Protein AF-A0AAF5DFJ2-F1 (afdb_monomer_lite)

Sequence (1324 aa):
SPSIKEVSFDNDFDKSTQNVSLAANLLINEMCTSEFCKPDLDLTDHINKLFPTEQSLSQLDNIIFSVGKEIDDIDNELAELVESHGQIELDGNDALVQIQSAMIELEKKIRSIRSKTQNSELSVHEMTRDIKQLDVAKRNLTSSITTLHHLQILLSGVNSLSLWIPDKKYSDIVSQLPAVLNVLELFNDYQDIEQIKILSNKVVQIKNDISEQLNNDLKTVFQKGILNQTTADMCRIAAVLNNHVEENFWKWFIDLQLSEYSVLYAESESIAWLDKINERFIWFVRKLTDFEKLIQMKIFPSQWEMGRRLTKEFCDRTRNSLCRLMQRRRMEIDWKLLMHSINHTKSFESLLCKRFPAKDNYNFDKIIWKVFDDFIDIYVAAQNKKLVEFLDECSGKIRNGSERPIRQTSTTAHSLSSSADVFLLLKKIITDSTKLCADPNALLWKLVDIFKNCLQKYANDCIVAFLPKDNSWNGLSATASLFPHFVRDDTSQRLNDDQQFFICCLLATADWCAETTLQLQDKLKQRIESIDFTNEVELFYGISNKALLVLVTDIELFCESIFHEMIKKDWSKVKSVGDESSFILTLKNYLTEKIPILRDYFTDLRKYFAHFCLKLVTQMVNKYLGVIFRCKPISITGAEQLLLNTHSLKTFLLSMPSVGSIVQAKPPTMYTTTVTKTLTKAEMVLKVVIQPLKNNEDFVDDYIKMLPESEYTELQKILDMRSMKRSEQAPIISLYRSKMELITATESFTNESPTTTNLSETIGQVVGITTESLSNSTTMTGVENQMQLIFDETGQPFILMREQEKQKRLRGIEALKSHILAARAVAGIVKSSLGPRGFDKMLVSPDGDVTITNDGATIMDKMDVEHHIAKLLVELSKAQDAEIGDGTTGVVVMAGAMLQQAEQLLDKGIHPLKIADGYDLACKKALETLDKIAEDFNVLDREALVKSAMTSLGSKIVNKSHRQFAEMSVDAVLTVADMASRDVNFDLIKIQGKVGGKLEDSTLVKGIVLEKGMAHPQMPKEIKDVKIAILTCPFEPPKPKIKHKLDIGSTEDFKKLRQYEIDVFLNMIKDVKNSGATLAICQWGFDDEATHLLYANDLPAVRWVGGPEIELIAIATKGRIVPRFSELSPEKLGFAGTVKEVTYGTMKESMLFIEGCPDTRACTILLRGANTIMIEEAKRALNDSMCVVRNLIKDNRIVYGGGAAELACAIAVSEEADKISGLEQYAYRAFAEALESIPMTLAANSGLSPIDTVTQLRAQQITEKNPRLGVDALYNGTNDMKSLNVIETLLSKKEQISLAAQVVRMILKIDDVRIPDEEQNMGY

Radius of gyration: 48.68 Å; chains: 1; bounding box: 147×91×134 Å

Structure (mmCIF, N/CA/C/O backbone):
data_AF-A0AAF5DFJ2-F1
#
_entry.id   AF-A0AAF5DFJ2-F1
#
loop_
_atom_site.group_PDB
_atom_site.id
_atom_site.type_symbol
_atom_site.label_atom_id
_atom_site.label_alt_id
_atom_site.label_comp_id
_atom_site.label_asym_id
_atom_site.label_entity_id
_atom_site.label_seq_id
_atom_site.pdbx_PDB_ins_code
_atom_site.Cartn_x
_atom_site.Cartn_y
_atom_site.Cartn_z
_atom_site.occupancy
_atom_site.B_iso_or_equiv
_atom_site.auth_seq_id
_atom_site.auth_comp_id
_atom_site.auth_asym_id
_atom_site.auth_atom_id
_atom_site.pdbx_PDB_model_num
ATOM 1 N N . SER A 1 1 ? 66.624 8.177 20.259 1.00 29.98 1 SER A N 1
ATOM 2 C CA . SER A 1 1 ? 66.208 9.595 20.199 1.00 29.98 1 SER A CA 1
ATOM 3 C C . SER A 1 1 ? 66.132 10.001 18.736 1.00 29.98 1 SER A C 1
ATOM 5 O O . SER A 1 1 ? 67.077 9.659 18.034 1.00 29.98 1 SER A O 1
ATOM 7 N N . PRO A 1 2 ? 65.073 10.684 18.255 1.00 40.81 2 PRO A N 1
ATOM 8 C CA . PRO A 1 2 ? 63.766 11.001 18.872 1.00 40.81 2 PRO A CA 1
ATOM 9 C C . PRO A 1 2 ? 62.778 9.817 18.693 1.00 40.81 2 PRO A C 1
ATOM 11 O O . PRO A 1 2 ? 62.857 9.113 17.699 1.00 40.81 2 PRO A O 1
ATOM 14 N N . SER A 1 3 ? 62.034 9.342 19.698 1.00 30.28 3 SER A N 1
ATOM 15 C CA . SER A 1 3 ? 60.844 9.907 20.376 1.00 30.28 3 SER A CA 1
ATOM 16 C C . SER A 1 3 ? 59.491 9.545 19.720 1.00 30.28 3 SER A C 1
ATOM 18 O O . SER A 1 3 ? 58.928 10.324 18.960 1.00 30.28 3 SER A O 1
ATOM 20 N N . ILE A 1 4 ? 58.988 8.363 20.095 1.00 34.94 4 ILE A N 1
ATOM 21 C CA . ILE A 1 4 ? 57.670 8.144 20.730 1.00 34.94 4 ILE A CA 1
ATOM 22 C C . ILE A 1 4 ? 56.438 8.767 20.045 1.00 34.94 4 ILE A C 1
ATOM 24 O O . ILE A 1 4 ? 56.183 9.963 20.167 1.00 34.94 4 ILE A O 1
ATOM 28 N N . LYS A 1 5 ? 55.562 7.889 19.541 1.00 31.70 5 LYS A N 1
ATOM 29 C CA . LYS A 1 5 ? 54.159 7.831 19.984 1.00 31.70 5 LYS A CA 1
ATOM 30 C C . LYS A 1 5 ? 53.697 6.377 19.988 1.00 31.70 5 LYS A C 1
ATOM 32 O O . LYS A 1 5 ? 53.670 5.731 18.947 1.00 31.70 5 LYS A O 1
ATOM 37 N N . GLU A 1 6 ? 53.380 5.880 21.175 1.00 27.12 6 GLU A N 1
ATOM 38 C CA . GLU A 1 6 ? 52.710 4.597 21.360 1.00 27.12 6 GLU A CA 1
ATOM 39 C C . GLU A 1 6 ? 51.292 4.702 20.787 1.00 27.12 6 GLU A C 1
ATOM 41 O O . GLU A 1 6 ? 50.584 5.678 21.042 1.00 27.12 6 GLU A O 1
ATOM 46 N N . VAL A 1 7 ? 50.881 3.698 20.017 1.00 31.06 7 VAL A N 1
ATOM 47 C CA . VAL A 1 7 ? 49.470 3.424 19.743 1.00 31.06 7 VAL A CA 1
ATOM 48 C C . VAL A 1 7 ? 49.238 2.003 20.225 1.00 31.06 7 VAL A C 1
ATOM 50 O O . VAL A 1 7 ? 49.870 1.065 19.740 1.00 31.06 7 VAL A O 1
ATOM 53 N N . SER A 1 8 ? 48.399 1.882 21.247 1.00 27.19 8 SER A N 1
ATOM 54 C CA . SER A 1 8 ? 48.040 0.630 21.901 1.00 27.19 8 SER A CA 1
ATOM 55 C C . SER A 1 8 ? 47.425 -0.350 20.904 1.00 27.19 8 SER A C 1
ATOM 57 O O . SER A 1 8 ? 46.395 -0.060 20.295 1.00 27.19 8 SER A O 1
ATOM 59 N N . PHE A 1 9 ? 48.042 -1.523 20.777 1.00 27.88 9 PHE A N 1
ATOM 60 C CA . PHE A 1 9 ? 47.382 -2.704 20.235 1.00 27.88 9 PHE A CA 1
ATOM 61 C C . PHE A 1 9 ? 46.462 -3.267 21.317 1.00 27.88 9 PHE A C 1
ATOM 63 O O . PHE A 1 9 ? 46.951 -3.931 22.223 1.00 27.88 9 PHE A O 1
ATOM 70 N N . ASP A 1 10 ? 45.156 -3.032 21.205 1.00 28.27 10 ASP A N 1
ATOM 71 C CA . ASP A 1 10 ? 44.152 -3.760 21.982 1.00 28.27 10 ASP A CA 1
ATOM 72 C C . ASP A 1 10 ? 42.918 -4.068 21.117 1.00 28.27 10 ASP A C 1
ATOM 74 O O . ASP A 1 10 ? 42.140 -3.188 20.762 1.00 28.27 10 ASP A O 1
ATOM 78 N N . ASN A 1 11 ? 42.770 -5.359 20.811 1.00 28.14 11 ASN A N 1
ATOM 79 C CA . ASN A 1 11 ? 41.508 -6.108 20.756 1.00 28.14 11 ASN A CA 1
ATOM 80 C C . ASN A 1 11 ? 40.382 -5.604 19.828 1.00 28.14 11 ASN A C 1
ATOM 82 O O . ASN A 1 11 ? 39.334 -5.164 20.290 1.00 28.14 11 ASN A O 1
ATOM 86 N N . ASP A 1 12 ? 40.538 -5.842 18.520 1.00 29.03 12 ASP A N 1
ATOM 87 C CA . ASP A 1 12 ? 39.422 -5.842 17.550 1.00 29.03 12 ASP A CA 1
ATOM 88 C C . ASP A 1 12 ? 39.439 -7.099 16.637 1.00 29.03 12 ASP A C 1
ATOM 90 O O . ASP A 1 12 ? 39.021 -7.078 15.480 1.00 29.03 12 ASP A O 1
ATOM 94 N N . PHE A 1 13 ? 39.946 -8.229 17.158 1.00 29.72 13 PHE A N 1
ATOM 95 C CA . PHE A 1 13 ? 40.086 -9.500 16.420 1.00 29.72 13 PHE A CA 1
ATOM 96 C C . PHE A 1 13 ? 38.937 -10.515 16.627 1.00 29.72 13 PHE A C 1
ATOM 98 O O . PHE A 1 13 ? 38.927 -11.548 15.962 1.00 29.72 13 PHE A O 1
ATOM 105 N N . ASP A 1 14 ? 37.943 -10.213 17.473 1.00 31.45 14 ASP A N 1
ATOM 106 C CA . ASP A 1 14 ? 36.901 -11.168 17.913 1.00 31.45 14 ASP A CA 1
ATOM 107 C C . ASP A 1 14 ? 35.550 -11.088 17.166 1.00 31.45 14 ASP A C 1
ATOM 109 O O . ASP A 1 14 ? 34.602 -11.791 17.509 1.00 31.45 14 ASP A O 1
ATOM 113 N N . LYS A 1 15 ? 35.413 -10.250 16.126 1.00 29.89 15 LYS A N 1
ATOM 114 C CA . LYS A 1 15 ? 34.127 -10.056 15.406 1.00 29.89 15 LYS A CA 1
ATOM 115 C C . LYS A 1 15 ? 34.007 -10.773 14.056 1.00 29.89 15 LYS A C 1
ATOM 117 O O . LYS A 1 15 ? 33.008 -10.608 13.359 1.00 29.89 15 LYS A O 1
ATOM 122 N N . SER A 1 16 ? 34.991 -11.585 13.675 1.00 30.64 16 SER A N 1
ATOM 123 C CA . SER A 1 16 ? 35.002 -12.330 12.404 1.00 30.64 16 SER A CA 1
ATOM 124 C C . SER A 1 16 ? 34.453 -13.763 12.503 1.00 30.64 16 SER A C 1
ATOM 126 O O . SER A 1 16 ? 34.180 -14.377 11.474 1.00 30.64 16 SER A O 1
ATOM 128 N N . THR A 1 17 ? 34.240 -14.294 13.711 1.00 33.12 17 THR A N 1
ATOM 129 C CA . THR A 1 17 ? 33.939 -15.718 13.965 1.00 33.12 17 THR A CA 1
ATOM 130 C C . THR A 1 17 ? 32.450 -16.084 14.028 1.00 33.12 17 THR A C 1
ATOM 132 O O . THR A 1 17 ? 32.111 -17.247 13.826 1.00 33.12 17 THR A O 1
ATOM 135 N N . GLN A 1 18 ? 31.529 -15.136 14.240 1.00 36.88 18 GLN A N 1
ATOM 136 C CA . GLN A 1 18 ? 30.096 -15.454 14.417 1.00 36.88 18 GLN A CA 1
ATOM 137 C C . GLN A 1 18 ? 29.300 -15.670 13.113 1.00 36.88 18 GLN A C 1
ATOM 139 O O . GLN A 1 18 ? 28.239 -16.288 13.143 1.00 36.88 18 GLN A O 1
ATOM 144 N N . ASN A 1 19 ? 29.805 -15.232 11.953 1.00 37.22 19 ASN A N 1
ATOM 145 C CA . ASN A 1 19 ? 29.090 -15.357 10.668 1.00 37.22 19 ASN A CA 1
ATOM 146 C C . ASN A 1 19 ? 29.174 -16.756 10.020 1.00 37.22 19 ASN A C 1
ATOM 148 O O . ASN A 1 19 ? 28.589 -16.976 8.960 1.00 37.22 19 ASN A O 1
ATOM 152 N N . VAL A 1 20 ? 29.882 -17.707 10.638 1.00 37.56 20 VAL A N 1
ATOM 153 C CA . VAL A 1 20 ? 30.041 -19.079 10.121 1.00 37.56 20 VAL A CA 1
ATOM 154 C C . VAL A 1 20 ? 28.774 -19.924 10.337 1.00 37.56 20 VAL A C 1
ATOM 156 O O . VAL A 1 20 ? 28.484 -20.815 9.539 1.00 37.56 20 VAL A O 1
ATOM 159 N N . SER A 1 21 ? 27.970 -19.619 11.363 1.00 53.50 21 SER A N 1
ATOM 160 C CA . SER A 1 21 ? 26.843 -20.467 11.783 1.00 53.50 21 SER A CA 1
ATOM 161 C C . SER A 1 21 ? 25.711 -20.567 10.759 1.00 53.50 21 SER A C 1
ATOM 163 O O . SER A 1 21 ? 25.114 -21.628 10.637 1.00 53.50 21 SER A O 1
ATOM 165 N N . LEU A 1 22 ? 25.411 -19.518 9.984 1.00 47.25 22 LEU A N 1
ATOM 166 C CA . LEU A 1 22 ? 24.286 -19.563 9.038 1.00 47.25 22 LEU A CA 1
ATOM 167 C C . LEU A 1 22 ? 24.598 -20.415 7.796 1.00 47.25 22 LEU A C 1
ATOM 169 O O . LEU A 1 22 ? 23.730 -21.135 7.312 1.00 47.25 22 LEU A O 1
ATOM 173 N N . ALA A 1 23 ? 25.837 -20.353 7.300 1.00 46.91 23 ALA A N 1
ATOM 174 C CA . ALA A 1 23 ? 26.297 -21.197 6.198 1.00 46.91 23 ALA A CA 1
ATOM 175 C C . ALA A 1 23 ? 26.469 -22.656 6.649 1.00 46.91 23 ALA A C 1
ATOM 177 O O . ALA A 1 23 ? 26.076 -23.564 5.922 1.00 46.91 23 ALA A O 1
ATOM 178 N N . ALA A 1 24 ? 26.969 -22.874 7.872 1.00 49.94 24 ALA A N 1
ATOM 179 C CA . ALA A 1 24 ? 27.005 -24.195 8.492 1.00 49.94 24 ALA A CA 1
ATOM 180 C C . ALA A 1 24 ? 25.590 -24.771 8.680 1.00 49.94 24 ALA A C 1
ATOM 182 O O . ALA A 1 24 ? 25.341 -25.890 8.261 1.00 49.94 24 ALA A O 1
ATOM 183 N N . ASN A 1 25 ? 24.634 -23.999 9.207 1.00 54.78 25 ASN A N 1
ATOM 184 C CA . ASN A 1 25 ? 23.249 -24.447 9.394 1.00 54.78 25 ASN A CA 1
ATOM 185 C C . ASN A 1 25 ? 22.516 -24.708 8.067 1.00 54.78 25 ASN A C 1
ATOM 187 O O . ASN A 1 25 ? 21.624 -25.549 8.024 1.00 54.78 25 ASN A O 1
ATOM 191 N N . LEU A 1 26 ? 22.869 -24.012 6.980 1.00 54.38 26 LEU A N 1
ATOM 192 C CA . LEU A 1 26 ? 22.359 -24.328 5.641 1.00 54.38 26 LEU A CA 1
ATOM 193 C C . LEU A 1 26 ? 22.944 -25.643 5.110 1.00 54.38 26 LEU A C 1
ATOM 195 O O . LEU A 1 26 ? 22.175 -26.476 4.647 1.00 54.38 26 LEU A O 1
ATOM 199 N N . LEU A 1 27 ? 24.253 -25.869 5.259 1.00 53.19 27 LEU A N 1
ATOM 200 C CA . LEU A 1 27 ? 24.891 -27.147 4.914 1.00 53.19 27 LEU A CA 1
ATOM 201 C C . LEU A 1 27 ? 24.352 -28.316 5.751 1.00 53.19 27 LEU A C 1
ATOM 203 O O . LEU A 1 27 ? 24.057 -29.366 5.198 1.00 53.19 27 LEU A O 1
ATOM 207 N N . ILE A 1 28 ? 24.150 -28.123 7.058 1.00 54.09 28 ILE A N 1
ATOM 208 C CA . ILE A 1 28 ? 23.536 -29.118 7.950 1.00 54.09 28 ILE A CA 1
ATOM 209 C C . ILE A 1 28 ? 22.123 -29.465 7.454 1.00 54.09 28 ILE A C 1
ATOM 211 O O . ILE A 1 28 ? 21.816 -30.637 7.270 1.00 54.09 28 ILE A O 1
ATOM 215 N N . ASN A 1 29 ? 21.293 -28.464 7.135 1.00 54.97 29 ASN A N 1
ATOM 216 C CA . ASN A 1 29 ? 19.949 -28.696 6.592 1.00 54.97 29 ASN A CA 1
ATOM 217 C C . ASN A 1 29 ? 19.940 -29.330 5.184 1.00 54.97 29 ASN A C 1
ATOM 219 O O . ASN A 1 29 ? 18.968 -29.998 4.843 1.00 54.97 29 ASN A O 1
ATOM 223 N N . GLU A 1 30 ? 20.982 -29.139 4.366 1.00 58.12 30 GLU A N 1
ATOM 224 C CA . GLU A 1 30 ? 21.143 -29.829 3.073 1.00 58.12 30 GLU A CA 1
ATOM 225 C C . GLU A 1 30 ? 21.691 -31.264 3.219 1.00 58.12 30 GLU A C 1
ATOM 227 O O . GLU A 1 30 ? 21.503 -32.075 2.314 1.00 58.12 30 GLU A O 1
ATOM 232 N N . MET A 1 31 ? 22.328 -31.598 4.349 1.00 53.88 31 MET A N 1
ATOM 233 C CA . MET A 1 31 ? 22.873 -32.933 4.644 1.00 53.88 31 MET A CA 1
ATOM 234 C C . MET A 1 31 ? 21.905 -33.855 5.408 1.00 53.88 31 MET A C 1
ATOM 236 O O . MET A 1 31 ? 22.111 -35.065 5.423 1.00 53.88 31 MET A O 1
ATOM 240 N N . CYS A 1 32 ? 20.836 -33.332 6.016 1.00 50.44 32 CYS A N 1
ATOM 241 C CA . CYS A 1 32 ? 19.846 -34.138 6.740 1.00 50.44 32 CYS A CA 1
ATOM 242 C C . CYS A 1 32 ? 18.889 -34.894 5.795 1.00 50.44 32 CYS A C 1
ATOM 244 O O . CYS A 1 32 ? 17.838 -34.380 5.407 1.00 50.44 32 CYS A O 1
ATOM 246 N N . THR A 1 33 ? 19.231 -36.138 5.455 1.00 55.00 33 THR A N 1
ATOM 247 C CA . THR A 1 33 ? 18.453 -37.019 4.560 1.00 55.00 33 THR A CA 1
ATOM 248 C C . THR A 1 33 ? 17.387 -37.875 5.261 1.00 55.00 33 THR A C 1
ATOM 250 O O . THR A 1 33 ? 16.469 -38.343 4.586 1.00 55.00 33 THR A O 1
ATOM 253 N N . SER A 1 34 ? 17.460 -38.067 6.586 1.00 59.12 34 SER A N 1
ATOM 254 C CA . SER A 1 34 ? 16.509 -38.879 7.369 1.00 59.12 34 SER A CA 1
ATOM 255 C C . SER A 1 34 ? 15.491 -38.032 8.151 1.00 59.12 34 SER A C 1
ATOM 257 O O . SER A 1 34 ? 15.734 -36.873 8.500 1.00 59.12 34 SER A O 1
ATOM 259 N N . GLU A 1 35 ? 14.320 -38.604 8.461 1.00 58.34 35 GLU A N 1
ATOM 260 C CA . GLU A 1 35 ? 13.274 -37.890 9.216 1.00 58.34 35 GLU A CA 1
ATOM 261 C C . GLU A 1 35 ? 13.660 -37.609 10.679 1.00 58.34 35 GLU A C 1
ATOM 263 O O . GLU A 1 35 ? 13.117 -36.679 11.282 1.00 58.34 35 GLU A O 1
ATOM 268 N N . PHE A 1 36 ? 14.619 -38.366 11.223 1.00 57.50 36 PHE A N 1
ATOM 269 C CA . PHE A 1 36 ? 15.107 -38.262 12.600 1.00 57.50 36 PHE A CA 1
ATOM 270 C C . PHE A 1 36 ? 15.998 -37.037 12.856 1.00 57.50 36 PHE A C 1
ATOM 272 O O . PHE A 1 36 ? 16.123 -36.607 13.999 1.00 57.50 36 PHE A O 1
ATOM 279 N N . CYS A 1 37 ? 16.579 -36.427 11.817 1.00 55.53 37 CYS A N 1
ATOM 280 C CA . CYS A 1 37 ? 17.486 -35.282 11.962 1.00 55.53 37 CYS A CA 1
ATOM 281 C C . CYS A 1 37 ? 16.785 -33.908 12.050 1.00 55.53 37 CYS A C 1
ATOM 283 O O . CYS A 1 37 ? 17.448 -32.873 12.004 1.00 55.53 37 CYS A O 1
ATOM 285 N N . LYS A 1 38 ? 15.450 -33.859 12.167 1.00 59.34 38 LYS A N 1
ATOM 286 C CA . LYS A 1 38 ? 14.697 -32.598 12.283 1.00 59.34 38 LYS A CA 1
ATOM 287 C C . LYS A 1 38 ? 14.752 -32.071 13.731 1.00 59.34 38 LYS A C 1
ATOM 289 O O . LYS A 1 38 ? 14.328 -32.792 14.632 1.00 59.34 38 LYS A O 1
ATOM 294 N N . PRO A 1 39 ? 15.182 -30.816 13.982 1.00 58.53 39 PRO A N 1
ATOM 295 C CA . PRO A 1 39 ? 15.316 -30.277 15.343 1.00 58.53 39 PRO A CA 1
ATOM 296 C C . PRO A 1 39 ? 13.982 -30.090 16.091 1.00 58.53 39 PRO A C 1
ATOM 298 O O . PRO A 1 39 ? 13.991 -29.960 17.311 1.00 58.53 39 PRO A O 1
ATOM 301 N N . ASP A 1 40 ? 12.850 -30.118 15.378 1.00 61.69 40 ASP A N 1
ATOM 302 C CA . ASP A 1 40 ? 11.493 -29.928 15.914 1.00 61.69 40 ASP A CA 1
ATOM 303 C C . ASP A 1 40 ? 10.687 -31.253 16.008 1.00 61.69 40 ASP A C 1
ATOM 305 O O . ASP A 1 40 ? 9.459 -31.252 15.887 1.00 61.69 40 ASP A O 1
ATOM 309 N N . LEU A 1 41 ? 11.347 -32.413 16.148 1.00 60.44 41 LEU A N 1
ATOM 310 C CA . LEU A 1 41 ? 10.672 -33.722 16.165 1.00 60.44 41 LEU A CA 1
ATOM 311 C C . LEU A 1 41 ? 9.997 -34.030 17.519 1.00 60.44 41 LEU A C 1
ATOM 313 O O . LEU A 1 41 ? 10.657 -34.388 18.495 1.00 60.44 41 LEU A O 1
ATOM 317 N N . ASP A 1 42 ? 8.663 -33.994 17.556 1.00 67.06 42 ASP A N 1
ATOM 318 C CA . ASP A 1 42 ? 7.882 -34.503 18.691 1.00 67.06 42 ASP A CA 1
ATOM 319 C C . ASP A 1 42 ? 7.845 -36.047 18.682 1.00 67.06 42 ASP A C 1
ATOM 321 O O . ASP A 1 42 ? 7.099 -36.686 17.929 1.00 67.06 42 ASP A O 1
ATOM 325 N N . LEU A 1 43 ? 8.675 -36.651 19.539 1.00 63.56 43 LEU A N 1
ATOM 326 C CA . LEU A 1 43 ? 8.785 -38.103 19.725 1.00 63.56 43 LEU A CA 1
ATOM 327 C C . LEU A 1 43 ? 7.441 -38.763 20.060 1.00 63.56 43 LEU A C 1
ATOM 329 O O . LEU A 1 43 ? 7.168 -39.875 19.604 1.00 63.56 43 LEU A O 1
ATOM 333 N N . THR A 1 44 ? 6.593 -38.093 20.841 1.00 70.75 44 THR A N 1
ATOM 334 C CA . THR A 1 44 ? 5.285 -38.622 21.244 1.00 70.75 44 THR A CA 1
ATOM 335 C C . THR A 1 44 ? 4.345 -38.739 20.048 1.00 70.75 44 THR A C 1
ATOM 337 O O . THR A 1 44 ? 3.653 -39.746 19.896 1.00 70.75 44 THR A O 1
ATOM 340 N N . ASP A 1 45 ? 4.371 -37.756 19.152 1.00 70.25 45 ASP A N 1
ATOM 341 C CA . ASP A 1 45 ? 3.544 -37.733 17.947 1.00 70.25 45 ASP A CA 1
ATOM 342 C C . ASP A 1 45 ? 4.003 -38.774 16.905 1.00 70.25 45 ASP A C 1
ATOM 344 O O . ASP A 1 45 ? 3.184 -39.391 16.219 1.00 70.25 45 ASP A O 1
ATOM 348 N N . HIS A 1 46 ? 5.312 -39.041 16.822 1.00 65.69 46 HIS A N 1
ATOM 349 C CA . HIS A 1 46 ? 5.863 -40.104 15.974 1.00 65.69 46 HIS A CA 1
ATOM 350 C C . HIS A 1 46 ? 5.525 -41.510 16.510 1.00 65.69 46 HIS A C 1
ATOM 352 O O . HIS A 1 46 ? 5.078 -42.367 15.749 1.00 65.69 46 HIS A O 1
ATOM 358 N N . ILE A 1 47 ? 5.625 -41.737 17.827 1.00 71.56 47 ILE A N 1
ATOM 359 C CA . ILE A 1 47 ? 5.199 -42.996 18.468 1.00 71.56 47 ILE A CA 1
ATOM 360 C C . ILE A 1 47 ? 3.697 -43.245 18.246 1.00 71.56 47 ILE A C 1
ATOM 362 O O . ILE A 1 47 ? 3.305 -44.356 17.887 1.00 71.56 47 ILE A O 1
ATOM 366 N N . ASN A 1 48 ? 2.856 -42.213 18.371 1.00 72.69 48 ASN A N 1
ATOM 367 C CA . ASN A 1 48 ? 1.416 -42.319 18.114 1.00 72.69 48 ASN A CA 1
ATOM 368 C C . ASN A 1 48 ? 1.085 -42.632 16.638 1.00 72.69 48 ASN A C 1
ATOM 370 O O . ASN A 1 48 ? 0.090 -43.303 16.365 1.00 72.69 48 ASN A O 1
ATOM 374 N N . LYS A 1 49 ? 1.922 -42.197 15.682 1.00 72.44 49 LYS A N 1
ATOM 375 C CA . LYS A 1 49 ? 1.808 -42.564 14.254 1.00 72.44 49 LYS A CA 1
ATOM 376 C C . LYS A 1 49 ? 2.246 -44.002 13.969 1.00 72.44 49 LYS A C 1
ATOM 378 O O . LYS A 1 49 ? 1.647 -44.643 13.108 1.00 72.44 49 LYS A O 1
ATOM 383 N N . LEU A 1 50 ? 3.256 -44.508 14.679 1.00 67.75 50 LEU A N 1
ATOM 384 C CA . LEU A 1 50 ? 3.738 -45.890 14.555 1.00 67.75 50 LEU A CA 1
ATOM 385 C C . LEU A 1 50 ? 2.787 -46.911 15.205 1.00 67.75 50 LEU A C 1
ATOM 387 O O . LEU A 1 50 ? 2.638 -48.021 14.695 1.00 67.75 50 LEU A O 1
ATOM 391 N N . PHE A 1 51 ? 2.104 -46.537 16.293 1.00 76.50 51 PHE A N 1
ATOM 392 C CA . PHE A 1 51 ? 1.201 -47.418 17.045 1.00 76.50 51 PHE A CA 1
ATOM 393 C C . PHE A 1 51 ? -0.225 -46.841 17.195 1.00 76.50 51 PHE A C 1
ATOM 395 O O . PHE A 1 51 ? -0.690 -46.629 18.315 1.00 76.50 51 PHE A O 1
ATOM 402 N N . PRO A 1 52 ? -0.974 -46.627 16.093 1.00 72.12 52 PRO A N 1
ATOM 403 C CA . PRO A 1 52 ? -2.296 -45.989 16.129 1.00 72.12 52 PRO A CA 1
ATOM 404 C C . PRO A 1 52 ? -3.405 -46.845 16.775 1.00 72.12 52 PRO A C 1
ATOM 406 O O . PRO A 1 52 ? -4.507 -46.355 17.010 1.00 72.12 52 PRO A O 1
ATOM 409 N N . THR A 1 53 ? -3.155 -48.133 17.040 1.00 75.00 53 THR A N 1
ATOM 410 C CA . THR A 1 53 ? -4.092 -49.056 17.707 1.00 75.00 53 THR A CA 1
ATOM 411 C C . THR A 1 53 ? -3.371 -50.050 18.625 1.00 75.00 53 THR A C 1
ATOM 413 O O . THR A 1 53 ? -2.200 -50.373 18.419 1.00 75.00 53 THR A O 1
ATOM 416 N N . GLU A 1 54 ? -4.086 -50.637 19.586 1.00 73.19 54 GLU A N 1
ATOM 417 C CA . GLU A 1 54 ? -3.549 -51.707 20.448 1.00 73.19 54 GLU A CA 1
ATOM 418 C C . GLU A 1 54 ? -3.137 -52.961 19.643 1.00 73.19 54 GLU A C 1
ATOM 420 O O . GLU A 1 54 ? -2.210 -53.674 20.015 1.00 73.19 54 GLU A O 1
ATOM 425 N N . GLN A 1 55 ? -3.750 -53.194 18.474 1.00 69.12 55 GLN A N 1
ATOM 426 C CA . GLN A 1 55 ? -3.384 -54.294 17.571 1.00 69.12 55 GLN A CA 1
ATOM 427 C C . GLN A 1 55 ? -2.053 -54.054 16.834 1.00 69.12 55 GLN A C 1
ATOM 429 O O . GLN A 1 55 ? -1.345 -55.020 16.540 1.00 69.12 55 GLN A O 1
ATOM 434 N N . SER A 1 56 ? -1.659 -52.798 16.580 1.00 64.56 56 SER A N 1
ATOM 435 C CA . SER A 1 56 ? -0.353 -52.467 15.971 1.00 64.56 56 SER A CA 1
ATOM 436 C C . SER A 1 56 ? 0.849 -52.817 16.862 1.00 64.56 56 SER A C 1
ATOM 438 O O . SER A 1 56 ? 1.949 -52.972 16.343 1.00 64.56 56 SER A O 1
ATOM 440 N N . LEU A 1 57 ? 0.655 -53.066 18.166 1.00 68.12 57 LEU A N 1
ATOM 441 C CA . LEU A 1 57 ? 1.704 -53.625 19.036 1.00 68.12 57 LEU A CA 1
ATOM 442 C C . LEU A 1 57 ? 2.169 -55.026 18.593 1.00 68.12 57 LEU A C 1
ATOM 444 O O . LEU A 1 57 ? 3.272 -55.435 18.937 1.00 68.12 57 LEU A O 1
ATOM 448 N N . SER A 1 58 ? 1.396 -55.743 17.768 1.00 73.06 58 SER A N 1
ATOM 449 C CA . SER A 1 58 ? 1.857 -56.988 17.125 1.00 73.06 58 SER A CA 1
ATOM 450 C C . SER A 1 58 ? 3.007 -56.785 16.126 1.00 73.06 58 SER A C 1
ATOM 452 O O . SER A 1 58 ? 3.670 -57.751 15.757 1.00 73.06 58 SER A O 1
ATOM 454 N N . GLN A 1 59 ? 3.259 -55.545 15.695 1.00 68.75 59 GLN A N 1
ATOM 455 C CA . GLN A 1 59 ? 4.359 -55.172 14.802 1.00 68.75 59 GLN A CA 1
ATOM 456 C C . GLN A 1 59 ? 5.537 -54.529 15.551 1.00 68.75 59 GLN A C 1
ATOM 458 O O . GLN A 1 59 ? 6.488 -54.096 14.903 1.00 68.75 59 GLN A O 1
ATOM 463 N N . LEU A 1 60 ? 5.504 -54.497 16.893 1.00 75.69 60 LEU A N 1
ATOM 464 C CA . LEU A 1 60 ? 6.557 -53.919 17.734 1.00 75.69 60 LEU A CA 1
ATOM 465 C C . LEU A 1 60 ? 7.944 -54.462 17.360 1.00 75.69 60 LEU A C 1
ATOM 467 O O . LEU A 1 60 ? 8.842 -53.668 17.111 1.00 75.69 60 LEU A O 1
ATOM 471 N N . ASP A 1 61 ? 8.098 -55.782 17.225 1.00 78.94 61 ASP A N 1
ATOM 472 C CA . ASP A 1 61 ? 9.382 -56.406 16.870 1.00 78.94 61 ASP A CA 1
ATOM 473 C C . ASP A 1 61 ? 9.875 -55.996 15.470 1.00 78.94 61 ASP A C 1
ATOM 475 O O . ASP A 1 61 ? 11.069 -55.783 15.274 1.00 78.94 61 ASP A O 1
ATOM 479 N N . ASN A 1 62 ? 8.968 -55.813 14.501 1.00 77.75 62 ASN A N 1
ATOM 480 C CA . ASN A 1 62 ? 9.323 -55.361 13.150 1.00 77.75 62 ASN A CA 1
ATOM 481 C C . ASN A 1 62 ? 9.722 -53.878 13.127 1.00 77.75 62 ASN A C 1
ATOM 483 O O . ASN A 1 62 ? 10.616 -53.498 12.375 1.00 77.75 62 ASN A O 1
ATOM 487 N N . ILE A 1 63 ? 9.073 -53.042 13.942 1.00 75.50 63 ILE A N 1
ATOM 488 C CA . ILE A 1 63 ? 9.395 -51.614 14.063 1.00 75.50 63 ILE A CA 1
ATOM 489 C C . ILE A 1 63 ? 10.701 -51.437 14.845 1.00 75.50 63 ILE A C 1
ATOM 491 O O . ILE A 1 63 ? 11.552 -50.673 14.408 1.00 75.50 63 ILE A O 1
ATOM 495 N N . ILE A 1 64 ? 10.921 -52.198 15.923 1.00 80.12 64 ILE A N 1
ATOM 496 C CA . ILE A 1 64 ? 12.211 -52.258 16.631 1.00 80.12 64 ILE A CA 1
ATOM 497 C C . ILE A 1 64 ? 13.317 -52.737 15.686 1.00 80.12 64 ILE A C 1
ATOM 499 O O . ILE A 1 64 ? 14.399 -52.164 15.697 1.00 80.12 64 ILE A O 1
ATOM 503 N N . PHE A 1 65 ? 13.058 -53.731 14.831 1.00 80.56 65 PHE A N 1
ATOM 504 C CA . PHE A 1 65 ? 14.025 -54.169 13.823 1.00 80.56 65 PHE A CA 1
ATOM 505 C C . PHE A 1 65 ? 14.288 -53.094 12.756 1.00 80.56 65 PHE A C 1
ATOM 507 O O . PHE A 1 65 ? 15.433 -52.904 12.362 1.00 80.56 65 PHE A O 1
ATOM 514 N N . SER A 1 66 ? 13.262 -52.359 12.312 1.00 78.31 66 SER A N 1
ATOM 515 C CA . SER A 1 66 ? 13.423 -51.266 11.343 1.00 78.31 66 SER A CA 1
ATOM 516 C C . SER A 1 66 ? 14.206 -50.089 11.925 1.00 78.31 66 SER A C 1
ATOM 518 O O . SER A 1 66 ? 15.142 -49.625 11.290 1.00 78.31 66 SER A O 1
ATOM 520 N N . VAL A 1 67 ? 13.861 -49.641 13.136 1.00 77.00 67 VAL A N 1
ATOM 521 C CA . VAL A 1 67 ? 14.556 -48.551 13.841 1.00 77.00 67 VAL A CA 1
ATOM 522 C C . VAL A 1 67 ? 15.961 -48.984 14.253 1.00 77.00 67 VAL A C 1
ATOM 524 O O . VAL A 1 67 ? 16.893 -48.206 14.120 1.00 77.00 67 VAL A O 1
ATOM 527 N N . GLY A 1 68 ? 16.145 -50.233 14.688 1.00 82.44 68 GLY A N 1
ATOM 528 C CA . GLY A 1 68 ? 17.465 -50.805 14.956 1.00 82.44 68 GLY A CA 1
ATOM 529 C C . GLY A 1 68 ? 18.339 -50.834 13.705 1.00 82.44 68 GLY A C 1
ATOM 530 O O . GLY A 1 68 ? 19.486 -50.418 13.767 1.00 82.44 68 GLY A O 1
ATOM 531 N N . LYS A 1 69 ? 17.778 -51.216 12.550 1.00 80.88 69 LYS A N 1
ATOM 532 C CA . LYS A 1 69 ? 18.489 -51.154 11.269 1.00 80.88 69 LYS A CA 1
ATOM 533 C C . LYS A 1 69 ? 18.794 -49.715 10.839 1.00 80.88 69 LYS A C 1
ATOM 535 O O . LYS A 1 69 ? 19.852 -49.471 10.284 1.00 80.88 69 LYS A O 1
ATOM 540 N N . GLU A 1 70 ? 17.888 -48.770 11.071 1.00 77.69 70 GLU A N 1
ATOM 541 C CA . GLU A 1 70 ? 18.107 -47.358 10.732 1.00 77.69 70 GLU A CA 1
ATOM 542 C C . GLU A 1 70 ? 19.162 -46.712 11.649 1.00 77.69 70 GLU A C 1
ATOM 544 O O . GLU A 1 70 ? 19.959 -45.906 11.182 1.00 77.69 70 GLU A O 1
ATOM 549 N N . ILE A 1 71 ? 19.241 -47.140 12.916 1.00 78.31 71 ILE A N 1
ATOM 550 C CA . ILE A 1 71 ? 20.354 -46.829 13.824 1.00 78.31 71 ILE A CA 1
ATOM 551 C C . ILE A 1 71 ? 21.650 -47.473 13.321 1.00 78.31 71 ILE A C 1
ATOM 553 O O . ILE A 1 71 ? 22.633 -46.759 13.203 1.00 78.31 71 ILE A O 1
ATOM 557 N N . ASP A 1 72 ? 21.661 -48.762 12.959 1.00 81.62 72 ASP A N 1
ATOM 558 C CA . ASP A 1 72 ? 22.850 -49.426 12.400 1.00 81.62 72 ASP A CA 1
ATOM 559 C C . ASP A 1 72 ? 23.323 -48.738 11.101 1.00 81.62 72 ASP A C 1
ATOM 561 O O . ASP A 1 72 ? 24.518 -48.538 10.904 1.00 81.62 72 ASP A O 1
ATOM 565 N N . ASP A 1 73 ? 22.411 -48.361 10.199 1.00 80.00 73 ASP A N 1
ATOM 566 C CA . ASP A 1 73 ? 22.730 -47.666 8.946 1.00 80.00 73 ASP A CA 1
ATOM 567 C C . ASP A 1 73 ? 23.316 -46.258 9.231 1.00 80.00 73 ASP A C 1
ATOM 569 O O . ASP A 1 73 ? 24.320 -45.885 8.622 1.00 80.00 73 ASP A O 1
ATOM 573 N N . ILE A 1 74 ? 22.762 -45.509 10.199 1.00 77.06 74 ILE A N 1
ATOM 574 C CA . ILE A 1 74 ? 23.285 -44.197 10.635 1.00 77.06 74 ILE A CA 1
ATOM 575 C C . ILE A 1 74 ? 24.622 -44.332 11.380 1.00 77.06 74 ILE A C 1
ATOM 577 O O . ILE A 1 74 ? 25.522 -43.530 11.148 1.00 77.06 74 ILE A O 1
ATOM 581 N N . ASP A 1 75 ? 24.789 -45.332 12.246 1.00 78.94 75 ASP A N 1
ATOM 582 C CA . ASP A 1 75 ? 26.043 -45.590 12.963 1.00 78.94 75 ASP A CA 1
ATOM 583 C C . ASP A 1 75 ? 27.151 -46.023 11.991 1.00 78.94 75 ASP A C 1
ATOM 585 O O . ASP A 1 75 ? 28.306 -45.650 12.187 1.00 78.94 75 ASP A O 1
ATOM 589 N N . ASN A 1 76 ? 26.821 -46.736 10.905 1.00 79.88 76 ASN A N 1
ATOM 590 C CA . ASN A 1 76 ? 27.759 -47.022 9.815 1.00 79.88 76 ASN A CA 1
ATOM 591 C C . ASN A 1 76 ? 28.130 -45.754 9.023 1.00 79.88 76 ASN A C 1
ATOM 593 O O . ASN A 1 76 ? 29.306 -45.550 8.734 1.00 79.88 76 ASN A O 1
ATOM 597 N N . GLU A 1 77 ? 27.169 -44.882 8.697 1.00 77.25 77 GLU A N 1
ATOM 598 C CA . GLU A 1 77 ? 27.437 -43.623 7.979 1.00 77.25 77 GLU A CA 1
ATOM 599 C C . GLU A 1 77 ? 28.238 -42.632 8.851 1.00 77.25 77 GLU A C 1
ATOM 601 O O . GLU A 1 77 ? 29.175 -41.984 8.379 1.00 77.25 77 GLU A O 1
ATOM 606 N N . LEU A 1 78 ? 27.956 -42.583 10.159 1.00 73.75 78 LEU A N 1
ATOM 607 C CA . LEU A 1 78 ? 28.764 -41.878 11.156 1.00 73.75 78 LEU A CA 1
ATOM 608 C C . LEU A 1 78 ? 30.145 -42.514 11.328 1.00 73.75 78 LEU A C 1
ATOM 610 O O . LEU A 1 78 ? 31.114 -41.774 11.474 1.00 73.75 78 LEU A O 1
ATOM 614 N N . ALA A 1 79 ? 30.272 -43.842 11.288 1.00 77.50 79 ALA A N 1
ATOM 615 C CA . ALA A 1 79 ? 31.566 -44.516 11.337 1.00 77.50 79 ALA A CA 1
ATOM 616 C C . ALA A 1 79 ? 32.409 -44.205 10.093 1.00 77.50 79 ALA A C 1
ATOM 618 O O . ALA A 1 79 ? 33.562 -43.822 10.255 1.00 77.50 79 ALA A O 1
ATOM 619 N N . GLU A 1 80 ? 31.851 -44.255 8.877 1.00 77.31 80 GLU A N 1
ATOM 620 C CA . GLU A 1 80 ? 32.559 -43.826 7.659 1.00 77.31 80 GLU A CA 1
ATOM 621 C C . GLU A 1 80 ? 32.929 -42.333 7.713 1.00 77.31 80 GLU A C 1
ATOM 623 O O . GLU A 1 80 ? 34.043 -41.953 7.343 1.00 77.31 80 GLU A O 1
ATOM 628 N N . LEU A 1 81 ? 32.049 -41.465 8.227 1.00 73.88 81 LEU A N 1
ATOM 629 C CA . LEU A 1 81 ? 32.346 -40.039 8.390 1.00 73.88 81 LEU A CA 1
ATOM 630 C C . LEU A 1 81 ? 33.429 -39.775 9.444 1.00 73.88 81 LEU A C 1
ATOM 632 O O . LEU A 1 81 ? 34.297 -38.932 9.206 1.00 73.88 81 LEU A O 1
ATOM 636 N N . VAL A 1 82 ? 33.421 -40.490 10.571 1.00 75.56 82 VAL A N 1
ATOM 637 C CA . VAL A 1 82 ? 34.427 -40.374 11.640 1.00 75.56 82 VAL A CA 1
ATOM 638 C C . VAL A 1 82 ? 35.753 -41.011 11.229 1.00 75.56 82 VAL A C 1
ATOM 640 O O . VAL A 1 82 ? 36.794 -40.420 11.502 1.00 75.56 82 VAL A O 1
ATOM 643 N N . GLU A 1 83 ? 35.751 -42.140 10.516 1.00 75.06 83 GLU A N 1
ATOM 644 C CA . GLU A 1 83 ? 36.960 -42.688 9.894 1.00 75.06 83 GLU A CA 1
ATOM 645 C C . GLU A 1 83 ? 37.501 -41.718 8.844 1.00 75.06 83 GLU A C 1
ATOM 647 O O . GLU A 1 83 ? 38.689 -41.423 8.874 1.00 75.06 83 GLU A O 1
ATOM 652 N N . SER A 1 84 ? 36.662 -41.122 7.987 1.00 72.94 84 SER A N 1
ATOM 653 C CA . SER A 1 84 ? 37.129 -40.133 7.005 1.00 72.94 84 SER A CA 1
ATOM 654 C C . SER A 1 84 ? 37.701 -38.869 7.662 1.00 72.94 84 SER A C 1
ATOM 656 O O . SER A 1 84 ? 38.747 -38.388 7.230 1.00 72.94 84 SER A O 1
ATOM 658 N N . HIS A 1 85 ? 37.092 -38.363 8.742 1.00 70.25 85 HIS A N 1
ATOM 659 C CA . HIS A 1 85 ? 37.639 -37.245 9.516 1.00 70.25 85 HIS A CA 1
ATOM 660 C C . HIS A 1 85 ? 38.923 -37.628 10.255 1.00 70.25 85 HIS A C 1
ATOM 662 O O . HIS A 1 85 ? 39.868 -36.845 10.252 1.00 70.25 85 HIS A O 1
ATOM 668 N N . GLY A 1 86 ? 38.997 -38.832 10.824 1.00 73.88 86 GLY A N 1
ATOM 669 C CA . GLY A 1 86 ? 40.208 -39.369 11.442 1.00 73.88 86 GLY A CA 1
ATOM 670 C C . GLY A 1 86 ? 41.339 -39.547 10.427 1.00 73.88 86 GLY A C 1
ATOM 671 O O . GLY A 1 86 ? 42.480 -39.198 10.716 1.00 73.88 86 GLY A O 1
ATOM 672 N N . GLN A 1 87 ? 41.027 -39.993 9.208 1.00 73.38 87 GLN A N 1
ATOM 673 C CA . GLN A 1 87 ? 41.972 -40.073 8.097 1.00 73.38 87 GLN A CA 1
ATOM 674 C C . GLN A 1 87 ? 42.437 -38.677 7.665 1.00 73.38 87 GLN A C 1
ATOM 676 O O . GLN A 1 87 ? 43.624 -38.486 7.440 1.00 73.38 87 GLN A O 1
ATOM 681 N N . ILE A 1 88 ? 41.542 -37.683 7.609 1.00 72.12 88 ILE A N 1
ATOM 682 C CA . ILE A 1 88 ? 41.879 -36.286 7.282 1.00 72.12 88 ILE A CA 1
ATOM 683 C C . ILE A 1 88 ? 42.716 -35.628 8.394 1.00 72.12 88 ILE A C 1
ATOM 685 O O . ILE A 1 88 ? 43.642 -34.877 8.088 1.00 72.12 88 ILE A O 1
ATOM 689 N N . GLU A 1 89 ? 42.454 -35.917 9.672 1.00 70.12 89 GLU A N 1
ATOM 690 C CA . GLU A 1 89 ? 43.310 -35.477 10.781 1.00 70.12 89 GLU A CA 1
ATOM 691 C C . GLU A 1 89 ? 44.672 -36.184 10.771 1.00 70.12 89 GLU A C 1
ATOM 693 O O . GLU A 1 89 ? 45.685 -35.543 11.055 1.00 70.12 89 GLU A O 1
ATOM 698 N N . LEU A 1 90 ? 44.732 -37.473 10.427 1.00 76.38 90 LEU A N 1
ATOM 699 C CA . LEU A 1 90 ? 45.985 -38.221 10.299 1.00 76.38 90 LEU A CA 1
ATOM 700 C C . LEU A 1 90 ? 46.806 -37.736 9.101 1.00 76.38 90 LEU A C 1
ATOM 702 O O . LEU A 1 90 ? 47.955 -37.359 9.298 1.00 76.38 90 LEU A O 1
ATOM 706 N N . ASP A 1 91 ? 46.224 -37.645 7.905 1.00 75.12 91 ASP A N 1
ATOM 707 C CA . ASP A 1 91 ? 46.873 -37.106 6.702 1.00 75.12 91 ASP A CA 1
ATOM 708 C C . ASP A 1 91 ? 47.266 -35.633 6.895 1.00 75.12 91 ASP A C 1
ATOM 710 O O . ASP A 1 91 ? 48.331 -35.205 6.449 1.00 75.12 91 ASP A O 1
ATOM 714 N N . GLY A 1 92 ? 46.447 -34.847 7.603 1.00 75.44 92 GLY A N 1
ATOM 715 C CA . GLY A 1 92 ? 46.751 -33.467 7.976 1.00 75.44 92 GLY A CA 1
ATOM 716 C C . GLY A 1 92 ? 47.937 -33.364 8.939 1.00 75.44 92 GLY A C 1
ATOM 717 O O . GLY A 1 92 ? 48.827 -32.534 8.736 1.00 75.44 92 GLY A O 1
ATOM 718 N N . ASN A 1 93 ? 48.000 -34.231 9.953 1.00 76.75 93 ASN A N 1
ATOM 719 C CA . ASN A 1 93 ? 49.128 -34.304 10.881 1.00 76.75 93 ASN A CA 1
ATOM 720 C C . ASN A 1 93 ? 50.393 -34.859 10.215 1.00 76.75 93 ASN A C 1
ATOM 722 O O . ASN A 1 93 ? 51.463 -34.289 10.413 1.00 76.75 93 ASN A O 1
ATOM 726 N N . ASP A 1 94 ? 50.300 -35.892 9.378 1.00 78.56 94 ASP A N 1
ATOM 727 C CA . ASP A 1 94 ? 51.433 -36.426 8.619 1.00 78.56 94 ASP A CA 1
ATOM 728 C C . ASP A 1 94 ? 51.939 -35.407 7.593 1.00 78.56 94 ASP A C 1
ATOM 730 O O . ASP A 1 94 ? 53.150 -35.229 7.461 1.00 78.56 94 ASP A O 1
ATOM 734 N N . ALA A 1 95 ? 51.057 -34.652 6.932 1.00 77.62 95 ALA A N 1
ATOM 735 C CA . ALA A 1 95 ? 51.448 -33.522 6.093 1.00 77.62 95 ALA A CA 1
ATOM 736 C C . ALA A 1 95 ? 52.146 -32.425 6.915 1.00 77.62 95 ALA A C 1
ATOM 738 O O . ALA A 1 95 ? 53.174 -31.903 6.482 1.00 77.62 95 ALA A O 1
ATOM 739 N N . LEU A 1 96 ? 51.663 -32.103 8.121 1.00 77.31 96 LEU A N 1
ATOM 740 C CA . LEU A 1 96 ? 52.320 -31.149 9.023 1.00 77.31 96 LEU A CA 1
ATOM 741 C C . LEU A 1 96 ? 53.685 -31.652 9.515 1.00 77.31 96 LEU A C 1
ATOM 743 O O . LEU A 1 96 ? 54.640 -30.876 9.528 1.00 77.31 96 LEU A O 1
ATOM 747 N N . VAL A 1 97 ? 53.824 -32.934 9.856 1.00 81.12 97 VAL A N 1
ATOM 748 C CA . VAL A 1 97 ? 55.097 -33.563 10.249 1.00 81.12 97 VAL A CA 1
ATOM 749 C C . VAL A 1 97 ? 56.063 -33.625 9.063 1.00 81.12 97 VAL A C 1
ATOM 751 O O . VAL A 1 97 ? 57.248 -33.317 9.216 1.00 81.12 97 VAL A O 1
ATOM 754 N N . GLN A 1 98 ? 55.581 -33.925 7.855 1.00 78.81 98 GLN A N 1
ATOM 755 C CA . GLN A 1 98 ? 56.376 -33.859 6.630 1.00 78.81 98 GLN A CA 1
ATOM 756 C C . GLN A 1 98 ? 56.829 -32.423 6.342 1.00 78.81 98 GLN A C 1
ATOM 758 O O . GLN A 1 98 ? 58.019 -32.214 6.107 1.00 78.81 98 GLN A O 1
ATOM 763 N N . ILE A 1 99 ? 55.950 -31.422 6.463 1.00 77.44 99 ILE A N 1
ATOM 764 C CA . ILE A 1 99 ? 56.289 -29.998 6.303 1.00 77.44 99 ILE A CA 1
ATOM 765 C C . ILE A 1 99 ? 57.296 -29.552 7.368 1.00 77.44 99 ILE A C 1
ATOM 767 O O . ILE A 1 99 ? 58.269 -28.884 7.028 1.00 77.44 99 ILE A O 1
ATOM 771 N N . GLN A 1 100 ? 57.136 -29.952 8.633 1.00 80.50 100 GLN A N 1
ATOM 772 C CA . GLN A 1 100 ? 58.103 -29.654 9.694 1.00 80.50 100 GLN A CA 1
ATOM 773 C C . GLN A 1 100 ? 59.456 -30.333 9.448 1.00 80.50 100 GLN A C 1
ATOM 775 O O . GLN A 1 100 ? 60.495 -29.686 9.581 1.00 80.50 100 GLN A O 1
ATOM 780 N N . SER A 1 101 ? 59.480 -31.605 9.042 1.00 81.50 101 SER A N 1
ATOM 781 C CA . SER A 1 101 ? 60.734 -32.308 8.750 1.00 81.50 101 SER A CA 1
ATOM 782 C C . SER A 1 101 ? 61.443 -31.709 7.528 1.00 81.50 101 SER A C 1
ATOM 784 O O . SER A 1 101 ? 62.656 -31.493 7.569 1.00 81.50 101 SER A O 1
ATOM 786 N N . ALA A 1 102 ? 60.684 -31.333 6.491 1.00 80.94 102 ALA A N 1
ATOM 787 C CA . ALA A 1 102 ? 61.172 -30.611 5.324 1.00 80.94 102 ALA A CA 1
ATOM 788 C C . ALA A 1 102 ? 61.662 -29.205 5.694 1.00 80.94 102 ALA A C 1
ATOM 790 O O . ALA A 1 102 ? 62.708 -28.791 5.203 1.00 80.94 102 ALA A O 1
ATOM 791 N N . MET A 1 103 ? 60.985 -28.488 6.600 1.00 77.19 103 MET A N 1
ATOM 792 C CA . MET A 1 103 ? 61.449 -27.196 7.118 1.00 77.19 103 MET A CA 1
ATOM 793 C C . MET A 1 103 ? 62.752 -27.335 7.908 1.00 77.19 103 MET A C 1
ATOM 795 O O . MET A 1 103 ? 63.653 -26.529 7.704 1.00 77.19 103 MET A O 1
ATOM 799 N N . ILE A 1 104 ? 62.908 -28.361 8.749 1.00 83.25 104 ILE A N 1
ATOM 800 C CA . ILE A 1 104 ? 64.152 -28.620 9.496 1.00 83.25 104 ILE A CA 1
ATOM 801 C C . ILE A 1 104 ? 65.287 -29.037 8.547 1.00 83.25 104 ILE A C 1
ATOM 803 O O . ILE A 1 104 ? 66.437 -28.627 8.732 1.00 83.25 104 ILE A O 1
ATOM 807 N N . GLU A 1 105 ? 65.003 -29.832 7.512 1.00 83.44 105 GLU A N 1
ATOM 808 C CA . GLU A 1 105 ? 66.007 -30.194 6.508 1.00 83.44 105 GLU A CA 1
ATOM 809 C C . GLU A 1 105 ? 66.388 -28.994 5.628 1.00 83.44 105 GLU A C 1
ATOM 811 O O . GLU A 1 105 ? 67.573 -28.777 5.362 1.00 83.44 105 GLU A O 1
ATOM 816 N N . LEU A 1 106 ? 65.412 -28.170 5.237 1.00 80.19 106 LEU A N 1
ATOM 817 C CA . LEU A 1 106 ? 65.619 -26.902 4.545 1.00 80.19 106 LEU A CA 1
ATOM 818 C C . LEU A 1 106 ? 66.426 -25.942 5.422 1.00 80.19 106 LEU A C 1
ATOM 820 O O . LEU A 1 106 ? 67.355 -25.322 4.921 1.00 80.19 106 LEU A O 1
ATOM 824 N N . GLU A 1 107 ? 66.163 -25.866 6.727 1.00 83.69 107 GLU A N 1
ATOM 825 C CA . GLU A 1 107 ? 66.933 -25.034 7.648 1.00 83.69 107 GLU A CA 1
ATOM 826 C C . GLU A 1 107 ? 68.378 -25.539 7.778 1.00 83.69 107 GLU A C 1
ATOM 828 O O . GLU A 1 107 ? 69.317 -24.748 7.692 1.00 83.69 107 GLU A O 1
ATOM 833 N N . LYS A 1 108 ? 68.600 -26.858 7.888 1.00 83.19 108 LYS A N 1
ATOM 834 C CA . LYS A 1 108 ? 69.950 -27.454 7.847 1.00 83.19 108 LYS A CA 1
ATOM 835 C C . LYS A 1 108 ? 70.657 -27.182 6.518 1.00 83.19 108 LYS A C 1
ATOM 837 O O . LYS A 1 108 ? 71.837 -26.826 6.530 1.00 83.19 108 LYS A O 1
ATOM 842 N N . LYS A 1 109 ? 69.959 -27.299 5.383 1.00 80.25 109 LYS A N 1
ATOM 843 C CA . LYS A 1 109 ? 70.480 -26.957 4.048 1.00 80.25 109 LYS A CA 1
ATOM 844 C C . LYS A 1 109 ? 70.808 -25.467 3.961 1.00 80.25 109 LYS A C 1
ATOM 846 O O . LYS A 1 109 ? 71.914 -25.143 3.550 1.00 80.25 109 LYS A O 1
ATOM 851 N N . ILE A 1 110 ? 69.944 -24.571 4.437 1.00 77.81 110 ILE A N 1
ATOM 852 C CA . ILE A 1 110 ? 70.179 -23.121 4.497 1.00 77.81 110 ILE A CA 1
ATOM 853 C C . ILE A 1 110 ? 71.369 -22.801 5.406 1.00 77.81 110 ILE A C 1
ATOM 855 O O . ILE A 1 110 ? 72.240 -22.051 4.985 1.00 77.81 110 ILE A O 1
ATOM 859 N N . ARG A 1 111 ? 71.490 -23.390 6.605 1.00 81.38 111 ARG A N 1
ATOM 860 C CA . ARG A 1 111 ? 72.659 -23.197 7.486 1.00 81.38 111 ARG A CA 1
ATOM 861 C C . ARG A 1 111 ? 73.950 -23.734 6.850 1.00 81.38 111 ARG A C 1
ATOM 863 O O . ARG A 1 111 ? 74.979 -23.068 6.927 1.00 81.38 111 ARG A O 1
ATOM 870 N N . SER A 1 112 ? 73.909 -24.892 6.183 1.00 83.56 112 SER A N 1
ATOM 871 C CA . SER A 1 112 ? 75.067 -25.474 5.483 1.00 83.56 112 SER A CA 1
ATOM 872 C C . SER A 1 112 ? 75.485 -24.643 4.266 1.00 83.56 112 SER A C 1
ATOM 874 O O . SER A 1 112 ? 76.668 -24.345 4.101 1.00 83.56 112 SER A O 1
ATOM 876 N N . ILE A 1 113 ? 74.518 -24.198 3.456 1.00 79.50 113 ILE A N 1
ATOM 877 C CA . ILE A 1 113 ? 74.726 -23.265 2.346 1.00 79.50 113 ILE A CA 1
ATOM 878 C C . ILE A 1 113 ? 75.273 -21.949 2.886 1.00 79.50 113 ILE A C 1
ATOM 880 O O . ILE A 1 113 ? 76.260 -21.470 2.348 1.00 79.50 113 ILE A O 1
ATOM 884 N N . ARG A 1 114 ? 74.723 -21.391 3.969 1.00 80.44 114 ARG A N 1
ATOM 885 C CA . ARG A 1 114 ? 75.193 -20.140 4.581 1.00 80.44 114 ARG A CA 1
ATOM 886 C C . ARG A 1 114 ? 76.622 -20.269 5.104 1.00 80.44 114 ARG A C 1
ATOM 888 O O . ARG A 1 114 ? 77.423 -19.397 4.816 1.00 80.44 114 ARG A O 1
ATOM 895 N N . SER A 1 115 ? 76.984 -21.376 5.756 1.00 78.50 115 SER A N 1
ATOM 896 C CA . SER A 1 115 ? 78.367 -21.642 6.188 1.00 78.50 115 SER A CA 1
ATOM 897 C C . SER A 1 115 ? 79.334 -21.819 5.007 1.00 78.50 115 SER A C 1
ATOM 899 O O . SER A 1 115 ? 80.403 -21.207 4.992 1.00 78.50 115 SER A O 1
ATOM 901 N N . LYS A 1 116 ? 78.953 -22.575 3.966 1.00 79.56 116 LYS A N 1
ATOM 902 C CA . LYS A 1 116 ? 79.747 -22.685 2.727 1.00 79.56 116 LYS A CA 1
ATOM 903 C C . LYS A 1 116 ? 79.867 -21.344 2.008 1.00 79.56 116 LYS A C 1
ATOM 905 O O . LYS A 1 116 ? 80.952 -21.013 1.545 1.00 79.56 116 LYS A O 1
ATOM 910 N N . THR A 1 117 ? 78.789 -20.569 1.946 1.00 71.81 117 THR A N 1
ATOM 911 C CA . THR A 1 117 ? 78.748 -19.227 1.352 1.00 71.81 117 THR A CA 1
ATOM 912 C C . THR A 1 117 ? 79.601 -18.264 2.157 1.00 71.81 117 THR A C 1
ATOM 914 O O . THR A 1 117 ? 80.300 -17.486 1.545 1.00 71.81 117 THR A O 1
ATOM 917 N N . GLN A 1 118 ? 79.651 -18.366 3.486 1.00 74.62 118 GLN A N 1
ATOM 918 C CA . GLN A 1 118 ? 80.475 -17.503 4.335 1.00 74.62 118 GLN A CA 1
ATOM 919 C C . GLN A 1 118 ? 81.975 -17.834 4.219 1.00 74.62 118 GLN A C 1
ATOM 921 O O . GLN A 1 118 ? 82.801 -16.929 4.156 1.00 74.62 118 GLN A O 1
ATOM 926 N N . ASN A 1 119 ? 82.342 -19.116 4.089 1.00 74.88 119 ASN A N 1
ATOM 927 C CA . ASN A 1 119 ? 83.722 -19.509 3.764 1.00 74.88 119 ASN A CA 1
ATOM 928 C C . ASN A 1 119 ? 84.104 -19.114 2.328 1.00 74.88 119 ASN A C 1
ATOM 930 O O . ASN A 1 119 ? 85.211 -18.634 2.094 1.00 74.88 119 ASN A O 1
ATOM 934 N N . SER A 1 120 ? 83.174 -19.265 1.378 1.00 73.00 120 SER A N 1
ATOM 935 C CA . SER A 1 120 ? 83.345 -18.802 -0.003 1.00 73.00 120 SER A CA 1
ATOM 936 C C . SER A 1 120 ? 83.468 -17.282 -0.055 1.00 73.00 120 SER A C 1
ATOM 938 O O . SER A 1 120 ? 84.339 -16.783 -0.748 1.00 73.00 120 SER A O 1
ATOM 940 N N . GLU A 1 121 ? 82.658 -16.545 0.707 1.00 66.94 121 GLU A N 1
ATOM 941 C CA . GLU A 1 121 ? 82.737 -15.095 0.855 1.00 66.94 121 GLU A CA 1
ATOM 942 C C . GLU A 1 121 ? 84.083 -14.700 1.431 1.00 66.94 121 GLU A C 1
ATOM 944 O O . GLU A 1 121 ? 84.679 -13.796 0.880 1.00 66.94 121 GLU A O 1
ATOM 949 N N . LEU A 1 122 ? 84.609 -15.359 2.466 1.00 72.62 122 LEU A N 1
ATOM 950 C CA . LEU A 1 122 ? 85.929 -15.023 3.007 1.00 72.62 122 LEU A CA 1
ATOM 951 C C . LEU A 1 122 ? 87.043 -15.231 1.966 1.00 72.62 122 LEU A C 1
ATOM 953 O O . LEU A 1 122 ? 87.803 -14.298 1.706 1.00 72.62 122 LEU A O 1
ATOM 957 N N . SER A 1 123 ? 87.094 -16.388 1.295 1.00 69.88 123 SER A N 1
ATOM 958 C CA . SER A 1 123 ? 88.087 -16.642 0.237 1.00 69.88 123 SER A CA 1
ATOM 959 C C . SER A 1 123 ? 87.920 -15.716 -0.974 1.00 69.88 123 SER A C 1
ATOM 961 O O . SER A 1 123 ? 88.906 -15.205 -1.504 1.00 69.88 123 SER A O 1
ATOM 963 N N . VAL A 1 124 ? 86.682 -15.440 -1.395 1.00 64.75 124 VAL A N 1
ATOM 964 C CA . VAL A 1 124 ? 86.382 -14.468 -2.454 1.00 64.75 124 VAL A CA 1
ATOM 965 C C . VAL A 1 124 ? 86.748 -13.061 -1.995 1.00 64.75 124 VAL A C 1
ATOM 967 O O . VAL A 1 124 ? 87.313 -12.317 -2.777 1.00 64.75 124 VAL A O 1
ATOM 970 N N . HIS A 1 125 ? 86.509 -12.681 -0.743 1.00 67.06 125 HIS A N 1
ATOM 971 C CA . HIS A 1 125 ? 86.751 -11.330 -0.239 1.00 67.06 125 HIS A CA 1
ATOM 972 C C . HIS A 1 125 ? 88.248 -11.038 -0.051 1.00 67.06 125 HIS A C 1
ATOM 974 O O . HIS A 1 125 ? 88.643 -9.881 -0.222 1.00 67.06 125 HIS A O 1
ATOM 980 N N . GLU A 1 126 ? 89.078 -12.053 0.215 1.00 68.62 126 GLU A N 1
ATOM 981 C CA . GLU A 1 126 ? 90.537 -11.959 0.078 1.00 68.62 126 GLU A CA 1
ATOM 982 C C . GLU A 1 126 ? 90.950 -11.811 -1.395 1.00 68.62 126 GLU A C 1
ATOM 984 O O . GLU A 1 126 ? 91.625 -10.839 -1.734 1.00 68.62 126 GLU A O 1
ATOM 989 N N . MET A 1 127 ? 90.473 -12.686 -2.294 1.00 66.19 127 MET A N 1
ATOM 990 C CA . MET A 1 127 ? 90.767 -12.596 -3.738 1.00 66.19 127 MET A CA 1
ATOM 991 C C . MET A 1 127 ? 90.283 -11.284 -4.381 1.00 66.19 127 MET A C 1
ATOM 993 O O . MET A 1 127 ? 90.904 -10.779 -5.314 1.00 66.19 127 MET A O 1
ATOM 997 N N . THR A 1 128 ? 89.187 -10.705 -3.887 1.00 68.19 128 THR A N 1
ATOM 998 C CA . THR A 1 128 ? 88.583 -9.471 -4.402 1.00 68.19 128 THR A CA 1
ATOM 999 C C . THR A 1 128 ? 88.918 -8.242 -3.563 1.00 68.19 128 THR A C 1
ATOM 1001 O O . THR A 1 128 ? 88.271 -7.217 -3.750 1.00 68.19 128 THR A O 1
ATOM 1004 N N . ARG A 1 129 ? 89.868 -8.282 -2.617 1.00 69.62 129 ARG A N 1
ATOM 1005 C CA . ARG A 1 129 ? 90.154 -7.107 -1.768 1.00 69.62 129 ARG A CA 1
ATOM 1006 C C . ARG A 1 129 ? 90.588 -5.900 -2.602 1.00 69.62 129 ARG A C 1
ATOM 1008 O O . ARG A 1 129 ? 90.046 -4.806 -2.447 1.00 69.62 129 ARG A O 1
ATOM 1015 N N . ASP A 1 130 ? 91.511 -6.129 -3.525 1.00 69.75 130 ASP A N 1
ATOM 1016 C CA . ASP A 1 130 ? 92.064 -5.083 -4.383 1.00 69.75 130 ASP A CA 1
ATOM 1017 C C . ASP A 1 130 ? 91.072 -4.728 -5.518 1.00 69.75 130 ASP A C 1
ATOM 1019 O O . ASP A 1 130 ? 90.937 -3.562 -5.895 1.00 69.75 130 ASP A O 1
ATOM 1023 N N . ILE A 1 131 ? 90.255 -5.700 -5.957 1.00 69.06 131 ILE A N 1
ATOM 1024 C CA . ILE A 1 131 ? 89.101 -5.477 -6.849 1.00 69.06 131 ILE A CA 1
ATOM 1025 C C . ILE A 1 131 ? 88.061 -4.565 -6.177 1.00 69.06 131 ILE A C 1
ATOM 1027 O O . ILE A 1 131 ? 87.595 -3.626 -6.808 1.00 69.06 131 ILE A O 1
ATOM 1031 N N . LYS A 1 132 ? 87.752 -4.751 -4.885 1.00 66.06 132 LYS A N 1
ATOM 1032 C CA . LYS A 1 132 ? 86.825 -3.891 -4.128 1.00 66.06 132 LYS A CA 1
ATOM 1033 C C . LYS A 1 132 ? 87.340 -2.462 -3.969 1.00 66.06 132 LYS A C 1
ATOM 1035 O O . LYS A 1 132 ? 86.526 -1.546 -3.978 1.00 66.06 132 LYS A O 1
ATOM 1040 N N . GLN A 1 133 ? 88.650 -2.233 -3.850 1.00 72.06 133 GLN A N 1
ATOM 1041 C CA . GLN A 1 133 ? 89.186 -0.864 -3.842 1.00 72.06 133 GLN A CA 1
ATOM 1042 C C . GLN A 1 133 ? 89.003 -0.182 -5.205 1.00 72.06 133 GLN A C 1
ATOM 1044 O O . GLN A 1 133 ? 88.545 0.962 -5.262 1.00 72.06 133 GLN A O 1
ATOM 1049 N N . LEU A 1 134 ? 89.270 -0.903 -6.299 1.00 75.12 134 LEU A N 1
ATOM 1050 C CA . LEU A 1 134 ? 89.002 -0.427 -7.658 1.00 75.12 134 LEU A CA 1
ATOM 1051 C C . LEU A 1 134 ? 87.501 -0.222 -7.917 1.00 75.12 134 LEU A C 1
ATOM 1053 O O . LEU A 1 134 ? 87.131 0.795 -8.496 1.00 75.12 134 LEU A O 1
ATOM 1057 N N . ASP A 1 135 ? 86.630 -1.111 -7.438 1.00 75.06 135 ASP A N 1
ATOM 1058 C CA . ASP A 1 135 ? 85.176 -0.974 -7.561 1.00 75.06 135 ASP A CA 1
ATOM 1059 C C . ASP A 1 135 ? 84.609 0.146 -6.679 1.00 75.06 135 ASP A C 1
ATOM 1061 O O . ASP A 1 135 ? 83.656 0.795 -7.094 1.00 75.06 135 ASP A O 1
ATOM 1065 N N . VAL A 1 136 ? 85.189 0.459 -5.513 1.00 75.50 136 VAL A N 1
ATOM 1066 C CA . VAL A 1 136 ? 84.806 1.648 -4.725 1.00 75.50 136 VAL A CA 1
ATOM 1067 C C . VAL A 1 136 ? 85.241 2.931 -5.435 1.00 75.50 136 VAL A C 1
ATOM 1069 O O . VAL A 1 136 ? 84.439 3.857 -5.547 1.00 75.50 136 VAL A O 1
ATOM 1072 N N . ALA A 1 137 ? 86.460 2.984 -5.982 1.00 77.19 137 ALA A N 1
ATOM 1073 C CA . ALA A 1 137 ? 86.912 4.121 -6.786 1.00 77.19 137 ALA A CA 1
ATOM 1074 C C . ALA A 1 137 ? 86.037 4.305 -8.040 1.00 77.19 137 ALA A C 1
ATOM 1076 O O . ALA A 1 137 ? 85.566 5.409 -8.315 1.00 77.19 137 ALA A O 1
ATOM 1077 N N . LYS A 1 138 ? 85.731 3.210 -8.744 1.00 77.88 138 LYS A N 1
ATOM 1078 C CA . LYS A 1 138 ? 84.805 3.161 -9.880 1.00 77.88 138 LYS A CA 1
ATOM 1079 C C . LYS A 1 138 ? 83.383 3.537 -9.476 1.00 77.88 138 LYS A C 1
ATOM 1081 O O . LYS A 1 138 ? 82.750 4.267 -10.225 1.00 77.88 138 LYS A O 1
ATOM 1086 N N . ARG A 1 139 ? 82.870 3.103 -8.318 1.00 77.00 139 ARG A N 1
ATOM 1087 C CA . ARG A 1 139 ? 81.532 3.471 -7.820 1.00 77.00 139 ARG A CA 1
ATOM 1088 C C . ARG A 1 139 ? 81.465 4.949 -7.474 1.00 77.00 139 ARG A C 1
ATOM 1090 O O . ARG A 1 139 ? 80.472 5.578 -7.803 1.00 77.00 139 ARG A O 1
ATOM 1097 N N . ASN A 1 140 ? 82.508 5.514 -6.873 1.00 78.81 140 ASN A N 1
ATOM 1098 C CA . ASN A 1 140 ? 82.568 6.941 -6.569 1.00 78.81 140 ASN A CA 1
ATOM 1099 C C . ASN A 1 140 ? 82.680 7.775 -7.856 1.00 78.81 140 ASN A C 1
ATOM 1101 O O . ASN A 1 140 ? 81.920 8.723 -8.013 1.00 78.81 140 ASN A O 1
ATOM 1105 N N . LEU A 1 141 ? 83.521 7.372 -8.818 1.00 79.88 141 LEU A N 1
ATOM 1106 C CA . LEU A 1 141 ? 83.568 7.979 -10.156 1.00 79.88 141 LEU A CA 1
ATOM 1107 C C . LEU A 1 141 ? 82.230 7.862 -10.889 1.00 79.88 141 LEU A C 1
ATOM 1109 O O . LEU A 1 141 ? 81.745 8.853 -11.417 1.00 79.88 141 LEU A O 1
ATOM 1113 N N . THR A 1 142 ? 81.611 6.679 -10.890 1.00 79.38 142 THR A N 1
ATOM 1114 C CA . THR A 1 142 ? 80.295 6.449 -11.508 1.00 79.38 142 THR A CA 1
ATOM 1115 C C . THR A 1 142 ? 79.241 7.305 -10.825 1.00 79.38 142 THR A C 1
ATOM 1117 O O . THR A 1 142 ? 78.477 7.950 -11.523 1.00 79.38 142 THR A O 1
ATOM 1120 N N . SER A 1 143 ? 79.248 7.386 -9.490 1.00 76.44 143 SER A N 1
ATOM 1121 C CA . SER A 1 143 ? 78.359 8.250 -8.714 1.00 76.44 143 SER A CA 1
ATOM 1122 C C . SER A 1 143 ? 78.529 9.705 -9.144 1.00 76.44 143 SER A C 1
ATOM 1124 O O . SER A 1 143 ? 77.581 10.279 -9.661 1.00 76.44 143 SER A O 1
ATOM 1126 N N . SER A 1 144 ? 79.743 10.267 -9.090 1.00 81.06 144 SER A N 1
ATOM 1127 C CA . SER A 1 144 ? 80.010 11.645 -9.528 1.00 81.06 144 SER A CA 1
ATOM 1128 C C . SER A 1 144 ? 79.658 11.896 -10.999 1.00 81.06 144 SER A C 1
ATOM 1130 O O . SER A 1 144 ? 79.110 12.949 -11.313 1.00 81.06 144 SER A O 1
ATOM 1132 N N . ILE A 1 145 ? 79.912 10.939 -11.898 1.00 82.06 145 ILE A N 1
ATOM 1133 C CA . ILE A 1 145 ? 79.496 11.010 -13.307 1.00 82.06 145 ILE A CA 1
ATOM 1134 C C . ILE A 1 145 ? 77.968 10.999 -13.411 1.00 82.06 145 ILE A C 1
ATOM 1136 O O . ILE A 1 145 ? 77.424 11.811 -14.150 1.00 82.06 145 ILE A O 1
ATOM 1140 N N . THR A 1 146 ? 77.258 10.155 -12.655 1.00 82.25 146 THR A N 1
ATOM 1141 C CA . THR A 1 146 ? 75.789 10.159 -12.624 1.00 82.25 146 THR A CA 1
ATOM 1142 C C . THR A 1 146 ? 75.234 11.430 -11.996 1.00 82.25 146 THR A C 1
ATOM 1144 O O . THR A 1 146 ? 74.295 11.974 -12.549 1.00 82.25 146 THR A O 1
ATOM 1147 N N . THR A 1 147 ? 75.829 11.992 -10.939 1.00 79.38 147 THR A N 1
ATOM 1148 C CA . THR A 1 147 ? 75.393 13.275 -10.363 1.00 79.38 147 THR A CA 1
ATOM 1149 C C . THR A 1 147 ? 75.622 14.427 -11.343 1.00 79.38 147 THR A C 1
ATOM 1151 O O . THR A 1 147 ? 74.743 15.265 -11.507 1.00 79.38 147 THR A O 1
ATOM 1154 N N . LEU A 1 148 ? 76.752 14.452 -12.060 1.00 81.62 148 LEU A N 1
ATOM 1155 C CA . LEU A 1 148 ? 77.010 15.429 -13.127 1.00 81.62 148 LEU A CA 1
ATOM 1156 C C . LEU A 1 148 ? 76.076 15.234 -14.330 1.00 81.62 148 LEU A C 1
ATOM 1158 O O . LEU A 1 148 ? 75.604 16.212 -14.901 1.00 81.62 148 LEU A O 1
ATOM 1162 N N . HIS A 1 149 ? 75.764 13.990 -14.693 1.00 81.56 149 HIS A N 1
ATOM 1163 C CA . HIS A 1 149 ? 74.818 13.673 -15.759 1.00 81.56 149 HIS A CA 1
ATOM 1164 C C . HIS A 1 149 ? 73.380 14.033 -15.360 1.00 81.56 149 HIS A C 1
ATOM 1166 O O . HIS A 1 149 ? 72.656 14.618 -16.155 1.00 81.56 149 HIS A O 1
ATOM 1172 N N . HIS A 1 150 ? 72.982 13.788 -14.112 1.00 82.62 150 HIS A N 1
ATOM 1173 C CA . HIS A 1 150 ? 71.713 14.232 -13.540 1.00 82.62 150 HIS A CA 1
ATOM 1174 C C . HIS A 1 150 ? 71.644 15.763 -13.489 1.00 82.62 150 HIS A C 1
ATOM 1176 O O . HIS A 1 150 ? 70.628 16.330 -13.872 1.00 82.62 150 HIS A O 1
ATOM 1182 N N . LEU A 1 151 ? 72.728 16.456 -13.123 1.00 82.56 151 LEU A N 1
ATOM 1183 C CA . LEU A 1 151 ? 72.807 17.919 -13.195 1.00 82.56 151 LEU A CA 1
ATOM 1184 C C . LEU A 1 151 ? 72.661 18.414 -14.646 1.00 82.56 151 LEU A C 1
ATOM 1186 O O . LEU A 1 151 ? 71.949 19.383 -14.898 1.00 82.56 151 LEU A O 1
ATOM 1190 N N . GLN A 1 152 ? 73.283 17.729 -15.610 1.00 82.69 152 GLN A N 1
ATOM 1191 C CA . GLN A 1 152 ? 73.142 18.018 -17.039 1.00 82.69 152 GLN A CA 1
ATOM 1192 C C . GLN A 1 152 ? 71.705 17.778 -17.532 1.00 82.69 152 GLN A C 1
ATOM 1194 O O . GLN A 1 152 ? 71.187 18.607 -18.276 1.00 82.69 152 GLN A O 1
ATOM 1199 N N . ILE A 1 153 ? 71.046 16.695 -17.103 1.00 82.12 153 ILE A N 1
ATOM 1200 C CA . ILE A 1 153 ? 69.634 16.399 -17.398 1.00 82.12 153 ILE A CA 1
ATOM 1201 C C . ILE A 1 153 ? 68.726 17.463 -16.777 1.00 82.12 153 ILE A C 1
ATOM 1203 O O . ILE A 1 153 ? 67.842 17.964 -17.463 1.00 82.12 153 ILE A O 1
ATOM 1207 N N . LEU A 1 154 ? 68.964 17.864 -15.524 1.00 82.69 154 LEU A N 1
ATOM 1208 C CA . LEU A 1 154 ? 68.214 18.928 -14.854 1.00 82.69 154 LEU A CA 1
ATOM 1209 C C . LEU A 1 154 ? 68.355 20.249 -15.624 1.00 82.69 154 LEU A C 1
ATOM 1211 O O . LEU A 1 154 ? 67.361 20.893 -15.935 1.00 82.69 154 LEU A O 1
ATOM 1215 N N . LEU A 1 155 ? 69.579 20.638 -15.983 1.00 83.06 155 LEU A N 1
ATOM 1216 C CA . LEU A 1 155 ? 69.861 21.912 -16.649 1.00 83.06 155 LEU A CA 1
ATOM 1217 C C . LEU A 1 155 ? 69.367 21.923 -18.109 1.00 83.06 155 LEU A C 1
ATOM 1219 O O . LEU A 1 155 ? 68.803 22.916 -18.565 1.00 83.06 155 LEU A O 1
ATOM 1223 N N . SER A 1 156 ? 69.500 20.803 -18.825 1.00 84.69 156 SER A N 1
ATOM 1224 C CA . SER A 1 156 ? 68.925 20.597 -20.161 1.00 84.69 156 SER A CA 1
ATOM 1225 C C . SER A 1 156 ? 67.395 20.583 -20.129 1.00 84.69 156 SER A C 1
ATOM 1227 O O . SER A 1 156 ? 66.769 21.235 -20.966 1.00 84.69 156 SER A O 1
ATOM 1229 N N . GLY A 1 157 ? 66.799 19.884 -19.164 1.00 83.88 157 GLY A N 1
ATOM 1230 C CA . GLY A 1 157 ? 65.355 19.752 -19.004 1.00 83.88 157 GLY A CA 1
ATOM 1231 C C . GLY A 1 157 ? 64.692 21.057 -18.581 1.00 83.88 157 GLY A C 1
ATOM 1232 O O . GLY A 1 157 ? 63.711 21.458 -19.189 1.00 83.88 157 GLY A O 1
ATOM 1233 N N . VAL A 1 158 ? 65.268 21.793 -17.625 1.00 82.50 158 VAL A N 1
ATOM 1234 C CA . VAL A 1 158 ? 64.785 23.126 -17.219 1.00 82.50 158 VAL A CA 1
ATOM 1235 C C . VAL A 1 158 ? 64.805 24.111 -18.389 1.00 82.50 158 VAL A C 1
ATOM 1237 O O . VAL A 1 158 ? 63.815 24.806 -18.609 1.00 82.50 158 VAL A O 1
ATOM 1240 N N . ASN A 1 159 ? 65.884 24.136 -19.180 1.00 84.00 159 ASN A N 1
ATOM 1241 C CA . ASN A 1 159 ? 65.968 24.994 -20.366 1.00 84.00 159 ASN A CA 1
ATOM 1242 C C . ASN A 1 159 ? 64.971 24.574 -21.466 1.00 84.00 159 ASN A C 1
ATOM 1244 O O . ASN A 1 159 ? 64.381 25.429 -22.127 1.00 84.00 159 ASN A O 1
ATOM 1248 N N . SER A 1 160 ? 64.762 23.267 -21.661 1.00 84.56 160 SER A N 1
ATOM 1249 C CA . SER A 1 160 ? 63.804 22.741 -22.648 1.00 84.56 160 SER A CA 1
ATOM 1250 C C . SER A 1 160 ? 62.360 23.043 -22.239 1.00 84.56 160 SER A C 1
ATOM 1252 O O . SER A 1 160 ? 61.592 23.580 -23.034 1.00 84.56 160 SER A O 1
ATOM 1254 N N . LEU A 1 161 ? 62.011 22.812 -20.969 1.00 82.69 161 LEU A N 1
ATOM 1255 C CA . LEU A 1 161 ? 60.713 23.171 -20.397 1.00 82.69 161 LEU A CA 1
ATOM 1256 C C . LEU A 1 161 ? 60.446 24.676 -20.533 1.00 82.69 161 LEU A C 1
ATOM 1258 O O . LEU A 1 161 ? 59.380 25.048 -21.017 1.00 82.69 161 LEU A O 1
ATOM 1262 N N . SER A 1 162 ? 61.416 25.545 -20.217 1.00 81.38 162 SER A N 1
ATOM 1263 C CA . SER A 1 162 ? 61.239 27.000 -20.361 1.00 81.38 162 SER A CA 1
ATOM 1264 C C . SER A 1 162 ? 60.991 27.458 -21.806 1.00 81.38 162 SER A C 1
ATOM 1266 O O . SER A 1 162 ? 60.377 28.499 -22.018 1.00 81.38 162 SER A O 1
ATOM 1268 N N . LEU A 1 163 ? 61.440 26.680 -22.799 1.00 83.75 163 LEU A N 1
ATOM 1269 C CA . LEU A 1 163 ? 61.160 26.909 -24.222 1.00 83.75 163 LEU A CA 1
ATOM 1270 C C . LEU A 1 163 ? 59.775 26.386 -24.645 1.00 83.75 163 LEU A C 1
ATOM 1272 O O . LEU A 1 163 ? 59.124 26.996 -25.487 1.00 83.75 163 LEU A O 1
ATOM 1276 N N . TRP A 1 164 ? 59.310 25.268 -24.082 1.00 83.06 164 TRP A N 1
ATOM 1277 C CA . TRP A 1 164 ? 58.075 24.596 -24.516 1.00 83.06 164 TRP A CA 1
ATOM 1278 C C . TRP A 1 164 ? 56.786 25.126 -23.881 1.00 83.06 164 TRP A C 1
ATOM 1280 O O . TRP A 1 164 ? 55.715 24.974 -24.474 1.00 83.06 164 TRP A O 1
ATOM 1290 N N . ILE A 1 165 ? 56.879 25.752 -22.704 1.00 78.12 165 ILE A N 1
ATOM 1291 C CA . ILE A 1 165 ? 55.756 26.384 -21.989 1.00 78.12 165 ILE A CA 1
ATOM 1292 C C . ILE A 1 165 ? 55.018 27.427 -22.859 1.00 78.12 165 ILE A C 1
ATOM 1294 O O . ILE A 1 165 ? 53.815 27.241 -23.085 1.00 78.12 165 ILE A O 1
ATOM 1298 N N . PRO A 1 166 ? 55.684 28.465 -23.420 1.00 80.06 166 PRO A N 1
ATOM 1299 C CA . PRO A 1 166 ? 55.011 29.449 -24.276 1.00 80.06 166 PRO A CA 1
ATOM 1300 C C . PRO A 1 166 ? 54.492 28.847 -25.595 1.00 80.06 166 PRO A C 1
ATOM 1302 O O . PRO A 1 166 ? 53.432 29.246 -26.073 1.00 80.06 166 PRO A O 1
ATOM 1305 N N . ASP A 1 167 ? 55.184 27.843 -26.142 1.00 78.88 167 ASP A N 1
ATOM 1306 C CA . ASP A 1 167 ? 54.817 27.138 -27.381 1.00 78.88 167 ASP A CA 1
ATOM 1307 C C . ASP A 1 167 ? 53.622 26.166 -27.225 1.00 78.88 167 ASP A C 1
ATOM 1309 O O . ASP A 1 167 ? 53.164 25.589 -28.213 1.00 78.88 167 ASP A O 1
ATOM 1313 N N . LYS A 1 168 ? 53.123 25.944 -25.998 1.00 80.06 168 LYS A N 1
ATOM 1314 C CA . LYS A 1 168 ? 52.041 24.991 -25.664 1.00 80.06 168 LYS A CA 1
ATOM 1315 C C . LYS A 1 168 ? 52.296 23.540 -26.123 1.00 80.06 168 LYS A C 1
ATOM 1317 O O . LYS A 1 168 ? 51.365 22.801 -26.455 1.00 80.06 168 LYS A O 1
ATOM 1322 N N . LYS A 1 169 ? 53.556 23.089 -26.115 1.00 81.69 169 LYS A N 1
ATOM 1323 C CA . LYS A 1 169 ? 53.964 21.736 -26.553 1.00 81.69 169 LYS A CA 1
ATOM 1324 C C . LYS A 1 169 ? 53.794 20.677 -25.454 1.00 81.69 169 LYS A C 1
ATOM 1326 O O . LYS A 1 169 ? 54.764 20.124 -24.943 1.00 81.69 169 LYS A O 1
ATOM 1331 N N . TYR A 1 170 ? 52.547 20.365 -25.091 1.00 81.56 170 TYR A N 1
ATOM 1332 C CA . TYR A 1 170 ? 52.248 19.429 -23.990 1.00 81.56 170 TYR A CA 1
ATOM 1333 C C . TYR A 1 170 ? 52.841 18.019 -24.176 1.00 81.56 170 TYR A C 1
ATOM 1335 O O . TYR A 1 170 ? 53.288 17.434 -23.196 1.00 81.56 170 TYR A O 1
ATOM 1343 N N . SER A 1 171 ? 52.912 17.498 -25.407 1.00 81.00 171 SER A N 1
ATOM 1344 C CA . SER A 1 171 ? 53.549 16.199 -25.710 1.00 81.00 171 SER A CA 1
ATOM 1345 C C . SER A 1 171 ? 55.016 16.158 -25.259 1.00 81.00 171 SER A C 1
ATOM 1347 O O . SER A 1 171 ? 55.451 15.214 -24.599 1.00 81.00 171 SER A O 1
ATOM 1349 N N . ASP A 1 172 ? 55.774 17.213 -25.565 1.00 82.25 172 ASP A N 1
ATOM 1350 C CA . ASP A 1 172 ? 57.196 17.296 -25.223 1.00 82.25 172 ASP A CA 1
ATOM 1351 C C . ASP A 1 172 ? 57.374 17.486 -23.706 1.00 82.25 172 ASP A C 1
ATOM 1353 O O . ASP A 1 172 ? 58.200 16.814 -23.082 1.00 82.25 172 ASP A O 1
ATOM 1357 N N . ILE A 1 173 ? 56.515 18.306 -23.083 1.00 82.75 173 ILE A N 1
ATOM 1358 C CA . ILE A 1 173 ? 56.474 18.515 -21.626 1.00 82.75 173 ILE A CA 1
ATOM 1359 C C . ILE A 1 173 ? 56.179 17.204 -20.870 1.00 82.75 173 ILE A C 1
ATOM 1361 O O . ILE A 1 173 ? 56.886 16.913 -19.906 1.00 82.75 173 ILE A O 1
ATOM 1365 N N . VAL A 1 174 ? 55.217 16.373 -21.311 1.00 79.94 174 VAL A N 1
ATOM 1366 C CA . VAL A 1 174 ? 54.944 15.039 -20.718 1.00 79.94 174 VAL A CA 1
ATOM 1367 C C . VAL A 1 174 ? 56.203 14.172 -20.688 1.00 79.94 174 VAL A C 1
ATOM 1369 O O . VAL A 1 174 ? 56.430 13.457 -19.714 1.00 79.94 174 VAL A O 1
ATOM 1372 N N . SER A 1 175 ? 57.014 14.221 -21.748 1.00 82.94 175 SER A N 1
ATOM 1373 C CA . SER A 1 175 ? 58.188 13.354 -21.897 1.00 82.94 175 SER A CA 1
ATOM 1374 C C . SER A 1 175 ? 59.330 13.691 -20.926 1.00 82.94 175 SER A C 1
ATOM 1376 O O . SER A 1 175 ? 60.019 12.782 -20.465 1.00 82.94 175 SER A O 1
ATOM 1378 N N . GLN A 1 176 ? 59.520 14.972 -20.581 1.00 81.31 176 GLN A N 1
ATOM 1379 C CA . GLN A 1 176 ? 60.639 15.419 -19.740 1.00 81.31 176 GLN A CA 1
ATOM 1380 C C . GLN A 1 176 ? 60.250 15.804 -18.312 1.00 81.31 176 GLN A C 1
ATOM 1382 O O . GLN A 1 176 ? 61.072 15.629 -17.415 1.00 81.31 176 GLN A O 1
ATOM 1387 N N . LEU A 1 177 ? 59.037 16.305 -18.059 1.00 82.12 177 LEU A N 1
ATOM 1388 C CA . LEU A 1 177 ? 58.648 16.780 -16.725 1.00 82.12 177 LEU A CA 1
ATOM 1389 C C . LEU A 1 177 ? 58.803 15.708 -15.620 1.00 82.12 177 LEU A C 1
ATOM 1391 O O . LEU A 1 177 ? 59.382 16.042 -14.584 1.00 82.12 177 LEU A O 1
ATOM 1395 N N . PRO A 1 178 ? 58.402 14.429 -15.812 1.00 80.81 178 PRO A N 1
ATOM 1396 C CA . PRO A 1 178 ? 58.631 13.384 -14.811 1.00 80.81 178 PRO A CA 1
ATOM 1397 C C . PRO A 1 178 ? 60.122 13.114 -14.577 1.00 80.81 178 PRO A C 1
ATOM 1399 O O . PRO A 1 178 ? 60.542 12.899 -13.445 1.00 80.81 178 PRO A O 1
ATOM 1402 N N . ALA A 1 179 ? 60.942 13.169 -15.632 1.00 79.75 179 ALA A N 1
ATOM 1403 C CA . ALA A 1 179 ? 62.386 12.984 -15.516 1.00 79.75 179 ALA A CA 1
ATOM 1404 C C . ALA A 1 179 ? 63.043 14.142 -14.746 1.00 79.75 179 ALA A C 1
ATOM 1406 O O . ALA A 1 179 ? 63.882 13.899 -13.885 1.00 79.75 179 ALA A O 1
ATOM 1407 N N . VAL A 1 180 ? 62.628 15.389 -14.999 1.00 81.12 180 VAL A N 1
ATOM 1408 C CA . VAL A 1 180 ? 63.126 16.575 -14.283 1.00 81.12 180 VAL A CA 1
ATOM 1409 C C . VAL A 1 180 ? 62.723 16.549 -12.807 1.00 81.12 180 VAL A C 1
ATOM 1411 O O . VAL A 1 180 ? 63.548 16.887 -11.964 1.00 81.12 180 VAL A O 1
ATOM 1414 N N . LEU A 1 181 ? 61.504 16.113 -12.472 1.00 80.94 181 LEU A N 1
ATOM 1415 C CA . LEU A 1 181 ? 61.049 16.003 -11.080 1.00 80.94 181 LEU A CA 1
ATOM 1416 C C . LEU A 1 181 ? 61.748 14.864 -10.324 1.00 80.94 181 LEU A C 1
ATOM 1418 O O . LEU A 1 181 ? 62.274 15.107 -9.242 1.00 80.94 181 LEU A O 1
ATOM 1422 N N . ASN A 1 182 ? 61.864 13.671 -10.918 1.00 81.75 182 ASN A N 1
ATOM 1423 C CA . ASN A 1 182 ? 62.624 12.564 -10.323 1.00 81.75 182 ASN A CA 1
ATOM 1424 C C . ASN A 1 182 ? 64.102 12.937 -10.108 1.00 81.75 182 ASN A C 1
ATOM 1426 O O . ASN A 1 182 ? 64.710 12.551 -9.115 1.00 81.75 182 ASN A O 1
ATOM 1430 N N . VAL A 1 183 ? 64.695 13.708 -11.027 1.00 81.06 183 VAL A N 1
ATOM 1431 C CA . VAL A 1 183 ? 66.065 14.215 -10.875 1.00 81.06 183 VAL A CA 1
ATOM 1432 C C . VAL A 1 183 ? 66.151 15.317 -9.812 1.00 81.06 183 VAL A C 1
ATOM 1434 O O . VAL A 1 183 ? 67.141 15.361 -9.089 1.00 81.06 183 VAL A O 1
ATOM 1437 N N . LEU A 1 184 ? 65.132 16.173 -9.663 1.00 80.06 184 LEU A N 1
ATOM 1438 C CA . LEU A 1 184 ? 65.074 17.181 -8.597 1.00 80.06 184 LEU A CA 1
ATOM 1439 C C . LEU A 1 184 ? 65.081 16.532 -7.203 1.00 80.06 184 LEU A C 1
ATOM 1441 O O . LEU A 1 184 ? 65.785 17.018 -6.321 1.00 80.06 184 LEU A O 1
ATOM 1445 N N . GLU A 1 185 ? 64.355 15.426 -7.009 1.00 80.25 185 GLU A N 1
ATOM 1446 C CA . GLU A 1 185 ? 64.331 14.703 -5.728 1.00 80.25 185 GLU A CA 1
ATOM 1447 C C . GLU A 1 185 ? 65.724 14.217 -5.303 1.00 80.25 185 GLU A C 1
ATOM 1449 O O . GLU A 1 185 ? 66.084 14.335 -4.131 1.00 80.25 185 GLU A O 1
ATOM 1454 N N . LEU A 1 186 ? 66.552 13.779 -6.260 1.00 78.38 186 LEU A N 1
ATOM 1455 C CA . LEU A 1 186 ? 67.952 13.388 -6.031 1.00 78.38 186 LEU A CA 1
ATOM 1456 C C . LEU A 1 186 ? 68.865 14.565 -5.631 1.00 78.38 186 LEU A C 1
ATOM 1458 O O . LEU A 1 186 ? 69.990 14.337 -5.188 1.00 78.38 186 LEU A O 1
ATOM 1462 N N . PHE A 1 187 ? 68.405 15.811 -5.785 1.00 80.94 187 PHE A N 1
ATOM 1463 C CA . PHE A 1 187 ? 69.125 17.025 -5.392 1.00 80.94 187 PHE A CA 1
ATOM 1464 C C . PHE A 1 187 ? 68.590 17.690 -4.111 1.00 80.94 187 PHE A C 1
ATOM 1466 O O . PHE A 1 187 ? 69.127 18.723 -3.707 1.00 80.94 187 PHE A O 1
ATOM 1473 N N . ASN A 1 188 ? 67.597 17.103 -3.429 1.00 78.62 188 ASN A N 1
ATOM 1474 C CA . ASN A 1 188 ? 67.077 17.639 -2.162 1.00 78.62 188 ASN A CA 1
ATOM 1475 C C . ASN A 1 188 ? 68.164 17.766 -1.077 1.00 78.62 188 ASN A C 1
ATOM 1477 O O . ASN A 1 188 ? 68.198 18.773 -0.372 1.00 78.62 188 ASN A O 1
ATOM 1481 N N . ASP A 1 189 ? 69.105 16.823 -1.011 1.00 76.94 189 ASP A N 1
ATOM 1482 C CA . ASP A 1 189 ? 70.228 16.849 -0.057 1.00 76.94 189 ASP A CA 1
ATOM 1483 C C . ASP A 1 189 ? 71.311 17.898 -0.405 1.00 76.94 189 ASP A C 1
ATOM 1485 O O . ASP A 1 189 ? 72.243 18.114 0.366 1.00 76.94 189 ASP A O 1
ATOM 1489 N N . TYR A 1 190 ? 71.203 18.569 -1.560 1.00 77.44 190 TYR A N 1
ATOM 1490 C CA . TYR A 1 190 ? 72.177 19.545 -2.071 1.00 77.44 190 TYR A CA 1
ATOM 1491 C C . TYR A 1 190 ? 71.628 20.989 -2.121 1.00 77.44 190 TYR A C 1
ATOM 1493 O O . TYR A 1 190 ? 72.195 21.852 -2.797 1.00 77.44 190 TYR A O 1
ATOM 1501 N N . GLN A 1 191 ? 70.538 21.270 -1.392 1.00 73.81 191 GLN A N 1
ATOM 1502 C CA . GLN A 1 191 ? 69.882 22.590 -1.296 1.00 73.81 191 GLN A CA 1
ATOM 1503 C C . GLN A 1 191 ? 70.813 23.734 -0.838 1.00 73.81 191 GLN A C 1
ATOM 1505 O O . GLN A 1 191 ? 70.548 24.899 -1.148 1.00 73.81 191 GLN A O 1
ATOM 1510 N N . ASP A 1 192 ? 71.909 23.417 -0.143 1.00 76.00 192 ASP A N 1
ATOM 1511 C CA . ASP A 1 192 ? 72.901 24.388 0.339 1.00 76.00 192 ASP A CA 1
ATOM 1512 C C . ASP A 1 192 ? 73.720 25.044 -0.791 1.00 76.00 192 ASP A C 1
ATOM 1514 O O . ASP A 1 192 ? 74.296 26.118 -0.606 1.00 76.00 192 ASP A O 1
ATOM 1518 N N . ILE A 1 193 ? 73.773 24.431 -1.980 1.00 80.62 193 ILE A N 1
ATOM 1519 C CA . ILE A 1 193 ? 74.525 24.959 -3.124 1.00 80.62 193 ILE A CA 1
ATOM 1520 C C . ILE A 1 193 ? 73.679 26.013 -3.848 1.00 80.62 193 ILE A C 1
ATOM 1522 O O . ILE A 1 193 ? 72.671 25.698 -4.479 1.00 80.62 193 ILE A O 1
ATOM 1526 N N . GLU A 1 194 ? 74.129 27.271 -3.836 1.00 78.06 194 GLU A N 1
ATOM 1527 C CA . GLU A 1 194 ? 73.396 28.426 -4.386 1.00 78.06 194 GLU A CA 1
ATOM 1528 C C . GLU A 1 194 ? 72.923 28.229 -5.841 1.00 78.06 194 GLU A C 1
ATOM 1530 O O . GLU A 1 194 ? 71.788 28.560 -6.183 1.00 78.06 194 GLU A O 1
ATOM 1535 N N . GLN A 1 195 ? 73.743 27.607 -6.693 1.00 76.38 195 GLN A N 1
ATOM 1536 C CA . GLN A 1 195 ? 73.379 27.299 -8.083 1.00 76.38 195 GLN A CA 1
ATOM 1537 C C . GLN A 1 195 ? 72.229 26.279 -8.184 1.00 76.38 195 GLN A C 1
ATOM 1539 O O . GLN A 1 195 ? 71.329 26.446 -9.010 1.00 76.38 195 GLN A O 1
ATOM 1544 N N . ILE A 1 196 ? 72.225 25.254 -7.324 1.00 78.69 196 ILE A N 1
ATOM 1545 C CA . ILE A 1 196 ? 71.155 24.246 -7.247 1.00 78.69 196 ILE A CA 1
ATOM 1546 C C . ILE A 1 196 ? 69.890 24.880 -6.666 1.00 78.69 196 ILE A C 1
ATOM 1548 O O . ILE A 1 196 ? 68.800 24.639 -7.176 1.00 78.69 196 ILE A O 1
ATOM 1552 N N . LYS A 1 197 ? 70.021 25.780 -5.687 1.00 78.25 197 LYS A N 1
ATOM 1553 C CA . LYS A 1 197 ? 68.911 26.570 -5.141 1.00 78.25 197 LYS A CA 1
ATOM 1554 C C . LYS A 1 197 ? 68.258 27.477 -6.193 1.00 78.25 197 LYS A C 1
ATOM 1556 O O . LYS A 1 197 ? 67.034 27.543 -6.264 1.00 78.25 197 LYS A O 1
ATOM 1561 N N . ILE A 1 198 ? 69.043 28.121 -7.064 1.00 83.06 198 ILE A N 1
ATOM 1562 C CA . ILE A 1 198 ? 68.526 28.901 -8.204 1.00 83.06 198 ILE A CA 1
ATOM 1563 C C . ILE A 1 198 ? 67.796 27.996 -9.210 1.00 83.06 198 ILE A C 1
ATOM 1565 O O . ILE A 1 198 ? 66.714 28.354 -9.675 1.00 83.06 198 ILE A O 1
ATOM 1569 N N . LEU A 1 199 ? 68.349 26.822 -9.535 1.00 80.69 199 LEU A N 1
ATOM 1570 C CA . LEU A 1 199 ? 67.698 25.831 -10.404 1.00 80.69 199 LEU A CA 1
ATOM 1571 C C . LEU A 1 199 ? 66.389 25.303 -9.798 1.00 80.69 199 LEU A C 1
ATOM 1573 O O . LEU A 1 199 ? 65.377 25.270 -10.490 1.00 80.69 199 LEU A O 1
ATOM 1577 N N . SER A 1 200 ? 66.383 24.975 -8.506 1.00 81.25 200 SER A N 1
ATOM 1578 C CA . SER A 1 200 ? 65.200 24.548 -7.753 1.00 81.25 200 SER A CA 1
ATOM 1579 C C . SER A 1 200 ? 64.112 25.627 -7.759 1.00 81.25 200 SER A C 1
ATOM 1581 O O . SER A 1 200 ? 62.973 25.356 -8.137 1.00 81.25 200 SER A O 1
ATOM 1583 N N . ASN A 1 201 ? 64.471 26.888 -7.491 1.00 83.81 201 ASN A N 1
ATOM 1584 C CA . ASN A 1 201 ? 63.539 28.015 -7.577 1.00 83.81 201 ASN A CA 1
ATOM 1585 C C . ASN A 1 201 ? 62.976 28.208 -8.997 1.00 83.81 201 ASN A C 1
ATOM 1587 O O . ASN A 1 201 ? 61.780 28.453 -9.143 1.00 83.81 201 ASN A O 1
ATOM 1591 N N . LYS A 1 202 ? 63.793 28.040 -10.049 1.00 81.94 202 LYS A N 1
ATOM 1592 C CA . LYS A 1 202 ? 63.314 28.054 -11.444 1.00 81.94 202 LYS A CA 1
ATOM 1593 C C . LYS A 1 202 ? 62.358 26.899 -11.744 1.00 81.94 202 LYS A C 1
ATOM 1595 O O . LYS A 1 202 ? 61.358 27.121 -12.417 1.00 81.94 202 LYS A O 1
ATOM 1600 N N . VAL A 1 203 ? 62.623 25.693 -11.237 1.00 80.81 203 VAL A N 1
ATOM 1601 C CA . VAL A 1 203 ? 61.706 24.544 -11.361 1.00 80.81 203 VAL A CA 1
ATOM 1602 C C . VAL A 1 203 ? 60.386 24.821 -10.637 1.00 80.81 203 VAL A C 1
ATOM 1604 O O . VAL A 1 203 ? 59.330 24.505 -11.175 1.00 80.81 203 VAL A O 1
ATOM 1607 N N . VAL A 1 204 ? 60.414 25.464 -9.466 1.00 81.12 204 VAL A N 1
ATOM 1608 C CA . VAL A 1 204 ? 59.203 25.877 -8.733 1.00 81.12 204 VAL A CA 1
ATOM 1609 C C . VAL A 1 204 ? 58.424 26.971 -9.477 1.00 81.12 204 VAL A C 1
ATOM 1611 O O . VAL A 1 204 ? 57.199 26.894 -9.530 1.00 81.12 204 VAL A O 1
ATOM 1614 N N . GLN A 1 205 ? 59.093 27.945 -10.106 1.00 82.75 205 GLN A N 1
ATOM 1615 C CA . GLN A 1 205 ? 58.426 28.917 -10.986 1.00 82.75 205 GLN A CA 1
ATOM 1616 C C . GLN A 1 205 ? 57.776 28.223 -12.189 1.00 82.75 205 GLN A C 1
ATOM 1618 O O . GLN A 1 205 ? 56.565 28.314 -12.346 1.00 82.75 205 GLN A O 1
ATOM 1623 N N . ILE A 1 206 ? 58.535 27.413 -12.936 1.00 80.31 206 ILE A N 1
ATOM 1624 C CA . ILE A 1 206 ? 58.034 26.596 -14.056 1.00 80.31 206 ILE A CA 1
ATOM 1625 C C .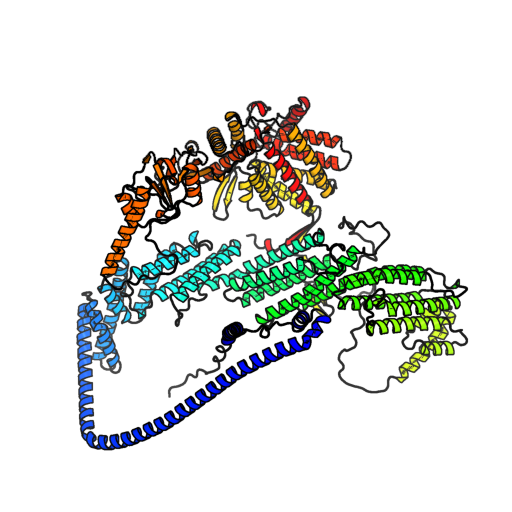 ILE A 1 206 ? 56.823 25.745 -13.639 1.00 80.31 206 ILE A C 1
ATOM 1627 O O . ILE A 1 206 ? 55.846 25.643 -14.376 1.00 80.31 206 ILE A O 1
ATOM 1631 N N . LYS A 1 207 ? 56.860 25.150 -12.443 1.00 80.31 207 LYS A N 1
ATOM 1632 C CA . LYS A 1 207 ? 55.757 24.364 -11.880 1.00 80.31 207 LYS A CA 1
ATOM 1633 C C . LYS A 1 207 ? 54.498 25.206 -11.679 1.00 80.31 207 LYS A C 1
ATOM 1635 O O . LYS A 1 207 ? 53.411 24.730 -12.004 1.00 80.31 207 LYS A O 1
ATOM 1640 N N . ASN A 1 208 ? 54.630 26.426 -11.164 1.00 82.06 208 ASN A N 1
ATOM 1641 C CA . ASN A 1 208 ? 53.510 27.346 -10.963 1.00 82.06 208 ASN A CA 1
ATOM 1642 C C . ASN A 1 208 ? 52.965 27.860 -12.305 1.00 82.06 208 ASN A C 1
ATOM 1644 O O . ASN A 1 208 ? 51.759 27.773 -12.527 1.00 82.06 208 ASN A O 1
ATOM 1648 N N . ASP A 1 209 ? 53.845 28.278 -13.219 1.00 81.81 209 ASP A N 1
ATOM 1649 C CA . ASP A 1 209 ? 53.490 28.769 -14.556 1.00 81.81 209 ASP A CA 1
ATOM 1650 C C . ASP A 1 209 ? 52.715 27.699 -15.347 1.00 81.81 209 ASP A C 1
ATOM 1652 O O . ASP A 1 209 ? 51.623 27.955 -15.860 1.00 81.81 209 ASP A O 1
ATOM 1656 N N . ILE A 1 210 ? 53.224 26.456 -15.367 1.00 81.12 210 ILE A N 1
ATOM 1657 C CA . ILE A 1 210 ? 52.517 25.311 -15.958 1.00 81.12 210 ILE A CA 1
ATOM 1658 C C . ILE A 1 210 ? 51.192 25.071 -15.228 1.00 81.12 210 ILE A C 1
ATOM 1660 O O . ILE A 1 210 ? 50.191 24.825 -15.888 1.00 81.12 210 ILE A O 1
ATOM 1664 N N . SER A 1 211 ? 51.141 25.144 -13.895 1.00 79.69 211 SER A N 1
ATOM 1665 C CA . SER A 1 211 ? 49.909 24.886 -13.131 1.00 79.69 211 SER A CA 1
ATOM 1666 C C . SER A 1 211 ? 48.794 25.894 -13.434 1.00 79.69 211 SER A C 1
ATOM 1668 O O . SER A 1 211 ? 47.628 25.504 -13.521 1.00 79.69 211 SER A O 1
ATOM 1670 N N . GLU A 1 212 ? 49.122 27.174 -13.611 1.00 80.75 212 GLU A N 1
ATOM 1671 C CA . GLU A 1 212 ? 48.155 28.219 -13.963 1.00 80.75 212 GLU A CA 1
ATOM 1672 C C . GLU A 1 212 ? 47.724 28.111 -15.433 1.00 80.75 212 GLU A C 1
ATOM 1674 O O . GLU A 1 212 ? 46.525 28.070 -15.735 1.00 80.75 212 GLU A O 1
ATOM 1679 N N . GLN A 1 213 ? 48.685 27.958 -16.350 1.00 82.00 213 GLN A N 1
ATOM 1680 C CA . GLN A 1 213 ? 48.420 27.771 -17.777 1.00 82.00 213 GLN A CA 1
ATOM 1681 C C . GLN A 1 213 ? 47.574 26.515 -18.039 1.00 82.00 213 GLN A C 1
ATOM 1683 O O . GLN A 1 213 ? 46.577 26.576 -18.756 1.00 82.00 213 GLN A O 1
ATOM 1688 N N . LEU A 1 214 ? 47.923 25.385 -17.419 1.00 81.81 214 LEU A N 1
ATOM 1689 C CA . LEU A 1 214 ? 47.242 24.104 -17.597 1.00 81.81 214 LEU A CA 1
ATOM 1690 C C . LEU A 1 214 ? 45.832 24.112 -16.993 1.00 81.81 214 LEU A C 1
ATOM 1692 O O . LEU A 1 214 ? 44.930 23.547 -17.603 1.00 81.81 214 LEU A O 1
ATOM 1696 N N . ASN A 1 215 ? 45.601 24.793 -15.863 1.00 79.75 215 ASN A N 1
ATOM 1697 C CA . ASN A 1 215 ? 44.247 24.992 -15.330 1.00 79.75 215 ASN A CA 1
ATOM 1698 C C . ASN A 1 215 ? 43.353 25.765 -16.313 1.00 79.75 215 ASN A C 1
ATOM 1700 O O . ASN A 1 215 ? 42.206 25.379 -16.536 1.00 79.75 215 ASN A O 1
ATOM 1704 N N . ASN A 1 216 ? 43.867 26.841 -16.912 1.00 81.44 216 ASN A N 1
ATOM 1705 C CA . ASN A 1 216 ? 43.109 27.655 -17.861 1.00 81.44 216 ASN A CA 1
ATOM 1706 C C . ASN A 1 216 ? 42.885 26.926 -19.198 1.00 81.44 216 ASN A C 1
ATOM 1708 O O . ASN A 1 216 ? 41.767 26.915 -19.723 1.00 81.44 216 ASN A O 1
ATOM 1712 N N . ASP A 1 217 ? 43.914 26.265 -19.731 1.00 82.81 217 ASP A N 1
ATOM 1713 C CA . ASP A 1 217 ? 43.828 25.536 -20.997 1.00 82.81 217 ASP A CA 1
ATOM 1714 C C . ASP A 1 217 ? 42.974 24.261 -20.880 1.00 82.81 217 ASP A C 1
ATOM 1716 O O . ASP A 1 217 ? 42.123 24.043 -21.743 1.00 82.81 217 ASP A O 1
ATOM 1720 N N . LEU A 1 218 ? 43.084 23.470 -19.800 1.00 78.19 218 LEU A N 1
ATOM 1721 C CA . LEU A 1 218 ? 42.196 22.318 -19.566 1.00 78.19 218 LEU A CA 1
ATOM 1722 C C . LEU A 1 218 ? 40.727 22.748 -19.501 1.00 78.19 218 LEU A C 1
ATOM 1724 O O . LEU A 1 218 ? 39.889 22.151 -20.179 1.00 78.19 218 LEU A O 1
ATOM 1728 N N . LYS A 1 219 ? 40.408 23.804 -18.738 1.00 81.81 219 LYS A N 1
ATOM 1729 C CA . LYS A 1 219 ? 39.039 24.340 -18.659 1.00 81.81 219 LYS A CA 1
ATOM 1730 C C . LYS A 1 219 ? 38.522 24.749 -20.037 1.00 81.81 219 LYS A C 1
ATOM 1732 O O . LYS A 1 219 ? 37.428 24.346 -20.427 1.00 81.81 219 LYS A O 1
ATOM 1737 N N . THR A 1 220 ? 39.343 25.467 -20.801 1.00 81.31 220 THR A N 1
ATOM 1738 C CA . THR A 1 220 ? 39.006 25.934 -22.153 1.00 81.31 220 THR A CA 1
ATOM 1739 C C . THR A 1 220 ? 38.808 24.779 -23.144 1.00 81.31 220 THR A C 1
ATOM 1741 O O . THR A 1 220 ? 37.915 24.839 -23.987 1.00 81.31 220 THR A O 1
ATOM 1744 N N . VAL A 1 221 ? 39.620 23.719 -23.065 1.00 79.00 221 VAL A N 1
ATOM 1745 C CA . VAL A 1 221 ? 39.525 22.543 -23.949 1.00 79.00 221 VAL A CA 1
ATOM 1746 C C . VAL A 1 221 ? 38.288 21.706 -23.624 1.00 79.00 221 VAL A C 1
ATOM 1748 O O . VAL A 1 221 ? 37.522 21.391 -24.533 1.00 79.00 221 VAL A O 1
ATOM 1751 N N . PHE A 1 222 ? 38.033 21.412 -22.345 1.00 77.06 222 PHE A N 1
ATOM 1752 C CA . PHE A 1 222 ? 36.844 20.656 -21.938 1.00 77.06 222 PHE A CA 1
ATOM 1753 C C . PHE A 1 222 ? 35.536 21.426 -22.195 1.00 77.06 222 PHE A C 1
ATOM 1755 O O . PHE A 1 222 ? 34.553 20.807 -22.592 1.00 77.06 222 PHE A O 1
ATOM 1762 N N . GLN A 1 223 ? 35.523 22.760 -22.080 1.00 77.75 223 GLN A N 1
ATOM 1763 C CA . GLN A 1 223 ? 34.374 23.587 -22.488 1.00 77.75 223 GLN A CA 1
ATOM 1764 C C . GLN A 1 223 ? 34.127 23.588 -24.005 1.00 77.75 223 GLN A C 1
ATOM 1766 O O . GLN A 1 223 ? 32.983 23.704 -24.436 1.00 77.75 223 GLN A O 1
ATOM 1771 N N . LYS A 1 224 ? 35.176 23.454 -24.828 1.00 73.44 224 LYS A N 1
ATOM 1772 C CA . LYS A 1 224 ? 35.057 23.388 -26.297 1.00 73.44 224 LYS A CA 1
ATOM 1773 C C . LYS A 1 224 ? 34.652 22.006 -26.822 1.00 73.44 224 LYS A C 1
ATOM 1775 O O . LYS A 1 224 ? 34.338 21.893 -28.002 1.00 73.44 224 LYS A O 1
ATOM 1780 N N . GLY A 1 225 ? 34.681 20.963 -25.989 1.00 68.62 225 GLY A N 1
ATOM 1781 C CA . GLY A 1 225 ? 34.210 19.611 -26.324 1.00 68.62 225 GLY A CA 1
ATOM 1782 C C . GLY A 1 225 ? 35.079 18.807 -27.305 1.00 68.62 225 GLY A C 1
ATOM 1783 O O . GLY A 1 225 ? 34.760 17.655 -27.587 1.00 68.62 225 GLY A O 1
ATOM 1784 N N . ILE A 1 226 ? 36.181 19.368 -27.816 1.00 67.50 226 ILE A N 1
ATOM 1785 C CA . ILE A 1 226 ? 37.082 18.693 -28.764 1.00 67.50 226 ILE A CA 1
ATOM 1786 C C . ILE A 1 226 ? 38.214 18.019 -27.979 1.00 67.50 226 ILE A C 1
ATOM 1788 O O . ILE A 1 226 ? 39.204 18.655 -27.614 1.00 67.50 226 ILE A O 1
ATOM 1792 N N . LEU A 1 227 ? 38.042 16.726 -27.695 1.00 66.81 227 LEU A N 1
ATOM 1793 C CA . LEU A 1 227 ? 38.987 15.912 -26.928 1.00 66.81 227 LEU A CA 1
ATOM 1794 C C . LEU A 1 227 ? 40.012 15.244 -27.853 1.00 66.81 227 LEU A C 1
ATOM 1796 O O . LEU A 1 227 ? 39.682 14.333 -28.609 1.00 66.81 227 LEU A O 1
ATOM 1800 N N . ASN A 1 228 ? 41.266 15.685 -27.754 1.00 74.25 228 ASN A N 1
ATOM 1801 C CA . ASN A 1 228 ? 42.369 15.237 -28.601 1.00 74.25 228 ASN A CA 1
ATOM 1802 C C . ASN A 1 228 ? 43.457 14.533 -27.775 1.00 74.25 228 ASN A C 1
ATOM 1804 O O . ASN A 1 228 ? 43.462 14.554 -26.544 1.00 74.25 228 ASN A O 1
ATOM 1808 N N . GLN A 1 229 ? 44.443 13.951 -28.458 1.00 74.62 229 GLN A N 1
ATOM 1809 C CA . GLN A 1 229 ? 45.597 13.311 -27.816 1.00 74.62 229 GLN A CA 1
ATOM 1810 C C . GLN A 1 229 ? 46.406 14.301 -26.949 1.00 74.62 229 GLN A C 1
ATOM 1812 O O . GLN A 1 229 ? 46.839 13.950 -25.855 1.00 74.62 229 GLN A O 1
ATOM 1817 N N . THR A 1 230 ? 46.459 15.575 -27.355 1.00 76.50 230 THR A N 1
ATOM 1818 C CA . THR A 1 230 ? 47.002 16.686 -26.554 1.00 76.50 230 THR A CA 1
ATOM 1819 C C . THR A 1 230 ? 46.266 16.900 -25.226 1.00 76.50 230 THR A C 1
ATOM 1821 O O . THR A 1 230 ? 46.887 17.314 -24.252 1.00 76.50 230 THR A O 1
ATOM 1824 N N . THR A 1 231 ? 44.967 16.592 -25.142 1.00 77.31 231 THR A N 1
ATOM 1825 C CA . THR A 1 231 ? 44.191 16.659 -23.892 1.00 77.31 231 THR A CA 1
ATOM 1826 C C . THR A 1 231 ? 44.606 15.549 -22.922 1.00 77.31 231 THR A C 1
ATOM 1828 O O . THR A 1 231 ? 44.746 15.798 -21.727 1.00 77.31 231 THR A O 1
ATOM 1831 N N . ALA A 1 232 ? 44.876 14.340 -23.426 1.00 77.00 232 ALA A N 1
ATOM 1832 C CA . ALA A 1 232 ? 45.419 13.248 -22.614 1.00 77.00 232 ALA A CA 1
ATOM 1833 C C . ALA A 1 232 ? 46.846 13.557 -22.118 1.00 77.00 232 ALA A C 1
ATOM 1835 O O . ALA A 1 232 ? 47.227 13.158 -21.018 1.00 77.00 232 ALA A O 1
ATOM 1836 N N . ASP A 1 233 ? 47.628 14.313 -22.891 1.00 78.50 233 ASP A N 1
ATOM 1837 C CA . ASP A 1 233 ? 48.943 14.806 -22.468 1.00 78.50 233 ASP A CA 1
ATOM 1838 C C . ASP A 1 233 ? 48.827 15.869 -21.364 1.00 78.50 233 ASP A C 1
ATOM 1840 O O . ASP A 1 233 ? 49.517 15.773 -20.349 1.00 78.50 233 ASP A O 1
ATOM 1844 N N . MET A 1 234 ? 47.880 16.811 -21.476 1.00 80.00 234 MET A N 1
ATOM 1845 C CA . MET A 1 234 ? 47.566 17.757 -20.393 1.00 80.00 234 MET A CA 1
ATOM 1846 C C . MET A 1 234 ? 47.164 17.037 -19.093 1.00 80.00 234 MET A C 1
ATOM 1848 O O . MET A 1 234 ? 47.667 17.376 -18.023 1.00 80.00 234 MET A O 1
ATOM 1852 N N . CYS A 1 235 ? 46.299 16.018 -19.162 1.00 77.81 235 CYS A N 1
ATOM 1853 C CA . CYS A 1 235 ? 45.894 15.245 -17.981 1.00 77.81 235 CYS A CA 1
ATOM 1854 C C . CYS A 1 235 ? 47.044 14.409 -17.387 1.00 77.81 235 CYS A C 1
ATOM 1856 O O . CYS A 1 235 ? 47.097 14.222 -16.172 1.00 77.81 235 CYS A O 1
ATOM 1858 N N . ARG A 1 236 ? 48.002 13.950 -18.205 1.00 77.31 236 ARG A N 1
ATOM 1859 C CA . ARG A 1 236 ? 49.225 13.289 -17.715 1.00 77.31 236 ARG A CA 1
ATOM 1860 C C . ARG A 1 236 ? 50.190 14.260 -17.031 1.00 77.31 236 ARG A C 1
ATOM 1862 O O . ARG A 1 236 ? 50.766 13.890 -16.016 1.00 77.31 236 ARG A O 1
ATOM 1869 N N . ILE A 1 237 ? 50.308 15.501 -17.511 1.00 78.19 237 ILE A N 1
ATOM 1870 C CA . ILE A 1 237 ? 51.043 16.568 -16.803 1.00 78.19 237 ILE A CA 1
ATOM 1871 C C . ILE A 1 237 ? 50.371 16.879 -15.459 1.00 78.19 237 ILE A C 1
ATOM 1873 O O . ILE A 1 237 ? 51.055 16.958 -14.442 1.00 78.19 237 ILE A O 1
ATOM 1877 N N . ALA A 1 238 ? 49.038 16.996 -15.430 1.00 78.19 238 ALA A N 1
ATOM 1878 C CA . ALA A 1 238 ? 48.283 17.277 -14.207 1.00 78.19 238 ALA A CA 1
ATOM 1879 C C . ALA A 1 238 ? 48.524 16.243 -13.092 1.00 78.19 238 ALA A C 1
ATOM 1881 O O . ALA A 1 238 ? 48.635 16.633 -11.939 1.00 78.19 238 ALA A O 1
ATOM 1882 N N . ALA A 1 239 ? 48.635 14.953 -13.429 1.00 76.06 239 ALA A N 1
ATOM 1883 C CA . ALA A 1 239 ? 48.888 13.878 -12.459 1.00 76.06 239 ALA A CA 1
ATOM 1884 C C . ALA A 1 239 ? 50.343 13.777 -11.968 1.00 76.06 239 ALA A C 1
ATOM 1886 O O . ALA A 1 239 ? 50.626 13.036 -11.033 1.00 76.06 239 ALA A O 1
ATOM 1887 N N . VAL A 1 240 ? 51.270 14.486 -12.614 1.00 76.56 240 VAL A N 1
ATOM 1888 C CA . VAL A 1 240 ? 52.690 14.568 -12.227 1.00 76.56 240 VAL A CA 1
ATOM 1889 C C . VAL A 1 240 ? 52.965 15.840 -11.406 1.00 76.56 240 VAL A C 1
ATOM 1891 O O . VAL A 1 240 ? 53.962 15.934 -10.692 1.00 76.56 240 VAL A O 1
ATOM 1894 N N . LEU A 1 241 ? 52.063 16.823 -11.469 1.00 71.69 241 LEU A N 1
ATOM 1895 C CA . LEU A 1 241 ? 52.061 18.016 -10.625 1.00 71.69 241 LEU A CA 1
ATOM 1896 C C . LEU A 1 241 ? 51.290 17.746 -9.319 1.00 71.69 241 LEU A C 1
ATOM 1898 O O . LEU A 1 241 ? 50.332 16.984 -9.299 1.00 71.69 241 LEU A O 1
ATOM 1902 N N . ASN A 1 242 ? 51.701 18.387 -8.217 1.00 67.06 242 ASN A N 1
ATOM 1903 C CA . ASN A 1 242 ? 51.131 18.161 -6.877 1.00 67.06 242 ASN A CA 1
ATOM 1904 C C . ASN A 1 242 ? 49.589 18.243 -6.831 1.00 67.06 242 ASN A C 1
ATOM 1906 O O . ASN A 1 242 ? 48.993 19.094 -7.497 1.00 67.06 242 ASN A O 1
ATOM 1910 N N . ASN A 1 243 ? 48.990 17.470 -5.908 1.00 63.56 243 ASN A N 1
ATOM 1911 C CA . ASN A 1 243 ? 47.544 17.307 -5.666 1.00 63.56 243 ASN A CA 1
ATOM 1912 C C . ASN A 1 243 ? 46.652 18.543 -5.855 1.00 63.56 243 ASN A C 1
ATOM 1914 O O . ASN A 1 243 ? 45.512 18.378 -6.262 1.00 63.56 243 ASN A O 1
ATOM 1918 N N . HIS A 1 244 ? 47.106 19.770 -5.577 1.00 70.88 244 HIS A N 1
ATOM 1919 C CA . HIS A 1 244 ? 46.275 20.966 -5.753 1.00 70.88 244 HIS A CA 1
ATOM 1920 C C . HIS A 1 244 ? 45.782 21.184 -7.192 1.00 70.88 244 HIS A C 1
ATOM 1922 O O . HIS A 1 244 ? 44.660 21.654 -7.367 1.00 70.88 244 HIS A O 1
ATOM 1928 N N . VAL A 1 245 ? 46.573 20.851 -8.221 1.00 69.31 245 VAL A N 1
ATOM 1929 C CA . VAL A 1 245 ? 46.121 20.994 -9.621 1.00 69.31 245 VAL A CA 1
ATOM 1930 C C . VAL A 1 245 ? 45.104 19.909 -9.962 1.00 69.31 245 VAL A C 1
ATOM 1932 O O . VAL A 1 245 ? 44.053 20.223 -10.516 1.00 69.31 245 VAL A O 1
ATOM 1935 N N . GLU A 1 246 ? 45.377 18.661 -9.564 1.00 73.56 246 GLU A N 1
ATOM 1936 C CA . GLU A 1 246 ? 44.428 17.549 -9.669 1.00 73.56 246 GLU A CA 1
ATOM 1937 C C . GLU A 1 246 ? 43.102 17.891 -8.966 1.00 73.56 246 GLU A C 1
ATOM 1939 O O . GLU A 1 246 ? 42.056 17.884 -9.611 1.00 73.56 246 GLU A O 1
ATOM 1944 N N . GLU A 1 247 ? 43.134 18.236 -7.676 1.00 75.38 247 GLU A N 1
ATOM 1945 C CA . GLU A 1 247 ? 41.948 18.534 -6.866 1.00 75.38 247 GLU A CA 1
ATOM 1946 C C . GLU A 1 247 ? 41.126 19.694 -7.412 1.00 75.38 247 GLU A C 1
ATOM 1948 O O . GLU A 1 247 ? 39.906 19.576 -7.511 1.00 75.38 247 GLU A O 1
ATOM 1953 N N . ASN A 1 248 ? 41.765 20.803 -7.785 1.00 80.38 248 ASN A N 1
ATOM 1954 C CA . ASN A 1 248 ? 41.047 21.945 -8.343 1.00 80.38 248 ASN A CA 1
ATOM 1955 C C . ASN A 1 248 ? 40.425 21.605 -9.704 1.00 80.38 248 ASN A C 1
ATOM 1957 O O . ASN A 1 248 ? 39.316 22.058 -9.994 1.00 80.38 248 ASN A O 1
ATOM 1961 N N . PHE A 1 249 ? 41.103 20.792 -10.522 1.00 81.94 249 PHE A N 1
ATOM 1962 C CA . PHE A 1 249 ? 40.579 20.368 -11.814 1.00 81.94 249 PHE A CA 1
ATOM 1963 C C . PHE A 1 249 ? 39.417 19.377 -11.675 1.00 81.94 249 PHE A C 1
ATOM 1965 O O . PHE A 1 249 ? 38.371 19.613 -12.279 1.00 81.94 249 PHE A O 1
ATOM 1972 N N . TRP A 1 250 ? 39.541 18.300 -10.886 1.00 81.94 250 TRP A N 1
ATOM 1973 C CA . TRP A 1 250 ? 38.449 17.325 -10.780 1.00 81.94 250 TRP A CA 1
ATOM 1974 C C . TRP A 1 250 ? 37.255 17.846 -9.984 1.00 81.94 250 TRP A C 1
ATOM 1976 O O . TRP A 1 250 ? 36.136 17.499 -10.352 1.00 81.94 250 TRP A O 1
ATOM 1986 N N . LYS A 1 251 ? 37.439 18.722 -8.981 1.00 84.44 251 LYS A N 1
ATOM 1987 C CA . LYS A 1 251 ? 36.312 19.418 -8.329 1.00 84.44 251 LYS A CA 1
ATOM 1988 C C . LYS A 1 251 ? 35.549 20.258 -9.351 1.00 84.44 251 LYS A C 1
ATOM 1990 O O . LYS A 1 251 ? 34.373 19.999 -9.577 1.00 84.44 251 LYS A O 1
ATOM 1995 N N . TRP A 1 252 ? 36.242 21.144 -10.077 1.00 87.12 252 TRP A N 1
ATOM 1996 C CA . TRP A 1 252 ? 35.637 21.945 -11.152 1.00 87.12 252 TRP A CA 1
ATOM 1997 C C . TRP A 1 252 ? 34.964 21.085 -12.234 1.00 87.12 252 TRP A C 1
ATOM 1999 O O . TRP A 1 252 ? 33.888 21.428 -12.721 1.00 87.12 252 TRP A O 1
ATOM 2009 N N . PHE A 1 253 ? 35.579 19.966 -12.619 1.00 84.19 253 PHE A N 1
ATOM 2010 C CA . PHE A 1 253 ? 35.029 19.076 -13.635 1.00 84.19 253 PHE A CA 1
ATOM 2011 C C . PHE A 1 253 ? 33.770 18.348 -13.139 1.00 84.19 253 PHE A C 1
ATOM 2013 O O . PHE A 1 253 ? 32.784 18.286 -13.870 1.00 84.19 253 PHE A O 1
ATOM 2020 N N . ILE A 1 254 ? 33.762 17.830 -11.905 1.00 86.06 254 ILE A N 1
ATOM 2021 C CA . ILE A 1 254 ? 32.570 17.211 -11.307 1.00 86.06 254 ILE A CA 1
ATOM 2022 C C . ILE A 1 254 ? 31.466 18.258 -11.110 1.00 86.06 254 ILE A C 1
ATOM 2024 O O . ILE A 1 254 ? 30.319 17.983 -11.455 1.00 86.06 254 ILE A O 1
ATOM 2028 N N . ASP A 1 255 ? 31.802 19.468 -10.653 1.00 86.81 255 ASP A N 1
ATOM 2029 C CA . ASP A 1 255 ? 30.871 20.599 -10.564 1.00 86.81 255 ASP A CA 1
ATOM 2030 C C . ASP A 1 255 ? 30.239 20.921 -11.919 1.00 86.81 255 ASP A C 1
ATOM 2032 O O . ASP A 1 255 ? 29.027 21.102 -12.003 1.00 86.81 255 ASP A O 1
ATOM 2036 N N . LEU A 1 256 ? 31.034 20.936 -12.993 1.00 85.69 256 LEU A N 1
ATOM 2037 C CA . LEU A 1 256 ? 30.539 21.154 -14.349 1.00 85.69 256 LEU A CA 1
ATOM 2038 C C . LEU A 1 256 ? 29.587 20.028 -14.786 1.00 85.69 256 LEU A C 1
ATOM 2040 O O . LEU A 1 256 ? 28.507 20.319 -15.297 1.00 85.69 256 LEU A O 1
ATOM 2044 N N . GLN A 1 257 ? 29.933 18.758 -14.545 1.00 83.81 257 GLN A N 1
ATOM 2045 C CA . GLN A 1 257 ? 29.082 17.614 -14.913 1.00 83.81 257 GLN A CA 1
ATOM 2046 C C . GLN A 1 257 ? 27.790 17.519 -14.084 1.00 83.81 257 GLN A C 1
ATOM 2048 O O . GLN A 1 257 ? 26.766 17.077 -14.606 1.00 83.81 257 GLN A O 1
ATOM 2053 N N . LEU A 1 258 ? 27.822 17.936 -12.814 1.00 88.69 258 LEU A N 1
ATOM 2054 C CA . LEU A 1 258 ? 26.677 17.946 -11.896 1.00 88.69 258 LEU A CA 1
ATOM 2055 C C . LEU A 1 258 ? 25.962 19.310 -11.825 1.00 88.69 258 LEU A C 1
ATOM 2057 O O . LEU A 1 258 ? 25.012 19.455 -11.058 1.00 88.69 258 LEU A O 1
ATOM 2061 N N . SER A 1 259 ? 26.364 20.303 -12.623 1.00 87.88 259 SER A N 1
ATOM 2062 C CA . SER A 1 259 ? 25.688 21.610 -12.685 1.00 87.88 259 SER A CA 1
ATOM 2063 C C . SER A 1 259 ? 24.244 21.471 -13.180 1.00 87.88 259 SER A C 1
ATOM 2065 O O . SER A 1 259 ? 23.316 21.968 -12.547 1.00 87.88 259 SER A O 1
ATOM 2067 N N . GLU A 1 260 ? 24.053 20.692 -14.247 1.00 86.88 260 GLU A N 1
ATOM 2068 C CA . GLU A 1 260 ? 22.756 20.289 -14.799 1.00 86.88 260 GLU A CA 1
ATOM 2069 C C . GLU A 1 260 ? 21.872 19.614 -13.733 1.00 86.88 260 GLU A C 1
ATOM 2071 O O . GLU A 1 260 ? 20.704 19.962 -13.581 1.00 86.88 260 GLU A O 1
ATOM 2076 N N . TYR A 1 261 ? 22.451 18.715 -12.930 1.00 89.00 261 TYR A N 1
ATOM 2077 C CA . TYR A 1 261 ? 21.754 18.029 -11.838 1.00 89.00 261 TYR A CA 1
ATOM 2078 C C . TYR A 1 261 ? 21.231 18.996 -10.771 1.00 89.00 261 TYR A C 1
ATOM 2080 O O . TYR A 1 261 ? 20.088 18.883 -10.330 1.00 89.00 261 TYR A O 1
ATOM 2088 N N . SER A 1 262 ? 22.062 19.962 -10.371 1.00 86.12 262 SER A N 1
ATOM 2089 C CA . SER A 1 262 ? 21.708 20.968 -9.367 1.00 86.12 262 SER A CA 1
ATOM 2090 C C . SER A 1 262 ? 20.622 21.945 -9.831 1.00 86.12 262 SER A C 1
ATOM 2092 O O . SER A 1 262 ? 19.965 22.530 -8.974 1.00 86.12 262 SER A O 1
ATOM 2094 N N . VAL A 1 263 ? 20.414 22.105 -11.143 1.00 87.31 263 VAL A N 1
ATOM 2095 C CA . VAL A 1 263 ? 19.301 22.890 -11.706 1.00 87.31 263 VAL A CA 1
ATOM 2096 C C . VAL A 1 263 ? 18.040 22.032 -11.844 1.00 87.31 263 VAL A C 1
ATOM 2098 O O . VAL A 1 263 ? 16.998 22.413 -11.326 1.00 87.31 263 VAL A O 1
ATOM 2101 N N . LEU A 1 264 ? 18.132 20.858 -12.482 1.00 86.50 264 LEU A N 1
ATOM 2102 C CA . LEU A 1 264 ? 16.975 19.990 -12.759 1.00 86.50 264 LEU A CA 1
ATOM 2103 C C . LEU A 1 264 ? 16.286 19.446 -11.499 1.00 86.50 264 LEU A C 1
ATOM 2105 O O . LEU A 1 264 ? 15.085 19.198 -11.515 1.00 86.50 264 LEU A O 1
ATOM 2109 N N . TYR A 1 265 ? 17.046 19.236 -10.422 1.00 87.00 265 TYR A N 1
ATOM 2110 C CA . TYR A 1 265 ? 16.537 18.717 -9.151 1.00 87.00 265 TYR A CA 1
ATOM 2111 C C . TYR A 1 265 ? 16.720 19.727 -8.008 1.00 87.00 265 TYR A C 1
ATOM 2113 O O . TYR A 1 265 ? 17.052 19.340 -6.880 1.00 87.00 265 TYR A O 1
ATOM 2121 N N . ALA A 1 266 ? 16.547 21.018 -8.311 1.00 83.19 266 ALA A N 1
ATOM 2122 C CA . ALA A 1 266 ? 16.479 22.082 -7.316 1.00 83.19 266 ALA A CA 1
ATOM 2123 C C . ALA A 1 266 ? 15.243 21.923 -6.406 1.00 83.19 266 ALA A C 1
ATOM 2125 O O . ALA A 1 266 ? 14.245 21.322 -6.791 1.00 83.19 266 ALA A O 1
ATOM 2126 N N . GLU A 1 267 ? 15.294 22.490 -5.196 1.00 79.06 267 GLU A N 1
ATOM 2127 C CA . GLU A 1 267 ? 14.238 22.348 -4.171 1.00 79.06 267 GLU A CA 1
ATOM 2128 C C . GLU A 1 267 ? 12.859 22.898 -4.603 1.00 79.06 267 GLU A C 1
ATOM 2130 O O . GLU A 1 267 ? 11.859 22.574 -3.969 1.00 79.06 267 GLU A O 1
ATOM 2135 N N . SER A 1 268 ? 12.810 23.724 -5.653 1.00 80.12 268 SER A N 1
ATOM 2136 C CA . SER A 1 268 ? 11.595 24.303 -6.244 1.00 80.12 268 SER A CA 1
ATOM 2137 C C . SER A 1 268 ? 10.964 23.463 -7.359 1.00 80.12 268 SER A C 1
ATOM 2139 O O . SER A 1 268 ? 9.831 23.734 -7.743 1.00 80.12 268 SER A O 1
ATOM 2141 N N . GLU A 1 269 ? 11.686 22.488 -7.917 1.00 84.62 269 GLU A N 1
ATOM 2142 C CA . GLU A 1 269 ? 11.234 21.720 -9.081 1.00 84.62 269 GLU A CA 1
ATOM 2143 C C . GLU A 1 269 ? 10.406 20.503 -8.656 1.00 84.62 269 GLU A C 1
ATOM 2145 O O . GLU A 1 269 ? 10.829 19.705 -7.818 1.00 84.62 269 GLU A O 1
ATOM 2150 N N . SER A 1 270 ? 9.254 20.284 -9.296 1.00 79.69 270 SER A N 1
ATOM 2151 C CA . SER A 1 270 ? 8.363 19.150 -8.983 1.00 79.69 270 SER A CA 1
ATOM 2152 C C . SER A 1 270 ? 8.976 17.774 -9.288 1.00 79.69 270 SER A C 1
ATOM 2154 O O . SER A 1 270 ? 8.483 16.753 -8.815 1.00 79.69 270 SER A O 1
ATOM 2156 N N . ILE A 1 271 ? 10.067 17.729 -10.058 1.00 84.44 271 ILE A N 1
ATOM 2157 C CA . ILE A 1 271 ? 10.841 16.515 -10.368 1.00 84.44 271 ILE A CA 1
ATOM 2158 C C . ILE A 1 271 ? 11.777 16.133 -9.198 1.00 84.44 271 ILE A C 1
ATOM 2160 O O . ILE A 1 271 ? 12.233 14.995 -9.110 1.00 84.44 271 ILE A O 1
ATOM 2164 N N . ALA A 1 272 ? 12.051 17.053 -8.264 1.00 80.44 272 ALA A N 1
ATOM 2165 C CA . ALA A 1 272 ? 12.910 16.806 -7.104 1.00 80.44 272 ALA A CA 1
ATOM 2166 C C . ALA A 1 272 ? 12.218 16.057 -5.948 1.00 80.44 272 ALA A C 1
ATOM 2168 O O . ALA A 1 272 ? 12.894 15.693 -4.980 1.00 80.44 272 ALA A O 1
ATOM 2169 N N . TRP A 1 273 ? 10.900 15.842 -6.026 1.00 87.75 273 TRP A N 1
ATOM 2170 C CA . TRP A 1 273 ? 10.119 15.180 -4.982 1.00 87.75 273 TRP A CA 1
ATOM 2171 C C . TRP A 1 273 ? 10.305 13.648 -4.961 1.00 87.75 273 TRP A C 1
ATOM 2173 O O . TRP A 1 273 ? 10.888 13.038 -5.862 1.00 87.75 273 TRP A O 1
ATOM 2183 N N . LEU A 1 274 ? 9.878 13.023 -3.859 1.00 86.75 274 LEU A N 1
ATOM 2184 C CA . LEU A 1 274 ? 10.131 11.612 -3.546 1.00 86.75 274 LEU A CA 1
ATOM 2185 C C . LEU A 1 274 ? 9.445 10.621 -4.500 1.00 86.75 274 LEU A C 1
ATOM 2187 O O . LEU A 1 274 ? 9.939 9.501 -4.655 1.00 86.75 274 LEU A O 1
ATOM 2191 N N . ASP A 1 275 ? 8.353 11.029 -5.151 1.00 84.75 275 ASP A N 1
ATOM 2192 C CA . ASP A 1 275 ? 7.610 10.252 -6.154 1.00 84.75 275 ASP A CA 1
ATOM 2193 C C . ASP A 1 275 ? 8.462 9.954 -7.401 1.00 84.75 275 ASP A C 1
ATOM 2195 O O . ASP A 1 275 ? 8.356 8.885 -7.999 1.00 84.75 275 ASP A O 1
ATOM 2199 N N . LYS A 1 276 ? 9.358 10.880 -7.763 1.00 86.00 276 LYS A N 1
ATOM 2200 C CA . LYS A 1 276 ? 10.227 10.810 -8.951 1.00 86.00 276 LYS A CA 1
ATOM 2201 C C . LYS A 1 276 ? 11.687 10.512 -8.620 1.00 86.00 276 LYS A C 1
ATOM 2203 O O . LYS A 1 276 ? 12.560 10.650 -9.478 1.00 86.00 276 LYS A O 1
ATOM 2208 N N . ILE A 1 277 ? 11.977 10.003 -7.420 1.00 90.06 277 ILE A N 1
ATOM 2209 C CA . ILE A 1 277 ? 13.344 9.633 -7.008 1.00 90.06 277 ILE A CA 1
ATOM 2210 C C . ILE A 1 277 ? 14.025 8.652 -7.987 1.00 90.06 277 ILE A C 1
ATOM 2212 O O . ILE A 1 277 ? 15.241 8.689 -8.163 1.00 90.06 277 ILE A O 1
ATOM 2216 N N . ASN A 1 278 ? 13.248 7.821 -8.690 1.00 89.88 278 ASN A N 1
ATOM 2217 C CA . ASN A 1 278 ? 13.754 6.917 -9.722 1.00 89.88 278 ASN A CA 1
ATOM 2218 C C . ASN A 1 278 ? 14.330 7.654 -10.951 1.00 89.88 278 ASN A C 1
ATOM 2220 O O . ASN A 1 278 ? 15.368 7.241 -11.468 1.00 89.88 278 ASN A O 1
ATOM 2224 N N . GLU A 1 279 ? 13.730 8.771 -11.383 1.00 89.44 279 GLU A N 1
ATOM 2225 C CA . GLU A 1 279 ? 14.257 9.599 -12.485 1.00 89.44 279 GLU A CA 1
ATOM 2226 C C . GLU A 1 279 ? 15.636 10.169 -12.136 1.00 89.44 279 GLU A C 1
ATOM 2228 O O . GLU A 1 279 ? 16.545 10.180 -12.967 1.00 89.44 279 GLU A O 1
ATOM 2233 N N . ARG A 1 280 ? 15.831 10.527 -10.861 1.00 90.81 280 ARG A N 1
ATOM 2234 C CA . ARG A 1 280 ? 17.105 10.992 -10.299 1.00 90.81 280 ARG A CA 1
ATOM 2235 C C . ARG A 1 280 ? 18.225 9.968 -10.481 1.00 90.81 280 ARG A C 1
ATOM 2237 O O . ARG A 1 280 ? 19.332 10.310 -10.903 1.00 90.81 280 ARG A O 1
ATOM 2244 N N . PHE A 1 281 ? 17.922 8.700 -10.207 1.00 92.81 281 PHE A N 1
ATOM 2245 C CA . PHE A 1 281 ? 18.851 7.586 -10.391 1.00 92.81 281 PHE A CA 1
ATOM 2246 C C . PHE A 1 281 ? 19.061 7.248 -11.874 1.00 92.81 281 PHE A C 1
ATOM 2248 O O . PHE A 1 281 ? 20.200 7.037 -12.291 1.00 92.81 281 PHE A O 1
ATOM 2255 N N . ILE A 1 282 ? 18.005 7.260 -12.695 1.00 90.50 282 ILE A N 1
ATOM 2256 C CA . ILE A 1 282 ? 18.094 7.039 -14.149 1.00 90.50 282 ILE A CA 1
ATOM 2257 C C . ILE A 1 282 ? 18.959 8.115 -14.819 1.00 90.50 282 ILE A C 1
ATOM 2259 O O . ILE A 1 282 ? 19.816 7.779 -15.640 1.00 90.50 282 ILE A O 1
ATOM 2263 N N . TRP A 1 283 ? 18.787 9.390 -14.453 1.00 92.69 283 TRP A N 1
ATOM 2264 C CA . TRP A 1 283 ? 19.608 10.501 -14.941 1.00 92.69 283 TRP A CA 1
ATOM 2265 C C . TRP A 1 283 ? 21.088 10.260 -14.630 1.00 92.69 283 TRP A C 1
ATOM 2267 O O . TRP A 1 283 ? 21.921 10.347 -15.531 1.00 92.69 283 TRP A O 1
ATOM 2277 N N . PHE A 1 284 ? 21.422 9.859 -13.397 1.00 92.75 284 PHE A N 1
ATOM 2278 C CA . PHE A 1 284 ? 22.811 9.576 -13.032 1.00 92.75 284 PHE A CA 1
ATOM 2279 C C . PHE A 1 284 ? 23.386 8.351 -13.755 1.00 92.75 284 PHE A C 1
ATOM 2281 O O . PHE A 1 284 ? 24.512 8.408 -14.243 1.00 92.75 284 PHE A O 1
ATOM 2288 N N . VAL A 1 285 ? 22.623 7.260 -13.890 1.00 90.56 285 VAL A N 1
ATOM 2289 C CA . VAL A 1 285 ? 23.060 6.066 -14.640 1.00 90.56 285 VAL A CA 1
ATOM 2290 C C . VAL A 1 285 ? 23.331 6.408 -16.109 1.00 90.56 285 VAL A C 1
ATOM 2292 O O . VAL A 1 285 ? 24.338 5.954 -16.660 1.00 90.56 285 VAL A O 1
ATOM 2295 N N . ARG A 1 286 ? 22.492 7.246 -16.737 1.00 89.56 286 ARG A N 1
ATOM 2296 C CA . ARG A 1 286 ? 22.742 7.782 -18.087 1.00 89.56 286 ARG A CA 1
ATOM 2297 C C . ARG A 1 286 ? 24.016 8.627 -18.109 1.00 89.56 286 ARG A C 1
ATOM 2299 O O . ARG A 1 286 ? 24.935 8.281 -18.841 1.00 89.56 286 ARG A O 1
ATOM 2306 N N . LYS A 1 287 ? 24.137 9.630 -17.231 1.00 86.12 287 LYS A N 1
ATOM 2307 C CA . LYS A 1 287 ? 25.306 10.526 -17.151 1.00 86.12 287 LYS A CA 1
ATOM 2308 C C . LYS A 1 287 ? 26.623 9.768 -16.931 1.00 86.12 287 LYS A C 1
ATOM 2310 O O . LYS A 1 287 ? 27.624 10.099 -17.560 1.00 86.12 287 LYS A O 1
ATOM 2315 N N . LEU A 1 288 ? 26.624 8.729 -16.092 1.00 87.56 288 LEU A N 1
ATOM 2316 C CA . LEU A 1 288 ? 27.779 7.855 -15.859 1.00 87.56 288 LEU A CA 1
ATOM 2317 C C . LEU A 1 288 ? 28.110 7.003 -17.096 1.00 87.56 288 LEU A C 1
ATOM 2319 O O . LEU A 1 288 ? 29.277 6.872 -17.456 1.00 87.56 288 LEU A O 1
ATOM 2323 N N . THR A 1 289 ? 27.095 6.467 -17.779 1.00 85.25 289 THR A N 1
ATOM 2324 C CA . THR A 1 289 ? 27.274 5.710 -19.031 1.00 85.25 289 THR A CA 1
ATOM 2325 C C . THR A 1 289 ? 27.809 6.601 -20.156 1.00 85.25 289 THR A C 1
ATOM 2327 O O . THR A 1 289 ? 28.680 6.185 -20.918 1.00 85.25 289 THR A O 1
ATOM 2330 N N . ASP A 1 290 ? 27.322 7.836 -20.255 1.00 82.25 290 ASP A N 1
ATOM 2331 C CA . ASP A 1 290 ? 27.758 8.812 -21.253 1.00 82.25 290 ASP A CA 1
ATOM 2332 C C . ASP A 1 290 ? 29.169 9.325 -20.949 1.00 82.25 290 ASP A C 1
ATOM 2334 O O . ASP A 1 290 ? 29.979 9.457 -21.866 1.00 82.25 290 ASP A O 1
ATOM 2338 N N . PHE A 1 291 ? 29.507 9.514 -19.669 1.00 79.88 291 PHE A N 1
ATOM 2339 C CA . PHE A 1 291 ? 30.873 9.775 -19.214 1.00 79.88 291 PHE A CA 1
ATOM 2340 C C . PHE A 1 291 ? 31.831 8.653 -19.651 1.00 79.88 291 PHE A C 1
ATOM 2342 O O . PHE A 1 291 ? 32.857 8.943 -20.260 1.00 79.88 291 PHE A O 1
ATOM 2349 N N . GLU A 1 292 ? 31.475 7.383 -19.427 1.00 77.00 292 GLU A N 1
ATOM 2350 C CA . GLU A 1 292 ? 32.290 6.227 -19.838 1.00 77.00 292 GLU A CA 1
ATOM 2351 C C . GLU A 1 292 ? 32.406 6.060 -21.369 1.00 77.00 292 GLU A C 1
ATOM 2353 O O . GLU A 1 292 ? 33.433 5.575 -21.854 1.00 77.00 292 GLU A O 1
ATOM 2358 N N . LYS A 1 293 ? 31.377 6.451 -22.138 1.00 74.25 293 LYS A N 1
ATOM 2359 C CA . LYS A 1 293 ? 31.342 6.345 -23.611 1.00 74.25 293 LYS A CA 1
ATOM 2360 C C . LYS A 1 293 ? 32.057 7.492 -24.326 1.00 74.25 293 LYS A C 1
ATOM 2362 O O . LYS A 1 293 ? 32.880 7.243 -25.205 1.00 74.25 293 LYS A O 1
ATOM 2367 N N . LEU A 1 294 ? 31.695 8.737 -24.008 1.00 65.00 294 LEU A N 1
ATOM 2368 C CA . LEU A 1 294 ? 32.167 9.940 -24.704 1.00 65.00 294 LEU A CA 1
ATOM 2369 C C . LEU A 1 294 ? 33.597 10.283 -24.292 1.00 65.00 294 LEU A C 1
ATOM 2371 O O . LEU A 1 294 ? 34.441 10.588 -25.134 1.00 65.00 294 LEU A O 1
ATOM 2375 N N . ILE A 1 295 ? 33.878 10.204 -22.992 1.00 59.53 295 ILE A N 1
ATOM 2376 C CA . ILE A 1 295 ? 35.190 10.497 -22.429 1.00 59.53 295 ILE A CA 1
ATOM 2377 C C . ILE A 1 295 ? 35.864 9.157 -22.170 1.00 59.53 295 ILE A C 1
ATOM 2379 O O . ILE A 1 295 ? 35.871 8.649 -21.050 1.00 59.53 295 ILE A O 1
ATOM 2383 N N . GLN A 1 296 ? 36.414 8.566 -23.239 1.00 55.12 296 GLN A N 1
ATOM 2384 C CA . GLN A 1 296 ? 37.128 7.291 -23.156 1.00 55.12 296 GLN A CA 1
ATOM 2385 C C . GLN A 1 296 ? 38.049 7.284 -21.927 1.00 55.12 296 GLN A C 1
ATOM 2387 O O . GLN A 1 296 ? 38.885 8.180 -21.783 1.00 55.12 296 GLN A O 1
ATOM 2392 N N . MET A 1 297 ? 37.970 6.229 -21.104 1.00 55.28 297 MET A N 1
ATOM 2393 C CA . MET A 1 297 ? 38.808 6.024 -19.903 1.00 55.28 297 MET A CA 1
ATOM 2394 C C . MET A 1 297 ? 40.331 6.140 -20.143 1.00 55.28 297 MET A C 1
ATOM 2396 O O . MET A 1 297 ? 41.105 6.123 -19.195 1.00 55.28 297 MET A O 1
ATOM 2400 N N . LYS A 1 298 ? 40.768 6.254 -21.401 1.00 64.12 298 LYS A N 1
ATOM 2401 C CA . LYS A 1 298 ? 42.149 6.484 -21.838 1.00 64.12 298 LYS A CA 1
ATOM 2402 C C . LYS A 1 298 ? 42.632 7.937 -21.695 1.00 64.12 298 LYS A C 1
ATOM 2404 O O . LYS A 1 298 ? 43.838 8.150 -21.763 1.00 64.12 298 LYS A O 1
ATOM 2409 N N . ILE A 1 299 ? 41.737 8.924 -21.562 1.00 71.75 299 ILE A N 1
ATOM 2410 C CA . ILE A 1 299 ? 42.118 10.351 -21.464 1.00 71.75 299 ILE A CA 1
ATOM 2411 C C . ILE A 1 299 ? 42.566 10.702 -20.041 1.00 71.75 299 ILE A C 1
ATOM 2413 O O . ILE A 1 299 ? 43.561 11.403 -19.861 1.00 71.75 299 ILE A O 1
ATOM 2417 N N . PHE A 1 300 ? 41.852 10.200 -19.029 1.00 75.81 300 PHE A N 1
ATOM 2418 C CA . PHE A 1 300 ? 42.218 10.404 -17.631 1.00 75.81 300 PHE A CA 1
ATOM 2419 C C . PHE A 1 300 ? 43.204 9.328 -17.145 1.00 75.81 300 PHE A C 1
ATOM 2421 O O . PHE A 1 300 ? 43.053 8.156 -17.492 1.00 75.81 300 PHE A O 1
ATOM 2428 N N . PRO A 1 301 ? 44.177 9.685 -16.290 1.00 74.50 301 PRO A N 1
ATOM 2429 C CA . PRO A 1 301 ? 44.979 8.716 -15.552 1.00 74.50 301 PRO A CA 1
ATOM 2430 C C . PRO A 1 301 ? 44.085 7.771 -14.738 1.00 74.50 301 PRO A C 1
ATOM 2432 O O . PRO A 1 301 ? 43.198 8.220 -14.011 1.00 74.50 301 PRO A O 1
ATOM 2435 N N . SER A 1 302 ? 44.354 6.463 -14.792 1.00 74.69 302 SER A N 1
ATOM 2436 C CA . SER A 1 302 ? 43.620 5.446 -14.015 1.00 74.69 302 SER A CA 1
ATOM 2437 C C . SER A 1 302 ? 43.627 5.721 -12.504 1.00 74.69 302 SER A C 1
ATOM 2439 O O . SER A 1 302 ? 42.664 5.405 -11.811 1.00 74.69 302 SER A O 1
ATOM 2441 N N . GLN A 1 303 ? 44.688 6.376 -12.026 1.00 75.25 303 GLN A N 1
ATOM 2442 C CA . GLN A 1 303 ? 44.907 6.821 -10.647 1.00 75.25 303 GLN A CA 1
ATOM 2443 C C . GLN A 1 303 ? 43.783 7.722 -10.105 1.00 75.25 303 GLN A C 1
ATOM 2445 O O . GLN A 1 303 ? 43.495 7.698 -8.913 1.00 75.25 303 GLN A O 1
ATOM 2450 N N . TRP A 1 304 ? 43.142 8.516 -10.971 1.00 78.69 304 TRP A N 1
ATOM 2451 C CA . TRP A 1 304 ? 42.147 9.514 -10.564 1.00 78.69 304 TRP A CA 1
ATOM 2452 C C . TRP A 1 304 ? 40.773 8.918 -10.232 1.00 78.69 304 TRP A C 1
ATOM 2454 O O . TRP A 1 304 ? 39.938 9.621 -9.666 1.00 78.69 304 TRP A O 1
ATOM 2464 N N . GLU A 1 305 ? 40.512 7.659 -10.613 1.00 78.69 305 GLU A N 1
ATOM 2465 C CA . GLU A 1 305 ? 39.258 6.925 -10.363 1.00 78.69 305 GLU A CA 1
ATOM 2466 C C . GLU A 1 305 ? 37.975 7.767 -10.572 1.00 78.69 305 GLU A C 1
ATOM 2468 O O . GLU A 1 305 ? 37.012 7.669 -9.809 1.00 78.69 305 GLU A O 1
ATOM 2473 N N . MET A 1 306 ? 37.950 8.604 -11.621 1.00 83.56 306 MET A N 1
ATOM 2474 C CA . MET A 1 306 ? 36.950 9.672 -11.811 1.00 83.56 306 MET A CA 1
ATOM 2475 C C . MET A 1 306 ? 35.489 9.206 -11.687 1.00 83.56 306 MET A C 1
ATOM 2477 O O . MET A 1 306 ? 34.670 9.933 -11.133 1.00 83.56 306 MET A O 1
ATOM 2481 N N . GLY A 1 307 ? 35.162 7.982 -12.123 1.00 84.62 307 GLY A N 1
ATOM 2482 C CA . GLY A 1 307 ? 33.823 7.402 -11.957 1.00 84.62 307 GLY A CA 1
ATOM 2483 C C . GLY A 1 307 ? 33.415 7.172 -10.492 1.00 84.62 307 GLY A C 1
ATOM 2484 O O . GLY A 1 307 ? 32.271 7.444 -10.129 1.00 84.62 307 GLY A O 1
ATOM 2485 N N . ARG A 1 308 ? 34.345 6.751 -9.619 1.00 87.19 308 ARG A N 1
ATOM 2486 C CA . ARG A 1 308 ? 34.097 6.597 -8.170 1.00 87.19 308 ARG A CA 1
ATOM 2487 C C . ARG A 1 308 ? 33.918 7.956 -7.493 1.00 87.19 308 ARG A C 1
ATOM 2489 O O . ARG A 1 308 ? 32.987 8.114 -6.706 1.00 87.19 308 ARG A O 1
ATOM 2496 N N . ARG A 1 309 ? 34.760 8.943 -7.837 1.00 86.19 309 ARG A N 1
ATOM 2497 C CA . ARG A 1 309 ? 34.658 10.327 -7.327 1.00 86.19 309 ARG A CA 1
ATOM 2498 C C . ARG A 1 309 ? 33.333 10.986 -7.736 1.00 86.19 309 ARG A C 1
ATOM 2500 O O . ARG A 1 309 ? 32.612 11.468 -6.868 1.00 86.19 309 ARG A O 1
ATOM 2507 N N . LEU A 1 310 ? 32.960 10.908 -9.017 1.00 88.56 310 LEU A N 1
ATOM 2508 C CA . LEU A 1 310 ? 31.683 11.416 -9.542 1.00 88.56 310 LEU A CA 1
ATOM 2509 C C . LEU A 1 310 ? 30.469 10.769 -8.850 1.00 88.56 310 LEU A C 1
ATOM 2511 O O . LEU A 1 310 ? 29.516 11.461 -8.500 1.00 88.56 310 LEU A O 1
ATOM 2515 N N . THR A 1 311 ? 30.520 9.454 -8.612 1.00 89.88 311 THR A N 1
ATOM 2516 C CA . THR A 1 311 ? 29.456 8.715 -7.909 1.00 89.88 311 THR A CA 1
ATOM 2517 C C . THR A 1 311 ? 29.323 9.144 -6.448 1.00 89.88 311 THR A C 1
ATOM 2519 O O . THR A 1 311 ? 28.204 9.321 -5.968 1.00 89.88 311 THR A O 1
ATOM 2522 N N . LYS A 1 312 ? 30.442 9.355 -5.743 1.00 89.81 312 LYS A N 1
ATOM 2523 C CA . LYS A 1 312 ? 30.443 9.815 -4.347 1.00 89.81 312 LYS A CA 1
ATOM 2524 C C . LYS A 1 312 ? 29.815 11.206 -4.212 1.00 89.81 312 LYS A C 1
ATOM 2526 O O . LYS A 1 312 ? 28.860 11.365 -3.458 1.00 89.81 312 LYS A O 1
ATOM 2531 N N . GLU A 1 313 ? 30.268 12.163 -5.020 1.00 89.00 313 GLU A N 1
ATOM 2532 C CA . GLU A 1 313 ? 29.735 13.534 -5.044 1.00 89.00 313 GLU A CA 1
ATOM 2533 C C . GLU A 1 313 ? 28.243 13.584 -5.415 1.00 89.00 313 GLU A C 1
ATOM 2535 O O . GLU A 1 313 ? 27.470 14.322 -4.801 1.00 89.00 313 GLU A O 1
ATOM 2540 N N . PHE A 1 314 ? 27.796 12.755 -6.366 1.00 92.50 314 PHE A N 1
ATOM 2541 C CA . PHE A 1 314 ? 26.370 12.604 -6.661 1.00 92.50 314 PHE A CA 1
ATOM 2542 C C . PHE A 1 314 ? 25.578 12.092 -5.447 1.00 92.50 314 PHE A C 1
ATOM 2544 O O . PHE A 1 314 ? 24.528 12.653 -5.122 1.00 92.50 314 PHE A O 1
ATOM 2551 N N . CYS A 1 315 ? 26.070 11.058 -4.757 1.00 91.19 315 CYS A N 1
ATOM 2552 C CA . CYS A 1 315 ? 25.399 10.502 -3.581 1.00 91.19 315 CYS A CA 1
ATOM 2553 C C . CYS A 1 315 ? 25.315 11.524 -2.439 1.00 91.19 315 CYS A C 1
ATOM 2555 O O . CYS A 1 315 ? 24.241 11.702 -1.869 1.00 91.19 315 CYS A O 1
ATOM 2557 N N . ASP A 1 316 ? 26.402 12.243 -2.148 1.00 90.31 316 ASP A N 1
ATOM 2558 C CA . ASP A 1 316 ? 26.441 13.243 -1.075 1.00 90.31 316 ASP A CA 1
ATOM 2559 C C . ASP A 1 316 ? 25.546 14.465 -1.388 1.00 90.31 316 ASP A C 1
ATOM 2561 O O . ASP A 1 316 ? 24.799 14.922 -0.517 1.00 90.31 316 ASP A O 1
ATOM 2565 N N . ARG A 1 317 ? 25.500 14.946 -2.645 1.00 90.19 317 ARG A N 1
ATOM 2566 C CA . ARG A 1 317 ? 24.525 15.978 -3.072 1.00 90.19 317 ARG A CA 1
ATOM 2567 C C . ARG A 1 317 ? 23.083 15.502 -2.946 1.00 90.19 317 ARG A C 1
ATOM 2569 O O . ARG A 1 317 ? 22.230 16.251 -2.471 1.00 90.19 317 ARG A O 1
ATOM 2576 N N . THR A 1 318 ? 22.815 14.266 -3.359 1.00 90.94 318 THR A N 1
ATOM 2577 C CA . THR A 1 318 ? 21.480 13.657 -3.295 1.00 90.94 318 THR A CA 1
ATOM 2578 C C . THR A 1 318 ? 21.018 13.522 -1.849 1.00 90.94 318 THR A C 1
ATOM 2580 O O . THR A 1 318 ? 19.920 13.972 -1.530 1.00 90.94 318 THR A O 1
ATOM 2583 N N . ARG A 1 319 ? 21.888 13.021 -0.958 1.00 90.19 319 ARG A N 1
ATOM 2584 C CA . ARG A 1 319 ? 21.655 12.932 0.490 1.00 90.19 319 ARG A CA 1
ATOM 2585 C C . ARG A 1 319 ? 21.251 14.290 1.073 1.00 90.19 319 ARG A C 1
ATOM 2587 O O . ARG A 1 319 ? 20.187 14.426 1.672 1.00 90.19 319 ARG A O 1
ATOM 2594 N N . ASN A 1 320 ? 22.075 15.311 0.830 1.00 90.00 320 ASN A N 1
ATOM 2595 C CA . ASN A 1 320 ? 21.888 16.655 1.382 1.00 90.00 320 ASN A CA 1
ATOM 2596 C C . ASN A 1 320 ? 20.681 17.400 0.788 1.00 90.00 320 ASN A C 1
ATOM 2598 O O . ASN A 1 320 ? 20.163 18.321 1.421 1.00 90.00 320 ASN A O 1
ATOM 2602 N N . SER A 1 321 ? 20.254 17.047 -0.428 1.00 87.94 321 SER A N 1
ATOM 2603 C CA . SER A 1 321 ? 19.036 17.573 -1.050 1.00 87.94 321 SER A CA 1
ATOM 2604 C C . SER A 1 321 ? 17.784 16.899 -0.487 1.00 87.94 321 SER A C 1
ATOM 2606 O O . SER A 1 321 ? 16.873 17.609 -0.072 1.00 87.94 321 SER A O 1
ATOM 2608 N N . LEU A 1 322 ? 17.754 15.561 -0.417 1.00 89.56 322 LEU A N 1
ATOM 2609 C CA . LEU A 1 322 ? 16.618 14.811 0.132 1.00 89.56 322 LEU A CA 1
ATOM 2610 C C . LEU A 1 322 ? 16.353 15.186 1.592 1.00 89.56 322 LEU A C 1
ATOM 2612 O O . LEU A 1 322 ? 15.215 15.481 1.931 1.00 89.56 322 LEU A O 1
ATOM 2616 N N . CYS A 1 323 ? 17.397 15.272 2.423 1.00 88.69 323 CYS A N 1
ATOM 2617 C CA . CYS A 1 323 ? 17.267 15.653 3.831 1.00 88.69 323 CYS A CA 1
ATOM 2618 C C . CYS A 1 323 ? 16.546 17.007 4.003 1.00 88.69 323 CYS A C 1
ATOM 2620 O O . CYS A 1 323 ? 15.540 17.089 4.704 1.00 88.69 323 CYS A O 1
ATOM 2622 N N . ARG A 1 324 ? 16.983 18.054 3.286 1.00 87.56 324 ARG A N 1
ATOM 2623 C CA . ARG A 1 324 ? 16.358 19.392 3.335 1.00 87.56 324 ARG A CA 1
ATOM 2624 C C . ARG A 1 324 ? 14.924 19.411 2.802 1.00 87.56 324 ARG A C 1
ATOM 2626 O O . ARG A 1 324 ? 14.056 20.061 3.380 1.00 87.56 324 ARG A O 1
ATOM 2633 N N . LEU A 1 325 ? 14.690 18.715 1.693 1.00 87.19 325 LEU A N 1
ATOM 2634 C CA . LEU A 1 325 ? 13.400 18.648 1.008 1.00 87.19 325 LEU A CA 1
ATOM 2635 C C . LEU A 1 325 ? 12.353 17.898 1.853 1.00 87.19 325 LEU A C 1
ATOM 2637 O O . LEU A 1 325 ? 11.239 18.392 2.020 1.00 87.19 325 LEU A O 1
ATOM 2641 N N . MET A 1 326 ? 12.737 16.778 2.472 1.00 88.25 326 MET A N 1
ATOM 2642 C CA . MET A 1 326 ? 11.888 16.023 3.400 1.00 88.25 326 MET A CA 1
ATOM 2643 C C . MET A 1 326 ? 11.639 16.769 4.718 1.00 88.25 326 MET A C 1
ATOM 2645 O O . MET A 1 326 ? 10.520 16.742 5.220 1.00 88.25 326 MET A O 1
ATOM 2649 N N . GLN A 1 327 ? 12.635 17.484 5.264 1.00 87.38 327 GLN A N 1
ATOM 2650 C CA . GLN A 1 327 ? 12.447 18.298 6.475 1.00 87.38 327 GLN A CA 1
ATOM 2651 C C . GLN A 1 327 ? 11.403 19.406 6.274 1.00 87.38 327 GLN A C 1
ATOM 2653 O O . GLN A 1 327 ? 10.587 19.636 7.163 1.00 87.38 327 GLN A O 1
ATOM 2658 N N . ARG A 1 328 ? 11.400 20.080 5.113 1.00 85.94 328 ARG A N 1
ATOM 2659 C CA . ARG A 1 328 ? 10.421 21.143 4.819 1.00 85.94 328 ARG A CA 1
ATOM 2660 C C . ARG A 1 328 ? 9.020 20.615 4.526 1.00 85.94 328 ARG A C 1
ATOM 2662 O O . ARG A 1 328 ? 8.055 21.205 4.990 1.00 85.94 328 ARG A O 1
ATOM 2669 N N . ARG A 1 329 ? 8.904 19.526 3.762 1.00 85.06 329 ARG A N 1
ATOM 2670 C CA . ARG A 1 329 ? 7.614 18.961 3.321 1.00 85.06 329 ARG A CA 1
ATOM 2671 C C . ARG A 1 329 ? 7.191 17.752 4.166 1.00 85.06 329 ARG A C 1
ATOM 2673 O O . ARG A 1 329 ? 6.550 16.840 3.658 1.00 85.06 329 ARG A O 1
ATOM 2680 N N . ARG A 1 330 ? 7.553 17.722 5.459 1.00 84.12 330 ARG A N 1
ATOM 2681 C CA . ARG A 1 330 ? 7.345 16.567 6.361 1.00 84.12 330 ARG A CA 1
ATOM 2682 C C . ARG A 1 330 ? 5.886 16.096 6.425 1.00 84.12 330 ARG A C 1
ATOM 2684 O O . ARG A 1 330 ? 5.653 14.900 6.545 1.00 84.12 330 ARG A O 1
ATOM 2691 N N . MET A 1 331 ? 4.929 17.019 6.295 1.00 81.06 331 MET A N 1
ATOM 2692 C CA . MET A 1 331 ? 3.485 16.733 6.299 1.00 81.06 331 MET A CA 1
ATOM 2693 C C . MET A 1 331 ? 2.979 16.022 5.037 1.00 81.06 331 MET A C 1
ATOM 2695 O O . MET A 1 331 ? 1.937 15.380 5.079 1.00 81.06 331 MET A O 1
ATOM 2699 N N . GLU A 1 332 ? 3.708 16.107 3.925 1.00 83.44 332 GLU A N 1
ATOM 2700 C CA . GLU A 1 332 ? 3.330 15.488 2.646 1.00 83.44 332 GLU A CA 1
ATOM 2701 C C . GLU A 1 332 ? 3.859 14.045 2.507 1.00 83.44 332 GLU A C 1
ATOM 2703 O O . GLU A 1 332 ? 3.651 13.384 1.488 1.00 83.44 332 GLU A O 1
ATOM 2708 N N . ILE A 1 333 ? 4.591 13.545 3.508 1.00 83.69 333 ILE A N 1
ATOM 2709 C CA . ILE A 1 333 ? 5.252 12.238 3.462 1.00 83.69 333 ILE A CA 1
ATOM 2710 C C . ILE A 1 333 ? 4.317 11.162 4.030 1.00 83.69 333 ILE A C 1
ATOM 2712 O O . ILE A 1 333 ? 4.221 10.986 5.240 1.00 83.69 333 ILE A O 1
ATOM 2716 N N . ASP A 1 334 ? 3.682 10.379 3.154 1.00 84.12 334 ASP A N 1
ATOM 2717 C CA . ASP A 1 334 ? 3.046 9.106 3.534 1.00 84.12 334 ASP A CA 1
ATOM 2718 C C . ASP A 1 334 ? 4.098 7.985 3.672 1.00 84.12 334 ASP A C 1
ATOM 2720 O O . ASP A 1 334 ? 5.096 7.930 2.945 1.00 84.12 334 ASP A O 1
ATOM 2724 N N . TRP A 1 335 ? 3.851 7.013 4.551 1.00 84.12 335 TRP A N 1
ATOM 2725 C CA . TRP A 1 335 ? 4.714 5.841 4.721 1.00 84.12 335 TRP A CA 1
ATOM 2726 C C . TRP A 1 335 ? 4.807 4.991 3.442 1.00 84.12 335 TRP A C 1
ATOM 2728 O O . TRP A 1 335 ? 5.832 4.344 3.213 1.00 84.12 335 TRP A O 1
ATOM 2738 N N . LYS A 1 336 ? 3.776 5.002 2.580 1.00 85.50 336 LYS A N 1
ATOM 2739 C CA . LYS A 1 336 ? 3.822 4.337 1.263 1.00 85.50 336 LYS A CA 1
ATOM 2740 C C . LYS A 1 336 ? 4.830 5.010 0.332 1.00 85.50 336 LYS A C 1
ATOM 2742 O O . LYS A 1 336 ? 5.574 4.311 -0.356 1.00 85.50 336 LYS A O 1
ATOM 2747 N N . LEU A 1 337 ? 4.879 6.345 0.340 1.00 86.75 337 LEU A N 1
ATOM 2748 C CA . LEU A 1 337 ? 5.847 7.136 -0.421 1.00 86.75 337 LEU A CA 1
ATOM 2749 C C . LEU A 1 337 ? 7.267 6.879 0.102 1.00 86.75 337 LEU A C 1
ATOM 2751 O O . LEU A 1 337 ? 8.160 6.576 -0.684 1.00 86.75 337 LEU A O 1
ATOM 2755 N N . LEU A 1 338 ? 7.446 6.866 1.428 1.00 87.00 338 LEU A N 1
ATOM 2756 C CA . LEU A 1 338 ? 8.712 6.504 2.074 1.00 87.00 338 LEU A CA 1
ATOM 2757 C C . LEU A 1 338 ? 9.182 5.093 1.658 1.00 87.00 338 LEU A C 1
ATOM 2759 O O . LEU A 1 338 ? 10.319 4.913 1.224 1.00 87.00 338 LEU A O 1
ATOM 2763 N N . MET A 1 339 ? 8.292 4.095 1.715 1.00 84.50 339 MET A N 1
ATOM 2764 C CA . MET A 1 339 ? 8.575 2.711 1.311 1.00 84.50 339 MET A CA 1
ATOM 2765 C C . MET A 1 339 ? 8.910 2.597 -0.185 1.00 84.50 339 MET A C 1
ATOM 2767 O O . MET A 1 339 ? 9.819 1.853 -0.560 1.00 84.50 339 MET A O 1
ATOM 2771 N N . HIS A 1 340 ? 8.229 3.349 -1.054 1.00 87.12 340 HIS A N 1
ATOM 2772 C CA . HIS A 1 340 ? 8.581 3.444 -2.471 1.00 87.12 340 HIS A CA 1
ATOM 2773 C C . HIS A 1 340 ? 10.011 3.989 -2.645 1.00 87.12 340 HIS A C 1
ATOM 2775 O O . HIS A 1 340 ? 10.852 3.338 -3.275 1.00 87.12 340 HIS A O 1
ATOM 2781 N N . SER A 1 341 ? 10.331 5.121 -2.009 1.00 88.88 341 SER A N 1
ATOM 2782 C CA . SER A 1 341 ? 11.645 5.762 -2.115 1.00 88.88 341 SER A CA 1
ATOM 2783 C C . SER A 1 341 ? 12.791 4.907 -1.561 1.00 88.88 341 SER A C 1
ATOM 2785 O O . SER A 1 341 ? 13.853 4.832 -2.188 1.00 88.88 341 SER A O 1
ATOM 2787 N N . ILE A 1 342 ? 12.578 4.204 -0.443 1.00 88.19 342 ILE A N 1
ATOM 2788 C CA . ILE A 1 342 ? 13.560 3.278 0.146 1.00 88.19 342 ILE A CA 1
ATOM 2789 C C . ILE A 1 342 ? 13.855 2.114 -0.812 1.00 88.19 342 ILE A C 1
ATOM 2791 O O . ILE A 1 342 ? 15.022 1.810 -1.062 1.00 88.19 342 ILE A O 1
ATOM 2795 N N . ASN A 1 343 ? 12.832 1.490 -1.409 1.00 87.94 343 ASN A N 1
ATOM 2796 C CA . ASN A 1 343 ? 13.028 0.357 -2.324 1.00 87.94 343 ASN A CA 1
ATOM 2797 C C . ASN A 1 343 ? 13.801 0.747 -3.597 1.00 87.94 343 ASN A C 1
ATOM 2799 O O . ASN A 1 343 ? 14.695 0.006 -4.025 1.00 87.94 343 ASN A O 1
ATOM 2803 N N . HIS A 1 344 ? 13.514 1.918 -4.178 1.00 89.38 344 HIS A N 1
ATOM 2804 C CA . HIS A 1 344 ? 14.284 2.438 -5.313 1.00 89.38 344 HIS A CA 1
ATOM 2805 C C . HIS A 1 344 ? 15.727 2.784 -4.914 1.00 89.38 344 HIS A C 1
ATOM 2807 O O . HIS A 1 344 ? 16.661 2.392 -5.617 1.00 89.38 344 HIS A O 1
ATOM 2813 N N . THR A 1 345 ? 15.932 3.419 -3.755 1.00 91.12 345 THR A N 1
ATOM 2814 C CA . THR A 1 345 ? 17.273 3.765 -3.245 1.00 91.12 345 THR A CA 1
ATOM 2815 C C . THR A 1 345 ? 18.123 2.520 -2.991 1.00 91.12 345 THR A C 1
ATOM 2817 O O . THR A 1 345 ? 19.238 2.424 -3.496 1.00 91.12 345 THR A O 1
ATOM 2820 N N . LYS A 1 346 ? 17.579 1.512 -2.302 1.00 87.44 346 LYS A N 1
ATOM 2821 C CA . LYS A 1 346 ? 18.245 0.226 -2.033 1.00 87.44 346 LYS A CA 1
ATOM 2822 C C . LYS A 1 346 ? 18.617 -0.526 -3.317 1.00 87.44 346 LYS A C 1
ATOM 2824 O O . LYS A 1 346 ? 19.685 -1.136 -3.405 1.00 87.44 346 LYS A O 1
ATOM 2829 N N . SER A 1 347 ? 17.755 -0.467 -4.333 1.00 87.81 347 SER A N 1
ATOM 2830 C CA . SER A 1 347 ? 18.020 -1.062 -5.651 1.00 87.81 347 SER A CA 1
ATOM 2831 C C . SER A 1 347 ? 19.166 -0.351 -6.380 1.00 87.81 347 SER A C 1
ATOM 2833 O O . SER A 1 347 ? 20.024 -1.009 -6.974 1.00 87.81 347 SER A O 1
ATOM 2835 N N . PHE A 1 348 ? 19.218 0.981 -6.288 1.00 91.81 348 PHE A N 1
ATOM 2836 C CA . PHE A 1 348 ? 20.290 1.806 -6.843 1.00 91.81 348 PHE A CA 1
ATOM 2837 C C . PHE A 1 348 ? 21.629 1.604 -6.114 1.00 91.81 348 PHE A C 1
ATOM 2839 O O . PHE A 1 348 ? 22.640 1.348 -6.767 1.00 91.81 348 PHE A O 1
ATOM 2846 N N . GLU A 1 349 ? 21.651 1.608 -4.778 1.00 89.56 349 GLU A N 1
ATOM 2847 C CA . GLU A 1 349 ? 22.857 1.314 -3.986 1.00 89.56 349 GLU A CA 1
ATOM 2848 C C . GLU A 1 349 ? 23.402 -0.094 -4.282 1.00 89.56 349 GLU A C 1
ATOM 2850 O O . GLU A 1 349 ? 24.602 -0.261 -4.494 1.00 89.56 349 GLU A O 1
ATOM 2855 N N . SER A 1 350 ? 22.533 -1.106 -4.427 1.00 87.69 350 SER A N 1
ATOM 2856 C CA . SER A 1 350 ? 22.953 -2.455 -4.844 1.00 87.69 350 SER A CA 1
ATOM 2857 C C . SER A 1 350 ? 23.617 -2.468 -6.229 1.00 87.69 350 SER A C 1
ATOM 2859 O O . SER A 1 350 ? 24.555 -3.236 -6.456 1.00 87.69 350 SER A O 1
ATOM 2861 N N . LEU A 1 351 ? 23.156 -1.627 -7.162 1.00 89.50 351 LEU A N 1
ATOM 2862 C CA . LEU A 1 351 ? 23.770 -1.461 -8.481 1.00 89.50 351 LEU A CA 1
ATOM 2863 C C . LEU A 1 351 ? 25.145 -0.785 -8.363 1.00 89.50 351 LEU A C 1
ATOM 2865 O O . LEU A 1 351 ? 26.105 -1.269 -8.967 1.00 89.50 351 LEU A O 1
ATOM 2869 N N . LEU A 1 352 ? 25.266 0.268 -7.546 1.00 87.94 352 LEU A N 1
ATOM 2870 C CA . LEU A 1 352 ? 26.541 0.944 -7.291 1.00 87.94 352 LEU A CA 1
ATOM 2871 C C . LEU A 1 352 ? 27.570 0.015 -6.637 1.00 87.94 352 LEU A C 1
ATOM 2873 O O . LEU A 1 352 ? 28.681 -0.085 -7.147 1.00 87.94 352 LEU A O 1
ATOM 2877 N N . CYS A 1 353 ? 27.206 -0.729 -5.590 1.00 86.75 353 CYS A N 1
ATOM 2878 C CA . CYS A 1 353 ? 28.105 -1.679 -4.923 1.00 86.75 353 CYS A CA 1
ATOM 2879 C C . CYS A 1 353 ? 28.560 -2.824 -5.848 1.00 86.75 353 CYS A C 1
ATOM 2881 O O . CYS A 1 353 ? 29.698 -3.282 -5.751 1.00 86.75 353 CYS A O 1
ATOM 2883 N N . LYS A 1 354 ? 27.712 -3.259 -6.794 1.00 86.94 354 LYS A N 1
ATOM 2884 C CA . LYS A 1 354 ? 28.090 -4.229 -7.842 1.00 86.94 354 LYS A CA 1
ATOM 2885 C C . LYS A 1 354 ? 29.031 -3.637 -8.896 1.00 86.94 354 LYS A C 1
ATOM 2887 O O . LYS A 1 354 ? 29.858 -4.364 -9.439 1.00 86.94 354 LYS A O 1
ATOM 2892 N N . ARG A 1 355 ? 28.897 -2.344 -9.218 1.00 83.62 355 ARG A N 1
ATOM 2893 C CA . ARG A 1 355 ? 29.735 -1.648 -10.214 1.00 83.62 355 ARG A CA 1
ATOM 2894 C C . ARG A 1 355 ? 31.080 -1.202 -9.638 1.00 83.62 355 ARG A C 1
ATOM 2896 O O . ARG A 1 355 ? 32.096 -1.287 -10.323 1.00 83.62 355 ARG A O 1
ATOM 2903 N N . PHE A 1 356 ? 31.079 -0.745 -8.392 1.00 84.62 356 PHE A N 1
ATOM 2904 C CA . PHE A 1 356 ? 32.229 -0.222 -7.669 1.00 84.62 356 PHE A CA 1
ATOM 2905 C C . PHE A 1 356 ? 32.369 -0.958 -6.326 1.00 84.62 356 PHE A C 1
ATOM 2907 O O . PHE A 1 356 ? 31.831 -0.495 -5.319 1.00 84.62 356 PHE A O 1
ATOM 2914 N N . PRO A 1 357 ? 33.119 -2.077 -6.284 1.00 81.62 357 PRO A N 1
ATOM 2915 C CA . PRO A 1 357 ? 33.416 -2.782 -5.040 1.00 81.62 357 PRO A CA 1
ATOM 2916 C C . PRO A 1 357 ? 34.039 -1.848 -4.000 1.00 81.62 357 PRO A C 1
ATOM 2918 O O . PRO A 1 357 ? 34.790 -0.934 -4.373 1.00 81.62 357 PRO A O 1
ATOM 2921 N N . ALA A 1 358 ? 33.743 -2.088 -2.721 1.00 78.81 358 ALA A N 1
ATOM 2922 C CA . ALA A 1 358 ? 34.255 -1.287 -1.614 1.00 78.81 358 ALA A CA 1
ATOM 2923 C C . ALA A 1 358 ? 35.791 -1.200 -1.648 1.00 78.81 358 ALA A C 1
ATOM 2925 O O . ALA A 1 358 ? 36.485 -2.182 -1.909 1.00 78.81 358 ALA A O 1
ATOM 2926 N N . LYS A 1 359 ? 36.304 0.009 -1.429 1.00 77.75 359 LYS A N 1
ATOM 2927 C CA . LYS A 1 359 ? 37.732 0.350 -1.396 1.00 77.75 359 LYS A CA 1
ATOM 2928 C C . LYS A 1 359 ? 37.905 1.498 -0.402 1.00 77.75 359 LYS A C 1
ATOM 2930 O O . LYS A 1 359 ? 36.940 2.227 -0.167 1.00 77.75 359 LYS A O 1
ATOM 2935 N N . ASP A 1 360 ? 39.091 1.681 0.169 1.00 66.06 360 ASP A N 1
ATOM 2936 C CA . ASP A 1 360 ? 39.317 2.713 1.189 1.00 66.06 360 ASP A CA 1
ATOM 2937 C C . ASP A 1 360 ? 38.823 4.097 0.727 1.00 66.06 360 ASP A C 1
ATOM 2939 O O . ASP A 1 360 ? 39.090 4.534 -0.394 1.00 66.06 360 ASP A O 1
ATOM 2943 N N . ASN A 1 361 ? 38.053 4.767 1.592 1.00 72.31 361 ASN A N 1
ATOM 2944 C CA . ASN A 1 361 ? 37.315 6.021 1.349 1.00 72.31 361 ASN A CA 1
ATOM 2945 C C . ASN A 1 361 ? 36.124 5.978 0.356 1.00 72.31 361 ASN A C 1
ATOM 2947 O O . ASN A 1 361 ? 35.464 7.013 0.176 1.00 72.31 361 ASN A O 1
ATOM 2951 N N . TYR A 1 362 ? 35.796 4.820 -0.233 1.00 76.25 362 TYR A N 1
ATOM 2952 C CA . TYR A 1 362 ? 34.668 4.615 -1.156 1.00 76.25 362 TYR A CA 1
ATOM 2953 C C . TYR A 1 362 ? 33.844 3.368 -0.790 1.00 76.25 362 TYR A C 1
ATOM 2955 O O . TYR A 1 362 ? 34.046 2.279 -1.337 1.00 76.25 362 TYR A O 1
ATOM 2963 N N . ASN A 1 363 ? 32.865 3.554 0.097 1.00 83.00 363 ASN A N 1
ATOM 2964 C CA . ASN A 1 363 ? 31.774 2.608 0.329 1.00 83.00 363 ASN A CA 1
ATOM 2965 C C . ASN A 1 363 ? 30.447 3.260 -0.098 1.00 83.00 363 ASN A C 1
ATOM 2967 O O . ASN A 1 363 ? 30.185 4.402 0.275 1.00 83.00 363 ASN A O 1
ATOM 2971 N N . PHE A 1 364 ? 29.645 2.545 -0.890 1.00 85.06 364 PHE A N 1
ATOM 2972 C CA . PHE A 1 364 ? 28.353 3.006 -1.412 1.00 85.06 364 PHE A CA 1
ATOM 2973 C C . PHE A 1 364 ? 27.149 2.311 -0.747 1.00 85.06 364 PHE A C 1
ATOM 2975 O O . PHE A 1 364 ? 26.011 2.654 -1.058 1.00 85.06 364 PHE A O 1
ATOM 2982 N N . ASP A 1 365 ? 27.373 1.366 0.173 1.00 82.56 365 ASP A N 1
ATOM 2983 C CA . ASP A 1 365 ? 26.296 0.731 0.939 1.00 82.56 365 ASP A CA 1
ATOM 2984 C C . ASP A 1 365 ? 25.684 1.724 1.938 1.00 82.56 365 ASP A C 1
ATOM 2986 O O . ASP A 1 365 ? 26.407 2.357 2.715 1.00 82.56 365 ASP A O 1
ATOM 2990 N N . LYS A 1 366 ? 24.352 1.875 1.912 1.00 82.94 366 LYS A N 1
ATOM 2991 C CA . LYS A 1 366 ? 23.571 2.765 2.795 1.00 82.94 366 LYS A CA 1
ATOM 2992 C C . LYS A 1 366 ? 24.000 4.240 2.733 1.00 82.94 366 LYS A C 1
ATOM 2994 O O . LYS A 1 366 ? 23.799 4.993 3.689 1.00 82.94 366 LYS A O 1
ATOM 2999 N N . ILE A 1 367 ? 24.614 4.667 1.625 1.00 86.62 367 ILE A N 1
ATOM 3000 C CA . ILE A 1 367 ? 25.170 6.015 1.454 1.00 86.62 367 ILE A CA 1
ATOM 3001 C C . ILE A 1 367 ? 24.076 7.089 1.311 1.00 86.62 367 ILE A C 1
ATOM 3003 O O . ILE A 1 367 ? 24.262 8.202 1.808 1.00 86.62 367 ILE A O 1
ATOM 3007 N N . ILE A 1 368 ? 22.940 6.768 0.687 1.00 89.81 368 ILE A N 1
ATOM 3008 C CA . ILE A 1 368 ? 21.739 7.612 0.584 1.00 89.81 368 ILE A CA 1
ATOM 3009 C C . ILE A 1 368 ? 20.658 7.122 1.560 1.00 89.81 368 ILE A C 1
ATOM 3011 O O . ILE A 1 368 ? 20.001 7.960 2.175 1.00 89.81 368 ILE A O 1
ATOM 3015 N N . TRP A 1 369 ? 20.493 5.803 1.748 1.00 88.44 369 TRP A N 1
ATOM 3016 C CA . TRP A 1 369 ? 19.398 5.214 2.546 1.00 88.44 369 TRP A CA 1
ATOM 3017 C C . TRP A 1 369 ? 19.272 5.836 3.949 1.00 88.44 369 TRP A C 1
ATOM 3019 O O . TRP A 1 369 ? 18.163 6.170 4.356 1.00 88.44 369 TRP A O 1
ATOM 3029 N N . LYS A 1 370 ? 20.386 6.116 4.638 1.00 85.56 370 LYS A N 1
ATOM 3030 C CA . LYS A 1 370 ? 20.386 6.707 5.994 1.00 85.56 370 LYS A CA 1
ATOM 3031 C C . LYS A 1 370 ? 19.571 8.000 6.169 1.00 85.56 370 LYS A C 1
ATOM 3033 O O . LYS A 1 370 ? 19.205 8.316 7.290 1.00 85.56 370 LYS A O 1
ATOM 3038 N N . VAL A 1 371 ? 19.259 8.746 5.101 1.00 87.81 371 VAL A N 1
ATOM 3039 C CA . VAL A 1 371 ? 18.379 9.937 5.187 1.00 87.81 371 VAL A CA 1
ATOM 3040 C C . VAL A 1 371 ? 16.964 9.576 5.621 1.00 87.81 371 VAL A C 1
ATOM 3042 O O . VAL A 1 371 ? 16.309 10.369 6.287 1.00 87.81 371 VAL A O 1
ATOM 3045 N N . PHE A 1 372 ? 16.474 8.398 5.234 1.00 87.75 372 PHE A N 1
ATOM 3046 C CA . PHE A 1 372 ? 15.111 7.986 5.551 1.00 87.75 372 PHE A CA 1
ATOM 3047 C C . PHE A 1 372 ? 14.949 7.609 7.029 1.00 87.75 372 PHE A C 1
ATOM 3049 O O . PHE A 1 372 ? 13.832 7.701 7.532 1.00 87.75 372 PHE A O 1
ATOM 3056 N N . ASP A 1 373 ? 16.034 7.244 7.727 1.00 83.19 373 ASP A N 1
ATOM 3057 C CA . ASP A 1 373 ? 15.992 6.802 9.128 1.00 83.19 373 ASP A CA 1
ATOM 3058 C C . ASP A 1 373 ? 15.467 7.906 10.075 1.00 83.19 373 ASP A C 1
ATOM 3060 O O . ASP A 1 373 ? 14.739 7.609 11.027 1.00 83.19 373 ASP A O 1
ATOM 3064 N N . ASP A 1 374 ? 15.741 9.179 9.754 1.00 83.38 374 ASP A N 1
ATOM 3065 C CA . ASP A 1 374 ? 15.255 10.368 10.477 1.00 83.38 374 ASP A CA 1
ATOM 3066 C C . ASP A 1 374 ? 13.721 10.557 10.398 1.00 83.38 374 ASP A C 1
ATOM 3068 O O . ASP A 1 374 ? 13.156 11.285 11.212 1.00 83.38 374 ASP A O 1
ATOM 3072 N N . PHE A 1 375 ? 13.045 9.902 9.441 1.00 84.62 375 PHE A N 1
ATOM 3073 C CA . PHE A 1 375 ? 11.606 10.046 9.142 1.00 84.62 375 PHE A CA 1
ATOM 3074 C C . PHE A 1 375 ? 10.799 8.754 9.372 1.00 84.62 375 PHE A C 1
ATOM 3076 O O . PHE A 1 375 ? 9.650 8.621 8.943 1.00 84.62 375 PHE A O 1
ATOM 3083 N N . ILE A 1 376 ? 11.400 7.757 10.029 1.00 83.38 376 ILE A N 1
ATOM 3084 C CA . ILE A 1 376 ? 10.754 6.466 10.322 1.00 83.38 376 ILE A CA 1
ATOM 3085 C C . ILE A 1 376 ? 9.640 6.592 11.378 1.00 83.38 376 ILE A C 1
ATOM 3087 O O . ILE A 1 376 ? 8.763 5.731 11.460 1.00 83.38 376 ILE A O 1
ATOM 3091 N N . ASP A 1 377 ? 9.621 7.676 12.152 1.00 84.06 377 ASP A N 1
ATOM 3092 C CA . ASP A 1 377 ? 8.532 8.033 13.067 1.00 84.06 377 ASP A CA 1
ATOM 3093 C C . ASP A 1 377 ? 7.161 8.102 12.366 1.00 84.06 377 ASP A C 1
ATOM 3095 O O . ASP A 1 377 ? 6.168 7.644 12.928 1.00 84.06 377 ASP A O 1
ATOM 3099 N N . ILE A 1 378 ? 7.115 8.547 11.106 1.00 84.88 378 ILE A N 1
ATOM 3100 C CA . ILE A 1 378 ? 5.898 8.566 10.277 1.00 84.88 378 ILE A CA 1
ATOM 3101 C C . ILE A 1 378 ? 5.357 7.143 10.052 1.00 84.88 378 ILE A C 1
ATOM 3103 O O . ILE A 1 378 ? 4.158 6.891 10.185 1.00 84.88 378 ILE A O 1
ATOM 3107 N N . TYR A 1 379 ? 6.234 6.175 9.759 1.00 84.81 379 TYR A N 1
ATOM 3108 C CA . TYR A 1 379 ? 5.843 4.766 9.622 1.00 84.81 379 TYR A CA 1
ATOM 3109 C C . TYR A 1 379 ? 5.373 4.176 10.960 1.00 84.81 379 TYR A C 1
ATOM 3111 O O . TYR A 1 379 ? 4.379 3.450 10.998 1.00 84.81 379 TYR A O 1
ATOM 3119 N N . VAL A 1 380 ? 6.063 4.510 12.054 1.00 84.62 380 VAL A N 1
ATOM 3120 C CA . VAL A 1 380 ? 5.726 4.094 13.426 1.00 84.62 380 VAL A CA 1
ATOM 3121 C C . VAL A 1 380 ? 4.325 4.598 13.813 1.00 84.62 380 VAL A C 1
ATOM 3123 O O . VAL A 1 380 ? 3.487 3.797 14.230 1.00 84.62 380 VAL A O 1
ATOM 3126 N N . ALA A 1 381 ? 4.013 5.874 13.562 1.00 85.06 381 ALA A N 1
ATOM 3127 C CA . ALA A 1 381 ? 2.683 6.450 13.773 1.00 85.06 381 ALA A CA 1
ATOM 3128 C C . ALA A 1 381 ? 1.603 5.797 12.886 1.00 85.06 381 ALA A C 1
ATOM 3130 O O . ALA A 1 381 ? 0.527 5.444 13.373 1.00 85.06 381 ALA A O 1
ATOM 3131 N N . ALA A 1 382 ? 1.898 5.549 11.604 1.00 84.81 382 ALA A N 1
ATOM 3132 C CA . ALA A 1 382 ? 0.968 4.889 10.688 1.00 84.81 382 ALA A CA 1
ATOM 3133 C C . ALA A 1 382 ? 0.636 3.441 11.106 1.00 84.81 382 ALA A C 1
ATOM 3135 O O . ALA A 1 382 ? -0.522 3.028 11.013 1.00 84.81 382 ALA A O 1
ATOM 3136 N N . GLN A 1 383 ? 1.613 2.668 11.604 1.00 85.38 383 GLN A N 1
ATOM 3137 C CA . GLN A 1 383 ? 1.331 1.332 12.147 1.00 85.38 383 GLN A CA 1
ATOM 3138 C C . GLN A 1 383 ? 0.565 1.395 13.476 1.00 85.38 383 GLN A C 1
ATOM 3140 O O . GLN A 1 383 ? -0.305 0.554 13.689 1.00 85.38 383 GLN A O 1
ATOM 3145 N N . ASN A 1 384 ? 0.818 2.393 14.335 1.00 86.81 384 ASN A N 1
ATOM 3146 C CA . ASN A 1 384 ? 0.031 2.611 15.554 1.00 86.81 384 ASN A CA 1
ATOM 3147 C C . ASN A 1 384 ? -1.450 2.870 15.221 1.00 86.81 384 ASN A C 1
ATOM 3149 O O . ASN A 1 384 ? -2.322 2.153 15.707 1.00 86.81 384 ASN A O 1
ATOM 3153 N N . LYS A 1 385 ? -1.736 3.820 14.317 1.00 86.88 385 LYS A N 1
ATOM 3154 C CA . LYS A 1 385 ? -3.104 4.130 13.866 1.00 86.88 385 LYS A CA 1
ATOM 3155 C C . LYS A 1 385 ? -3.817 2.894 13.311 1.00 86.88 385 LYS A C 1
ATOM 3157 O O . LYS A 1 385 ? -4.913 2.569 13.753 1.00 86.88 385 LYS A O 1
ATOM 3162 N N . LYS A 1 386 ? -3.147 2.149 12.430 1.00 86.50 386 LYS A N 1
ATOM 3163 C CA . LYS A 1 386 ? -3.666 0.904 11.849 1.00 86.50 386 LYS A CA 1
ATOM 3164 C C . LYS A 1 386 ? -3.950 -0.186 12.891 1.00 86.50 386 LYS A C 1
ATOM 3166 O O . LYS A 1 386 ? -4.918 -0.925 12.745 1.00 86.50 386 LYS A O 1
ATOM 3171 N N . LEU A 1 387 ? -3.113 -0.315 13.925 1.00 86.88 387 LEU A N 1
ATOM 3172 C CA . LEU A 1 387 ? -3.361 -1.248 15.028 1.00 86.88 387 LEU A CA 1
ATOM 3173 C C . LEU A 1 387 ? -4.568 -0.812 15.867 1.00 86.88 387 LEU A C 1
ATOM 3175 O O . LEU A 1 387 ? -5.357 -1.665 16.252 1.00 86.88 387 LEU A O 1
ATOM 3179 N N . VAL A 1 388 ? -4.748 0.489 16.117 1.00 85.81 388 VAL A N 1
ATOM 3180 C CA . VAL A 1 388 ? -5.924 1.008 16.838 1.00 85.81 388 VAL A CA 1
ATOM 3181 C C . VAL A 1 388 ? -7.213 0.788 16.041 1.00 85.81 388 VAL A C 1
ATOM 3183 O O . VAL A 1 388 ? -8.149 0.218 16.588 1.00 85.81 388 VAL A O 1
ATOM 3186 N N . GLU A 1 389 ? -7.236 1.128 14.749 1.00 86.75 389 GLU A N 1
ATOM 3187 C CA . GLU A 1 389 ? -8.388 0.881 13.863 1.00 86.75 389 GLU A CA 1
ATOM 3188 C C . GLU A 1 389 ? -8.765 -0.613 13.817 1.00 86.75 389 GLU A C 1
ATOM 3190 O O . GLU A 1 389 ? -9.943 -0.966 13.889 1.00 86.75 389 GLU A O 1
ATOM 3195 N N . PHE A 1 390 ? -7.769 -1.506 13.773 1.00 87.38 390 PHE A N 1
ATOM 3196 C CA . PHE A 1 390 ? -7.992 -2.953 13.806 1.00 87.38 390 PHE A CA 1
ATOM 3197 C C . PHE A 1 390 ? -8.526 -3.452 15.162 1.00 87.38 390 PHE A C 1
ATOM 3199 O O . PHE A 1 390 ? -9.403 -4.315 15.208 1.00 87.38 390 PHE A O 1
ATOM 3206 N N . LEU A 1 391 ? -8.038 -2.901 16.279 1.00 86.69 391 LEU A N 1
ATOM 3207 C CA . LEU A 1 391 ? -8.555 -3.218 17.616 1.00 86.69 391 LEU A CA 1
ATOM 3208 C C . LEU A 1 391 ? -10.002 -2.740 17.799 1.00 86.69 391 LEU A C 1
ATOM 3210 O O . LEU A 1 391 ? -10.812 -3.471 18.374 1.00 86.69 391 LEU A O 1
ATOM 3214 N N . ASP A 1 392 ? -10.349 -1.564 17.271 1.00 83.88 392 ASP A N 1
ATOM 3215 C CA . ASP A 1 392 ? -11.726 -1.070 17.262 1.00 83.88 392 ASP A CA 1
ATOM 3216 C C . ASP A 1 392 ? -12.637 -1.996 16.430 1.00 83.88 392 ASP A C 1
ATOM 3218 O O . ASP A 1 392 ? -13.725 -2.350 16.897 1.00 83.88 392 ASP A O 1
ATOM 3222 N N . GLU A 1 393 ? -12.178 -2.486 15.268 1.00 84.50 393 GLU A N 1
ATOM 3223 C CA . GLU A 1 393 ? -12.890 -3.484 14.449 1.00 84.50 393 GLU A CA 1
ATOM 3224 C C . GLU A 1 393 ? -13.126 -4.802 15.213 1.00 84.50 393 GLU A C 1
ATOM 3226 O O . GLU A 1 393 ? -14.253 -5.309 15.240 1.00 84.50 393 GLU A O 1
ATOM 3231 N N . CYS A 1 394 ? -12.101 -5.338 15.887 1.00 82.81 394 CYS A N 1
ATOM 3232 C CA . CYS A 1 394 ? -12.220 -6.524 16.744 1.00 82.81 394 CYS A CA 1
ATOM 3233 C C . CYS A 1 394 ? -13.227 -6.305 17.885 1.00 82.81 394 CYS A C 1
ATOM 3235 O O . CYS A 1 394 ? -14.134 -7.120 18.077 1.00 82.81 394 CYS A O 1
ATOM 3237 N N . SER A 1 395 ? -13.152 -5.168 18.586 1.00 80.06 395 SER A N 1
ATOM 3238 C CA . SER A 1 395 ? -14.118 -4.823 19.639 1.00 80.06 395 SER A CA 1
ATOM 3239 C C . SER A 1 395 ? -15.555 -4.741 19.092 1.00 80.06 395 SER A C 1
ATOM 3241 O O . SER A 1 395 ? -16.507 -5.185 19.744 1.00 80.06 395 SER A O 1
ATOM 3243 N N . GLY A 1 396 ? -15.711 -4.245 17.858 1.00 78.88 396 GLY A N 1
ATOM 3244 C CA . GLY A 1 396 ? -16.968 -4.184 17.122 1.00 78.88 396 GLY A CA 1
ATOM 3245 C C . GLY A 1 396 ? -17.529 -5.567 16.793 1.00 78.88 396 GLY A C 1
ATOM 3246 O O . GLY A 1 396 ? -18.703 -5.819 17.061 1.00 78.88 396 GLY A O 1
ATOM 3247 N N . LYS A 1 397 ? -16.703 -6.492 16.288 1.00 79.94 397 LYS A N 1
ATOM 3248 C CA . LYS A 1 397 ? -17.089 -7.890 15.999 1.00 79.94 397 LYS A CA 1
ATOM 3249 C C . LYS A 1 397 ? -17.584 -8.627 17.249 1.00 79.94 397 LYS A C 1
ATOM 3251 O O . LYS A 1 397 ? -18.659 -9.236 17.232 1.00 79.94 397 LYS A O 1
ATOM 3256 N N . ILE A 1 398 ? -16.861 -8.510 18.365 1.00 77.62 398 ILE A N 1
ATOM 3257 C CA . ILE A 1 398 ? -17.232 -9.135 19.648 1.00 77.62 398 ILE A CA 1
ATOM 3258 C C . ILE A 1 398 ? -18.527 -8.505 20.207 1.00 77.62 398 ILE A C 1
ATOM 3260 O O . ILE A 1 398 ? -19.431 -9.208 20.687 1.00 77.62 398 ILE A O 1
ATOM 3264 N N . ARG A 1 399 ? -18.680 -7.176 20.085 1.00 75.75 399 ARG A N 1
ATOM 3265 C CA . ARG A 1 399 ? -19.892 -6.451 20.509 1.00 75.75 399 ARG A CA 1
ATOM 3266 C C . ARG A 1 399 ? -21.118 -6.821 19.679 1.00 75.75 399 ARG A C 1
ATOM 3268 O O . ARG A 1 399 ? -22.153 -7.115 20.275 1.00 75.75 399 ARG A O 1
ATOM 3275 N N . ASN A 1 400 ? -20.985 -6.861 18.355 1.00 68.31 400 ASN A N 1
ATOM 3276 C CA . ASN A 1 400 ? -22.054 -7.180 17.403 1.00 68.31 400 ASN A CA 1
ATOM 3277 C C . ASN A 1 400 ? -22.447 -8.666 17.406 1.00 68.31 400 ASN A C 1
ATOM 3279 O O . ASN A 1 400 ? -23.481 -9.026 16.852 1.00 68.31 400 ASN A O 1
ATOM 3283 N N . GLY A 1 401 ? -21.651 -9.526 18.046 1.00 65.88 401 GLY A N 1
ATOM 3284 C CA . GLY A 1 401 ? -21.970 -10.939 18.237 1.00 65.88 401 GLY A CA 1
ATOM 3285 C C . GLY A 1 401 ? -21.508 -11.864 17.113 1.00 65.88 401 GLY A C 1
ATOM 3286 O O . GLY A 1 401 ? -21.730 -13.064 17.221 1.00 65.88 401 GLY A O 1
ATOM 3287 N N . SER A 1 402 ? -20.829 -11.351 16.082 1.00 62.97 402 SER A N 1
ATOM 3288 C CA . SER A 1 402 ? -20.326 -12.162 14.962 1.00 62.97 402 SER A CA 1
ATOM 3289 C C . SER A 1 402 ? -19.242 -13.160 15.380 1.00 62.97 402 SER A C 1
ATOM 3291 O O . SER A 1 402 ? -19.120 -14.214 14.771 1.00 62.97 402 SER A O 1
ATOM 3293 N N . GLU A 1 403 ? -18.478 -12.835 16.427 1.00 65.69 403 GLU A N 1
ATOM 3294 C CA . GLU A 1 403 ? -17.472 -13.720 17.034 1.00 65.69 403 GLU A CA 1
ATOM 3295 C C . GLU A 1 403 ? -17.942 -14.372 18.344 1.00 65.69 403 GLU A C 1
ATOM 3297 O O . GLU A 1 403 ? -17.136 -14.980 19.039 1.00 65.69 403 GLU A O 1
ATOM 3302 N N . ARG A 1 404 ? -19.222 -14.261 18.735 1.00 64.25 404 ARG A N 1
ATOM 3303 C CA . ARG A 1 404 ? -19.698 -14.945 19.951 1.00 64.25 404 ARG A CA 1
ATOM 3304 C C . ARG A 1 404 ? -19.927 -16.426 19.641 1.00 64.25 404 ARG A C 1
ATOM 3306 O O . ARG A 1 404 ? -20.873 -16.730 18.912 1.00 64.25 404 ARG A O 1
ATOM 3313 N N . PRO A 1 405 ? -19.114 -17.354 20.180 1.00 61.91 405 PRO A N 1
ATOM 3314 C CA . PRO A 1 405 ? -19.289 -18.768 19.903 1.00 61.91 405 PRO A CA 1
ATOM 3315 C C . PRO A 1 405 ? -20.593 -19.248 20.549 1.00 61.91 405 PRO A C 1
ATOM 3317 O O . PRO A 1 405 ? -20.828 -19.072 21.745 1.00 61.91 405 PRO A O 1
ATOM 3320 N N . ILE A 1 406 ? -21.464 -19.837 19.734 1.00 60.31 406 ILE A N 1
ATOM 3321 C CA . ILE A 1 406 ? -22.729 -20.421 20.182 1.00 60.31 406 ILE A CA 1
ATOM 3322 C C . ILE A 1 406 ? -22.437 -21.852 20.641 1.00 60.31 406 ILE A C 1
ATOM 3324 O O . ILE A 1 406 ? -21.743 -22.594 19.948 1.00 60.31 406 ILE A O 1
ATOM 3328 N N . ARG A 1 407 ? -23.020 -22.278 21.768 1.00 57.66 407 ARG A N 1
ATOM 3329 C CA . ARG A 1 407 ? -22.852 -23.625 22.360 1.00 57.66 407 ARG A CA 1
ATOM 3330 C C . ARG A 1 407 ? -23.176 -24.795 21.407 1.00 57.66 407 ARG A C 1
ATOM 3332 O O . ARG A 1 407 ? -22.803 -25.931 21.667 1.00 57.66 407 ARG A O 1
ATOM 3339 N N . GLN A 1 408 ? -23.877 -24.531 20.303 1.00 56.44 408 GLN A N 1
ATOM 3340 C CA . GLN A 1 408 ? -24.168 -25.509 19.248 1.00 56.44 408 GLN A CA 1
ATOM 3341 C C . GLN A 1 408 ? -22.951 -25.840 18.362 1.00 56.44 408 GLN A C 1
ATOM 3343 O O . GLN A 1 408 ? -22.964 -26.870 17.695 1.00 56.44 408 GLN A O 1
ATOM 3348 N N . THR A 1 409 ? -21.923 -24.985 18.339 1.00 58.25 409 THR A N 1
ATOM 3349 C CA . THR A 1 409 ? -20.765 -25.105 17.436 1.00 58.25 409 THR A CA 1
ATOM 3350 C C . THR A 1 409 ? -19.588 -25.846 18.071 1.00 58.25 409 THR A C 1
ATOM 3352 O O . THR A 1 409 ? -18.865 -26.552 17.374 1.00 58.25 409 THR A O 1
ATOM 3355 N N . SER A 1 410 ? -19.393 -25.703 19.386 1.00 61.12 410 SER A N 1
ATOM 3356 C CA . SER A 1 410 ? -18.349 -26.393 20.153 1.00 61.12 410 SER A CA 1
ATOM 3357 C C . SER A 1 410 ? -18.836 -26.714 21.564 1.00 61.12 410 SER A C 1
ATOM 3359 O O . SER A 1 410 ? -19.514 -25.903 22.195 1.00 61.12 410 SER A O 1
ATOM 3361 N N . THR A 1 411 ? -18.455 -27.886 22.074 1.00 66.50 411 THR A N 1
ATOM 3362 C CA . THR A 1 411 ? -18.664 -28.282 23.475 1.00 66.50 411 THR A CA 1
ATOM 3363 C C . THR A 1 411 ? -17.538 -27.822 24.400 1.00 66.50 411 THR A C 1
ATOM 3365 O O . THR A 1 411 ? -17.753 -27.750 25.607 1.00 66.50 411 THR A O 1
ATOM 3368 N N . THR A 1 412 ? -16.356 -27.509 23.859 1.00 78.00 412 THR A N 1
ATOM 3369 C CA . THR A 1 412 ? -15.202 -26.989 24.611 1.00 78.00 412 THR A CA 1
ATOM 3370 C C . THR A 1 412 ? -15.011 -25.497 24.342 1.00 78.00 412 THR A C 1
ATOM 3372 O O . THR A 1 412 ? -15.328 -24.997 23.256 1.00 78.00 412 THR A O 1
ATOM 3375 N N . ALA A 1 413 ? -14.527 -24.765 25.346 1.00 78.00 413 ALA A N 1
ATOM 3376 C CA . ALA A 1 413 ? -14.220 -23.349 25.205 1.00 78.00 413 ALA A CA 1
ATOM 3377 C C . ALA A 1 413 ? -12.902 -23.164 24.439 1.00 78.00 413 ALA A C 1
ATOM 3379 O O . ALA A 1 413 ? -11.877 -23.724 24.821 1.00 78.00 413 ALA A O 1
ATOM 3380 N N . HIS A 1 414 ? -12.928 -22.352 23.384 1.00 82.25 414 HIS A N 1
ATOM 3381 C CA . HIS A 1 414 ? -11.771 -22.051 22.540 1.00 82.25 414 HIS A CA 1
ATOM 3382 C C . HIS A 1 414 ? -11.467 -20.545 22.538 1.00 82.25 414 HIS A C 1
ATOM 3384 O O . HIS A 1 414 ? -12.298 -19.730 22.950 1.00 82.25 414 HIS A O 1
ATOM 3390 N N . SER A 1 415 ? -10.276 -20.163 22.073 1.00 83.44 415 SER A N 1
ATOM 3391 C CA . SER A 1 415 ? -9.919 -18.758 21.867 1.00 83.44 415 SER A CA 1
ATOM 3392 C C . SER A 1 415 ? -10.747 -18.115 20.742 1.00 83.44 415 SER A C 1
ATOM 3394 O O . SER A 1 415 ? -11.226 -18.791 19.825 1.00 83.44 415 SER A O 1
ATOM 3396 N N . LEU A 1 416 ? -10.948 -16.798 20.827 1.00 83.94 416 LEU A N 1
ATOM 3397 C CA . LEU A 1 416 ? -11.600 -15.998 19.785 1.00 83.94 416 LEU A CA 1
ATOM 3398 C C . LEU A 1 416 ? -10.690 -15.851 18.554 1.00 83.94 416 LEU A C 1
ATOM 3400 O O . LEU A 1 416 ? -9.484 -15.664 18.692 1.00 83.94 416 LEU A O 1
ATOM 3404 N N . SER A 1 417 ? -11.264 -15.867 17.348 1.00 84.12 417 SER A N 1
ATOM 3405 C CA . SER A 1 417 ? -10.524 -15.699 16.083 1.00 84.12 417 SER A CA 1
ATOM 3406 C C . SER A 1 417 ? -9.703 -14.407 16.031 1.00 84.12 417 SER A C 1
ATOM 3408 O O . SER A 1 417 ? -8.550 -14.424 15.598 1.00 84.12 417 SER A O 1
ATOM 3410 N N . SER A 1 418 ? -10.255 -13.311 16.553 1.00 84.44 418 SER A N 1
ATOM 3411 C CA . SER A 1 418 ? -9.598 -12.007 16.634 1.00 84.44 418 SER A CA 1
ATOM 3412 C C . SER A 1 418 ? -8.255 -12.016 17.372 1.00 84.44 418 SER A C 1
ATOM 3414 O O . SER A 1 418 ? -7.386 -11.212 17.025 1.00 84.44 418 SER A O 1
ATOM 3416 N N . SER A 1 419 ? -8.007 -12.933 18.320 1.00 85.12 419 SER A N 1
ATOM 3417 C CA . SER A 1 419 ? -6.693 -13.009 18.974 1.00 85.12 419 SER A CA 1
ATOM 3418 C C . SER A 1 419 ? -5.611 -13.495 18.009 1.00 85.12 419 SER A C 1
ATOM 3420 O O . SER A 1 419 ? -4.510 -12.942 17.994 1.00 85.12 419 SER A O 1
ATOM 3422 N N . ALA A 1 420 ? -5.920 -14.475 17.155 1.00 87.25 420 ALA A N 1
ATOM 3423 C CA . ALA A 1 420 ? -4.993 -14.960 16.136 1.00 87.25 420 ALA A CA 1
ATOM 3424 C C . ALA A 1 420 ? -4.645 -13.861 15.120 1.00 87.25 420 ALA A C 1
ATOM 3426 O O . ALA A 1 420 ? -3.469 -13.672 14.793 1.00 87.25 420 ALA A O 1
ATOM 3427 N N . ASP A 1 421 ? -5.640 -13.085 14.682 1.00 87.38 421 ASP A N 1
ATOM 3428 C CA . ASP A 1 421 ? -5.438 -12.007 13.713 1.00 87.38 421 ASP A CA 1
ATOM 3429 C C . ASP A 1 421 ? -4.551 -10.873 14.261 1.00 87.38 421 ASP A C 1
ATOM 3431 O O . ASP A 1 421 ? -3.694 -10.364 13.532 1.00 87.38 421 ASP A O 1
ATOM 3435 N N . VAL A 1 422 ? -4.674 -10.521 15.551 1.00 88.69 422 VAL A N 1
ATOM 3436 C CA . VAL A 1 422 ? -3.776 -9.549 16.208 1.00 88.69 422 VAL A CA 1
ATOM 3437 C C . VAL A 1 422 ? -2.319 -10.016 16.121 1.00 88.69 422 VAL A C 1
ATOM 3439 O O . VAL A 1 422 ? -1.465 -9.270 15.637 1.00 88.69 422 VAL A O 1
ATOM 3442 N N . PHE A 1 423 ? -2.007 -11.260 16.505 1.00 89.88 423 PHE A N 1
ATOM 3443 C CA . PHE A 1 423 ? -0.627 -11.764 16.429 1.00 89.88 423 PHE A CA 1
ATOM 3444 C C . PHE A 1 423 ? -0.124 -11.941 14.985 1.00 89.88 423 PHE A C 1
ATOM 3446 O O . PHE A 1 423 ? 1.064 -11.725 14.723 1.00 89.88 423 PHE A O 1
ATOM 3453 N N . LEU A 1 424 ? -0.998 -12.252 14.020 1.00 88.50 424 LEU A N 1
ATOM 3454 C CA . LEU A 1 424 ? -0.651 -12.243 12.592 1.00 88.50 424 LEU A CA 1
ATOM 3455 C C . LEU A 1 424 ? -0.303 -10.831 12.092 1.00 88.50 424 LEU A C 1
ATOM 3457 O O . LEU A 1 424 ? 0.665 -10.666 11.340 1.00 88.50 424 LEU A O 1
ATOM 3461 N N . LEU A 1 425 ? -1.034 -9.805 12.534 1.00 88.56 425 LEU A N 1
ATOM 3462 C CA . LEU A 1 425 ? -0.758 -8.408 12.201 1.00 88.56 425 LEU A CA 1
ATOM 3463 C C . LEU A 1 425 ? 0.557 -7.921 12.834 1.00 88.56 425 LEU A C 1
ATOM 3465 O O . LEU A 1 425 ? 1.377 -7.326 12.129 1.00 88.56 425 LEU A O 1
ATOM 3469 N N . LEU A 1 426 ? 0.820 -8.255 14.103 1.00 89.62 426 LEU A N 1
ATOM 3470 C CA . LEU A 1 426 ? 2.106 -7.993 14.768 1.00 89.62 426 LEU A CA 1
ATOM 3471 C C . LEU A 1 426 ? 3.273 -8.659 14.011 1.00 89.62 426 LEU A C 1
ATOM 3473 O O . LEU A 1 426 ? 4.251 -7.994 13.661 1.00 89.62 426 LEU A O 1
ATOM 3477 N N . LYS A 1 427 ? 3.141 -9.944 13.649 1.00 86.81 427 LYS A N 1
ATOM 3478 C CA . LYS A 1 427 ? 4.130 -10.682 12.837 1.00 86.81 427 LYS A CA 1
ATOM 3479 C C . LYS A 1 427 ? 4.384 -10.017 11.479 1.00 86.81 427 LYS A C 1
ATOM 3481 O O . LYS A 1 427 ? 5.529 -9.974 11.018 1.00 86.81 427 LYS A O 1
ATOM 3486 N N . LYS A 1 428 ? 3.347 -9.470 10.835 1.00 86.12 428 LYS A N 1
ATOM 3487 C CA . LYS A 1 428 ? 3.478 -8.723 9.574 1.00 86.12 428 LYS A CA 1
ATOM 3488 C C . LYS A 1 428 ? 4.274 -7.427 9.763 1.00 86.12 428 LYS A C 1
ATOM 3490 O O . LYS A 1 428 ? 5.215 -7.198 9.008 1.00 86.12 428 LYS A O 1
ATOM 3495 N N . ILE A 1 429 ? 3.974 -6.640 10.799 1.00 85.94 429 ILE A N 1
ATOM 3496 C CA . ILE A 1 429 ? 4.695 -5.390 11.110 1.00 85.94 429 ILE A CA 1
ATOM 3497 C C . ILE A 1 429 ? 6.179 -5.662 11.415 1.00 85.94 429 ILE A C 1
ATOM 3499 O O . ILE A 1 429 ? 7.047 -4.946 10.914 1.00 85.94 429 ILE A O 1
ATOM 3503 N N . ILE A 1 430 ? 6.483 -6.737 12.156 1.00 84.56 430 ILE A N 1
ATOM 3504 C CA . ILE A 1 430 ? 7.859 -7.212 12.407 1.00 84.56 430 ILE A CA 1
ATOM 3505 C C . ILE A 1 430 ? 8.556 -7.633 11.103 1.00 84.56 430 ILE A C 1
ATOM 3507 O O . ILE A 1 430 ? 9.740 -7.371 10.913 1.00 84.56 430 ILE A O 1
ATOM 3511 N N . THR A 1 431 ? 7.839 -8.271 10.177 1.00 82.94 431 THR A N 1
ATOM 3512 C CA . THR A 1 431 ? 8.412 -8.684 8.884 1.00 82.94 431 THR A CA 1
ATOM 3513 C C . THR A 1 431 ? 8.729 -7.475 8.000 1.00 82.94 431 THR A C 1
ATOM 3515 O O . THR A 1 431 ? 9.766 -7.447 7.335 1.00 82.94 431 THR A O 1
ATOM 3518 N N . ASP A 1 432 ? 7.863 -6.462 7.988 1.00 78.50 432 ASP A N 1
ATOM 3519 C CA . ASP A 1 432 ? 8.037 -5.271 7.155 1.00 78.50 432 ASP A CA 1
ATOM 3520 C C . ASP A 1 432 ? 9.081 -4.290 7.726 1.00 78.50 432 ASP A C 1
ATOM 3522 O O . ASP A 1 432 ? 9.823 -3.686 6.948 1.00 78.50 432 ASP A O 1
ATOM 3526 N N . SER A 1 433 ? 9.258 -4.216 9.053 1.00 76.38 433 SER A N 1
ATOM 3527 C CA . SER A 1 433 ? 10.303 -3.383 9.678 1.00 76.38 433 SER A CA 1
ATOM 3528 C C . SER A 1 433 ? 11.724 -3.753 9.226 1.00 76.38 433 SER A C 1
ATOM 3530 O O . SER A 1 433 ? 12.542 -2.866 8.977 1.00 76.38 433 SER A O 1
ATOM 3532 N N . THR A 1 434 ? 11.998 -5.046 8.999 1.00 73.56 434 THR A N 1
ATOM 3533 C CA . THR A 1 434 ? 13.303 -5.534 8.503 1.00 73.56 434 THR A CA 1
ATOM 3534 C C . THR A 1 434 ? 13.679 -5.037 7.102 1.00 73.56 434 THR A C 1
ATOM 3536 O O . THR A 1 434 ? 14.829 -5.180 6.685 1.00 73.56 434 THR A O 1
ATOM 3539 N N . LYS A 1 435 ? 12.727 -4.464 6.352 1.00 75.12 435 LYS A N 1
ATOM 3540 C CA . LYS A 1 435 ? 12.925 -4.007 4.968 1.00 75.12 435 LYS A CA 1
ATOM 3541 C C . LYS A 1 435 ? 13.160 -2.497 4.859 1.00 75.12 435 LYS A C 1
ATOM 3543 O O . LYS A 1 435 ? 13.702 -2.072 3.840 1.00 75.12 435 LYS A O 1
ATOM 3548 N N . LEU A 1 436 ? 12.743 -1.730 5.871 1.00 72.75 436 LEU A N 1
ATOM 3549 C CA . LEU A 1 436 ? 12.581 -0.271 5.825 1.00 72.75 436 LEU A CA 1
ATOM 3550 C C . LEU A 1 436 ? 13.796 0.513 6.342 1.00 72.75 436 LEU A C 1
ATOM 3552 O O . LEU A 1 436 ? 14.240 1.449 5.684 1.00 72.75 436 LEU A O 1
ATOM 3556 N N . CYS A 1 437 ? 14.333 0.144 7.505 1.00 72.31 437 CYS A N 1
ATOM 3557 C CA . CYS A 1 437 ? 15.405 0.897 8.165 1.00 72.31 437 CYS A CA 1
ATOM 3558 C C . CYS A 1 437 ? 16.797 0.458 7.688 1.00 72.31 437 CYS A C 1
ATOM 3560 O O . CYS A 1 437 ? 17.015 -0.734 7.443 1.00 72.31 437 CYS A O 1
ATOM 3562 N N . ALA A 1 438 ? 17.763 1.382 7.631 1.00 70.69 438 ALA A N 1
ATOM 3563 C CA . ALA A 1 438 ? 19.161 1.014 7.402 1.00 70.69 438 ALA A CA 1
ATOM 3564 C C . ALA A 1 438 ? 19.759 0.240 8.602 1.00 70.69 438 ALA A C 1
ATOM 3566 O O . ALA A 1 438 ? 20.672 -0.576 8.410 1.00 70.69 438 ALA A O 1
ATOM 3567 N N . ASP A 1 439 ? 19.213 0.449 9.808 1.00 75.62 439 ASP A N 1
ATOM 3568 C CA . ASP A 1 439 ? 19.411 -0.371 11.012 1.00 75.62 439 ASP A CA 1
ATOM 3569 C C . ASP A 1 439 ? 18.069 -0.973 11.500 1.00 75.62 439 ASP A C 1
ATOM 3571 O O . ASP A 1 439 ? 17.275 -0.295 12.164 1.00 75.62 439 ASP A O 1
ATOM 3575 N N . PRO A 1 440 ? 17.775 -2.253 11.199 1.00 69.88 440 PRO A N 1
ATOM 3576 C CA . PRO A 1 440 ? 16.495 -2.866 11.550 1.00 69.88 440 PRO A CA 1
ATOM 3577 C C . PRO A 1 440 ? 16.267 -2.988 13.065 1.00 69.88 440 PRO A C 1
ATOM 3579 O O . PRO A 1 440 ? 15.113 -3.052 13.491 1.00 69.88 440 PRO A O 1
ATOM 3582 N N . ASN A 1 441 ? 17.326 -2.996 13.883 1.00 75.44 441 ASN A N 1
ATOM 3583 C CA . ASN A 1 441 ? 17.210 -3.185 15.329 1.00 75.44 441 ASN A CA 1
ATOM 3584 C C . ASN A 1 441 ? 16.688 -1.911 16.015 1.00 75.44 441 ASN A C 1
ATOM 3586 O O . ASN A 1 441 ? 15.829 -1.990 16.893 1.00 75.44 441 ASN A O 1
ATOM 3590 N N . ALA A 1 442 ? 17.125 -0.733 15.556 1.00 76.81 442 ALA A N 1
ATOM 3591 C CA . ALA A 1 442 ? 16.639 0.557 16.050 1.00 76.81 442 ALA A CA 1
ATOM 3592 C C . ALA A 1 442 ? 15.135 0.780 15.776 1.00 76.81 442 ALA A C 1
ATOM 3594 O O . ALA A 1 442 ? 14.430 1.371 16.595 1.00 76.81 442 ALA A O 1
ATOM 3595 N N . LEU A 1 443 ? 14.619 0.280 14.644 1.00 78.56 443 LEU A N 1
ATOM 3596 C CA . LEU A 1 443 ? 13.186 0.334 14.333 1.00 78.56 443 LEU A CA 1
ATOM 3597 C C . LEU A 1 443 ? 12.381 -0.699 15.135 1.00 78.56 443 LEU A C 1
ATOM 3599 O O . LEU A 1 443 ? 11.311 -0.371 15.644 1.00 78.56 443 LEU A O 1
ATOM 3603 N N . LEU A 1 444 ? 12.890 -1.926 15.288 1.00 80.94 444 LEU A N 1
ATOM 3604 C CA . LEU A 1 444 ? 12.254 -2.945 16.131 1.00 80.94 444 LEU A CA 1
ATOM 3605 C C . LEU A 1 444 ? 12.033 -2.439 17.563 1.00 80.94 444 LEU A C 1
ATOM 3607 O O . LEU A 1 444 ? 10.926 -2.573 18.073 1.00 80.94 444 LEU A O 1
ATOM 3611 N N . TRP A 1 445 ? 13.025 -1.767 18.154 1.00 82.25 445 TRP A N 1
ATOM 3612 C CA . TRP A 1 445 ? 12.897 -1.095 19.452 1.00 82.25 445 TRP A CA 1
ATOM 3613 C C . TRP A 1 445 ? 11.701 -0.133 19.533 1.00 82.25 445 TRP A C 1
ATOM 3615 O O . TRP A 1 445 ? 10.889 -0.255 20.444 1.00 82.25 445 TRP A O 1
ATOM 3625 N N . LYS A 1 446 ? 11.544 0.782 18.564 1.00 80.81 446 LYS A N 1
ATOM 3626 C CA . LYS A 1 446 ? 10.414 1.736 18.537 1.00 80.81 446 LYS A CA 1
ATOM 3627 C C . LYS A 1 446 ? 9.051 1.051 18.362 1.00 80.81 446 LYS A C 1
ATOM 3629 O O . LYS A 1 446 ? 8.035 1.587 18.792 1.00 80.81 446 LYS A O 1
ATOM 3634 N N . LEU A 1 447 ? 9.012 -0.115 17.714 1.00 85.00 447 LEU A N 1
ATOM 3635 C CA . LEU A 1 447 ? 7.777 -0.878 17.506 1.00 85.00 447 LEU A CA 1
ATOM 3636 C C . LEU A 1 447 ? 7.356 -1.684 18.744 1.00 85.00 447 LEU A C 1
ATOM 3638 O O . LEU A 1 447 ? 6.164 -1.924 18.912 1.00 85.00 447 LEU A O 1
ATOM 3642 N N . VAL A 1 448 ? 8.290 -2.064 19.625 1.00 86.25 448 VAL A N 1
ATOM 3643 C CA . VAL A 1 448 ? 7.986 -2.817 20.858 1.00 86.25 448 VAL A CA 1
ATOM 3644 C C . VAL A 1 448 ? 7.028 -2.049 21.773 1.00 86.25 448 VAL A C 1
ATOM 3646 O O . VAL A 1 448 ? 6.066 -2.648 22.247 1.00 86.25 448 VAL A O 1
ATOM 3649 N N . ASP A 1 449 ? 7.204 -0.737 21.952 1.00 85.38 449 ASP A N 1
ATOM 3650 C CA . ASP A 1 449 ? 6.273 0.084 22.750 1.00 85.38 449 ASP A CA 1
ATOM 3651 C C . ASP A 1 449 ? 4.857 0.113 22.152 1.00 85.38 449 ASP A C 1
ATOM 3653 O O . ASP A 1 449 ? 3.862 0.033 22.875 1.00 85.38 449 ASP A O 1
ATOM 3657 N N . ILE A 1 450 ? 4.736 0.150 20.820 1.00 86.88 450 ILE A N 1
ATOM 3658 C CA . ILE A 1 450 ? 3.433 0.035 20.149 1.00 86.88 450 ILE A CA 1
ATOM 3659 C C . ILE A 1 450 ? 2.835 -1.357 20.372 1.00 86.88 450 ILE A C 1
ATOM 3661 O O . ILE A 1 450 ? 1.631 -1.472 20.595 1.00 86.88 450 ILE A O 1
ATOM 3665 N N . PHE A 1 451 ? 3.645 -2.418 20.341 1.00 90.25 451 PHE A N 1
ATOM 3666 C CA . PHE A 1 451 ? 3.168 -3.781 20.583 1.00 90.25 451 PHE A CA 1
ATOM 3667 C C . PHE A 1 451 ? 2.667 -3.958 22.021 1.00 90.25 451 PHE A C 1
ATOM 3669 O O . PHE A 1 451 ? 1.593 -4.528 22.206 1.00 90.25 451 PHE A O 1
ATOM 3676 N N . LYS A 1 452 ? 3.363 -3.397 23.018 1.00 89.88 452 LYS A N 1
ATOM 3677 C CA . LYS A 1 452 ? 2.891 -3.335 24.412 1.00 89.88 452 LYS A CA 1
ATOM 3678 C C . LYS A 1 452 ? 1.543 -2.628 24.516 1.00 89.88 452 LYS A C 1
ATOM 3680 O O . LYS A 1 452 ? 0.564 -3.225 24.959 1.00 89.88 452 LYS A O 1
ATOM 3685 N N . ASN A 1 453 ? 1.453 -1.403 23.995 1.00 88.31 453 ASN A N 1
ATOM 3686 C CA . ASN A 1 453 ? 0.212 -0.624 23.983 1.00 88.31 453 ASN A CA 1
ATOM 3687 C C . ASN A 1 453 ? -0.938 -1.343 23.247 1.00 88.31 453 ASN A C 1
ATOM 3689 O O . ASN A 1 453 ? -2.092 -1.259 23.665 1.00 88.31 453 ASN A O 1
ATOM 3693 N N . CYS A 1 454 ? -0.641 -2.074 22.169 1.00 89.50 454 CYS A N 1
ATOM 3694 C CA . CYS A 1 454 ? -1.612 -2.872 21.421 1.00 89.50 454 CYS A CA 1
ATOM 3695 C C . CYS A 1 454 ? -2.143 -4.056 22.246 1.00 89.50 454 CYS A C 1
ATOM 3697 O O . CYS A 1 454 ? -3.359 -4.227 22.341 1.00 89.50 454 CYS A O 1
ATOM 3699 N N . LEU A 1 455 ? -1.261 -4.825 22.895 1.00 91.75 455 LEU A N 1
ATOM 3700 C CA . LEU A 1 455 ? -1.647 -5.943 23.764 1.00 91.75 455 LEU A CA 1
ATOM 3701 C C . LEU A 1 455 ? -2.454 -5.459 24.978 1.00 91.75 455 LEU A C 1
ATOM 3703 O O . LEU A 1 455 ? -3.504 -6.028 25.277 1.00 91.75 455 LEU A O 1
ATOM 3707 N N . GLN A 1 456 ? -2.037 -4.360 25.615 1.00 89.88 456 GLN A N 1
ATOM 3708 C CA . GLN A 1 456 ? -2.771 -3.735 26.721 1.00 89.88 456 GLN A CA 1
ATOM 3709 C C . GLN A 1 456 ? -4.158 -3.224 26.294 1.00 89.88 456 GLN A C 1
ATOM 3711 O O . GLN A 1 456 ? -5.131 -3.394 27.033 1.00 89.88 456 GLN A O 1
ATOM 3716 N N . LYS A 1 457 ? -4.293 -2.628 25.100 1.00 86.56 457 LYS A N 1
ATOM 3717 C CA . LYS A 1 457 ? -5.604 -2.237 24.554 1.00 86.56 457 LYS A CA 1
ATOM 3718 C C . LYS A 1 457 ? -6.471 -3.449 24.220 1.00 86.56 457 LYS A C 1
ATOM 3720 O O . LYS A 1 457 ? -7.632 -3.463 24.608 1.00 86.56 457 LYS A O 1
ATOM 3725 N N . TYR A 1 458 ? -5.929 -4.490 23.584 1.00 90.25 458 TYR A N 1
ATOM 3726 C CA . TYR A 1 458 ? -6.677 -5.723 23.306 1.00 90.25 458 TYR A CA 1
ATOM 3727 C C . TYR A 1 458 ? -7.213 -6.360 24.597 1.00 90.25 458 TYR A C 1
ATOM 3729 O O . TYR A 1 458 ? -8.403 -6.655 24.710 1.00 90.25 458 TYR A O 1
ATOM 3737 N N . ALA A 1 459 ? -6.355 -6.485 25.611 1.00 89.19 459 ALA A N 1
ATOM 3738 C CA . ALA A 1 459 ? -6.716 -6.970 26.936 1.00 89.19 459 ALA A CA 1
ATOM 3739 C C . ALA A 1 459 ? -7.884 -6.171 27.556 1.00 89.19 459 ALA A C 1
ATOM 3741 O O . ALA A 1 459 ? -8.864 -6.760 28.020 1.00 89.19 459 ALA A O 1
ATOM 3742 N N . ASN A 1 460 ? -7.824 -4.836 27.515 1.00 87.19 460 ASN A N 1
ATOM 3743 C CA . ASN A 1 460 ? -8.840 -3.972 28.119 1.00 87.19 460 ASN A CA 1
ATOM 3744 C C . ASN A 1 460 ? -10.138 -3.856 27.292 1.00 87.19 460 ASN A C 1
ATOM 3746 O O . ASN A 1 460 ? -11.227 -4.088 27.820 1.00 87.19 460 ASN A O 1
ATOM 3750 N N . ASP A 1 461 ? -10.042 -3.516 26.006 1.00 82.94 461 ASP A N 1
ATOM 3751 C CA . ASP A 1 461 ? -11.189 -3.176 25.154 1.00 82.94 461 ASP A CA 1
ATOM 3752 C C . ASP A 1 461 ? -11.853 -4.402 24.495 1.00 82.94 461 ASP A C 1
ATOM 3754 O O . ASP A 1 461 ? -13.056 -4.366 24.227 1.00 82.94 461 ASP A O 1
ATOM 3758 N N . CYS A 1 462 ? -11.114 -5.498 24.265 1.00 81.44 462 CYS A N 1
ATOM 3759 C CA . CYS A 1 462 ? -11.649 -6.724 23.647 1.00 81.44 462 CYS A CA 1
ATOM 3760 C C . CYS A 1 462 ? -11.944 -7.858 24.646 1.00 81.44 462 CYS A C 1
ATOM 3762 O O . CYS A 1 462 ? -12.770 -8.712 24.331 1.00 81.44 462 CYS A O 1
ATOM 3764 N N . ILE A 1 463 ? -11.335 -7.871 25.844 1.00 84.69 463 ILE A N 1
ATOM 3765 C CA . ILE A 1 463 ? -11.590 -8.913 26.863 1.00 84.69 463 ILE A CA 1
ATOM 3766 C C . ILE A 1 463 ? -12.261 -8.334 28.120 1.00 84.69 463 ILE A C 1
ATOM 3768 O O . ILE A 1 463 ? -13.406 -8.682 28.415 1.00 84.69 463 ILE A O 1
ATOM 3772 N N . VAL A 1 464 ? -11.608 -7.417 28.850 1.00 85.44 464 VAL A N 1
ATOM 3773 C CA . VAL A 1 464 ? -12.144 -6.861 30.117 1.00 85.44 464 VAL A CA 1
ATOM 3774 C C . VAL A 1 464 ? -13.477 -6.141 29.917 1.00 85.44 464 VAL A C 1
ATOM 3776 O O . VAL A 1 464 ? -14.376 -6.288 30.743 1.00 85.44 464 VAL A O 1
ATOM 3779 N N . ALA A 1 465 ? -13.647 -5.406 28.815 1.00 80.62 465 ALA A N 1
ATOM 3780 C CA . ALA A 1 465 ? -14.885 -4.691 28.501 1.00 80.62 465 ALA A CA 1
ATOM 3781 C C . ALA A 1 465 ? -16.134 -5.594 28.389 1.00 80.62 465 ALA A C 1
ATOM 3783 O O . ALA A 1 465 ? -17.253 -5.084 28.483 1.00 80.62 465 ALA A O 1
ATOM 3784 N N . PHE A 1 466 ? -15.952 -6.908 28.210 1.00 77.31 466 PHE A N 1
ATOM 3785 C CA . PHE A 1 466 ? -17.026 -7.899 28.097 1.00 77.31 466 PHE A CA 1
ATOM 3786 C C . PHE A 1 466 ? -17.213 -8.763 29.355 1.00 77.31 466 PHE A C 1
ATOM 3788 O O . PHE A 1 466 ? -18.163 -9.548 29.411 1.00 77.31 466 PHE A O 1
ATOM 3795 N N . LEU A 1 467 ? -16.370 -8.600 30.380 1.00 78.69 467 LEU A N 1
ATOM 3796 C CA . LEU A 1 467 ? -16.582 -9.217 31.689 1.00 78.69 467 LEU A CA 1
ATOM 3797 C C . LEU A 1 467 ? -17.602 -8.407 32.523 1.00 78.69 467 LEU A C 1
ATOM 3799 O O . LEU A 1 467 ? -17.582 -7.172 32.500 1.00 78.69 467 LEU A O 1
ATOM 3803 N N . PRO A 1 468 ? -18.493 -9.068 33.291 1.00 69.62 468 PRO A N 1
ATOM 3804 C CA . PRO A 1 468 ? -19.352 -8.401 34.269 1.00 69.62 468 PRO A CA 1
ATOM 3805 C C . PRO A 1 468 ? -18.540 -7.579 35.279 1.00 69.62 468 PRO A C 1
ATOM 3807 O O . PRO A 1 468 ? -17.531 -8.046 35.800 1.00 69.62 468 PRO A O 1
ATOM 3810 N N . LYS A 1 469 ? -18.986 -6.351 35.574 1.00 60.16 469 LYS A N 1
ATOM 3811 C CA . LYS A 1 469 ? -18.301 -5.450 36.516 1.00 60.16 469 LYS A CA 1
ATOM 3812 C C . LYS A 1 469 ? -18.726 -5.719 37.963 1.00 60.16 469 LYS A C 1
ATOM 3814 O O . LYS A 1 469 ? -19.923 -5.686 38.264 1.00 60.16 469 LYS A O 1
ATOM 3819 N N . ASP A 1 470 ? -17.739 -5.851 38.851 1.00 48.81 470 ASP A N 1
ATOM 3820 C CA . ASP A 1 470 ? -17.904 -6.198 40.276 1.00 48.81 470 ASP A CA 1
ATOM 3821 C C . ASP A 1 470 ? -18.862 -5.274 41.061 1.00 48.81 470 ASP A C 1
ATOM 3823 O O . ASP A 1 470 ? -19.544 -5.710 41.984 1.00 48.81 470 ASP A O 1
ATOM 3827 N N . ASN A 1 471 ? -18.984 -4.000 40.672 1.00 39.19 471 ASN A N 1
ATOM 3828 C CA . ASN A 1 471 ? -19.778 -2.995 41.399 1.00 39.19 471 ASN A CA 1
ATOM 3829 C C . ASN A 1 471 ? -21.303 -3.035 41.142 1.00 39.19 471 ASN A C 1
ATOM 3831 O O . ASN A 1 471 ? -22.006 -2.098 41.510 1.00 39.19 471 ASN A O 1
ATOM 3835 N N . SER A 1 472 ? -21.843 -4.074 40.497 1.00 38.47 472 SER A N 1
ATOM 3836 C CA . SER A 1 472 ? -23.249 -4.094 40.048 1.00 38.47 472 SER A CA 1
ATOM 3837 C C . SER A 1 472 ? -24.255 -4.741 41.015 1.00 38.47 472 SER A C 1
ATOM 3839 O O . SER A 1 472 ? -25.446 -4.772 40.711 1.00 38.47 472 SER A O 1
ATOM 3841 N N . TRP A 1 473 ? -23.822 -5.269 42.168 1.00 38.38 473 TRP A N 1
ATOM 3842 C CA . TRP A 1 473 ? -24.679 -6.118 43.018 1.00 38.38 473 TRP A CA 1
ATOM 3843 C C . TRP A 1 473 ? -25.182 -5.487 44.326 1.00 38.38 473 TRP A C 1
ATOM 3845 O O . TRP A 1 473 ? -26.084 -6.044 44.944 1.00 38.38 473 TRP A O 1
ATOM 3855 N N . ASN A 1 474 ? -24.664 -4.325 44.739 1.00 29.39 474 ASN A N 1
ATOM 3856 C CA . ASN A 1 474 ? -25.158 -3.580 45.904 1.00 29.39 474 ASN A CA 1
ATOM 3857 C C . ASN A 1 474 ? -25.028 -2.061 45.685 1.00 29.39 474 ASN A C 1
ATOM 3859 O O . ASN A 1 474 ? -23.982 -1.485 45.970 1.00 29.39 474 ASN A O 1
ATOM 3863 N N . GLY A 1 475 ? -26.100 -1.403 45.228 1.00 27.73 475 GLY A N 1
ATOM 3864 C CA . GLY A 1 475 ? -26.190 0.065 45.218 1.00 27.73 475 GLY A CA 1
ATOM 3865 C C . GLY A 1 475 ? -26.942 0.652 44.023 1.00 27.73 475 GLY A C 1
ATOM 3866 O O . GLY A 1 475 ? -26.472 0.594 42.890 1.00 27.73 475 GLY A O 1
ATOM 3867 N N . LEU A 1 476 ? -28.089 1.289 44.278 1.00 24.53 476 LEU A N 1
ATOM 3868 C CA . LEU A 1 476 ? -28.746 2.145 43.289 1.00 24.53 476 LEU A CA 1
ATOM 3869 C C . LEU A 1 476 ? -27.999 3.484 43.180 1.00 24.53 476 LEU A C 1
ATOM 3871 O O . LEU A 1 476 ? -27.987 4.227 44.158 1.00 24.53 476 LEU A O 1
ATOM 3875 N N . SER A 1 477 ? -27.495 3.842 41.992 1.00 27.48 477 SER A N 1
ATOM 3876 C CA . SER A 1 477 ? -27.625 5.208 41.442 1.00 27.48 477 SER A CA 1
ATOM 3877 C C . SER A 1 477 ? -27.165 5.306 39.976 1.00 27.48 477 SER A C 1
ATOM 3879 O O . SER A 1 477 ? -26.024 4.999 39.650 1.00 27.48 477 SER A O 1
ATOM 3881 N N . ALA A 1 478 ? -28.066 5.778 39.107 1.00 27.47 478 ALA A N 1
ATOM 3882 C CA . ALA A 1 478 ? -27.812 6.462 37.830 1.00 27.47 478 ALA A CA 1
ATOM 3883 C C . ALA A 1 478 ? -26.646 5.991 36.914 1.00 27.47 478 ALA A C 1
ATOM 3885 O O . ALA A 1 478 ? -25.591 6.617 36.886 1.00 27.47 478 ALA A O 1
ATOM 3886 N N . THR A 1 479 ? -26.875 4.983 36.053 1.00 29.30 479 THR A N 1
ATOM 3887 C CA . THR A 1 479 ? -26.282 4.865 34.679 1.00 29.30 479 THR A CA 1
ATOM 3888 C C . THR A 1 479 ? -26.931 3.740 33.832 1.00 29.30 479 THR A C 1
ATOM 3890 O O . THR A 1 479 ? -26.292 3.084 33.014 1.00 29.30 479 THR A O 1
ATOM 3893 N N . ALA A 1 480 ? -28.234 3.488 34.003 1.00 29.25 480 ALA A N 1
ATOM 3894 C CA . ALA A 1 480 ? -28.926 2.306 33.463 1.00 29.25 480 ALA A CA 1
ATOM 3895 C C . ALA A 1 480 ? -29.406 2.414 31.988 1.00 29.25 480 ALA A C 1
ATOM 3897 O O . ALA A 1 480 ? -30.442 1.857 31.641 1.00 29.25 480 ALA A O 1
ATOM 3898 N N . SER A 1 481 ? -28.701 3.145 31.116 1.00 31.09 481 SER A N 1
ATOM 3899 C CA . SER A 1 481 ? -29.223 3.568 29.796 1.00 31.09 481 SER A CA 1
ATOM 3900 C C . SER A 1 481 ? -28.439 3.099 28.555 1.00 31.09 481 SER A C 1
ATOM 3902 O O . SER A 1 481 ? -28.729 3.572 27.461 1.00 31.09 481 SER A O 1
ATOM 3904 N N . LEU A 1 482 ? -27.465 2.183 28.680 1.00 29.00 482 LEU A N 1
ATOM 3905 C CA . LEU A 1 482 ? -26.516 1.851 27.591 1.00 29.00 482 LEU A CA 1
ATOM 3906 C C . LEU A 1 482 ? -26.483 0.373 27.123 1.00 29.00 482 LEU A C 1
ATOM 3908 O O . LEU A 1 482 ? -25.564 -0.007 26.401 1.00 29.00 482 LEU A O 1
ATOM 3912 N N . PHE A 1 483 ? -27.462 -0.474 27.479 1.00 33.31 483 PHE A N 1
ATOM 3913 C CA . PHE A 1 483 ? -27.457 -1.910 27.115 1.00 33.31 483 PHE A CA 1
ATOM 3914 C C . PHE A 1 483 ? -28.808 -2.453 26.581 1.00 33.31 483 PHE A C 1
ATOM 3916 O O . PHE A 1 483 ? -29.480 -3.219 27.272 1.00 33.31 483 PHE A O 1
ATOM 3923 N N . PRO A 1 484 ? -29.210 -2.150 25.330 1.00 27.88 484 PRO A N 1
ATOM 3924 C CA . PRO A 1 484 ? -30.537 -2.499 24.796 1.00 27.88 484 PRO A CA 1
ATOM 3925 C C . PRO A 1 484 ? -30.741 -3.969 24.351 1.00 27.88 484 PRO A C 1
ATOM 3927 O O . PRO A 1 484 ? -31.727 -4.267 23.685 1.00 27.88 484 PRO A O 1
ATOM 3930 N N . HIS A 1 485 ? -29.861 -4.904 24.736 1.00 29.95 485 HIS A N 1
ATOM 3931 C CA . HIS A 1 485 ? -30.082 -6.356 24.565 1.00 29.95 485 HIS A CA 1
ATOM 3932 C C . HIS A 1 485 ? -29.874 -7.188 25.845 1.00 29.95 485 HIS A C 1
ATOM 3934 O O . HIS A 1 485 ? -30.020 -8.406 25.813 1.00 29.95 485 HIS A O 1
ATOM 3940 N N . PHE A 1 486 ? -29.613 -6.547 26.989 1.00 31.03 486 PHE A N 1
ATOM 3941 C CA . PHE A 1 486 ? -29.712 -7.178 28.311 1.00 31.03 486 PHE A CA 1
ATOM 3942 C C . PHE A 1 486 ? -31.100 -6.895 28.914 1.00 31.03 486 PHE A C 1
ATOM 3944 O O . PHE A 1 486 ? -31.230 -6.336 29.999 1.00 31.03 486 PHE A O 1
ATOM 3951 N N . VAL A 1 487 ? -32.160 -7.279 28.193 1.00 28.50 487 VAL A N 1
ATOM 3952 C CA . VAL A 1 487 ? -33.501 -7.330 28.787 1.00 28.50 487 VAL A CA 1
ATOM 3953 C C . VAL A 1 487 ? -33.568 -8.593 29.631 1.00 28.50 487 VAL A C 1
ATOM 3955 O O . VAL A 1 487 ? -33.660 -9.705 29.111 1.00 28.50 487 VAL A O 1
ATOM 3958 N N . ARG A 1 488 ? -33.519 -8.407 30.944 1.00 29.41 488 ARG A N 1
ATOM 3959 C CA . ARG A 1 488 ? -34.017 -9.383 31.900 1.00 29.41 488 ARG A CA 1
ATOM 3960 C C . ARG A 1 488 ? -35.015 -8.708 32.803 1.00 29.41 488 ARG A C 1
ATOM 3962 O O . ARG A 1 488 ? -34.714 -7.659 33.365 1.00 29.41 488 ARG A O 1
ATOM 3969 N N . ASP A 1 489 ? -36.160 -9.358 32.940 1.00 26.59 489 ASP A N 1
ATOM 3970 C CA . ASP A 1 489 ? -37.164 -8.988 33.918 1.00 26.59 489 ASP A CA 1
ATOM 3971 C C . ASP A 1 489 ? -36.552 -8.914 35.321 1.00 26.59 489 ASP A C 1
ATOM 3973 O O . ASP A 1 489 ? -35.712 -9.739 35.710 1.00 26.59 489 ASP A O 1
ATOM 3977 N N . ASP A 1 490 ? -37.012 -7.924 36.082 1.00 25.91 490 ASP A N 1
ATOM 3978 C CA . ASP A 1 490 ? -36.725 -7.762 37.501 1.00 25.91 490 ASP A CA 1
ATOM 3979 C C . ASP A 1 490 ? -37.065 -9.059 38.254 1.00 25.91 490 ASP A C 1
ATOM 3981 O O . ASP A 1 490 ? -38.233 -9.314 38.541 1.00 25.91 490 ASP A O 1
ATOM 3985 N N . THR A 1 491 ? -36.059 -9.903 38.539 1.00 32.12 491 THR A N 1
ATOM 3986 C CA . THR A 1 491 ? -36.025 -10.916 39.629 1.00 32.12 491 THR A CA 1
ATOM 3987 C C . THR A 1 491 ? -34.793 -11.844 39.637 1.00 32.12 491 THR A C 1
ATOM 3989 O O . THR A 1 491 ? -34.628 -12.561 40.623 1.00 32.12 491 THR A O 1
ATOM 3992 N N . SER A 1 492 ? -33.910 -11.889 38.617 1.00 38.75 492 SER A N 1
ATOM 3993 C CA . SER A 1 492 ? -32.812 -12.893 38.591 1.00 38.75 492 SER A CA 1
ATOM 3994 C C . SER A 1 492 ? -31.419 -12.411 38.120 1.00 38.75 492 SER A C 1
ATOM 3996 O O . SER A 1 492 ? -31.171 -12.129 36.947 1.00 38.75 492 SER A O 1
ATOM 3998 N N . GLN A 1 493 ? -30.459 -12.409 39.057 1.00 55.81 493 GLN A N 1
ATOM 3999 C CA . GLN A 1 493 ? -29.079 -11.905 38.895 1.00 55.81 493 GLN A CA 1
ATOM 4000 C C . GLN A 1 493 ? -28.058 -12.896 38.270 1.00 55.81 493 GLN A C 1
ATOM 4002 O O . GLN A 1 493 ? -26.895 -12.535 38.125 1.00 55.81 493 GLN A O 1
ATOM 4007 N N . ARG A 1 494 ? -28.441 -14.133 37.904 1.00 65.62 494 ARG A N 1
ATOM 4008 C CA . ARG A 1 494 ? -27.489 -15.226 37.551 1.00 65.62 494 ARG A CA 1
ATOM 4009 C C . ARG A 1 494 ? -27.172 -15.351 36.059 1.00 65.62 494 ARG A C 1
ATOM 4011 O O . ARG A 1 494 ? -28.114 -15.286 35.287 1.00 65.62 494 ARG A O 1
ATOM 4018 N N . LEU A 1 495 ? -25.964 -15.657 35.610 1.00 74.81 495 LEU A N 1
ATOM 4019 C CA . LEU A 1 495 ? -25.622 -15.838 34.185 1.00 74.81 495 LEU A CA 1
ATOM 4020 C C . LEU A 1 495 ? -26.488 -16.902 33.460 1.00 74.81 495 LEU A C 1
ATOM 4022 O O . LEU A 1 495 ? -26.940 -17.881 34.054 1.00 74.81 495 LEU A O 1
ATOM 4026 N N . ASN A 1 496 ? -26.728 -16.710 32.156 1.00 78.81 496 ASN A N 1
ATOM 4027 C CA . ASN A 1 496 ? -27.260 -17.756 31.262 1.00 78.81 496 ASN A CA 1
ATOM 4028 C C . ASN A 1 496 ? -26.152 -18.752 30.863 1.00 78.81 496 ASN A C 1
ATOM 4030 O O . ASN A 1 496 ? -24.986 -18.370 30.780 1.00 78.81 496 ASN A O 1
ATOM 4034 N N . ASP A 1 497 ? -26.516 -19.985 30.495 1.00 78.50 497 ASP A N 1
ATOM 4035 C CA . ASP A 1 497 ? -25.571 -21.019 30.031 1.00 78.50 497 ASP A CA 1
ATOM 4036 C C . ASP A 1 497 ? -24.659 -20.542 28.874 1.00 78.50 497 ASP A C 1
ATOM 4038 O O . ASP A 1 497 ? -23.459 -20.816 28.892 1.00 78.50 497 ASP A O 1
ATOM 4042 N N . ASP A 1 498 ? -25.192 -19.782 27.907 1.00 76.88 498 ASP A N 1
ATOM 4043 C CA . ASP A 1 498 ? -24.404 -19.207 26.798 1.00 76.88 498 ASP A CA 1
ATOM 4044 C C . ASP A 1 498 ? -23.449 -18.093 27.264 1.00 76.88 498 ASP A C 1
ATOM 4046 O O . ASP A 1 498 ? -22.377 -17.900 26.694 1.00 76.88 498 ASP A O 1
ATOM 4050 N N . GLN A 1 499 ? -23.808 -17.359 28.324 1.00 80.12 499 GLN A N 1
ATOM 4051 C CA . GLN A 1 499 ? -22.942 -16.337 28.921 1.00 80.12 499 GLN A CA 1
ATOM 4052 C C . GLN A 1 499 ? -21.807 -16.988 29.717 1.00 80.12 499 GLN A C 1
ATOM 4054 O O . GLN A 1 499 ? -20.669 -16.535 29.627 1.00 80.12 499 GLN A O 1
ATOM 4059 N N . GLN A 1 500 ? -22.091 -18.079 30.439 1.00 82.62 500 GLN A N 1
ATOM 4060 C CA . GLN A 1 500 ? -21.068 -18.893 31.102 1.00 82.62 500 GLN A CA 1
ATOM 4061 C C . GLN A 1 500 ? -20.082 -19.477 30.075 1.00 82.62 500 GLN A C 1
ATOM 4063 O O . GLN A 1 500 ? -18.871 -19.370 30.267 1.00 82.62 500 GLN A O 1
ATOM 4068 N N . PHE A 1 501 ? -20.581 -20.014 28.954 1.00 85.06 501 PHE A N 1
ATOM 4069 C CA . PHE A 1 501 ? -19.743 -20.505 27.853 1.00 85.06 501 PHE A CA 1
ATOM 4070 C C . PHE A 1 501 ? -18.878 -19.392 27.236 1.00 85.06 501 PHE A C 1
ATOM 4072 O O . PHE A 1 501 ? -17.672 -19.569 27.068 1.00 85.06 501 PHE A O 1
ATOM 4079 N N . PHE A 1 502 ? -19.453 -18.210 26.984 1.00 84.50 502 PHE A N 1
ATOM 4080 C CA . PHE A 1 502 ? -18.704 -17.060 26.470 1.00 84.50 502 PHE A CA 1
ATOM 4081 C C . PHE A 1 502 ? -17.601 -16.591 27.435 1.00 84.50 502 PHE A C 1
ATOM 4083 O O . PHE A 1 502 ? -16.484 -16.332 26.995 1.00 84.50 502 PHE A O 1
ATOM 4090 N N . ILE A 1 503 ? -17.856 -16.557 28.749 1.00 86.19 503 ILE A N 1
ATOM 4091 C CA . ILE A 1 503 ? -16.833 -16.219 29.757 1.00 86.19 503 ILE A CA 1
ATOM 4092 C C . ILE A 1 503 ? -15.711 -17.272 29.789 1.00 86.19 503 ILE A C 1
ATOM 4094 O O . ILE A 1 503 ? -14.542 -16.905 29.909 1.00 86.19 503 ILE A O 1
ATOM 4098 N N . CYS A 1 504 ? -16.027 -18.559 29.599 1.00 86.81 504 CYS A N 1
ATOM 4099 C CA . CYS A 1 504 ? -15.004 -19.598 29.434 1.00 86.81 504 CYS A CA 1
ATOM 4100 C C . CYS A 1 504 ? -14.149 -19.365 28.172 1.00 86.81 504 CYS A C 1
ATOM 4102 O O . CYS A 1 504 ? -12.936 -19.550 28.223 1.00 86.81 504 CYS A O 1
ATOM 4104 N N . CYS A 1 505 ? -14.742 -18.899 27.066 1.00 87.12 505 CYS A N 1
ATOM 4105 C CA . CYS A 1 505 ? -14.007 -18.558 25.839 1.00 87.12 505 CYS A CA 1
ATOM 4106 C C . CYS A 1 505 ? -13.146 -17.288 25.997 1.00 87.12 505 CYS A C 1
ATOM 4108 O O . CYS A 1 505 ? -12.033 -17.227 25.474 1.00 87.12 505 CYS A O 1
ATOM 4110 N N . LEU A 1 506 ? -13.597 -16.286 26.764 1.00 87.69 506 LEU A N 1
ATOM 4111 C CA . LEU A 1 506 ? -12.773 -15.119 27.123 1.00 87.69 506 LEU A CA 1
ATOM 4112 C C . LEU A 1 506 ? -11.561 -15.524 27.978 1.00 87.69 506 LEU A C 1
ATOM 4114 O O . LEU A 1 506 ? -10.456 -15.042 27.735 1.00 87.69 506 LEU A O 1
ATOM 4118 N N . LEU A 1 507 ? -11.745 -16.449 28.926 1.00 89.88 507 LEU A N 1
ATOM 4119 C CA . LEU A 1 507 ? -10.660 -17.026 29.726 1.00 89.88 507 LEU A CA 1
ATOM 4120 C C . LEU A 1 507 ? -9.674 -17.825 28.853 1.00 89.88 507 LEU A C 1
ATOM 4122 O O . LEU A 1 507 ? -8.468 -17.628 28.975 1.00 89.88 507 LEU A O 1
ATOM 4126 N N . ALA A 1 508 ? -10.173 -18.651 27.926 1.00 88.69 508 ALA A N 1
ATOM 4127 C CA . ALA A 1 508 ? -9.351 -19.364 26.942 1.00 88.69 508 ALA A CA 1
ATOM 4128 C C . ALA A 1 508 ? -8.536 -18.403 26.058 1.00 88.69 508 ALA A C 1
ATOM 4130 O O . ALA A 1 508 ? -7.359 -18.632 25.788 1.00 88.69 508 ALA A O 1
ATOM 4131 N N . THR A 1 509 ? -9.153 -17.295 25.639 1.00 89.88 509 THR A N 1
ATOM 4132 C CA . THR A 1 509 ? -8.507 -16.251 24.832 1.00 89.88 509 THR A CA 1
ATOM 4133 C C . THR A 1 509 ? -7.405 -15.539 25.613 1.00 89.88 509 THR A C 1
ATOM 4135 O O . THR A 1 509 ? -6.329 -15.315 25.068 1.00 89.88 509 THR A O 1
ATOM 4138 N N . ALA A 1 510 ? -7.639 -15.206 26.884 1.00 90.75 510 ALA A N 1
ATOM 4139 C CA . ALA A 1 510 ? -6.642 -14.555 27.729 1.00 90.75 510 ALA A CA 1
ATOM 4140 C C . ALA A 1 510 ? -5.440 -15.473 28.031 1.00 90.75 510 ALA A C 1
ATOM 4142 O O . ALA A 1 510 ? -4.303 -15.030 27.901 1.00 90.75 510 ALA A O 1
ATOM 4143 N N . ASP A 1 511 ? -5.667 -16.754 28.338 1.00 89.88 511 ASP A N 1
ATOM 4144 C CA . ASP A 1 511 ? -4.595 -17.746 28.534 1.00 89.88 511 ASP A CA 1
ATOM 4145 C C . ASP A 1 511 ? -3.748 -17.937 27.261 1.00 89.88 511 ASP A C 1
ATOM 4147 O O . ASP A 1 511 ? -2.525 -17.805 27.290 1.00 89.88 511 ASP A O 1
ATOM 4151 N N . TRP A 1 512 ? -4.402 -18.119 26.107 1.00 91.50 512 TRP A N 1
ATOM 4152 C CA . TRP A 1 512 ? -3.721 -18.233 24.815 1.00 91.50 512 TRP A CA 1
ATOM 4153 C C . TRP A 1 512 ? -2.932 -16.963 24.445 1.00 91.50 512 TRP A C 1
ATOM 4155 O O . TRP A 1 512 ? -1.818 -17.051 23.920 1.00 91.50 512 TRP A O 1
ATOM 4165 N N . CYS A 1 513 ? -3.461 -15.773 24.751 1.00 92.19 513 CYS A N 1
ATOM 4166 C CA . CYS A 1 513 ? -2.739 -14.512 24.574 1.00 92.19 513 CYS A CA 1
ATOM 4167 C C . CYS A 1 513 ? -1.515 -14.401 25.495 1.00 92.19 513 CYS A C 1
ATOM 4169 O O . CYS A 1 513 ? -0.487 -13.895 25.045 1.00 92.19 513 CYS A O 1
ATOM 4171 N N . ALA A 1 514 ? -1.586 -14.876 26.743 1.00 90.62 514 ALA A N 1
ATOM 4172 C CA . ALA A 1 514 ? -0.448 -14.885 27.664 1.00 90.62 514 ALA A CA 1
ATOM 4173 C C . ALA A 1 514 ? 0.682 -15.792 27.144 1.00 90.62 514 ALA A C 1
ATOM 4175 O O . ALA A 1 514 ? 1.823 -15.344 27.003 1.00 90.62 514 ALA A O 1
ATOM 4176 N N . GLU A 1 515 ? 0.356 -17.034 26.767 1.00 89.75 515 GLU A N 1
ATOM 4177 C CA . GLU A 1 515 ? 1.317 -17.996 26.210 1.00 89.75 515 GLU A CA 1
ATOM 4178 C C . GLU A 1 515 ? 1.922 -17.496 24.880 1.00 89.75 515 GLU A C 1
ATOM 4180 O O . GLU A 1 515 ? 3.136 -17.566 24.674 1.00 89.75 515 GLU A O 1
ATOM 4185 N N . THR A 1 516 ? 1.113 -16.901 23.995 1.00 91.62 516 THR A N 1
ATOM 4186 C CA . THR A 1 516 ? 1.593 -16.360 22.707 1.00 91.62 516 THR A CA 1
ATOM 4187 C C . THR A 1 516 ? 2.430 -15.083 22.879 1.00 91.62 516 THR A C 1
ATOM 4189 O O . THR A 1 516 ? 3.391 -14.872 22.136 1.00 91.62 516 THR A O 1
ATOM 4192 N N . THR A 1 517 ? 2.139 -14.252 23.888 1.00 91.50 517 THR A N 1
ATOM 4193 C CA . THR A 1 517 ? 2.960 -13.075 24.236 1.00 91.50 517 THR A CA 1
ATOM 4194 C C . THR A 1 517 ? 4.342 -13.493 24.743 1.00 91.50 517 THR A C 1
ATOM 4196 O O . THR A 1 517 ? 5.342 -12.891 24.347 1.00 91.50 517 THR A O 1
ATOM 4199 N N . LEU A 1 518 ? 4.432 -14.570 25.531 1.00 90.44 518 LEU A N 1
ATOM 4200 C CA . LEU A 1 518 ? 5.713 -15.134 25.965 1.00 90.44 518 LEU A CA 1
ATOM 4201 C C . LEU A 1 518 ? 6.551 -15.620 24.764 1.00 90.44 518 LEU A C 1
ATOM 4203 O O . LEU A 1 518 ? 7.709 -15.235 24.615 1.00 90.44 518 LEU A O 1
ATOM 4207 N N . GLN A 1 519 ? 5.943 -16.358 23.828 1.00 89.50 519 GLN A N 1
ATOM 4208 C CA . GLN A 1 519 ? 6.621 -16.783 22.592 1.00 89.50 519 GLN A CA 1
ATOM 4209 C C . GLN A 1 519 ? 7.071 -15.605 21.707 1.00 89.50 519 GLN A C 1
ATOM 4211 O O . GLN A 1 519 ? 8.089 -15.697 21.011 1.00 89.50 519 GLN A O 1
ATOM 4216 N N . LEU A 1 520 ? 6.306 -14.507 21.691 1.00 88.75 520 LEU A N 1
ATOM 4217 C CA . LEU A 1 520 ? 6.668 -13.276 20.987 1.00 88.75 520 LEU A CA 1
ATOM 4218 C C . LEU A 1 520 ? 7.885 -12.608 21.640 1.00 88.75 520 LEU A C 1
ATOM 4220 O O . LEU A 1 520 ? 8.812 -12.219 20.927 1.00 88.75 520 LEU A O 1
ATOM 4224 N N . GLN A 1 521 ? 7.914 -12.526 22.974 1.00 89.25 521 GLN A N 1
ATOM 4225 C CA . GLN A 1 521 ? 9.061 -12.028 23.730 1.00 89.25 521 GLN A CA 1
ATOM 4226 C C . GLN A 1 521 ? 10.330 -12.819 23.397 1.00 89.25 521 GLN A C 1
ATOM 4228 O O . GLN A 1 521 ? 11.343 -12.214 23.059 1.00 89.25 521 GLN A O 1
ATOM 4233 N N . ASP A 1 522 ? 10.283 -14.149 23.446 1.00 86.88 522 ASP A N 1
ATOM 4234 C CA . ASP A 1 522 ? 11.479 -14.979 23.265 1.00 86.88 522 ASP A CA 1
ATOM 4235 C C . ASP A 1 522 ? 12.045 -14.873 21.838 1.00 86.88 522 ASP A C 1
ATOM 4237 O O . ASP A 1 522 ? 13.259 -14.781 21.646 1.00 86.88 522 ASP A O 1
ATOM 4241 N N . LYS A 1 523 ? 11.175 -14.762 20.824 1.00 84.81 523 LYS A N 1
ATOM 4242 C CA . LYS A 1 523 ? 11.581 -14.490 19.430 1.00 84.81 523 LYS A CA 1
ATOM 4243 C C . LYS A 1 523 ? 12.152 -13.086 19.230 1.00 84.81 523 LYS A C 1
ATOM 4245 O O . LYS A 1 523 ? 13.011 -12.895 18.372 1.00 84.81 523 LYS A O 1
ATOM 4250 N N . LEU A 1 524 ? 11.694 -12.101 20.001 1.00 84.62 524 LEU A N 1
ATOM 4251 C CA . LEU A 1 524 ? 12.226 -10.739 19.966 1.00 84.62 524 LEU A CA 1
ATOM 4252 C C . LEU A 1 524 ? 13.556 -10.619 20.735 1.00 84.62 524 LEU A C 1
ATOM 4254 O O . LEU A 1 524 ? 14.464 -9.938 20.253 1.00 84.62 524 LEU A O 1
ATOM 4258 N N . LYS A 1 525 ? 13.729 -11.360 21.840 1.00 84.44 525 LYS A N 1
ATOM 4259 C CA . LYS A 1 525 ? 14.987 -11.456 22.607 1.00 84.44 525 LYS A CA 1
ATOM 4260 C C . LYS A 1 525 ? 16.170 -11.953 21.771 1.00 84.44 525 LYS A C 1
ATOM 4262 O O . LYS A 1 525 ? 17.283 -11.478 21.961 1.00 84.44 525 LYS A O 1
ATOM 4267 N N . GLN A 1 526 ? 15.931 -12.809 20.772 1.00 81.75 526 GLN A N 1
ATOM 4268 C CA . GLN A 1 526 ? 16.948 -13.241 19.793 1.00 81.75 526 GLN A CA 1
ATOM 4269 C C . GLN A 1 526 ? 17.507 -12.105 18.908 1.00 81.75 526 GLN A C 1
ATOM 4271 O O . GLN A 1 526 ? 18.504 -12.300 18.214 1.00 81.75 526 GLN A O 1
ATOM 4276 N N . ARG A 1 527 ? 16.848 -10.938 18.866 1.00 75.12 527 ARG A N 1
ATOM 4277 C CA . ARG A 1 527 ? 17.256 -9.758 18.079 1.00 75.12 527 ARG A CA 1
ATOM 4278 C C . ARG A 1 527 ? 17.673 -8.581 18.963 1.00 75.12 527 ARG A C 1
ATOM 4280 O O . ARG A 1 527 ? 18.532 -7.805 18.553 1.00 75.12 527 ARG A O 1
ATOM 4287 N N . ILE A 1 528 ? 17.033 -8.425 20.123 1.00 79.75 528 ILE A N 1
ATOM 4288 C CA . ILE A 1 528 ? 17.246 -7.337 21.085 1.00 79.75 528 ILE A CA 1
ATOM 4289 C C . ILE A 1 528 ? 17.134 -7.929 22.496 1.00 79.75 528 ILE A C 1
ATOM 4291 O O . ILE A 1 528 ? 16.040 -8.260 22.947 1.00 79.75 528 ILE A O 1
ATOM 4295 N N . GLU A 1 529 ? 18.258 -8.030 23.204 1.00 73.19 529 GLU A N 1
ATOM 4296 C CA . GLU A 1 529 ? 18.367 -8.757 24.482 1.00 73.19 529 GLU A CA 1
ATOM 4297 C C . GLU A 1 529 ? 17.480 -8.190 25.609 1.00 73.19 529 GLU A C 1
ATOM 4299 O O . GLU A 1 529 ? 17.035 -8.928 26.485 1.00 73.19 529 GLU A O 1
ATOM 4304 N N . SER A 1 530 ? 17.188 -6.888 25.581 1.00 77.75 530 SER A N 1
ATOM 4305 C CA . SER A 1 530 ? 16.521 -6.139 26.657 1.00 77.75 530 SER A CA 1
ATOM 4306 C C . SER A 1 530 ? 15.011 -5.931 26.463 1.00 77.75 530 SER A C 1
ATOM 4308 O O . SER A 1 530 ? 14.453 -4.948 26.950 1.00 77.75 530 SER A O 1
ATOM 4310 N N . ILE A 1 531 ? 14.342 -6.820 25.724 1.00 79.88 531 ILE A N 1
ATOM 4311 C CA . ILE A 1 531 ? 12.879 -6.804 25.564 1.00 79.88 531 ILE A CA 1
ATOM 4312 C C . ILE A 1 531 ? 12.208 -7.600 26.686 1.00 79.88 531 ILE A C 1
ATOM 4314 O O . ILE A 1 531 ? 12.561 -8.749 26.939 1.00 79.88 531 ILE A O 1
ATOM 4318 N N . ASP A 1 532 ? 11.190 -7.008 27.304 1.00 85.25 532 ASP A N 1
ATOM 4319 C CA . ASP A 1 532 ? 10.404 -7.598 28.389 1.00 85.25 532 ASP A CA 1
ATOM 4320 C C . ASP A 1 532 ? 8.912 -7.293 28.185 1.00 85.25 532 ASP A C 1
ATOM 4322 O O . ASP A 1 532 ? 8.561 -6.134 27.955 1.00 85.25 532 ASP A O 1
ATOM 4326 N N . PHE A 1 533 ? 8.065 -8.323 28.244 1.00 89.50 533 PHE A N 1
ATOM 4327 C CA . PHE A 1 533 ? 6.598 -8.270 28.140 1.00 89.50 533 PHE A CA 1
ATOM 4328 C C . PHE A 1 533 ? 5.902 -8.838 29.397 1.00 89.50 533 PHE A C 1
ATOM 4330 O O . PHE A 1 533 ? 4.730 -9.218 29.346 1.00 89.50 533 PHE A O 1
ATOM 4337 N N . THR A 1 534 ? 6.612 -8.939 30.529 1.00 88.69 534 THR A N 1
ATOM 4338 C CA . THR A 1 534 ? 6.082 -9.533 31.771 1.00 88.69 534 THR A CA 1
ATOM 4339 C C . THR A 1 534 ? 4.777 -8.861 32.216 1.00 88.69 534 THR A C 1
ATOM 4341 O O . THR A 1 534 ? 3.804 -9.560 32.487 1.00 88.69 534 THR A O 1
ATOM 4344 N N . ASN A 1 535 ? 4.694 -7.527 32.155 1.00 88.88 535 ASN A N 1
ATOM 4345 C CA . ASN A 1 535 ? 3.485 -6.766 32.500 1.00 88.88 535 ASN A CA 1
ATOM 4346 C C . ASN A 1 535 ? 2.266 -7.152 31.639 1.00 88.88 535 ASN A C 1
ATOM 4348 O O . ASN A 1 535 ? 1.153 -7.279 32.147 1.00 88.88 535 ASN A O 1
ATOM 4352 N N . GLU A 1 536 ? 2.450 -7.341 30.328 1.00 91.25 536 GLU A N 1
ATOM 4353 C CA . GLU A 1 536 ? 1.377 -7.750 29.415 1.00 91.25 536 GLU A CA 1
ATOM 4354 C C . GLU A 1 536 ? 0.931 -9.198 29.675 1.00 91.25 536 GLU A C 1
ATOM 4356 O O . GLU A 1 536 ? -0.263 -9.499 29.625 1.00 91.25 536 GLU A O 1
ATOM 4361 N N . VAL A 1 537 ? 1.873 -10.089 29.995 1.00 89.06 537 VAL A N 1
ATOM 4362 C CA . VAL A 1 537 ? 1.598 -11.488 30.363 1.00 89.06 537 VAL A CA 1
ATOM 4363 C C . VAL A 1 537 ? 0.825 -11.565 31.687 1.00 89.06 537 VAL A C 1
ATOM 4365 O O . VAL A 1 537 ? -0.191 -12.259 31.768 1.00 89.06 537 VAL A O 1
ATOM 4368 N N . GLU A 1 538 ? 1.244 -10.811 32.705 1.00 90.62 538 GLU A N 1
ATOM 4369 C CA . GLU A 1 538 ? 0.543 -10.700 33.989 1.00 90.62 538 GLU A CA 1
ATOM 4370 C C . GLU A 1 538 ? -0.857 -10.094 33.832 1.00 90.62 538 GLU A C 1
ATOM 4372 O O . GLU A 1 538 ? -1.809 -10.593 34.437 1.00 90.62 538 GLU A O 1
ATOM 4377 N N . LEU A 1 539 ? -1.024 -9.091 32.961 1.00 90.62 539 LEU A N 1
ATOM 4378 C CA . LEU A 1 539 ? -2.330 -8.516 32.635 1.00 90.62 539 LEU A CA 1
ATOM 4379 C C . LEU A 1 539 ? -3.288 -9.579 32.074 1.00 90.62 539 LEU A C 1
ATOM 4381 O O . LEU A 1 539 ? -4.422 -9.686 32.547 1.00 90.62 539 LEU A O 1
ATOM 4385 N N . PHE A 1 540 ? -2.846 -10.399 31.114 1.00 92.31 540 PHE A N 1
ATOM 4386 C CA . PHE A 1 540 ? -3.669 -11.482 30.567 1.00 92.31 540 PHE A CA 1
ATOM 4387 C C . PHE A 1 540 ? -4.006 -12.553 31.617 1.00 92.31 540 PHE A C 1
ATOM 4389 O O . PHE A 1 540 ? -5.178 -12.914 31.754 1.00 92.31 540 PHE A O 1
ATOM 4396 N N . TYR A 1 541 ? -3.045 -13.005 32.429 1.00 90.19 541 TYR A N 1
ATOM 4397 C CA . TYR A 1 541 ? -3.335 -13.949 33.518 1.00 90.19 541 TYR A CA 1
ATOM 4398 C C . TYR A 1 541 ? -4.278 -13.361 34.584 1.00 90.19 541 TYR A C 1
ATOM 4400 O O . TYR A 1 541 ? -5.169 -14.059 35.080 1.00 90.19 541 TYR A O 1
ATOM 4408 N N . GLY A 1 542 ? -4.154 -12.068 34.894 1.00 88.56 542 GLY A N 1
ATOM 4409 C CA . GLY A 1 542 ? -5.080 -11.333 35.755 1.00 88.56 542 GLY A CA 1
ATOM 4410 C C . GLY A 1 542 ? -6.508 -11.302 35.199 1.00 88.56 542 GLY A C 1
ATOM 4411 O O . GLY A 1 542 ? -7.474 -11.419 35.957 1.00 88.56 542 GLY A O 1
ATOM 4412 N N . ILE A 1 543 ? -6.663 -11.225 33.875 1.00 88.06 543 ILE A N 1
ATOM 4413 C CA . ILE A 1 543 ? -7.965 -11.301 33.198 1.00 88.06 543 ILE A CA 1
ATOM 4414 C C . ILE A 1 543 ? -8.547 -12.716 33.261 1.00 88.06 543 ILE A C 1
ATOM 4416 O O . ILE A 1 543 ? -9.719 -12.856 33.614 1.00 88.06 543 ILE A O 1
ATOM 4420 N N . SER A 1 544 ? -7.746 -13.761 33.023 1.00 87.19 544 SER A N 1
ATOM 4421 C CA . SER A 1 544 ? -8.179 -15.156 33.208 1.00 87.19 544 SER A CA 1
ATOM 4422 C C . SER A 1 544 ? -8.667 -15.412 34.639 1.00 87.19 544 SER A C 1
ATOM 4424 O O . SER A 1 544 ? -9.707 -16.042 34.843 1.00 87.19 544 SER A O 1
ATOM 4426 N N . ASN A 1 545 ? -7.975 -14.857 35.641 1.00 87.06 545 ASN A N 1
ATOM 4427 C CA . ASN A 1 545 ? -8.384 -14.936 37.045 1.00 87.06 545 ASN A CA 1
ATOM 4428 C C . ASN A 1 545 ? -9.690 -14.171 37.330 1.00 87.06 545 ASN A C 1
ATOM 4430 O O . ASN A 1 545 ? -10.547 -14.692 38.044 1.00 87.06 545 ASN A O 1
ATOM 4434 N N . LYS A 1 546 ? -9.893 -12.978 36.750 1.00 86.50 546 LYS A N 1
ATOM 4435 C CA . LYS A 1 546 ? -11.164 -12.230 36.857 1.00 86.50 546 LYS A CA 1
ATOM 4436 C C . LYS A 1 546 ? -12.328 -12.979 36.202 1.00 86.50 546 LYS A C 1
ATOM 4438 O O . LYS A 1 546 ? -13.382 -13.110 36.817 1.00 86.50 546 LYS A O 1
ATOM 4443 N N . ALA A 1 547 ? -12.133 -13.532 35.005 1.00 86.88 547 ALA A N 1
ATOM 4444 C CA . ALA A 1 547 ? -13.136 -14.346 34.315 1.00 86.88 547 ALA A CA 1
ATOM 4445 C C . ALA A 1 547 ? -13.527 -15.594 35.129 1.00 86.88 547 ALA A C 1
ATOM 4447 O O . ALA A 1 547 ? -14.710 -15.914 35.260 1.00 86.88 547 ALA A O 1
ATOM 4448 N N . LEU A 1 548 ? -12.544 -16.259 35.745 1.00 88.44 548 LEU A N 1
ATOM 4449 C CA . LEU A 1 548 ? -12.779 -17.379 36.654 1.00 88.44 548 LEU A CA 1
ATOM 4450 C C . LEU A 1 548 ? -13.552 -16.947 37.906 1.00 88.44 548 LEU A C 1
ATOM 4452 O O . LEU A 1 548 ? -14.487 -17.642 38.302 1.00 88.44 548 LEU A O 1
ATOM 4456 N N . LEU A 1 549 ? -13.200 -15.809 38.516 1.00 86.94 549 LEU A N 1
ATOM 4457 C CA . LEU A 1 549 ? -13.932 -15.273 39.666 1.00 86.94 549 LEU A CA 1
ATOM 4458 C C . LEU A 1 549 ? -15.395 -14.991 39.314 1.00 86.94 549 LEU A C 1
ATOM 4460 O O . LEU A 1 549 ? -16.256 -15.439 40.053 1.00 86.94 549 LEU A O 1
ATOM 4464 N N . VAL A 1 550 ? -15.698 -14.373 38.167 1.00 86.12 550 VAL A N 1
ATOM 4465 C CA . VAL A 1 550 ? -17.086 -14.141 37.716 1.00 86.12 550 VAL A CA 1
ATOM 4466 C C . VAL A 1 550 ? -17.916 -15.437 37.695 1.00 86.12 550 VAL A C 1
ATOM 4468 O O . VAL A 1 550 ? -19.049 -15.445 38.180 1.00 86.12 550 VAL A O 1
ATOM 4471 N N . LEU A 1 551 ? -17.358 -16.542 37.182 1.00 87.19 551 LEU A N 1
ATOM 4472 C CA . LEU A 1 551 ? -18.026 -17.854 37.173 1.00 87.19 551 LEU A CA 1
ATOM 4473 C C . LEU A 1 551 ? -18.227 -18.423 38.585 1.00 87.19 551 LEU A C 1
ATOM 4475 O O . LEU A 1 551 ? -19.235 -19.076 38.854 1.00 87.19 551 LEU A O 1
ATOM 4479 N N . VAL A 1 552 ? -17.277 -18.180 39.492 1.00 87.44 552 VAL A N 1
ATOM 4480 C CA . VAL A 1 552 ? -17.413 -18.558 40.901 1.00 87.44 552 VAL A CA 1
ATOM 4481 C C . VAL A 1 552 ? -18.539 -17.757 41.560 1.00 87.44 552 VAL A C 1
ATOM 4483 O O . VAL A 1 552 ? -19.424 -18.357 42.170 1.00 87.44 552 VAL A O 1
ATOM 4486 N N . THR A 1 553 ? -18.542 -16.430 41.413 1.00 85.94 553 THR A N 1
ATOM 4487 C CA . THR A 1 553 ? -19.493 -15.538 42.088 1.00 85.94 553 THR A CA 1
ATOM 4488 C C . THR A 1 553 ? -20.939 -15.768 41.617 1.00 85.94 553 THR A C 1
ATOM 4490 O O . THR A 1 553 ? -21.869 -15.673 42.415 1.00 85.94 553 THR A O 1
ATOM 4493 N N . ASP A 1 554 ? -21.153 -16.141 40.350 1.00 84.25 554 ASP A N 1
ATOM 4494 C CA . ASP A 1 554 ? -22.473 -16.513 39.809 1.00 84.25 554 ASP A CA 1
ATOM 4495 C C . ASP A 1 554 ? -23.099 -17.728 40.522 1.00 84.25 554 ASP A C 1
ATOM 4497 O O . ASP A 1 554 ? -24.268 -17.717 40.923 1.00 84.25 554 ASP A O 1
ATOM 4501 N N . ILE A 1 555 ? -22.303 -18.778 40.746 1.00 85.56 555 ILE A N 1
ATOM 4502 C CA . ILE A 1 555 ? -22.737 -19.946 41.526 1.00 85.56 555 ILE A CA 1
ATOM 4503 C C . ILE A 1 555 ? -22.840 -19.588 43.013 1.00 85.56 555 ILE A C 1
ATOM 4505 O O . ILE A 1 555 ? -23.744 -20.067 43.701 1.00 85.56 555 ILE A O 1
ATOM 4509 N N . GLU A 1 556 ? -21.966 -18.708 43.503 1.00 83.75 556 GLU A N 1
ATOM 4510 C CA . GLU A 1 556 ? -21.988 -18.231 44.880 1.00 83.75 556 GLU A CA 1
ATOM 4511 C C . GLU A 1 556 ? -23.294 -17.496 45.230 1.00 83.75 556 GLU A C 1
ATOM 4513 O O . GLU A 1 556 ? -23.870 -17.805 46.271 1.00 83.75 556 GLU A O 1
ATOM 4518 N N . LEU A 1 557 ? -23.829 -16.620 44.363 1.00 83.12 557 LEU A N 1
ATOM 4519 C CA . LEU A 1 557 ? -25.137 -15.964 44.573 1.00 83.12 557 LEU A CA 1
ATOM 4520 C C . LEU A 1 557 ? -26.264 -16.959 44.811 1.00 83.12 557 LEU A C 1
ATOM 4522 O O . LEU A 1 557 ? -27.129 -16.759 45.668 1.00 83.12 557 LEU A O 1
ATOM 4526 N N . PHE A 1 558 ? -26.284 -18.035 44.026 1.00 83.75 558 PHE A N 1
ATOM 4527 C CA . PHE A 1 558 ? -27.312 -19.048 44.184 1.00 83.75 558 PHE A CA 1
ATOM 4528 C C . PHE A 1 558 ? -27.192 -19.726 45.554 1.00 83.75 558 PHE A C 1
ATOM 4530 O O . PHE A 1 558 ? -28.191 -19.882 46.259 1.00 83.75 558 PHE A O 1
ATOM 4537 N N . CYS A 1 559 ? -25.967 -20.029 45.986 1.00 83.69 559 CYS A N 1
ATOM 4538 C CA . CYS A 1 559 ? -25.693 -20.534 47.327 1.00 83.69 559 CYS A CA 1
ATOM 4539 C C . CYS A 1 559 ? -26.063 -19.516 48.424 1.00 83.69 559 CYS A C 1
ATOM 4541 O O . CYS A 1 559 ? -26.666 -19.907 49.422 1.00 83.69 559 CYS A O 1
ATOM 4543 N N . GLU A 1 560 ? -25.800 -18.218 48.234 1.00 81.38 560 GLU A N 1
ATOM 4544 C CA . GLU A 1 560 ? -26.221 -17.157 49.159 1.00 81.38 560 GLU A CA 1
ATOM 4545 C C . GLU A 1 560 ? -27.740 -17.072 49.307 1.00 81.38 560 GLU A C 1
ATOM 4547 O O . GLU A 1 560 ? -28.221 -16.879 50.423 1.00 81.38 560 GLU A O 1
ATOM 4552 N N . SER A 1 561 ? -28.507 -17.264 48.229 1.00 83.56 561 SER A N 1
ATOM 4553 C CA . SER A 1 561 ? -29.973 -17.267 48.306 1.00 83.56 561 SER A CA 1
ATOM 4554 C C . SER A 1 561 ? -30.486 -18.377 49.239 1.00 83.56 561 SER A C 1
ATOM 4556 O O . SER A 1 561 ? -31.256 -18.105 50.164 1.00 83.56 561 SER A O 1
ATOM 4558 N N . ILE A 1 562 ? -29.945 -19.594 49.100 1.00 84.62 562 ILE A N 1
ATOM 4559 C CA . ILE A 1 562 ? -30.234 -20.748 49.967 1.00 84.62 562 ILE A CA 1
ATOM 4560 C C . ILE A 1 562 ? -29.766 -20.479 51.404 1.00 84.62 562 ILE A C 1
ATOM 4562 O O . ILE A 1 562 ? -30.476 -20.769 52.370 1.00 84.62 562 ILE A O 1
ATOM 4566 N N . PHE A 1 563 ? -28.582 -19.890 51.578 1.00 87.06 563 PHE A N 1
ATOM 4567 C CA . PHE A 1 563 ? -28.065 -19.526 52.894 1.00 87.06 563 PHE A CA 1
ATOM 4568 C C . PHE A 1 563 ? -28.924 -18.452 53.579 1.00 87.06 563 PHE A C 1
ATOM 4570 O O . PHE A 1 563 ? -29.143 -18.526 54.788 1.00 87.06 563 PHE A O 1
ATOM 4577 N N . HIS A 1 564 ? -29.476 -17.491 52.835 1.00 84.69 564 HIS A N 1
ATOM 4578 C CA . HIS A 1 564 ? -30.374 -16.481 53.386 1.00 84.69 564 HIS A CA 1
ATOM 4579 C C . HIS A 1 564 ? -31.717 -17.092 53.822 1.00 84.69 564 HIS A C 1
ATOM 4581 O O . HIS A 1 564 ? -32.256 -16.700 54.865 1.00 84.69 564 HIS A O 1
ATOM 4587 N N . GLU A 1 565 ? -32.249 -18.078 53.096 1.00 82.00 565 GLU A N 1
ATOM 4588 C CA . GLU A 1 565 ? -33.387 -18.876 53.572 1.00 82.00 565 GLU A CA 1
ATOM 4589 C C . GLU A 1 565 ? -33.043 -19.666 54.844 1.00 82.00 565 GLU A C 1
ATOM 4591 O O . GLU A 1 565 ? -33.845 -19.707 55.781 1.00 82.00 565 GLU A O 1
ATOM 4596 N N . MET A 1 566 ? -31.823 -20.208 54.933 1.00 85.50 566 MET A N 1
ATOM 4597 C CA . MET A 1 566 ? -31.345 -20.925 56.120 1.00 85.50 566 MET A CA 1
ATOM 4598 C C . MET A 1 566 ? -31.294 -20.029 57.375 1.00 85.50 566 MET A C 1
ATOM 4600 O O . MET A 1 566 ? -31.626 -20.505 58.462 1.00 85.50 566 MET A O 1
ATOM 4604 N N . ILE A 1 567 ? -30.961 -18.736 57.229 1.00 84.69 567 ILE A N 1
ATOM 4605 C CA . ILE A 1 567 ? -31.012 -17.727 58.313 1.00 84.69 567 ILE A CA 1
ATOM 4606 C C . ILE A 1 567 ? -32.458 -17.388 58.704 1.00 84.69 567 ILE A C 1
ATOM 4608 O O . ILE A 1 567 ? -32.748 -17.201 59.882 1.00 84.69 567 ILE A O 1
ATOM 4612 N N . LYS A 1 568 ? -33.379 -17.300 57.732 1.00 84.56 568 LYS A N 1
ATOM 4613 C CA . LYS A 1 568 ? -34.798 -16.970 57.981 1.00 84.56 568 LYS A CA 1
ATOM 4614 C C . LYS A 1 568 ? -35.548 -18.072 58.743 1.00 84.56 568 LYS A C 1
ATOM 4616 O O . LYS A 1 568 ? -36.614 -17.805 59.300 1.00 84.56 568 LYS A O 1
ATOM 4621 N N . LYS A 1 569 ? -35.035 -19.306 58.759 1.00 82.56 569 LYS A N 1
ATOM 4622 C CA . LYS A 1 569 ? -35.652 -20.430 59.470 1.00 82.56 569 LYS A CA 1
ATOM 4623 C C . LYS A 1 569 ? -35.466 -20.308 60.984 1.00 82.56 569 LYS A C 1
ATOM 4625 O O . LYS A 1 569 ? -34.356 -20.195 61.488 1.00 82.56 569 LYS A O 1
ATOM 4630 N N . ASP A 1 570 ? -36.568 -20.427 61.720 1.00 83.31 570 ASP A N 1
ATOM 4631 C CA . ASP A 1 570 ? -36.559 -20.446 63.183 1.00 83.31 570 ASP A CA 1
ATOM 4632 C C . ASP A 1 570 ? -36.110 -21.818 63.721 1.00 83.31 570 ASP A C 1
ATOM 4634 O O . ASP A 1 570 ? -36.909 -22.744 63.902 1.00 83.31 570 ASP A O 1
ATOM 4638 N N . TRP A 1 571 ? -34.805 -21.945 63.966 1.00 85.31 571 TRP A N 1
ATOM 4639 C CA . TRP A 1 571 ? -34.171 -23.169 64.459 1.00 85.31 571 TRP A CA 1
ATOM 4640 C C . TRP A 1 571 ? -34.559 -23.536 65.898 1.00 85.31 571 TRP A C 1
ATOM 4642 O O . TRP A 1 571 ? -34.332 -24.676 66.295 1.00 85.31 571 TRP A O 1
ATOM 4652 N N . SER A 1 572 ? -35.209 -22.647 66.662 1.00 79.06 572 SER A N 1
ATOM 4653 C CA . SER A 1 572 ? -35.730 -22.989 67.995 1.00 79.06 572 SER A CA 1
ATOM 4654 C C . SER A 1 572 ? -36.957 -23.908 67.951 1.00 79.06 572 SER A C 1
ATOM 4656 O O . SER A 1 572 ? -37.190 -24.677 68.883 1.00 79.06 572 SER A O 1
ATOM 4658 N N . LYS A 1 573 ? -37.726 -23.877 66.852 1.00 81.25 573 LYS A N 1
ATOM 4659 C CA . LYS A 1 573 ? -38.977 -24.642 66.687 1.00 81.25 573 LYS A CA 1
ATOM 4660 C C . LYS A 1 573 ? -38.778 -26.083 66.197 1.00 81.25 573 LYS A C 1
ATOM 4662 O O . LYS A 1 573 ? -39.755 -26.825 66.089 1.00 81.25 573 LYS A O 1
ATOM 4667 N N . VAL A 1 574 ? -37.545 -26.496 65.896 1.00 80.88 574 VAL A N 1
ATOM 4668 C CA . VAL A 1 574 ? -37.222 -27.849 65.409 1.00 80.88 574 VAL A CA 1
ATOM 4669 C C . VAL A 1 574 ? -37.311 -28.845 66.570 1.00 80.88 574 VAL A C 1
ATOM 4671 O O . VAL A 1 574 ? -36.453 -28.847 67.449 1.00 80.88 574 VAL A O 1
ATOM 4674 N N . LYS A 1 575 ? -38.360 -29.680 66.596 1.00 73.81 575 LYS A N 1
ATOM 4675 C CA . LYS A 1 575 ? -38.643 -30.622 67.703 1.00 73.81 575 LYS A CA 1
ATOM 4676 C C . LYS A 1 575 ? -38.004 -32.007 67.560 1.00 73.81 575 LYS A C 1
ATOM 4678 O O . LYS A 1 575 ? -37.950 -32.740 68.540 1.00 73.81 575 LYS A O 1
ATOM 4683 N N . SER A 1 576 ? -37.564 -32.372 66.362 1.00 79.25 576 SER A N 1
ATOM 4684 C CA . SER A 1 576 ? -36.995 -33.683 66.044 1.00 79.25 576 SER A CA 1
ATOM 4685 C C . SER A 1 576 ? -35.959 -33.542 64.937 1.00 79.25 576 SER A C 1
ATOM 4687 O O . SER A 1 576 ? -36.158 -32.745 64.017 1.00 79.25 576 SER A O 1
ATOM 4689 N N . VAL A 1 577 ? -34.896 -34.337 65.013 1.00 79.25 577 VAL A N 1
ATOM 4690 C CA . VAL A 1 577 ? -33.948 -34.530 63.910 1.00 79.25 577 VAL A CA 1
ATOM 4691 C C . VAL A 1 577 ? -34.599 -35.454 62.879 1.00 79.25 577 VAL A C 1
ATOM 4693 O O . VAL A 1 577 ? -35.208 -36.457 63.253 1.00 79.25 577 VAL A O 1
ATOM 4696 N N . GLY A 1 578 ? -34.515 -35.094 61.603 1.00 78.50 578 GLY A N 1
ATOM 4697 C CA . GLY A 1 578 ? -34.939 -35.919 60.473 1.00 78.50 578 GLY A CA 1
ATOM 4698 C C . GLY A 1 578 ? -33.790 -36.138 59.492 1.00 78.50 578 GLY A C 1
ATOM 4699 O O . GLY A 1 578 ? -32.622 -35.963 59.840 1.00 78.50 578 GLY A O 1
ATOM 4700 N N . ASP A 1 579 ? -34.136 -36.480 58.253 1.00 79.00 579 ASP A N 1
ATOM 4701 C CA . ASP A 1 579 ? -33.176 -36.589 57.151 1.00 79.00 579 ASP A CA 1
ATOM 4702 C C . ASP A 1 579 ? -32.565 -35.222 56.776 1.00 79.00 579 ASP A C 1
ATOM 4704 O O . ASP A 1 579 ? -32.813 -34.193 57.417 1.00 79.00 579 ASP A O 1
ATOM 4708 N N . GLU A 1 580 ? -31.733 -35.186 55.733 1.00 77.81 580 GLU A N 1
ATOM 4709 C CA . GLU A 1 580 ? -31.111 -33.940 55.287 1.00 77.81 580 GLU A CA 1
ATOM 4710 C C . GLU A 1 580 ? -32.136 -32.866 54.902 1.00 77.81 580 GLU A C 1
ATOM 4712 O O . GLU A 1 580 ? -33.166 -33.127 54.280 1.00 77.81 580 GLU A O 1
ATOM 4717 N N . SER A 1 581 ? -31.862 -31.620 55.291 1.00 81.25 581 SER A N 1
ATOM 4718 C CA . SER A 1 581 ? -32.821 -30.539 55.061 1.00 81.25 581 SER A CA 1
ATOM 4719 C C . SER A 1 581 ? -32.938 -30.166 53.582 1.00 81.25 581 SER A C 1
ATOM 4721 O O . SER A 1 581 ? -31.953 -30.188 52.841 1.00 81.25 581 SER A O 1
ATOM 4723 N N . SER A 1 582 ? -34.131 -29.716 53.183 1.00 84.00 582 SER A N 1
ATOM 4724 C CA . SER A 1 582 ? -34.445 -29.266 51.819 1.00 84.00 582 SER A CA 1
ATOM 4725 C C . SER A 1 582 ? -33.427 -28.274 51.245 1.00 84.00 582 SER A C 1
ATOM 4727 O O . SER A 1 582 ? -33.102 -28.360 50.069 1.00 84.00 582 SER A O 1
ATOM 4729 N N . PHE A 1 583 ? -32.864 -27.382 52.068 1.00 84.75 583 PHE A N 1
ATOM 4730 C CA . PHE A 1 583 ? -31.827 -26.427 51.654 1.00 84.75 583 PHE A CA 1
ATOM 4731 C C . PHE A 1 583 ? -30.556 -27.116 51.132 1.00 84.75 583 PHE A C 1
ATOM 4733 O O . PHE A 1 583 ? -30.006 -26.710 50.111 1.00 84.75 583 PHE A O 1
ATOM 4740 N N . ILE A 1 584 ? -30.104 -28.180 51.808 1.00 86.12 584 ILE A N 1
ATOM 4741 C CA . ILE A 1 584 ? -28.926 -28.957 51.396 1.00 86.12 584 ILE A CA 1
ATOM 4742 C C . ILE A 1 584 ? -29.239 -29.766 50.136 1.00 86.12 584 ILE A C 1
ATOM 4744 O O . ILE A 1 584 ? -28.406 -29.812 49.235 1.00 86.12 584 ILE A O 1
ATOM 4748 N N . LEU A 1 585 ? -30.443 -30.337 50.029 1.00 86.25 585 LEU A N 1
ATOM 4749 C CA . LEU A 1 585 ? -30.875 -31.059 48.830 1.00 86.25 585 LEU A CA 1
ATOM 4750 C C . LEU A 1 585 ? -30.923 -30.140 47.594 1.00 86.25 585 LEU A C 1
ATOM 4752 O O . LEU A 1 585 ? -30.361 -30.483 46.557 1.00 86.25 585 LEU A O 1
ATOM 4756 N N . THR A 1 586 ? -31.508 -28.942 47.711 1.00 86.56 586 THR A N 1
ATOM 4757 C CA . THR A 1 586 ? -31.526 -27.936 46.631 1.00 86.56 586 THR A CA 1
ATOM 4758 C C . THR A 1 586 ? -30.111 -27.516 46.221 1.00 86.56 586 THR A C 1
ATOM 4760 O O . THR A 1 586 ? -29.812 -27.451 45.029 1.00 86.56 586 THR A O 1
ATOM 4763 N N . LEU A 1 587 ? -29.220 -27.288 47.194 1.00 87.81 587 LEU A N 1
ATOM 4764 C CA . LEU A 1 587 ? -27.821 -26.928 46.944 1.00 87.81 587 LEU A CA 1
ATOM 4765 C C . LEU A 1 587 ? -27.062 -28.054 46.221 1.00 87.81 587 LEU A C 1
ATOM 4767 O O . LEU A 1 587 ? -26.380 -27.794 45.230 1.00 87.81 587 LEU A O 1
ATOM 4771 N N . LYS A 1 588 ? -27.213 -29.308 46.669 1.00 87.81 588 LYS A N 1
ATOM 4772 C CA . LYS A 1 588 ? -26.614 -30.486 46.019 1.00 87.81 588 LYS A CA 1
ATOM 4773 C C . LYS A 1 588 ? -27.099 -30.654 44.584 1.00 87.81 588 LYS A C 1
ATOM 4775 O O . LYS A 1 588 ? -26.275 -30.846 43.693 1.00 87.81 588 LYS A O 1
ATOM 4780 N N . ASN A 1 589 ? -28.411 -30.572 44.359 1.00 87.50 589 ASN A N 1
ATOM 4781 C CA . ASN A 1 589 ? -29.009 -30.755 43.037 1.00 87.50 589 ASN A CA 1
ATOM 4782 C C . ASN A 1 589 ? -28.480 -29.711 42.044 1.00 87.50 589 ASN A C 1
ATOM 4784 O O . ASN A 1 589 ? -28.031 -30.077 40.962 1.00 87.50 589 ASN A O 1
ATOM 4788 N N . TYR A 1 590 ? -28.430 -28.435 42.442 1.00 87.31 590 TYR A N 1
ATOM 4789 C CA . TYR A 1 590 ? -27.912 -27.362 41.588 1.00 87.31 590 TYR A CA 1
ATOM 4790 C C . TYR A 1 590 ? -26.428 -27.525 41.238 1.00 87.31 590 TYR A C 1
ATOM 4792 O O . TYR A 1 590 ? -26.043 -27.394 40.077 1.00 87.31 590 TYR A O 1
ATOM 4800 N N . LEU A 1 591 ? -25.583 -27.854 42.222 1.00 87.75 591 LEU A N 1
ATOM 4801 C CA . LEU A 1 591 ? -24.161 -28.096 41.964 1.00 87.75 591 LEU A CA 1
ATOM 4802 C C . LEU A 1 591 ? -23.943 -29.351 41.102 1.00 87.75 591 LEU A C 1
ATOM 4804 O O . LEU A 1 591 ? -23.062 -29.356 40.247 1.00 87.75 591 LEU A O 1
ATOM 4808 N N . THR A 1 592 ? -24.776 -30.383 41.265 1.00 86.56 592 THR A N 1
ATOM 4809 C CA . THR A 1 592 ? -24.747 -31.597 40.428 1.00 86.56 592 THR A CA 1
ATOM 4810 C C . THR A 1 592 ? -25.154 -31.315 38.978 1.00 86.56 592 THR A C 1
ATOM 4812 O O . THR A 1 592 ? -24.626 -31.949 38.071 1.00 86.56 592 THR A O 1
ATOM 4815 N N . GLU A 1 593 ? -26.044 -30.346 38.743 1.00 85.88 593 GLU A N 1
ATOM 4816 C CA . GLU A 1 593 ? -26.443 -29.896 37.404 1.00 85.88 593 GLU A CA 1
ATOM 4817 C C . GLU A 1 593 ? -25.358 -29.036 36.729 1.00 85.88 593 GLU A C 1
ATOM 4819 O O . GLU A 1 593 ? -24.999 -29.279 35.577 1.00 85.88 593 GLU A O 1
ATOM 4824 N N . LYS A 1 594 ? -24.819 -28.026 37.429 1.00 84.06 594 LYS A N 1
ATOM 4825 C CA . LYS A 1 594 ? -23.953 -27.003 36.810 1.00 84.06 594 LYS A CA 1
ATOM 4826 C C . LYS A 1 594 ? -22.472 -27.364 36.717 1.00 84.06 594 LYS A C 1
ATOM 4828 O O . LYS A 1 594 ? -21.807 -26.922 35.783 1.00 84.06 594 LYS A O 1
ATOM 4833 N N . ILE A 1 595 ? -21.936 -28.168 37.635 1.00 87.31 595 ILE A N 1
ATOM 4834 C CA . ILE A 1 595 ? -20.495 -28.478 37.651 1.00 87.31 595 ILE A CA 1
ATOM 4835 C C . ILE A 1 595 ? -20.049 -29.350 36.466 1.00 87.31 595 ILE A C 1
ATOM 4837 O O . ILE A 1 595 ? -19.010 -29.025 35.890 1.00 87.31 595 ILE A O 1
ATOM 4841 N N . PRO A 1 596 ? -20.798 -30.388 36.032 1.00 84.88 596 PRO A N 1
ATOM 4842 C CA . PRO A 1 596 ? -20.459 -31.125 34.816 1.00 84.88 596 PRO A CA 1
ATOM 4843 C C . PRO A 1 596 ? -20.401 -30.218 33.581 1.00 84.88 596 PRO A C 1
ATOM 4845 O O . PRO A 1 596 ? -19.435 -30.285 32.833 1.00 84.88 596 PRO A O 1
ATOM 4848 N N . ILE A 1 597 ? -21.362 -29.298 33.427 1.00 83.38 597 ILE A N 1
ATOM 4849 C CA . ILE A 1 597 ? -21.411 -28.356 32.295 1.00 83.38 597 ILE A CA 1
ATOM 4850 C C . ILE A 1 597 ? -20.148 -27.480 32.247 1.00 83.38 597 ILE A C 1
ATOM 4852 O O . ILE A 1 597 ? -19.508 -27.384 31.203 1.00 83.38 597 ILE A O 1
ATOM 4856 N N . LEU A 1 598 ? -19.751 -26.882 33.378 1.00 85.06 598 LEU A N 1
ATOM 4857 C CA . LEU A 1 598 ? -18.533 -26.064 33.439 1.00 85.06 598 LEU A CA 1
ATOM 4858 C C . LEU A 1 598 ? -17.255 -26.890 33.245 1.00 85.06 598 LEU A C 1
ATOM 4860 O O . LEU A 1 598 ? -16.317 -26.416 32.609 1.00 85.06 598 LEU A O 1
ATOM 4864 N N . ARG A 1 599 ? -17.200 -28.124 33.760 1.00 85.69 599 ARG A N 1
ATOM 4865 C CA . ARG A 1 599 ? -16.066 -29.028 33.521 1.00 85.69 599 ARG A CA 1
ATOM 4866 C C . ARG A 1 599 ? -15.889 -29.304 32.032 1.00 85.69 599 ARG A C 1
ATOM 4868 O O . ARG A 1 599 ? -14.766 -29.236 31.543 1.00 85.69 599 ARG A O 1
ATOM 4875 N N . ASP A 1 600 ? -16.979 -29.610 31.337 1.00 83.31 600 ASP A N 1
ATOM 4876 C CA . ASP A 1 600 ? -16.940 -29.991 29.929 1.00 83.31 600 ASP A CA 1
ATOM 4877 C C . ASP A 1 600 ? -16.489 -28.794 29.057 1.00 83.31 600 ASP A C 1
ATOM 4879 O O . ASP A 1 600 ? -15.673 -28.971 28.148 1.00 83.31 600 ASP A O 1
ATOM 4883 N N . TYR A 1 601 ? -16.866 -27.557 29.420 1.00 84.88 601 TYR A N 1
ATOM 4884 C CA . TYR A 1 601 ? -16.312 -26.333 28.815 1.00 84.88 601 TYR A CA 1
ATOM 4885 C C . TYR A 1 601 ? -14.790 -26.191 29.024 1.00 84.88 601 TYR A C 1
ATOM 4887 O O . TYR A 1 601 ? -14.089 -25.761 28.109 1.00 84.88 601 TYR A O 1
ATOM 4895 N N . PHE A 1 602 ? -14.264 -26.576 30.193 1.00 83.75 602 PHE A N 1
ATOM 4896 C CA . PHE A 1 602 ? -12.837 -26.502 30.553 1.00 83.75 602 PHE A CA 1
ATOM 4897 C C . PHE A 1 602 ? -12.013 -27.760 30.188 1.00 83.75 602 PHE A C 1
ATOM 4899 O O . PHE A 1 602 ? -10.931 -27.960 30.748 1.00 83.75 602 PHE A O 1
ATOM 4906 N N . THR A 1 603 ? -12.475 -28.610 29.262 1.00 75.94 603 THR A N 1
ATOM 4907 C CA . THR A 1 603 ? -11.815 -29.891 28.909 1.00 75.94 603 THR A CA 1
ATOM 4908 C C . THR A 1 603 ? -10.321 -29.748 28.572 1.00 75.94 603 THR A C 1
ATOM 4910 O O . THR A 1 603 ? -9.499 -30.533 29.067 1.00 75.94 603 THR A O 1
ATOM 4913 N N . ASP A 1 604 ? -9.974 -28.713 27.803 1.00 74.38 604 ASP A N 1
ATOM 4914 C CA . ASP A 1 604 ? -8.602 -28.399 27.370 1.00 74.38 604 ASP A CA 1
ATOM 4915 C C . ASP A 1 604 ? -7.856 -27.502 28.383 1.00 74.38 604 ASP A C 1
ATOM 4917 O O . ASP A 1 604 ? -6.631 -27.428 28.407 1.00 74.38 604 ASP A O 1
ATOM 4921 N N . LEU A 1 605 ? -8.596 -26.884 29.309 1.00 75.81 605 LEU A N 1
ATOM 4922 C CA . LEU A 1 605 ? -8.141 -25.877 30.274 1.00 75.81 605 LEU A CA 1
ATOM 4923 C C . LEU A 1 605 ? -8.200 -26.399 31.719 1.00 75.81 605 LEU A C 1
ATOM 4925 O O . LEU A 1 605 ? -8.588 -25.700 32.659 1.00 75.81 605 LEU A O 1
ATOM 4929 N N . ARG A 1 606 ? -7.778 -27.654 31.916 1.00 77.19 606 ARG A N 1
ATOM 4930 C CA . ARG A 1 606 ? -7.892 -28.395 33.191 1.00 77.19 606 ARG A CA 1
ATOM 4931 C C . ARG A 1 606 ? -7.284 -27.658 34.393 1.00 77.19 606 ARG A C 1
ATOM 4933 O O . ARG A 1 606 ? -7.798 -27.789 35.507 1.00 77.19 606 ARG A O 1
ATOM 4940 N N . LYS A 1 607 ? -6.235 -26.850 34.164 1.00 82.44 607 LYS A N 1
ATOM 4941 C CA . LYS A 1 607 ? -5.598 -25.975 35.169 1.00 82.44 607 LYS A CA 1
ATOM 4942 C C . LYS A 1 607 ? -6.608 -25.005 35.810 1.00 82.44 607 LYS A C 1
ATOM 4944 O O . LYS A 1 607 ? -6.640 -24.864 37.034 1.00 82.44 607 LYS A O 1
ATOM 4949 N N . TYR A 1 608 ? -7.512 -24.438 35.011 1.00 84.81 608 TYR A N 1
ATOM 4950 C CA . TYR A 1 608 ? -8.548 -23.514 35.473 1.00 84.81 608 TYR A CA 1
ATOM 4951 C C . TYR A 1 608 ? -9.740 -24.211 36.126 1.00 84.81 608 TYR A C 1
ATOM 4953 O O . TYR A 1 608 ? -10.228 -23.707 37.133 1.00 84.81 608 TYR A O 1
ATOM 4961 N N . PHE A 1 609 ? -10.164 -25.392 35.657 1.00 86.25 609 PHE A N 1
ATOM 4962 C CA . PHE A 1 609 ? -11.236 -26.147 36.329 1.00 86.25 609 PHE A CA 1
ATOM 4963 C C . PHE A 1 609 ? -10.874 -26.500 37.783 1.00 86.25 609 PHE A C 1
ATOM 4965 O O . PHE A 1 609 ? -11.686 -26.332 38.697 1.00 86.25 609 PHE A O 1
ATOM 4972 N N . ALA A 1 610 ? -9.628 -26.926 38.022 1.00 82.69 610 ALA A N 1
ATOM 4973 C CA . ALA A 1 610 ? -9.131 -27.199 39.370 1.00 82.69 610 ALA A CA 1
ATOM 4974 C C . ALA A 1 610 ? -9.101 -25.933 40.251 1.00 82.69 610 ALA A C 1
ATOM 4976 O O . ALA A 1 610 ? -9.503 -25.981 41.418 1.00 82.69 610 ALA A O 1
ATOM 4977 N N . HIS A 1 611 ? -8.674 -24.792 39.693 1.00 86.31 611 HIS A N 1
ATOM 4978 C CA . HIS A 1 611 ? -8.649 -23.511 40.405 1.00 86.31 611 HIS A CA 1
ATOM 4979 C C . HIS A 1 611 ? -10.063 -22.978 40.704 1.00 86.31 611 HIS A C 1
ATOM 4981 O O . HIS A 1 611 ? -10.321 -22.505 41.812 1.00 86.31 611 HIS A O 1
ATOM 4987 N N . PHE A 1 612 ? -10.996 -23.126 39.761 1.00 88.94 612 PHE A N 1
ATOM 4988 C CA . PHE A 1 612 ? -12.415 -22.802 39.909 1.00 88.94 612 PHE A CA 1
ATOM 4989 C C . PHE A 1 612 ? -13.040 -23.582 41.072 1.00 88.94 612 PHE A C 1
ATOM 4991 O O . PHE A 1 612 ? -13.601 -22.970 41.982 1.00 88.94 612 PHE A O 1
ATOM 4998 N N . CYS A 1 613 ? -12.857 -24.908 41.111 1.00 86.69 613 CYS A N 1
ATOM 4999 C CA . CYS A 1 613 ? -13.355 -25.742 42.208 1.00 86.69 613 CYS A CA 1
ATOM 5000 C C . CYS A 1 613 ? -12.798 -25.281 43.567 1.00 86.69 613 CYS A C 1
ATOM 5002 O O . CYS A 1 613 ? -13.548 -25.156 44.537 1.00 86.69 613 CYS A O 1
ATOM 5004 N N . LEU A 1 614 ? -11.493 -24.985 43.640 1.00 86.81 614 LEU A N 1
ATOM 5005 C CA . LEU A 1 614 ? -10.832 -24.516 44.862 1.00 86.81 614 LEU A CA 1
ATOM 5006 C C . LEU A 1 614 ? -11.367 -23.156 45.338 1.00 86.81 614 LEU A C 1
ATOM 5008 O O . LEU A 1 614 ? -11.684 -23.013 46.521 1.00 86.81 614 LEU A O 1
ATOM 5012 N N . LYS A 1 615 ? -11.492 -22.166 44.445 1.00 87.12 615 LYS A N 1
ATOM 5013 C CA . LYS A 1 615 ? -12.026 -20.832 44.771 1.00 87.12 615 LYS A CA 1
ATOM 5014 C C . LYS A 1 615 ? -13.487 -20.908 45.217 1.00 87.12 615 LYS A C 1
ATOM 5016 O O . LYS A 1 615 ? -13.801 -20.397 46.293 1.00 87.12 615 LYS A O 1
ATOM 5021 N N . LEU A 1 616 ? -14.332 -21.612 44.458 1.00 88.88 616 LEU A N 1
ATOM 5022 C CA . LEU A 1 616 ? -15.753 -21.800 44.762 1.00 88.88 616 LEU A CA 1
ATOM 5023 C C . LEU A 1 616 ? -15.961 -22.407 46.148 1.00 88.88 616 LEU A C 1
ATOM 5025 O O . LEU A 1 616 ? -16.704 -21.862 46.960 1.00 88.88 616 LEU A O 1
ATOM 5029 N N . VAL A 1 617 ? -15.255 -23.493 46.460 1.00 88.38 617 VAL A N 1
ATOM 5030 C CA . VAL A 1 617 ? -15.346 -24.126 47.779 1.00 88.38 617 VAL A CA 1
ATOM 5031 C C . VAL A 1 617 ? -14.821 -23.237 48.895 1.00 88.38 617 VAL A C 1
ATOM 5033 O O . VAL A 1 617 ? -15.452 -23.156 49.947 1.00 88.38 617 VAL A O 1
ATOM 5036 N N . THR A 1 618 ? -13.694 -22.555 48.683 1.00 87.19 618 THR A N 1
ATOM 5037 C CA . THR A 1 618 ? -13.111 -21.671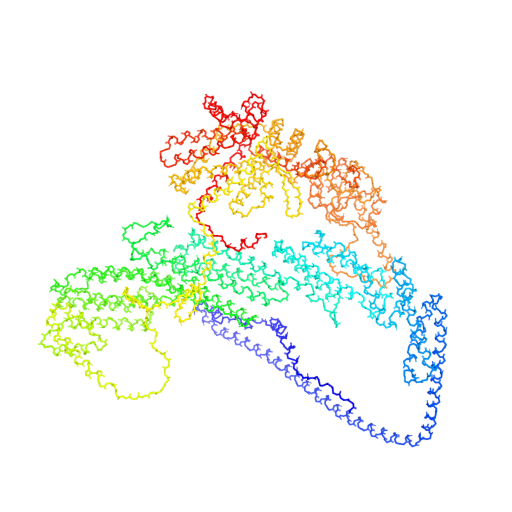 49.702 1.00 87.19 618 THR A CA 1
ATOM 5038 C C . THR A 1 618 ? -14.098 -20.569 50.087 1.00 87.19 618 THR A C 1
ATOM 5040 O O . THR A 1 618 ? -14.298 -20.303 51.270 1.00 87.19 618 THR A O 1
ATOM 5043 N N . GLN A 1 619 ? -14.770 -19.968 49.107 1.00 85.62 619 GLN A N 1
ATOM 5044 C CA . GLN A 1 619 ? -15.795 -18.958 49.347 1.00 85.62 619 GLN A CA 1
ATOM 5045 C C . GLN A 1 619 ? -17.074 -19.549 49.966 1.00 85.62 619 GLN A C 1
ATOM 5047 O O . GLN A 1 619 ? -17.481 -19.131 51.054 1.00 85.62 619 GLN A O 1
ATOM 5052 N N . MET A 1 620 ? -17.654 -20.587 49.350 1.00 87.50 620 MET A N 1
ATOM 5053 C CA . MET A 1 620 ? -18.889 -21.228 49.819 1.00 87.50 620 MET A CA 1
ATOM 5054 C C . MET A 1 620 ? -18.801 -21.727 51.263 1.00 87.50 620 MET A C 1
ATOM 5056 O O . MET A 1 620 ? -19.727 -21.513 52.045 1.00 87.50 620 MET A O 1
ATOM 5060 N N . VAL A 1 621 ? -17.710 -22.404 51.631 1.00 89.00 621 VAL A N 1
ATOM 5061 C CA . VAL A 1 621 ? -17.567 -23.011 52.961 1.00 89.00 621 VAL A CA 1
ATOM 5062 C C . VAL A 1 621 ? -17.341 -21.942 54.037 1.00 89.00 621 VAL A C 1
ATOM 5064 O O . VAL A 1 621 ? -17.891 -22.055 55.135 1.00 89.00 621 VAL A O 1
ATOM 5067 N N . ASN A 1 622 ? -16.614 -20.865 53.721 1.00 87.38 622 ASN A N 1
ATOM 5068 C CA . ASN A 1 622 ? -16.467 -19.723 54.625 1.00 87.38 622 ASN A CA 1
ATOM 5069 C C . ASN A 1 622 ? -17.794 -18.966 54.811 1.00 87.38 622 ASN A C 1
ATOM 5071 O O . ASN A 1 622 ? -18.157 -18.647 55.947 1.00 87.38 622 ASN A O 1
ATOM 5075 N N . LYS A 1 623 ? -18.572 -18.746 53.739 1.00 86.31 623 LYS A N 1
ATOM 5076 C CA . LYS A 1 623 ? -19.924 -18.172 53.854 1.00 86.31 623 LYS A CA 1
ATOM 5077 C C . LYS A 1 623 ? -20.856 -19.083 54.657 1.00 86.31 623 LYS A C 1
ATOM 5079 O O . LYS A 1 623 ? -21.530 -18.590 55.555 1.00 86.31 623 LYS A O 1
ATOM 5084 N N . TYR A 1 624 ? -20.829 -20.399 54.439 1.00 89.38 624 TYR A N 1
ATOM 5085 C CA . TYR A 1 624 ? -21.608 -21.370 55.220 1.00 89.38 624 TYR A CA 1
ATOM 5086 C C . TYR A 1 624 ? -21.288 -21.320 56.726 1.00 89.38 624 TYR A C 1
ATOM 5088 O O . TYR A 1 624 ? -22.204 -21.262 57.549 1.00 89.38 624 TYR A O 1
ATOM 5096 N N . LEU A 1 625 ? -20.005 -21.249 57.103 1.00 87.12 625 LEU A N 1
ATOM 5097 C CA . LEU A 1 625 ? -19.585 -21.056 58.498 1.00 87.12 625 LEU A CA 1
ATOM 5098 C C . LEU A 1 625 ? -20.106 -19.721 59.069 1.00 87.12 625 LEU A C 1
ATOM 5100 O O . LEU A 1 625 ? -20.659 -19.685 60.170 1.00 87.12 625 LEU A O 1
ATOM 5104 N N . GLY A 1 626 ? -20.002 -18.630 58.303 1.00 86.38 626 GLY A N 1
ATOM 5105 C CA . GLY A 1 626 ? -20.571 -17.327 58.667 1.00 86.38 626 GLY A CA 1
ATOM 5106 C C . GLY A 1 626 ? -22.095 -17.349 58.844 1.00 86.38 626 GLY A C 1
ATOM 5107 O O . GLY A 1 626 ? -22.633 -16.642 59.697 1.00 86.38 626 GLY A O 1
ATOM 5108 N N . VAL A 1 627 ? -22.794 -18.187 58.078 1.00 85.81 627 VAL A N 1
ATOM 5109 C CA . VAL A 1 627 ? -24.247 -18.376 58.148 1.00 85.81 627 VAL A CA 1
ATOM 5110 C C . VAL A 1 627 ? -24.643 -19.186 59.383 1.00 85.81 627 VAL A C 1
ATOM 5112 O O . VAL A 1 627 ? -25.590 -18.796 60.063 1.00 85.81 627 VAL A O 1
ATOM 5115 N N . ILE A 1 628 ? -23.884 -20.226 59.752 1.00 86.75 628 ILE A N 1
ATOM 5116 C CA . ILE A 1 628 ? -24.071 -20.947 61.025 1.00 86.75 628 ILE A CA 1
ATOM 5117 C C . ILE A 1 628 ? -24.018 -19.970 62.208 1.00 86.75 628 ILE A C 1
ATOM 5119 O O . ILE A 1 628 ? -24.931 -19.971 63.030 1.00 86.75 628 ILE A O 1
ATOM 5123 N N . PHE A 1 629 ? -23.033 -19.064 62.254 1.00 85.81 629 PHE A N 1
ATOM 5124 C CA . PHE A 1 629 ? -22.949 -18.034 63.302 1.00 85.81 629 PHE A CA 1
ATOM 5125 C C . PHE A 1 629 ? -24.106 -17.012 63.294 1.00 85.81 629 PHE A C 1
ATOM 5127 O O . PHE A 1 629 ? -24.303 -16.309 64.289 1.00 85.81 629 PHE A O 1
ATOM 5134 N N . ARG A 1 630 ? -24.858 -16.888 62.190 1.00 84.94 630 ARG A N 1
ATOM 5135 C CA . ARG A 1 630 ? -26.029 -15.998 62.061 1.00 84.94 630 ARG A CA 1
ATOM 5136 C C . ARG A 1 630 ? -27.354 -16.684 62.396 1.00 84.94 630 ARG A C 1
ATOM 5138 O O . ARG A 1 630 ? -28.321 -15.983 62.683 1.00 84.94 630 ARG A O 1
ATOM 5145 N N . CYS A 1 631 ? -27.409 -18.014 62.417 1.00 82.12 631 CYS A N 1
ATOM 5146 C CA . CYS A 1 631 ? -28.570 -18.758 62.896 1.00 82.12 631 CYS A CA 1
ATOM 5147 C C . CYS A 1 631 ? -28.719 -18.557 64.417 1.00 82.12 631 CYS A C 1
ATOM 5149 O O . CYS A 1 631 ? -27.987 -19.139 65.214 1.00 82.12 631 CYS A O 1
ATOM 5151 N N . LYS A 1 632 ? -29.657 -17.699 64.829 1.00 79.56 632 LYS A N 1
ATOM 5152 C CA . LYS A 1 632 ? -29.975 -17.394 66.234 1.00 79.56 632 LYS A CA 1
ATOM 5153 C C . LYS A 1 632 ? -31.491 -17.156 66.340 1.00 79.56 632 LYS A C 1
ATOM 5155 O O . LYS A 1 632 ? -31.990 -16.356 65.549 1.00 79.56 632 LYS A O 1
ATOM 5160 N N . PRO A 1 633 ? -32.237 -17.761 67.285 1.00 79.38 633 PRO A N 1
ATOM 5161 C CA . PRO A 1 633 ? -31.846 -18.760 68.291 1.00 79.38 633 PRO A CA 1
ATOM 5162 C C . PRO A 1 633 ? -31.813 -20.209 67.753 1.00 79.38 633 PRO A C 1
ATOM 5164 O O . PRO A 1 633 ? -32.593 -20.560 66.868 1.00 79.38 633 PRO A O 1
ATOM 5167 N N . ILE A 1 634 ? -30.965 -21.077 68.324 1.00 82.25 634 ILE A N 1
ATOM 5168 C CA . ILE A 1 634 ? -30.884 -22.515 67.983 1.00 82.25 634 ILE A CA 1
ATOM 5169 C C . ILE A 1 634 ? -31.250 -23.387 69.202 1.00 82.25 634 ILE A C 1
ATOM 5171 O O . ILE A 1 634 ? -30.747 -23.161 70.301 1.00 82.25 634 ILE A O 1
ATOM 5175 N N . SER A 1 635 ? -32.102 -24.404 69.012 1.00 84.56 635 SER A N 1
ATOM 5176 C CA . SER A 1 635 ? -32.361 -25.463 70.006 1.00 84.56 635 SER A CA 1
ATOM 5177 C C . SER A 1 635 ? -31.352 -26.617 69.888 1.00 84.56 635 SER A C 1
ATOM 5179 O O . SER A 1 635 ? -30.726 -26.779 68.845 1.00 84.56 635 SER A O 1
ATOM 5181 N N . ILE A 1 636 ? -31.221 -27.472 70.913 1.00 84.81 636 ILE A N 1
ATOM 5182 C CA . ILE A 1 636 ? -30.319 -28.648 70.876 1.00 84.81 636 ILE A CA 1
ATOM 5183 C C . ILE A 1 636 ? -30.629 -29.536 69.656 1.00 84.81 636 ILE A C 1
ATOM 5185 O O . ILE A 1 636 ? -29.748 -29.805 68.845 1.00 84.81 636 ILE A O 1
ATOM 5189 N N . THR A 1 637 ? -31.902 -29.879 69.454 1.00 84.75 637 THR A N 1
ATOM 5190 C CA . THR A 1 637 ? -32.406 -30.624 68.287 1.00 84.75 637 THR A CA 1
ATOM 5191 C C . THR A 1 637 ? -32.201 -29.886 66.957 1.00 84.75 637 THR A C 1
ATOM 5193 O O . THR A 1 637 ? -31.952 -30.507 65.925 1.00 84.75 637 THR A O 1
ATOM 5196 N N . GLY A 1 638 ? -32.266 -28.550 66.954 1.00 85.50 638 GLY A N 1
ATOM 5197 C CA . GLY A 1 638 ? -31.914 -27.725 65.796 1.00 85.50 638 GLY A CA 1
ATOM 5198 C C . GLY A 1 638 ? -30.417 -27.766 65.463 1.00 85.50 638 GLY A C 1
ATOM 5199 O O . GLY A 1 638 ? -30.056 -27.820 64.287 1.00 85.50 638 GLY A O 1
ATOM 5200 N N . ALA A 1 639 ? -29.547 -27.795 66.477 1.00 85.44 639 ALA A N 1
ATOM 5201 C CA . ALA A 1 639 ? -28.101 -27.927 66.314 1.00 85.44 639 ALA A CA 1
ATOM 5202 C C . ALA A 1 639 ? -27.704 -29.330 65.824 1.00 85.44 639 ALA A C 1
ATOM 5204 O O . ALA A 1 639 ? -26.857 -29.442 64.942 1.00 85.44 639 ALA A O 1
ATOM 5205 N N . GLU A 1 640 ? -28.356 -30.387 66.317 1.00 87.38 640 GLU A N 1
ATOM 5206 C CA . GLU A 1 640 ? -28.186 -31.761 65.818 1.00 87.38 640 GLU A CA 1
ATOM 5207 C C . GLU A 1 640 ? -28.567 -31.876 64.329 1.00 87.38 640 GLU A C 1
ATOM 5209 O O . GLU A 1 640 ? -27.813 -32.437 63.533 1.00 87.38 640 GLU A O 1
ATOM 5214 N N . GLN A 1 641 ? -29.681 -31.260 63.913 1.00 87.12 641 GLN A N 1
ATOM 5215 C CA . GLN A 1 641 ? -30.074 -31.197 62.500 1.00 87.12 641 GLN A CA 1
ATOM 5216 C C . GLN A 1 641 ? -29.064 -30.415 61.640 1.00 87.12 641 GLN A C 1
ATOM 5218 O O . GLN A 1 641 ? -28.762 -30.817 60.514 1.00 87.12 641 GLN A O 1
ATOM 5223 N N . LEU A 1 642 ? -28.530 -29.296 62.147 1.00 88.12 642 LEU A N 1
ATOM 5224 C CA . LEU A 1 642 ? -27.476 -28.536 61.464 1.00 88.12 642 LEU A CA 1
ATOM 5225 C C . LEU A 1 642 ? -26.160 -29.323 61.376 1.00 88.12 642 LEU A C 1
ATOM 5227 O O . LEU A 1 642 ? -25.454 -29.202 60.375 1.00 88.12 642 LEU A O 1
ATOM 5231 N N . LEU A 1 643 ? -25.847 -30.164 62.365 1.00 89.69 643 LEU A N 1
ATOM 5232 C CA . LEU A 1 643 ? -24.666 -31.027 62.358 1.00 89.69 643 LEU A CA 1
ATOM 5233 C C . LEU A 1 643 ? -24.789 -32.119 61.282 1.00 89.69 643 LEU A C 1
ATOM 5235 O O . LEU A 1 643 ? -23.852 -32.315 60.508 1.00 89.69 643 LEU A O 1
ATOM 5239 N N . LEU A 1 644 ? -25.962 -32.753 61.161 1.00 89.56 644 LEU A N 1
ATOM 5240 C CA . LEU A 1 644 ? -26.267 -33.708 60.085 1.00 89.56 644 LEU A CA 1
ATOM 5241 C C . LEU A 1 644 ? -26.173 -33.046 58.700 1.00 89.56 644 LEU A C 1
ATOM 5243 O O . LEU A 1 644 ? -25.529 -33.582 57.797 1.00 89.56 644 LEU A O 1
ATOM 5247 N N . ASN A 1 645 ? -26.741 -31.845 58.546 1.00 89.00 645 ASN A N 1
ATOM 5248 C CA . ASN A 1 645 ? -26.619 -31.043 57.325 1.00 89.00 645 ASN A CA 1
ATOM 5249 C C . ASN A 1 645 ? -25.152 -30.719 56.983 1.00 89.00 645 ASN A C 1
ATOM 5251 O O . ASN A 1 645 ? -24.751 -30.859 55.829 1.00 89.00 645 ASN A O 1
ATOM 5255 N N . THR A 1 646 ? -24.350 -30.315 57.976 1.00 89.12 646 THR A N 1
ATOM 5256 C CA . THR A 1 646 ? -22.924 -29.975 57.807 1.00 89.12 646 THR A CA 1
ATOM 5257 C C . THR A 1 646 ? -22.119 -31.189 57.346 1.00 89.12 646 THR A C 1
ATOM 5259 O O . THR A 1 646 ? -21.344 -31.088 56.395 1.00 89.12 646 THR A O 1
ATOM 5262 N N . HIS A 1 647 ? -22.346 -32.353 57.961 1.00 89.81 647 HIS A N 1
ATOM 5263 C CA . HIS A 1 647 ? -21.704 -33.604 57.561 1.00 89.81 647 HIS A CA 1
ATOM 5264 C C . HIS A 1 647 ? -22.111 -34.021 56.137 1.00 89.81 647 HIS A C 1
ATOM 5266 O O . HIS A 1 647 ? -21.256 -34.362 55.321 1.00 89.81 647 HIS A O 1
ATOM 5272 N N . SER A 1 648 ? -23.403 -33.926 55.798 1.00 89.31 648 SER A N 1
ATOM 5273 C CA . SER A 1 648 ? -23.908 -34.226 54.450 1.00 89.31 648 SER A CA 1
ATOM 5274 C C . SER A 1 648 ? -23.296 -33.307 53.377 1.00 89.31 648 SER A C 1
ATOM 5276 O O . SER A 1 648 ? -22.885 -33.769 52.308 1.00 89.31 648 SER A O 1
ATOM 5278 N N . LEU A 1 649 ? -23.154 -32.011 53.684 1.00 89.06 649 LEU A N 1
ATOM 5279 C CA . LEU A 1 649 ? -22.481 -31.034 52.826 1.00 89.06 649 LEU A CA 1
ATOM 5280 C C . LEU A 1 649 ? -20.983 -31.346 52.665 1.00 89.06 649 LEU A C 1
ATOM 5282 O O . LEU A 1 649 ? -20.465 -31.281 51.554 1.00 89.06 649 LEU A O 1
ATOM 5286 N N . LYS A 1 650 ? -20.296 -31.740 53.744 1.00 89.69 650 LYS A N 1
ATOM 5287 C CA . LYS A 1 650 ? -18.876 -32.137 53.738 1.00 89.69 650 LYS A CA 1
ATOM 5288 C C . LYS A 1 650 ? -18.618 -33.348 52.846 1.00 89.69 650 LYS A C 1
ATOM 5290 O O . LYS A 1 650 ? -17.709 -33.304 52.020 1.00 89.69 650 LYS A O 1
ATOM 5295 N N . THR A 1 651 ? -19.438 -34.395 52.947 1.00 88.56 651 THR A N 1
ATOM 5296 C CA . THR A 1 651 ? -19.333 -35.583 52.082 1.00 88.56 651 THR A CA 1
ATOM 5297 C C . THR A 1 651 ? -19.553 -35.238 50.603 1.00 88.56 651 THR A C 1
ATOM 5299 O O . THR A 1 651 ? -18.817 -35.718 49.739 1.00 88.56 651 THR A O 1
ATOM 5302 N N . PHE A 1 652 ? -20.520 -34.366 50.302 1.00 87.94 652 PHE A N 1
ATOM 5303 C CA . PHE A 1 652 ? -20.771 -33.909 48.934 1.00 87.94 652 PHE A CA 1
ATOM 5304 C C . PHE A 1 652 ? -19.629 -33.041 48.387 1.00 87.94 652 PHE A C 1
ATOM 5306 O O . PHE A 1 652 ? -19.110 -33.313 47.310 1.00 87.94 652 PHE A O 1
ATOM 5313 N N . LEU A 1 653 ? -19.161 -32.039 49.136 1.00 88.06 653 LEU A N 1
ATOM 5314 C CA . LEU A 1 653 ? -18.081 -31.165 48.671 1.00 88.06 653 LEU A CA 1
ATOM 5315 C C . LEU A 1 653 ? -16.756 -31.918 48.478 1.00 88.06 653 LEU A C 1
ATOM 5317 O O . LEU A 1 653 ? -16.013 -31.587 47.563 1.00 88.06 653 LEU A O 1
ATOM 5321 N N . LEU A 1 654 ? -16.471 -32.979 49.240 1.00 86.38 654 LEU A N 1
ATOM 5322 C CA . LEU A 1 654 ? -15.296 -33.828 48.986 1.00 86.38 654 LEU A CA 1
ATOM 5323 C C . LEU A 1 654 ? -15.377 -34.635 47.675 1.00 86.38 654 LEU A C 1
ATOM 5325 O O . LEU A 1 654 ? -14.334 -34.979 47.124 1.00 86.38 654 LEU A O 1
ATOM 5329 N N . SER A 1 655 ? -16.581 -34.917 47.163 1.00 83.44 655 SER A N 1
ATOM 5330 C CA . SER A 1 655 ? -16.801 -35.623 45.886 1.00 83.44 655 SER A CA 1
ATOM 5331 C C . SER A 1 655 ? -17.104 -34.690 44.705 1.00 83.44 655 SER A C 1
ATOM 5333 O O . SER A 1 655 ? -17.006 -35.103 43.554 1.00 83.44 655 SER A O 1
ATOM 5335 N N . MET A 1 656 ? -17.407 -33.418 44.969 1.00 83.44 656 MET A N 1
ATOM 5336 C CA . MET A 1 656 ? -17.839 -32.423 43.983 1.00 83.44 656 MET A CA 1
ATOM 5337 C C . MET A 1 656 ? -16.963 -32.308 42.708 1.00 83.44 656 MET A C 1
ATOM 5339 O O . MET A 1 656 ? -17.549 -32.310 41.625 1.00 83.44 656 MET A O 1
ATOM 5343 N N . PRO A 1 657 ? -15.611 -32.313 42.749 1.00 78.81 657 PRO A N 1
ATOM 5344 C CA . PRO A 1 657 ? -14.791 -32.189 41.534 1.00 78.81 657 PRO A CA 1
ATOM 5345 C C . PRO A 1 657 ? -14.858 -33.399 40.587 1.00 78.81 657 PRO A C 1
ATOM 5347 O O . PRO A 1 657 ? -14.443 -33.292 39.435 1.00 78.81 657 PRO A O 1
ATOM 5350 N N . SER A 1 658 ? -15.360 -34.549 41.053 1.00 78.19 658 SER A N 1
ATOM 5351 C CA . SER A 1 658 ? -15.538 -35.771 40.256 1.00 78.19 658 SER A CA 1
ATOM 5352 C C . SER A 1 658 ? -17.008 -36.098 39.948 1.00 78.19 658 SER A C 1
ATOM 5354 O O . SER A 1 658 ? -17.286 -37.113 39.304 1.00 78.19 658 SER A O 1
ATOM 5356 N N . VAL A 1 659 ? -17.958 -35.233 40.334 1.00 74.56 659 VAL A N 1
ATOM 5357 C CA . VAL A 1 659 ? -19.392 -35.409 40.041 1.00 74.56 659 VAL A CA 1
ATOM 5358 C C . VAL A 1 659 ? -19.637 -35.468 38.531 1.00 74.56 659 VAL A C 1
ATOM 5360 O O . VAL A 1 659 ? -19.221 -34.595 37.770 1.00 74.56 659 VAL A O 1
ATOM 5363 N N . GLY A 1 660 ? -20.307 -36.534 38.084 1.00 65.56 660 GLY A N 1
ATOM 5364 C CA . GLY A 1 660 ? -20.622 -36.766 36.672 1.00 65.56 660 GLY A CA 1
ATOM 5365 C C . GLY A 1 660 ? -19.398 -36.943 35.764 1.00 65.56 660 GLY A C 1
ATOM 5366 O O . GLY A 1 660 ? -19.517 -36.714 34.563 1.00 65.56 660 GLY A O 1
ATOM 5367 N N . SER A 1 661 ? -18.217 -37.255 36.312 1.00 69.69 661 SER A N 1
ATOM 5368 C CA . SER A 1 661 ? -17.001 -37.495 35.525 1.00 69.69 661 SER A CA 1
ATOM 5369 C C . SER A 1 661 ? -16.907 -38.958 35.099 1.00 69.69 661 SER A C 1
ATOM 5371 O O . SER A 1 661 ? -17.070 -39.858 35.921 1.00 69.69 661 SER A O 1
ATOM 5373 N N . ILE A 1 662 ? -16.569 -39.197 33.830 1.00 64.44 662 ILE A N 1
ATOM 5374 C CA . ILE A 1 662 ? -16.247 -40.538 33.311 1.00 64.44 662 ILE A CA 1
ATOM 5375 C C . ILE A 1 662 ? -14.905 -41.025 33.896 1.00 64.44 662 ILE A C 1
ATOM 5377 O O . ILE A 1 662 ? -14.707 -42.217 34.118 1.00 64.44 662 ILE A O 1
ATOM 5381 N N . VAL A 1 663 ? -13.990 -40.096 34.198 1.00 62.81 663 VAL A N 1
ATOM 5382 C CA . VAL A 1 663 ? -12.661 -40.378 34.758 1.00 62.81 663 VAL A CA 1
ATOM 5383 C C . VAL A 1 663 ? -12.656 -40.096 36.261 1.00 62.81 663 VAL A C 1
ATOM 5385 O O . VAL A 1 663 ? -12.862 -38.957 36.689 1.00 62.81 663 VAL A O 1
ATOM 5388 N N . GLN A 1 664 ? -12.370 -41.117 37.075 1.00 59.72 664 GLN A N 1
ATOM 5389 C CA . GLN A 1 664 ? -12.224 -40.986 38.531 1.00 59.72 664 GLN A CA 1
ATOM 5390 C C . GLN A 1 664 ? -10.867 -40.369 38.917 1.00 59.72 664 GLN A C 1
ATOM 5392 O O . GLN A 1 664 ? -9.979 -41.037 39.446 1.00 59.72 664 GLN A O 1
ATOM 5397 N N . ALA A 1 665 ? -10.697 -39.072 38.658 1.00 65.00 665 ALA A N 1
ATOM 5398 C CA . ALA A 1 665 ? -9.555 -38.313 39.159 1.00 65.00 665 ALA A CA 1
ATOM 5399 C C . ALA A 1 665 ? -9.697 -38.038 40.669 1.00 65.00 665 ALA A C 1
ATOM 5401 O O . ALA A 1 665 ? -10.778 -37.694 41.153 1.00 65.00 665 ALA A O 1
ATOM 5402 N N . LYS A 1 666 ? -8.595 -38.151 41.425 1.00 70.00 666 LYS A N 1
ATOM 5403 C CA . LYS A 1 666 ? -8.559 -37.699 42.825 1.00 70.00 666 LYS A CA 1
ATOM 5404 C C . LYS A 1 666 ? -8.591 -36.161 42.864 1.00 70.00 666 LYS A C 1
ATOM 5406 O O . LYS A 1 666 ? -7.828 -35.544 42.120 1.00 70.00 666 LYS A O 1
ATOM 5411 N N . PRO A 1 667 ? -9.416 -35.532 43.722 1.00 70.25 667 PRO A N 1
ATOM 5412 C CA . PRO A 1 667 ? -9.415 -34.078 43.873 1.00 70.25 667 PRO A CA 1
ATOM 5413 C C . PRO A 1 667 ? -8.062 -33.574 44.420 1.00 70.25 667 PRO A C 1
ATOM 5415 O O . PRO A 1 667 ? -7.399 -34.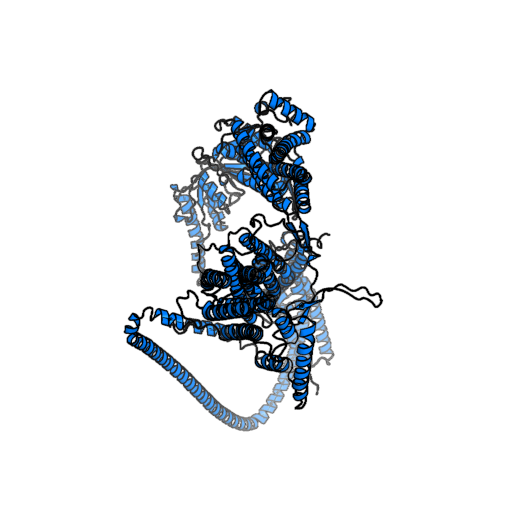309 45.160 1.00 70.25 667 PRO A O 1
ATOM 5418 N N . PRO A 1 668 ? -7.645 -32.330 44.105 1.00 75.81 668 PRO A N 1
ATOM 5419 C CA . PRO A 1 668 ? -6.385 -31.769 44.594 1.00 75.81 668 PRO A CA 1
ATOM 5420 C C . PRO A 1 668 ? -6.274 -31.797 46.124 1.00 75.81 668 PRO A C 1
ATOM 5422 O O . PRO A 1 668 ? -7.241 -31.514 46.833 1.00 75.81 668 PRO A O 1
ATOM 5425 N N . THR A 1 669 ? -5.078 -32.059 46.653 1.00 80.69 669 THR A N 1
ATOM 5426 C CA . THR A 1 669 ? -4.831 -32.112 48.108 1.00 80.69 669 THR A CA 1
ATOM 5427 C C . THR A 1 669 ? -5.269 -30.822 48.803 1.00 80.69 669 THR A C 1
ATOM 5429 O O . THR A 1 669 ? -6.065 -30.875 49.738 1.00 80.69 669 THR A O 1
ATOM 5432 N N . MET A 1 670 ? -4.861 -29.662 48.275 1.00 79.00 670 MET A N 1
ATOM 5433 C CA . MET A 1 670 ? -5.260 -28.334 48.767 1.00 79.00 670 MET A CA 1
ATOM 5434 C C . MET A 1 670 ? -6.782 -28.159 48.857 1.00 79.00 670 MET A C 1
ATOM 5436 O O . MET A 1 670 ? -7.283 -27.635 49.848 1.00 79.00 670 MET A O 1
ATOM 5440 N N . TYR A 1 671 ? -7.527 -28.655 47.866 1.00 84.94 671 TYR A N 1
ATOM 5441 C CA . TYR A 1 671 ? -8.990 -28.634 47.875 1.00 84.94 671 TYR A CA 1
ATOM 5442 C C . TYR A 1 671 ? -9.540 -29.464 49.045 1.00 84.94 671 TYR A C 1
ATOM 5444 O O . TYR A 1 671 ? -10.321 -28.963 49.855 1.00 84.94 671 TYR A O 1
ATOM 5452 N N . THR A 1 672 ? -9.080 -30.712 49.192 1.00 85.62 672 THR A N 1
ATOM 5453 C CA . THR A 1 672 ? -9.550 -31.608 50.264 1.00 85.62 672 THR A CA 1
ATOM 5454 C C . THR A 1 672 ? -9.214 -31.096 51.666 1.00 85.62 672 THR A C 1
ATOM 5456 O O . THR A 1 672 ? -10.049 -31.199 52.569 1.00 85.62 672 THR A O 1
ATOM 5459 N N . THR A 1 673 ? -8.039 -30.484 51.847 1.00 86.12 673 THR A N 1
ATOM 5460 C CA . THR A 1 673 ? -7.609 -29.888 53.118 1.00 86.12 673 THR A CA 1
ATOM 5461 C C . THR A 1 673 ? -8.491 -28.700 53.497 1.00 86.12 673 THR A C 1
ATOM 5463 O O . THR A 1 673 ? -8.960 -28.645 54.633 1.00 86.12 673 THR A O 1
ATOM 5466 N N . THR A 1 674 ? -8.794 -27.795 52.559 1.00 85.00 674 THR A N 1
ATOM 5467 C CA . THR A 1 674 ? -9.652 -26.622 52.811 1.00 85.00 674 THR A CA 1
ATOM 5468 C C . THR A 1 674 ? -11.086 -27.019 53.169 1.00 85.00 674 THR A C 1
ATOM 5470 O O . THR A 1 674 ? -11.603 -26.551 54.185 1.00 85.00 674 THR A O 1
ATOM 5473 N N . VAL A 1 675 ? -11.711 -27.936 52.408 1.00 86.31 675 VAL A N 1
ATOM 5474 C CA . VAL A 1 675 ? -13.045 -28.490 52.744 1.00 86.31 675 VAL A CA 1
ATOM 5475 C C . VAL A 1 675 ? -13.035 -29.061 54.161 1.00 86.31 675 VAL A C 1
ATOM 5477 O O . VAL A 1 675 ? -13.907 -28.754 54.976 1.00 86.31 675 VAL A O 1
ATOM 5480 N N . THR A 1 676 ? -12.030 -29.888 54.461 1.00 88.19 676 THR A N 1
ATOM 5481 C CA . THR A 1 676 ? -11.959 -30.619 55.726 1.00 88.19 676 THR A CA 1
ATOM 5482 C C . THR A 1 676 ? -11.698 -29.686 56.904 1.00 88.19 676 THR A C 1
ATOM 5484 O O . THR A 1 676 ? -12.404 -29.813 57.904 1.00 88.19 676 THR A O 1
ATOM 5487 N N . LYS A 1 677 ? -10.762 -28.728 56.812 1.00 86.94 677 LYS A N 1
ATOM 5488 C CA . LYS A 1 677 ? -10.454 -27.795 57.912 1.00 86.94 677 LYS A CA 1
ATOM 5489 C C . LYS A 1 677 ? -11.683 -26.959 58.278 1.00 86.94 677 LYS A C 1
ATOM 5491 O O . LYS A 1 677 ? -12.122 -26.991 59.428 1.00 86.94 677 LYS A O 1
ATOM 5496 N N . THR A 1 678 ? -12.290 -26.272 57.311 1.00 84.69 678 THR A N 1
ATOM 5497 C CA . THR A 1 678 ? -13.350 -25.298 57.614 1.00 84.69 678 THR A CA 1
ATOM 5498 C C . THR A 1 678 ? -14.689 -25.960 57.966 1.00 84.69 678 THR A C 1
ATOM 5500 O O . THR A 1 678 ? -15.360 -25.502 58.892 1.00 84.69 678 THR A O 1
ATOM 5503 N N . LEU A 1 679 ? -15.067 -27.086 57.339 1.00 88.69 679 LEU A N 1
ATOM 5504 C CA . LEU A 1 679 ? -16.280 -27.814 57.752 1.00 88.69 679 LEU A CA 1
ATOM 5505 C C . LEU A 1 679 ? -16.097 -28.566 59.070 1.00 88.69 679 LEU A C 1
ATOM 5507 O O . LEU A 1 679 ? -17.049 -28.660 59.837 1.00 88.69 679 LEU A O 1
ATOM 5511 N N . THR A 1 680 ? -14.891 -29.037 59.400 1.00 88.62 680 THR A N 1
ATOM 5512 C CA . THR A 1 680 ? -14.643 -29.595 60.741 1.00 88.62 680 THR A CA 1
ATOM 5513 C C . THR A 1 680 ? -14.706 -28.496 61.807 1.00 88.62 680 THR A C 1
ATOM 5515 O O . THR A 1 680 ? -15.277 -28.733 62.868 1.00 88.62 680 THR A O 1
ATOM 5518 N N . LYS A 1 681 ? -14.251 -27.263 61.518 1.00 87.06 681 LYS A N 1
ATOM 5519 C CA . LYS A 1 681 ? -14.496 -26.105 62.402 1.00 87.06 681 LYS A CA 1
ATOM 5520 C C . LYS A 1 681 ? -16.000 -25.870 62.612 1.00 87.06 681 LYS A C 1
ATOM 5522 O O . LYS A 1 681 ? -16.428 -25.730 63.754 1.00 87.06 681 LYS A O 1
ATOM 5527 N N . ALA A 1 682 ? -16.812 -25.915 61.552 1.00 85.81 682 ALA A N 1
ATOM 5528 C CA . ALA A 1 682 ? -18.274 -25.811 61.651 1.00 85.81 682 ALA A CA 1
ATOM 5529 C C . ALA A 1 682 ? -18.912 -26.948 62.485 1.00 85.81 682 ALA A C 1
ATOM 5531 O O . ALA A 1 682 ? -19.761 -26.687 63.339 1.00 85.81 682 ALA A O 1
ATOM 5532 N N . GLU A 1 683 ? -18.469 -28.197 62.301 1.00 88.81 683 GLU A N 1
ATOM 5533 C CA . GLU A 1 683 ? -18.898 -29.345 63.115 1.00 88.81 683 GLU A CA 1
ATO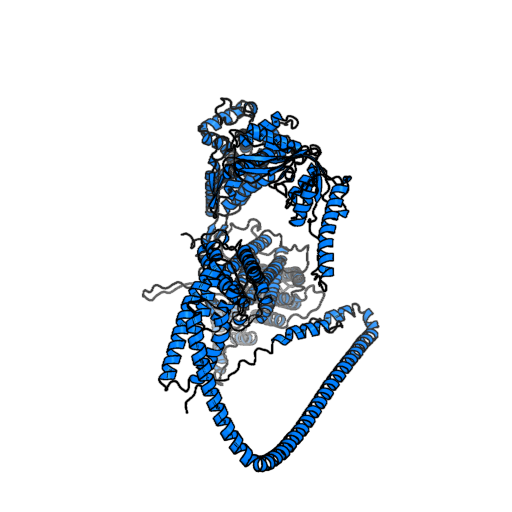M 5534 C C . GLU A 1 683 ? -18.552 -29.159 64.602 1.00 88.81 683 GLU A C 1
ATOM 5536 O O . GLU A 1 683 ? -19.378 -29.472 65.460 1.00 88.81 683 GLU A O 1
ATOM 5541 N N . MET A 1 684 ? -17.360 -28.641 64.931 1.00 87.12 684 MET A N 1
ATOM 5542 C CA . MET A 1 684 ? -16.966 -28.380 66.323 1.00 87.12 684 MET A CA 1
ATOM 5543 C C . MET A 1 684 ? -17.754 -27.217 66.938 1.00 87.12 684 MET A C 1
ATOM 5545 O O . MET A 1 684 ? -18.227 -27.350 68.064 1.00 87.12 684 MET A O 1
ATOM 5549 N N . VAL A 1 685 ? -17.993 -26.128 66.195 1.00 86.06 685 VAL A N 1
ATOM 5550 C CA . VAL A 1 685 ? -18.874 -25.021 66.622 1.00 86.06 685 VAL A CA 1
ATOM 5551 C C . VAL A 1 685 ? -20.265 -25.544 67.002 1.00 86.06 685 VAL A C 1
ATOM 5553 O O . VAL A 1 685 ? -20.776 -25.222 68.075 1.00 86.06 685 VAL A O 1
ATOM 5556 N N . LEU A 1 686 ? -20.863 -26.407 66.174 1.00 86.12 686 LEU A N 1
ATOM 5557 C CA . LEU A 1 686 ? -22.172 -27.002 66.462 1.00 86.12 686 LEU A CA 1
ATOM 5558 C C . LEU A 1 686 ? -22.134 -27.971 67.657 1.00 86.12 686 LEU A C 1
ATOM 5560 O O . LEU A 1 686 ? -23.051 -27.952 68.476 1.00 86.12 686 LEU A O 1
ATOM 5564 N N . LYS A 1 687 ? -21.063 -28.760 67.828 1.00 86.00 687 LYS A N 1
ATOM 5565 C CA . LYS A 1 687 ? -20.878 -29.619 69.016 1.00 86.00 687 LYS A CA 1
ATOM 5566 C C . LYS A 1 687 ? -20.784 -28.809 70.311 1.00 86.00 687 LYS A C 1
ATOM 5568 O O . LYS A 1 687 ? -21.455 -29.162 71.278 1.00 86.00 687 LYS A O 1
ATOM 5573 N N . VAL A 1 688 ? -20.042 -27.698 70.324 1.00 84.81 688 VAL A N 1
ATOM 5574 C CA . VAL A 1 688 ? -19.986 -26.773 71.473 1.00 84.81 688 VAL A CA 1
ATOM 5575 C C . VAL A 1 688 ? -21.378 -26.204 71.783 1.00 84.81 688 VAL A C 1
ATOM 5577 O O . VAL A 1 688 ? -21.766 -26.127 72.947 1.00 84.81 688 VAL A O 1
ATOM 5580 N N . VAL A 1 689 ? -22.183 -25.876 70.762 1.00 83.75 689 VAL A N 1
ATOM 5581 C CA . VAL A 1 689 ? -23.577 -25.422 70.944 1.00 83.75 689 VAL A CA 1
ATOM 5582 C C . VAL A 1 689 ? -24.485 -26.515 71.536 1.00 83.75 689 VAL A C 1
ATOM 5584 O O . VAL A 1 689 ? -25.438 -26.174 72.241 1.00 83.75 689 VAL A O 1
ATOM 5587 N N . ILE A 1 690 ? -24.165 -27.803 71.368 1.00 85.06 690 ILE A N 1
ATOM 5588 C CA . ILE A 1 690 ? -24.915 -28.949 71.923 1.00 85.06 690 ILE A CA 1
ATOM 5589 C C . ILE A 1 690 ? -24.535 -29.274 73.389 1.00 85.06 690 ILE A C 1
ATOM 5591 O O . ILE A 1 690 ? -25.389 -29.725 74.150 1.00 85.06 690 ILE A O 1
ATOM 5595 N N . GLN A 1 691 ? -23.297 -29.020 73.838 1.00 80.56 691 GLN A N 1
ATOM 5596 C CA . GLN A 1 691 ? -22.797 -29.457 75.163 1.00 80.56 691 GLN A CA 1
ATOM 5597 C C . GLN A 1 691 ? -23.545 -28.859 76.381 1.00 80.56 691 GLN A C 1
ATOM 5599 O O . GLN A 1 691 ? -23.491 -27.645 76.582 1.00 80.56 691 GLN A O 1
ATOM 5604 N N . PRO A 1 692 ? -24.175 -29.646 77.272 1.00 72.19 692 PRO A N 1
ATOM 5605 C CA . PRO A 1 692 ? -24.943 -29.099 78.395 1.00 72.19 692 PRO A CA 1
ATOM 5606 C C . PRO A 1 692 ? -24.085 -28.238 79.343 1.00 72.19 692 PRO A C 1
ATOM 5608 O O . PRO A 1 692 ? -23.075 -28.703 79.868 1.00 72.19 692 PRO A O 1
ATOM 5611 N N . LEU A 1 693 ? -24.526 -27.001 79.607 1.00 70.00 693 LEU A N 1
ATOM 5612 C CA . LEU A 1 693 ? -23.895 -26.073 80.557 1.00 70.00 693 LEU A CA 1
ATOM 5613 C C . LEU A 1 693 ? -24.065 -26.582 81.999 1.00 70.00 693 LEU A C 1
ATOM 5615 O O . LEU A 1 693 ? -25.071 -26.297 82.646 1.00 70.00 693 LEU A O 1
ATOM 5619 N N . LYS A 1 694 ? -23.093 -27.357 82.492 1.00 70.44 694 LYS A N 1
ATOM 5620 C CA . LYS A 1 694 ? -23.046 -27.832 83.889 1.00 70.44 694 LYS A CA 1
ATOM 5621 C C . LYS A 1 694 ? -22.238 -26.907 84.799 1.00 70.44 694 LYS A C 1
ATOM 5623 O O . LYS A 1 694 ? -22.669 -26.623 85.911 1.00 70.44 694 LYS A O 1
ATOM 5628 N N . ASN A 1 695 ? -21.085 -26.451 84.318 1.00 78.06 695 ASN A N 1
ATOM 5629 C CA . ASN A 1 695 ? -20.161 -25.556 85.006 1.00 78.06 695 ASN A CA 1
ATOM 5630 C C . ASN A 1 695 ? -19.524 -24.611 83.971 1.00 78.06 695 ASN A C 1
ATOM 5632 O O . ASN A 1 695 ? -19.332 -24.996 82.816 1.00 78.06 695 ASN A O 1
ATOM 5636 N N . ASN A 1 696 ? -19.205 -23.381 84.378 1.00 80.31 696 ASN A N 1
ATOM 5637 C CA . ASN A 1 696 ? -18.607 -22.386 83.486 1.00 80.31 696 ASN A CA 1
ATOM 5638 C C . ASN A 1 696 ? -17.139 -22.708 83.168 1.00 80.31 696 ASN A C 1
ATOM 5640 O O . ASN A 1 696 ? -16.698 -22.424 82.059 1.00 80.31 696 ASN A O 1
ATOM 5644 N N . GLU A 1 697 ? -16.392 -23.301 84.106 1.00 78.44 697 GLU A N 1
ATOM 5645 C CA . GLU A 1 697 ? -14.992 -23.680 83.866 1.00 78.44 697 GLU A CA 1
ATOM 5646 C C . GLU A 1 697 ? -14.888 -24.847 82.883 1.00 78.44 697 GLU A C 1
ATOM 5648 O O . GLU A 1 697 ? -14.214 -24.698 81.865 1.00 78.44 697 GLU A O 1
ATOM 5653 N N . ASP A 1 698 ? -15.631 -25.936 83.126 1.00 80.94 698 ASP A N 1
ATOM 5654 C CA . ASP A 1 698 ? -15.708 -27.112 82.247 1.00 80.94 698 ASP A CA 1
ATOM 5655 C C . ASP A 1 698 ? -16.051 -26.713 80.802 1.00 80.94 698 ASP A C 1
ATOM 5657 O O . ASP A 1 698 ? -15.441 -27.202 79.856 1.00 80.94 698 ASP A O 1
ATOM 5661 N N . PHE A 1 699 ? -17.008 -25.791 80.620 1.00 82.44 699 PHE A N 1
ATOM 5662 C CA . PHE A 1 699 ? -17.404 -25.313 79.293 1.00 82.44 699 PHE A CA 1
ATOM 5663 C C . PHE A 1 699 ? -16.290 -24.523 78.590 1.00 82.44 699 PHE A C 1
ATOM 5665 O O . PHE A 1 699 ? -16.137 -24.637 77.376 1.00 82.44 699 PHE A O 1
ATOM 5672 N N . VAL A 1 700 ? -15.499 -23.737 79.329 1.00 81.56 700 VAL A N 1
ATOM 5673 C CA . VAL A 1 700 ? -14.354 -23.004 78.765 1.00 81.56 700 VAL A CA 1
ATOM 5674 C C . VAL A 1 700 ? -13.194 -23.954 78.441 1.00 81.56 700 VAL A C 1
ATOM 5676 O O . VAL A 1 700 ? -12.552 -23.774 77.409 1.00 81.56 700 VAL A O 1
ATOM 5679 N N . ASP A 1 701 ? -12.952 -24.988 79.252 1.00 81.44 701 ASP A N 1
ATOM 5680 C CA . ASP A 1 701 ? -11.938 -26.012 78.952 1.00 81.44 701 ASP A CA 1
ATOM 5681 C C . ASP A 1 701 ? -12.319 -26.861 77.736 1.00 81.44 701 ASP A C 1
ATOM 5683 O O . ASP A 1 701 ? -11.500 -27.056 76.835 1.00 81.44 701 ASP A O 1
ATOM 5687 N N . ASP A 1 702 ? -13.574 -27.309 77.655 1.00 78.81 702 ASP A N 1
ATOM 5688 C CA . ASP A 1 702 ? -14.091 -28.008 76.478 1.00 78.81 702 ASP A CA 1
ATOM 5689 C C . ASP A 1 702 ? -14.059 -27.112 75.230 1.00 78.81 702 ASP A C 1
ATOM 5691 O O . ASP A 1 702 ? -13.718 -27.589 74.148 1.00 78.81 702 ASP A O 1
ATOM 5695 N N . TYR A 1 703 ? -14.337 -25.810 75.363 1.00 82.75 703 TYR A N 1
ATOM 5696 C CA . TYR A 1 703 ? -14.216 -24.848 74.266 1.00 82.75 703 TYR A CA 1
ATOM 5697 C C . TYR A 1 703 ? -12.775 -24.731 73.749 1.00 82.75 703 TYR A C 1
ATOM 5699 O O . TYR A 1 703 ? -12.544 -24.926 72.555 1.00 82.75 703 TYR A O 1
ATOM 5707 N N . ILE A 1 704 ? -11.803 -24.487 74.638 1.00 82.38 704 ILE A N 1
ATOM 5708 C CA . ILE A 1 704 ? -10.372 -24.391 74.291 1.00 82.38 704 ILE A CA 1
ATOM 5709 C C . ILE A 1 704 ? -9.885 -25.699 73.644 1.00 82.38 704 ILE A C 1
ATOM 5711 O O . ILE A 1 704 ? -9.135 -25.679 72.670 1.00 82.38 704 ILE A O 1
ATOM 5715 N N . LYS A 1 705 ? -10.361 -26.849 74.133 1.00 81.62 705 LYS A N 1
ATOM 5716 C CA . LYS A 1 705 ? -10.022 -28.178 73.608 1.00 81.62 705 LYS A CA 1
ATOM 5717 C C . LYS A 1 705 ? -10.643 -28.483 72.239 1.00 81.62 705 LYS A C 1
ATOM 5719 O O . LYS A 1 705 ? -10.029 -29.190 71.442 1.00 81.62 705 LYS A O 1
ATOM 5724 N N . MET A 1 706 ? -11.854 -27.995 71.965 1.00 77.31 706 MET A N 1
ATOM 5725 C CA . MET A 1 706 ? -12.574 -28.229 70.702 1.00 77.31 706 MET A CA 1
ATOM 5726 C C . MET A 1 706 ? -12.209 -27.214 69.607 1.00 77.31 706 MET A C 1
ATOM 5728 O O . MET A 1 706 ? -12.313 -27.537 68.423 1.00 77.31 706 MET A O 1
ATOM 5732 N N . LEU A 1 707 ? -11.809 -25.993 69.983 1.00 79.88 707 LEU A N 1
ATOM 5733 C CA . LEU A 1 707 ? -11.519 -24.871 69.083 1.00 79.88 707 LEU A CA 1
ATOM 5734 C C . LEU A 1 707 ? -10.259 -24.086 69.532 1.00 79.88 707 LEU A C 1
ATOM 5736 O O . LEU A 1 707 ? -10.365 -22.913 69.898 1.00 79.88 707 LEU A O 1
ATOM 5740 N N . PRO A 1 708 ? -9.054 -24.689 69.468 1.00 71.81 708 PRO A N 1
ATOM 5741 C CA . PRO A 1 708 ? -7.819 -24.065 69.962 1.00 71.81 708 PRO A CA 1
ATOM 5742 C C . PRO A 1 708 ? -7.362 -22.829 69.163 1.00 71.81 708 PRO A C 1
ATOM 5744 O O . PRO A 1 708 ? -6.693 -21.967 69.714 1.00 71.81 708 PRO A O 1
ATOM 5747 N N . GLU A 1 709 ? -7.741 -22.705 67.883 1.00 68.19 709 GLU A N 1
ATOM 5748 C CA . GLU A 1 709 ? -7.400 -21.558 67.011 1.00 68.19 709 GLU A CA 1
ATOM 5749 C C . GLU A 1 709 ? -8.434 -20.400 67.084 1.00 68.19 709 GLU A C 1
ATOM 5751 O O . GLU A 1 709 ? -8.569 -19.639 66.125 1.00 68.19 709 GLU A O 1
ATOM 5756 N N . SER A 1 710 ? -9.262 -20.304 68.134 1.00 66.56 710 SER A N 1
ATOM 5757 C CA . SER A 1 710 ? -10.436 -19.408 68.135 1.00 66.56 710 SER A CA 1
ATOM 5758 C C . SER A 1 710 ? -10.250 -18.082 68.884 1.00 66.56 710 SER A C 1
ATOM 5760 O O . SER A 1 710 ? -9.642 -17.993 69.948 1.00 66.56 710 SER A O 1
ATOM 5762 N N . GLU A 1 711 ? -10.840 -17.015 68.347 1.00 73.00 711 GLU A N 1
ATOM 5763 C CA . GLU A 1 711 ? -10.850 -15.703 68.999 1.00 73.00 711 GLU A CA 1
ATOM 5764 C C . GLU A 1 711 ? -11.971 -15.571 70.041 1.00 73.00 711 GLU A C 1
ATOM 5766 O O . GLU A 1 711 ? -13.027 -16.203 69.944 1.00 73.00 711 GLU A O 1
ATOM 5771 N N . TYR A 1 712 ? -11.829 -14.604 70.959 1.00 76.19 712 TYR A N 1
ATOM 5772 C CA . TYR A 1 712 ? -12.921 -14.191 71.855 1.00 76.19 712 TYR A CA 1
ATOM 5773 C C . TYR A 1 712 ? -14.198 -13.777 71.087 1.00 76.19 712 TYR A C 1
ATOM 5775 O O . TYR A 1 712 ? -15.310 -13.893 71.611 1.00 76.19 712 TYR A O 1
ATOM 5783 N N . THR A 1 713 ? -14.048 -13.307 69.840 1.00 79.62 713 THR A N 1
ATOM 5784 C CA . THR A 1 713 ? -15.155 -12.919 68.955 1.00 79.62 713 THR A CA 1
ATOM 5785 C C . THR A 1 713 ? -15.982 -14.123 68.494 1.00 79.62 713 THR A C 1
ATOM 5787 O O . THR A 1 713 ? -17.180 -13.978 68.244 1.00 79.62 713 THR A O 1
ATOM 5790 N N . GLU A 1 714 ? -15.385 -15.315 68.395 1.00 77.94 714 GLU A N 1
ATOM 5791 C CA . GLU A 1 714 ? -16.078 -16.557 68.035 1.00 77.94 714 GLU A CA 1
ATOM 5792 C C . GLU A 1 714 ? -16.843 -17.128 69.232 1.00 77.94 714 GLU A C 1
ATOM 5794 O O . GLU A 1 714 ? -18.026 -17.450 69.094 1.00 77.94 714 GLU A O 1
ATOM 5799 N N . LEU A 1 715 ? -16.237 -17.120 70.426 1.00 83.38 715 LEU A N 1
ATOM 5800 C CA . LEU A 1 715 ? -16.909 -17.499 71.673 1.00 83.38 715 LEU A CA 1
ATOM 5801 C C . LEU A 1 715 ? -18.169 -16.648 71.912 1.00 83.38 715 LEU A C 1
ATOM 5803 O O . LEU A 1 715 ? -19.239 -17.188 72.191 1.00 83.38 715 LEU A O 1
ATOM 5807 N N . GLN A 1 716 ? -18.079 -15.327 71.722 1.00 83.31 716 GLN A N 1
ATOM 5808 C CA . GLN A 1 716 ? -19.230 -14.419 71.811 1.00 83.31 716 GLN A CA 1
ATOM 5809 C C . GLN A 1 716 ? -20.357 -14.816 70.836 1.00 83.31 716 GLN A C 1
ATOM 5811 O O . GLN A 1 716 ? -21.521 -14.882 71.234 1.00 83.31 716 GLN A O 1
ATOM 5816 N N . LYS A 1 717 ? -20.031 -15.131 69.571 1.00 83.31 717 LYS A N 1
ATOM 5817 C CA . LYS A 1 717 ? -21.024 -15.566 68.567 1.00 83.31 717 LYS A CA 1
ATOM 5818 C C . LYS A 1 717 ? -21.710 -16.876 68.978 1.00 83.31 717 LYS A C 1
ATOM 5820 O O . LYS A 1 717 ? -22.919 -16.995 68.799 1.00 83.31 717 LYS A O 1
ATOM 5825 N N . ILE A 1 718 ? -20.969 -17.821 69.559 1.00 83.69 718 ILE A N 1
ATOM 5826 C CA . ILE A 1 718 ? -21.477 -19.124 70.026 1.00 83.69 718 ILE A CA 1
ATOM 5827 C C . ILE A 1 718 ? -22.406 -18.967 71.237 1.00 83.69 718 ILE A C 1
ATOM 5829 O O . ILE A 1 718 ? -23.480 -19.571 71.282 1.00 83.69 718 ILE A O 1
ATOM 5833 N N . LEU A 1 719 ? -22.042 -18.113 72.195 1.00 83.81 719 LEU A N 1
ATOM 5834 C CA . LEU A 1 719 ? -22.891 -17.798 73.347 1.00 83.81 719 LEU A CA 1
ATOM 5835 C C . LEU A 1 719 ? -24.195 -17.092 72.931 1.00 83.81 719 LEU A C 1
ATOM 5837 O O . LEU A 1 719 ? -25.247 -17.330 73.528 1.00 83.81 719 LEU A O 1
ATOM 5841 N N . ASP A 1 720 ? -24.158 -16.271 71.879 1.00 83.50 720 ASP A N 1
ATOM 5842 C CA . ASP A 1 720 ? -25.364 -15.682 71.291 1.00 83.50 720 ASP A CA 1
ATOM 5843 C C . ASP A 1 720 ? -26.244 -16.722 70.565 1.00 83.50 720 ASP A C 1
ATOM 5845 O O . ASP A 1 720 ? -27.469 -16.632 70.638 1.00 83.50 720 ASP A O 1
ATOM 5849 N N . MET A 1 721 ? -25.664 -17.715 69.867 1.00 82.31 721 MET A N 1
ATOM 5850 C CA . MET A 1 721 ? -26.428 -18.807 69.222 1.00 82.31 721 MET A CA 1
ATOM 5851 C C . MET A 1 721 ? -27.260 -19.597 70.242 1.00 82.31 721 MET A C 1
ATOM 5853 O O . MET A 1 721 ? -28.380 -20.021 69.947 1.00 82.31 721 MET A O 1
ATOM 5857 N N . ARG A 1 722 ? -26.741 -19.714 71.471 1.00 79.50 722 ARG A N 1
ATOM 5858 C CA . ARG A 1 722 ? -27.417 -20.304 72.637 1.00 79.50 722 ARG A CA 1
ATOM 5859 C C . ARG A 1 722 ? -28.472 -19.416 73.294 1.00 79.50 722 ARG A C 1
ATOM 5861 O O . ARG A 1 722 ? -29.131 -19.866 74.224 1.00 79.50 722 ARG A O 1
ATOM 5868 N N . SER A 1 723 ? -28.665 -18.183 72.824 1.00 76.56 723 SER A N 1
ATOM 5869 C CA . SER A 1 723 ? -29.603 -17.207 73.409 1.00 76.56 723 SER A CA 1
ATOM 5870 C C . SER A 1 723 ? -29.304 -16.827 74.868 1.00 76.56 723 SER A C 1
ATOM 5872 O O . SER A 1 723 ? -30.210 -16.422 75.597 1.00 76.56 723 SER A O 1
ATOM 5874 N N . MET A 1 724 ? -28.045 -16.949 75.308 1.00 75.12 724 MET A N 1
ATOM 5875 C CA . MET A 1 724 ? -27.646 -16.565 76.666 1.00 75.12 724 MET A CA 1
ATOM 5876 C C . MET A 1 724 ? -27.729 -15.050 76.854 1.00 75.12 724 MET A C 1
ATOM 5878 O O . MET A 1 724 ? -27.378 -14.277 75.959 1.00 75.12 724 MET A O 1
ATOM 5882 N N . LYS A 1 725 ? -28.159 -14.595 78.033 1.00 78.81 725 LYS A N 1
ATOM 5883 C CA . LYS A 1 725 ? -28.212 -13.156 78.336 1.00 78.81 725 LYS A CA 1
ATOM 5884 C C . LYS A 1 725 ? -26.799 -12.608 78.507 1.00 78.81 725 LYS A C 1
ATOM 5886 O O . LYS A 1 725 ? -25.941 -13.280 79.069 1.00 78.81 725 LYS A O 1
ATOM 5891 N N . ARG A 1 726 ? -26.564 -11.335 78.160 1.00 77.38 726 ARG A N 1
ATOM 5892 C CA . ARG A 1 726 ? -25.260 -10.664 78.382 1.00 77.38 726 ARG A CA 1
ATOM 5893 C C . ARG A 1 726 ? -24.742 -10.784 79.829 1.00 77.38 726 ARG A C 1
ATOM 5895 O O . ARG A 1 726 ? -23.537 -10.870 80.038 1.00 77.38 726 ARG A O 1
ATOM 5902 N N . SER A 1 727 ? -25.642 -10.847 80.815 1.00 77.81 727 SER A N 1
ATOM 5903 C CA . SER A 1 727 ? -25.321 -11.093 82.231 1.00 77.81 727 SER A CA 1
ATOM 5904 C C . SER A 1 727 ? -24.743 -12.487 82.515 1.00 77.81 727 SER A C 1
ATOM 5906 O O . SER A 1 727 ? -23.953 -12.641 83.437 1.00 77.81 727 SER A O 1
ATOM 5908 N N . GLU A 1 728 ? -25.138 -13.495 81.738 1.00 78.38 728 GLU A N 1
ATOM 5909 C CA . GLU A 1 728 ? -24.681 -14.889 81.839 1.00 78.38 728 GLU A CA 1
ATOM 5910 C C . GLU A 1 728 ? -23.412 -15.120 80.998 1.00 78.38 728 GLU A C 1
ATOM 5912 O O . GLU A 1 728 ? -22.583 -15.959 81.337 1.00 78.38 728 GLU A O 1
ATOM 5917 N N . GLN A 1 729 ? -23.229 -14.341 79.924 1.00 81.25 729 GLN A N 1
ATOM 5918 C CA . GLN A 1 729 ? -22.044 -14.384 79.060 1.00 81.25 729 GLN A CA 1
ATOM 5919 C C . GLN A 1 729 ? -20.787 -13.813 79.740 1.00 81.25 729 GLN A C 1
ATOM 5921 O O . GLN A 1 729 ? -19.700 -14.370 79.590 1.00 81.25 729 GLN A O 1
ATOM 5926 N N . ALA A 1 730 ? -20.927 -12.718 80.498 1.00 80.50 730 ALA A N 1
ATOM 5927 C CA . ALA A 1 730 ? -19.815 -12.019 81.148 1.00 80.50 730 ALA A CA 1
ATOM 5928 C C . ALA A 1 730 ? -18.841 -12.929 81.943 1.00 80.50 730 ALA A C 1
ATOM 5930 O O . ALA A 1 730 ? -17.644 -12.857 81.655 1.00 80.50 730 ALA A O 1
ATOM 5931 N N . PRO A 1 731 ? -19.288 -13.812 82.869 1.00 82.81 731 PRO A N 1
ATOM 5932 C CA . PRO A 1 731 ? -18.379 -14.691 83.615 1.00 82.81 731 PRO A CA 1
ATOM 5933 C C . PRO A 1 731 ? -17.625 -15.695 82.726 1.00 82.81 731 PRO A C 1
ATOM 5935 O O . PRO A 1 731 ? -16.457 -15.987 82.984 1.00 82.81 731 PRO A O 1
ATOM 5938 N N . ILE A 1 732 ? -18.260 -16.195 81.659 1.00 80.94 732 ILE A N 1
ATOM 5939 C CA . ILE A 1 732 ? -17.648 -17.145 80.714 1.00 80.94 732 ILE A CA 1
ATOM 5940 C C . ILE A 1 732 ? -16.538 -16.450 79.912 1.00 80.94 732 ILE A C 1
ATOM 5942 O O . ILE A 1 732 ? -15.450 -16.997 79.741 1.00 80.94 732 ILE A O 1
ATOM 5946 N N . ILE A 1 733 ? -16.774 -15.209 79.477 1.00 81.12 733 ILE A N 1
ATOM 5947 C CA . ILE A 1 733 ? -15.795 -14.414 78.722 1.00 81.12 733 ILE A CA 1
ATOM 5948 C C . ILE A 1 733 ? -14.602 -14.015 79.606 1.00 81.12 733 ILE A C 1
ATOM 5950 O O . ILE A 1 733 ? -13.465 -14.044 79.134 1.00 81.12 733 ILE A O 1
ATOM 5954 N N . SER A 1 734 ? -14.820 -13.681 80.885 1.00 79.81 734 SER A N 1
ATOM 5955 C CA . SER A 1 734 ? -13.712 -13.413 81.816 1.00 79.81 734 SER A CA 1
ATOM 5956 C C . SER A 1 734 ? -12.872 -14.659 82.110 1.00 79.81 734 SER A C 1
ATOM 5958 O O . SER A 1 734 ? -11.648 -14.561 82.139 1.00 79.81 734 SER A O 1
ATOM 5960 N N . LEU A 1 735 ? -13.506 -15.832 82.256 1.00 82.50 735 LEU A N 1
ATOM 5961 C CA . LEU A 1 735 ? -12.802 -17.111 82.409 1.00 82.50 735 LEU A CA 1
ATOM 5962 C C . LEU A 1 735 ? -11.948 -17.436 81.176 1.00 82.50 735 LEU A C 1
ATOM 5964 O O . LEU A 1 735 ? -10.788 -17.819 81.320 1.00 82.50 735 LEU A O 1
ATOM 5968 N N . TYR A 1 736 ? -12.487 -17.224 79.971 1.00 81.81 736 TYR A N 1
ATOM 5969 C CA . TYR A 1 736 ? -11.748 -17.423 78.723 1.00 81.81 736 TYR A CA 1
ATOM 5970 C C . TYR A 1 736 ? -10.512 -16.520 78.621 1.00 81.81 736 TYR A C 1
ATOM 5972 O O . TYR A 1 736 ? -9.418 -17.010 78.348 1.00 81.81 736 TYR A O 1
ATOM 5980 N N . ARG A 1 737 ? -10.664 -15.214 78.890 1.00 78.56 737 ARG A N 1
ATOM 5981 C CA . ARG A 1 737 ? -9.540 -14.260 78.867 1.00 78.56 737 ARG A CA 1
ATOM 5982 C C . ARG A 1 737 ? -8.452 -14.642 79.867 1.00 78.56 737 ARG A C 1
ATOM 5984 O O . ARG A 1 737 ? -7.296 -14.728 79.478 1.00 78.56 737 ARG A O 1
ATOM 5991 N N . SER A 1 738 ? -8.829 -14.969 81.103 1.00 78.88 738 SER A N 1
ATOM 5992 C CA . SER A 1 738 ? -7.875 -15.378 82.140 1.00 78.88 738 SER A CA 1
ATOM 5993 C C . SER A 1 738 ? -7.098 -16.650 81.766 1.00 78.88 738 SER A C 1
ATOM 5995 O O . SER A 1 738 ? -5.890 -16.710 81.994 1.00 78.88 738 SER A O 1
ATOM 5997 N N . LYS A 1 739 ? -7.749 -17.646 81.144 1.00 76.12 739 LYS A N 1
ATOM 5998 C CA . LYS A 1 739 ? -7.067 -18.861 80.662 1.00 76.12 739 LYS A CA 1
ATOM 5999 C C . LYS A 1 739 ? -6.180 -18.601 79.439 1.00 76.12 739 LYS A C 1
ATOM 6001 O O . LYS A 1 739 ? -5.095 -19.169 79.365 1.00 76.12 739 LYS A O 1
ATOM 6006 N N . MET A 1 740 ? -6.585 -17.725 78.517 1.00 69.38 740 MET A N 1
ATOM 6007 C CA . MET A 1 740 ? -5.753 -17.338 77.368 1.00 69.38 740 MET A CA 1
ATOM 6008 C C . MET A 1 740 ? -4.515 -16.537 77.785 1.00 69.38 740 MET A C 1
ATOM 6010 O O . MET A 1 740 ? -3.425 -16.843 77.316 1.00 69.38 740 MET A O 1
ATOM 6014 N N . GLU A 1 741 ? -4.652 -15.584 78.712 1.00 65.38 741 GLU A N 1
ATOM 6015 C CA . GLU A 1 741 ? -3.529 -14.808 79.261 1.00 65.38 741 GLU A CA 1
ATOM 6016 C C . GLU A 1 741 ? -2.468 -15.723 79.899 1.00 65.38 741 GLU A C 1
ATOM 6018 O O . GLU A 1 741 ? -1.279 -15.557 79.627 1.00 65.38 741 GLU A O 1
ATOM 6023 N N . LEU A 1 742 ? -2.891 -16.745 80.658 1.00 64.69 742 LEU A N 1
ATOM 6024 C CA . LEU A 1 742 ? -2.002 -17.773 81.222 1.00 64.69 742 LEU A CA 1
ATOM 6025 C C . LEU A 1 742 ? -1.232 -18.562 80.149 1.00 64.69 742 LEU A C 1
ATOM 6027 O O . LEU A 1 742 ? -0.043 -18.824 80.332 1.00 64.69 742 LEU A O 1
ATOM 6031 N N . ILE A 1 743 ? -1.890 -18.913 79.040 1.00 64.19 743 ILE A N 1
ATOM 6032 C CA . ILE A 1 743 ? -1.279 -19.648 77.920 1.00 64.19 743 ILE A CA 1
ATOM 6033 C C . ILE A 1 743 ? -0.273 -18.753 77.174 1.00 64.19 743 ILE A C 1
ATOM 6035 O O . ILE A 1 743 ? 0.875 -19.146 76.995 1.00 64.19 743 ILE A O 1
ATOM 6039 N N . THR A 1 744 ? -0.630 -17.510 76.831 1.00 55.25 744 THR A N 1
ATOM 6040 C CA . THR A 1 744 ? 0.313 -16.587 76.162 1.00 55.25 744 THR A CA 1
ATOM 6041 C C . THR A 1 744 ? 1.501 -16.179 77.038 1.00 55.25 744 THR A C 1
ATOM 6043 O O . THR A 1 744 ? 2.596 -15.963 76.523 1.00 55.25 744 THR A O 1
ATOM 6046 N N . ALA A 1 745 ? 1.335 -16.111 78.364 1.00 45.16 745 ALA A N 1
ATOM 6047 C CA . ALA A 1 745 ? 2.429 -15.797 79.284 1.00 45.16 745 ALA A CA 1
ATOM 6048 C C . ALA A 1 745 ? 3.471 -16.927 79.422 1.00 45.16 745 ALA A C 1
ATOM 6050 O O . ALA A 1 745 ? 4.539 -16.690 79.986 1.00 45.16 745 ALA A O 1
ATOM 6051 N N . THR A 1 746 ? 3.187 -18.144 78.934 1.00 47.84 746 THR A N 1
ATOM 6052 C CA . THR A 1 746 ? 4.138 -19.269 78.998 1.00 47.84 746 THR A CA 1
ATOM 6053 C C . THR A 1 746 ? 5.044 -19.397 77.768 1.00 47.84 746 THR A C 1
ATOM 6055 O O . THR A 1 746 ? 6.042 -20.110 77.841 1.00 47.84 746 THR A O 1
ATOM 6058 N N . GLU A 1 747 ? 4.761 -18.690 76.668 1.00 40.81 747 GLU A N 1
ATOM 6059 C CA . GLU A 1 747 ? 5.507 -18.816 75.400 1.00 40.81 747 GLU A CA 1
ATOM 6060 C C . GLU A 1 747 ? 6.574 -17.720 75.183 1.00 40.81 747 GLU A C 1
ATOM 6062 O O . GLU A 1 747 ? 7.381 -17.808 74.261 1.00 40.81 747 GLU A O 1
ATOM 6067 N N . SER A 1 748 ? 6.652 -16.699 76.045 1.00 30.36 748 SER A N 1
ATOM 6068 C CA . SER A 1 748 ? 7.494 -15.506 75.829 1.00 30.36 748 SER A CA 1
ATOM 6069 C C . SER A 1 748 ? 8.959 -15.611 76.301 1.00 30.36 748 SER A C 1
ATOM 6071 O O . SER A 1 748 ? 9.612 -14.586 76.492 1.00 30.36 748 SER A O 1
ATOM 6073 N N . PHE A 1 749 ? 9.487 -16.819 76.523 1.00 31.05 749 PHE A N 1
ATOM 6074 C CA . PHE A 1 749 ? 10.875 -17.052 76.955 1.00 31.05 749 PHE A CA 1
ATOM 6075 C C . PHE A 1 749 ? 11.526 -18.225 76.195 1.00 31.05 749 PHE A C 1
ATOM 6077 O O . PHE A 1 749 ? 11.687 -19.306 76.757 1.00 31.05 749 PHE A O 1
ATOM 6084 N N . THR A 1 750 ? 11.948 -18.029 74.936 1.00 31.00 750 THR A N 1
ATOM 6085 C CA . THR A 1 750 ? 13.198 -18.620 74.386 1.00 31.00 750 THR A CA 1
ATOM 6086 C C . THR A 1 750 ? 13.559 -18.122 72.974 1.00 31.00 750 THR A C 1
ATOM 6088 O O . THR A 1 750 ? 12.771 -18.237 72.046 1.00 31.00 750 THR A O 1
ATOM 6091 N N . ASN A 1 751 ? 14.832 -17.731 72.830 1.00 28.31 751 ASN A N 1
ATOM 6092 C CA . ASN A 1 751 ? 15.664 -17.671 71.614 1.00 28.31 751 ASN A CA 1
ATOM 6093 C C . ASN A 1 751 ? 15.472 -16.540 70.579 1.00 28.31 751 ASN A C 1
ATOM 6095 O O . ASN A 1 751 ? 14.401 -16.281 70.042 1.00 28.31 751 ASN A O 1
ATOM 6099 N N . GLU A 1 752 ? 16.613 -15.922 70.259 1.00 25.30 752 GLU A N 1
ATOM 6100 C CA . GLU A 1 752 ? 16.800 -14.766 69.381 1.00 25.30 752 GLU A CA 1
ATOM 6101 C C . GLU A 1 752 ? 17.542 -15.148 68.080 1.00 25.30 752 GLU A C 1
ATOM 6103 O O . GLU A 1 752 ? 18.476 -15.948 68.119 1.00 25.30 752 GLU A O 1
ATOM 6108 N N . SER A 1 753 ? 17.256 -14.420 66.988 1.00 25.81 753 SER A N 1
ATOM 6109 C CA . SER A 1 753 ? 18.150 -14.135 65.835 1.00 25.81 753 SER A CA 1
ATOM 6110 C C . SER A 1 753 ? 18.531 -15.262 64.831 1.00 25.81 753 SER A C 1
ATOM 6112 O O . SER A 1 753 ? 18.587 -16.430 65.208 1.00 25.81 753 SER A O 1
ATOM 6114 N N . PRO A 1 754 ? 18.916 -14.940 63.567 1.00 27.72 754 PRO A N 1
ATOM 6115 C CA . PRO A 1 754 ? 18.626 -13.739 62.762 1.00 27.72 754 PRO A CA 1
ATOM 6116 C C . PRO A 1 754 ? 18.067 -14.016 61.335 1.00 27.72 754 PRO A C 1
ATOM 6118 O O . PRO A 1 754 ? 18.163 -15.110 60.786 1.00 27.72 754 PRO A O 1
ATOM 6121 N N . THR A 1 755 ? 17.582 -12.945 60.687 1.00 25.73 755 THR A N 1
ATOM 6122 C CA . THR A 1 755 ? 17.365 -12.804 59.222 1.00 25.73 755 THR A CA 1
ATOM 6123 C C . THR A 1 755 ? 16.391 -13.771 58.529 1.00 25.73 755 THR A C 1
ATOM 6125 O O . THR A 1 755 ? 16.755 -14.516 57.623 1.00 25.73 755 THR A O 1
ATOM 6128 N N . THR A 1 756 ? 15.106 -13.639 58.859 1.00 22.84 756 THR A N 1
ATOM 6129 C CA . THR A 1 756 ? 13.973 -14.041 58.007 1.00 22.84 756 THR A CA 1
ATOM 6130 C C . THR A 1 756 ? 13.207 -12.802 57.532 1.00 22.84 756 THR A C 1
ATOM 6132 O O . THR A 1 756 ? 12.306 -12.315 58.209 1.00 22.84 756 THR A O 1
ATOM 6135 N N . THR A 1 757 ? 13.543 -12.270 56.354 1.00 24.67 757 THR A N 1
ATOM 6136 C CA . THR A 1 757 ? 12.711 -11.251 55.692 1.00 24.67 757 THR A CA 1
ATOM 6137 C C . THR A 1 757 ? 11.575 -11.916 54.915 1.00 24.67 757 THR A C 1
ATOM 6139 O O . THR A 1 757 ? 11.775 -12.426 53.817 1.00 24.67 757 THR A O 1
ATOM 6142 N N . ASN A 1 758 ? 10.385 -11.846 55.514 1.00 25.58 758 ASN A N 1
ATOM 6143 C CA . ASN A 1 758 ? 9.068 -11.798 54.872 1.00 25.58 758 ASN A CA 1
ATOM 6144 C C . ASN A 1 758 ? 8.614 -13.052 54.096 1.00 25.58 758 ASN A C 1
ATOM 6146 O O . ASN A 1 758 ? 8.443 -13.036 52.881 1.00 25.58 758 ASN A O 1
ATOM 6150 N N . LEU A 1 759 ? 8.289 -14.114 54.842 1.00 24.05 759 LEU A N 1
ATOM 6151 C CA . LEU A 1 759 ? 7.570 -15.307 54.355 1.00 24.05 759 LEU A CA 1
ATOM 6152 C C . LEU A 1 759 ? 6.139 -15.422 54.940 1.00 24.05 759 LEU A C 1
ATOM 6154 O O . LEU A 1 759 ? 5.618 -16.522 55.112 1.00 24.05 759 LEU A O 1
ATOM 6158 N N . SER A 1 760 ? 5.505 -14.289 55.282 1.00 23.12 760 SER A N 1
ATOM 6159 C CA . SER A 1 760 ? 4.226 -14.258 56.021 1.00 23.12 760 SER A CA 1
ATOM 6160 C C . SER A 1 760 ? 3.193 -13.200 55.586 1.00 23.12 760 SER A C 1
ATOM 6162 O O . SER A 1 760 ? 2.212 -13.014 56.299 1.00 23.12 760 SER A O 1
ATOM 6164 N N . GLU A 1 761 ? 3.345 -12.531 54.436 1.00 25.56 761 GLU A N 1
ATOM 6165 C CA . GLU A 1 761 ? 2.344 -11.559 53.921 1.00 25.56 761 GLU A CA 1
ATOM 6166 C C . GLU A 1 761 ? 1.445 -12.107 52.790 1.00 25.56 761 GLU A C 1
ATOM 6168 O O . GLU A 1 761 ? 0.598 -11.406 52.248 1.00 25.56 761 GLU A O 1
ATOM 6173 N N . THR A 1 762 ? 1.543 -13.395 52.460 1.00 27.39 762 THR A N 1
ATOM 6174 C CA . THR A 1 762 ? 0.893 -13.989 51.273 1.00 27.39 762 THR A CA 1
ATOM 6175 C C . THR A 1 762 ? -0.604 -14.336 51.447 1.00 27.39 762 THR A C 1
ATOM 6177 O O . THR A 1 762 ? -1.171 -14.996 50.579 1.00 27.39 762 THR A O 1
ATOM 6180 N N . ILE A 1 763 ? -1.260 -13.989 52.571 1.00 24.86 763 ILE A N 1
ATOM 6181 C CA . ILE A 1 763 ? -2.588 -14.553 52.939 1.00 24.86 763 ILE A CA 1
ATOM 6182 C C . ILE A 1 763 ? -3.665 -13.538 53.410 1.00 24.86 763 ILE A C 1
ATOM 6184 O O . ILE A 1 763 ? -4.818 -13.942 53.569 1.00 24.86 763 ILE A O 1
ATOM 6188 N N . GLY A 1 764 ? -3.413 -12.224 53.548 1.00 24.66 764 GLY A N 1
ATOM 6189 C CA . GLY A 1 764 ? -4.520 -11.327 53.940 1.00 24.66 764 GLY A CA 1
ATOM 6190 C C . GLY A 1 764 ? -4.329 -9.813 53.864 1.00 24.66 764 GLY A C 1
ATOM 6191 O O . GLY A 1 764 ? -3.878 -9.207 54.829 1.00 24.66 764 GLY A O 1
ATOM 6192 N N . GLN A 1 765 ? -4.833 -9.190 52.789 1.00 24.95 765 GLN A N 1
ATOM 6193 C CA . GLN A 1 765 ? -5.194 -7.759 52.786 1.00 24.95 765 GLN A CA 1
ATOM 6194 C C . GLN A 1 765 ? -6.362 -7.375 51.846 1.00 24.95 765 GLN A C 1
ATOM 6196 O O . GLN A 1 765 ? -6.592 -6.201 51.569 1.00 24.95 765 GLN A O 1
ATOM 6201 N N . VAL A 1 766 ? -7.163 -8.350 51.397 1.00 24.88 766 VAL A N 1
ATOM 6202 C CA . VAL A 1 766 ? -8.401 -8.096 50.637 1.00 24.88 766 VAL A CA 1
ATOM 6203 C C . VAL A 1 766 ? -9.604 -8.182 51.588 1.00 24.88 766 VAL A C 1
ATOM 6205 O O . VAL A 1 766 ? -9.745 -9.182 52.288 1.00 24.88 766 VAL A O 1
ATOM 6208 N N . VAL A 1 767 ? -10.485 -7.166 51.541 1.00 24.58 767 VAL A N 1
ATOM 6209 C CA . VAL A 1 767 ? -11.736 -6.935 52.321 1.00 24.58 767 VAL A CA 1
ATOM 6210 C C . VAL A 1 767 ? -11.634 -5.949 53.512 1.00 24.58 767 VAL A C 1
ATOM 6212 O O . VAL A 1 767 ? -11.609 -6.333 54.673 1.00 24.58 767 VAL A O 1
ATOM 6215 N N . GLY A 1 768 ? -11.706 -4.651 53.181 1.00 24.22 768 GLY A N 1
ATOM 6216 C CA . GLY A 1 768 ? -12.652 -3.663 53.743 1.00 24.22 768 GLY A CA 1
ATOM 6217 C C . GLY A 1 768 ? -12.603 -3.236 55.224 1.00 24.22 768 GLY A C 1
ATOM 6218 O O . GLY A 1 768 ? -13.089 -3.950 56.096 1.00 24.22 768 GLY A O 1
ATOM 6219 N N . ILE A 1 769 ? -12.263 -1.959 55.465 1.00 27.62 769 ILE A N 1
ATOM 6220 C CA . ILE A 1 769 ? -12.797 -1.156 56.588 1.00 27.62 769 ILE A CA 1
ATOM 6221 C C . ILE A 1 769 ? -13.342 0.180 56.056 1.00 27.62 769 ILE A C 1
ATOM 6223 O O . ILE A 1 769 ? -12.809 0.770 55.119 1.00 27.62 769 ILE A O 1
ATOM 6227 N N . THR A 1 770 ? -14.457 0.612 56.640 1.00 23.62 770 THR A N 1
ATOM 6228 C CA . THR A 1 770 ? -15.307 1.731 56.224 1.00 23.62 770 THR A CA 1
ATOM 6229 C C . THR A 1 770 ? -15.024 3.038 56.977 1.00 23.62 770 THR A C 1
ATOM 6231 O O . THR A 1 770 ? -14.580 3.012 58.118 1.00 23.62 770 THR A O 1
ATOM 6234 N N . THR A 1 771 ? -15.465 4.150 56.372 1.00 23.73 771 THR A N 1
ATOM 6235 C CA . THR A 1 771 ? -16.035 5.360 57.020 1.00 23.73 771 THR A CA 1
ATOM 6236 C C . THR A 1 771 ? -15.229 6.156 58.060 1.00 23.73 771 THR A C 1
ATOM 6238 O O . THR A 1 771 ? -15.042 5.727 59.189 1.00 23.73 771 THR A O 1
ATOM 6241 N N . GLU A 1 772 ? -15.028 7.428 57.697 1.00 22.73 772 GLU A N 1
ATOM 6242 C CA . GLU A 1 772 ? -15.220 8.632 58.526 1.00 22.73 772 GLU A CA 1
ATOM 6243 C C . GLU A 1 772 ? -14.313 8.932 59.741 1.00 22.73 772 GLU A C 1
ATOM 6245 O O . GLU A 1 772 ? -14.257 8.212 60.733 1.00 22.73 772 GLU A O 1
ATOM 6250 N N . SER A 1 773 ? -13.838 10.187 59.716 1.00 23.08 773 SER A N 1
ATOM 6251 C CA . SER A 1 773 ? -13.726 11.154 60.828 1.00 23.08 773 SER A CA 1
ATOM 6252 C C . SER A 1 773 ? -12.331 11.544 61.354 1.00 23.08 773 SER A C 1
ATOM 6254 O O . SER A 1 773 ? -11.421 10.737 61.480 1.00 23.08 773 SER A O 1
ATOM 6256 N N . LEU A 1 774 ? -12.253 12.844 61.693 1.00 25.05 774 LEU A N 1
ATOM 6257 C CA . LEU A 1 774 ? -11.187 13.620 62.355 1.00 25.05 774 LEU A CA 1
ATOM 6258 C C . LEU A 1 774 ? -9.882 13.834 61.546 1.00 25.05 774 LEU A C 1
ATOM 6260 O O . LEU A 1 774 ? -9.115 12.904 61.358 1.00 25.05 774 LEU A O 1
ATOM 6264 N N . SER A 1 775 ? -9.561 14.993 60.943 1.00 23.05 775 SER A N 1
ATOM 6265 C CA . SER A 1 775 ? -9.662 16.441 61.278 1.00 23.05 775 SER A CA 1
ATOM 6266 C C . SER A 1 775 ? -8.420 17.027 61.971 1.00 23.05 775 SER A C 1
ATOM 6268 O O . SER A 1 775 ? -8.069 16.569 63.056 1.00 23.05 775 SER A O 1
ATOM 6270 N N . ASN A 1 776 ? -7.908 18.144 61.422 1.00 22.42 776 ASN A N 1
ATOM 6271 C CA . ASN A 1 776 ? -6.781 18.978 61.906 1.00 22.42 776 ASN A CA 1
ATOM 6272 C C . ASN A 1 776 ? -5.407 18.264 61.793 1.00 22.42 776 ASN A C 1
ATOM 6274 O O . ASN A 1 776 ? -5.315 17.079 62.064 1.00 22.42 776 ASN A O 1
ATOM 6278 N N . SER A 1 777 ? -4.268 18.860 61.419 1.00 23.91 777 SER A N 1
ATOM 6279 C CA . SER A 1 777 ? -3.838 20.255 61.154 1.00 23.91 777 SER A CA 1
ATOM 6280 C C . SER A 1 777 ? -2.435 20.183 60.476 1.00 23.91 777 SER A C 1
ATOM 6282 O O . SER A 1 777 ? -1.775 19.164 60.642 1.00 23.91 777 SER A O 1
ATOM 6284 N N . THR A 1 778 ? -1.851 21.159 59.758 1.00 23.48 778 THR A N 1
ATOM 6285 C CA . THR A 1 778 ? -2.217 22.549 59.396 1.00 23.48 778 THR A CA 1
ATOM 6286 C C . THR A 1 778 ? -1.291 23.059 58.253 1.00 23.48 778 THR A C 1
ATOM 6288 O O . THR A 1 778 ? -0.196 22.536 58.109 1.00 23.48 778 THR A O 1
ATOM 6291 N N . THR A 1 779 ? -1.737 24.052 57.456 1.00 22.44 779 THR A N 1
ATOM 6292 C CA . THR A 1 779 ? -1.013 24.959 56.498 1.00 22.44 779 THR A CA 1
ATOM 6293 C C . THR A 1 779 ? 0.451 24.641 56.090 1.00 22.44 779 THR A C 1
ATOM 6295 O O . THR A 1 779 ? 1.325 24.593 56.947 1.00 22.44 779 THR A O 1
ATOM 6298 N N . MET A 1 780 ? 0.835 24.624 54.803 1.00 23.20 780 MET A N 1
ATOM 6299 C CA . MET A 1 780 ? 1.095 25.844 54.004 1.00 23.20 780 MET A CA 1
ATOM 6300 C C . MET A 1 780 ? 1.386 25.538 52.512 1.00 23.20 780 MET A C 1
ATOM 6302 O O . MET A 1 780 ? 2.291 24.777 52.198 1.00 23.20 780 MET A O 1
ATOM 6306 N N . THR A 1 781 ? 0.654 26.216 51.621 1.00 23.45 781 THR A N 1
ATOM 6307 C CA . THR A 1 781 ? 1.047 26.734 50.285 1.00 23.45 781 THR A CA 1
ATOM 6308 C C . THR A 1 781 ? 2.241 26.120 49.516 1.00 23.45 781 THR A C 1
ATOM 6310 O O . THR A 1 781 ? 3.394 26.443 49.796 1.00 23.45 781 THR A O 1
ATOM 6313 N N . GLY A 1 782 ? 1.950 25.424 48.410 1.00 23.80 782 GLY A N 1
ATOM 6314 C CA . GLY A 1 782 ? 2.896 25.083 47.335 1.00 23.80 782 GLY A CA 1
ATOM 6315 C C . GLY A 1 782 ? 2.146 24.529 46.114 1.00 23.80 782 GLY A C 1
ATOM 6316 O O . GLY A 1 782 ? 1.187 23.782 46.289 1.00 23.80 782 GLY A O 1
ATOM 6317 N N . VAL A 1 783 ? 2.506 24.946 44.895 1.00 24.38 783 VAL A N 1
ATOM 6318 C CA . VAL A 1 783 ? 1.806 24.556 43.652 1.00 24.38 783 VAL A CA 1
ATOM 6319 C C . VAL A 1 783 ? 2.477 23.322 43.053 1.00 24.38 783 VAL A C 1
ATOM 6321 O O . VAL A 1 783 ? 3.511 23.460 42.408 1.00 24.38 783 VAL A O 1
ATOM 6324 N N . GLU A 1 784 ? 1.886 22.138 43.226 1.00 23.39 784 GLU A N 1
ATOM 6325 C CA . GLU A 1 784 ? 2.372 20.901 42.599 1.00 23.39 784 GLU A CA 1
ATOM 6326 C C . GLU A 1 784 ? 1.230 20.036 42.045 1.00 23.39 784 GLU A C 1
ATOM 6328 O O . GLU A 1 784 ? 0.098 20.053 42.535 1.00 23.39 784 GLU A O 1
ATOM 6333 N N . ASN A 1 785 ? 1.544 19.303 40.973 1.00 25.62 785 ASN A N 1
ATOM 6334 C CA . ASN A 1 785 ? 0.613 18.459 40.228 1.00 25.62 785 ASN A CA 1
ATOM 6335 C C . ASN A 1 785 ? -0.041 17.403 41.130 1.00 25.62 785 ASN A C 1
ATOM 6337 O O . ASN A 1 785 ? 0.658 16.668 41.825 1.00 25.62 785 ASN A O 1
ATOM 6341 N N . GLN A 1 786 ? -1.365 17.233 41.034 1.00 25.67 786 GLN A N 1
ATOM 6342 C CA . GLN A 1 786 ? -2.060 16.104 41.663 1.00 25.67 786 GLN A CA 1
ATOM 6343 C C . GLN A 1 786 ? -1.795 14.798 40.897 1.00 25.67 786 GLN A C 1
ATOM 6345 O O . GLN A 1 786 ? -2.654 14.271 40.191 1.00 25.67 786 GLN A O 1
ATOM 6350 N N . MET A 1 787 ? -0.582 14.266 41.054 1.00 27.20 787 MET A N 1
ATOM 6351 C CA . MET A 1 787 ? -0.269 12.880 40.726 1.00 27.20 787 MET A CA 1
ATOM 6352 C C . MET A 1 787 ? -0.992 11.965 41.717 1.00 27.20 787 MET A C 1
ATOM 6354 O O . MET A 1 787 ? -0.669 11.949 42.905 1.00 27.20 787 MET A O 1
ATOM 6358 N N . GLN A 1 788 ? -1.950 11.172 41.236 1.00 32.75 788 GLN A N 1
ATOM 6359 C CA . GLN A 1 788 ? -2.395 10.004 41.991 1.00 32.75 788 GLN A CA 1
ATOM 6360 C C . GLN A 1 788 ? -1.322 8.922 41.869 1.00 32.75 788 GLN A C 1
ATOM 6362 O O . GLN A 1 788 ? -1.233 8.226 40.859 1.00 32.75 788 GLN A O 1
ATOM 6367 N N . LEU A 1 789 ? -0.501 8.816 42.914 1.00 32.75 789 LEU A N 1
ATOM 6368 C CA . LEU A 1 789 ? 0.300 7.630 43.187 1.00 32.75 789 LEU A CA 1
ATOM 6369 C C . LEU A 1 789 ? -0.659 6.476 43.470 1.00 32.75 789 LEU A C 1
ATOM 6371 O O . LEU A 1 789 ? -1.357 6.477 44.486 1.00 32.75 789 LEU A O 1
ATOM 6375 N N . ILE A 1 790 ? -0.708 5.524 42.546 1.00 39.72 790 ILE A N 1
ATOM 6376 C CA . ILE A 1 790 ? -1.408 4.259 42.727 1.00 39.72 790 ILE A CA 1
ATOM 6377 C C . ILE A 1 790 ? -0.335 3.181 42.802 1.00 39.72 790 ILE A C 1
ATOM 6379 O O . ILE A 1 790 ? 0.626 3.182 42.031 1.00 39.72 790 ILE A O 1
ATOM 6383 N N . PHE A 1 791 ? -0.488 2.307 43.787 1.00 41.12 791 PHE A N 1
ATOM 6384 C CA . PHE A 1 791 ? 0.367 1.149 43.974 1.00 41.12 791 PHE A CA 1
ATOM 6385 C C . PHE A 1 791 ? -0.301 -0.047 43.298 1.00 41.12 791 PHE A C 1
ATOM 6387 O O . PHE A 1 791 ? -1.526 -0.189 43.359 1.00 41.12 791 PHE A O 1
ATOM 6394 N N . ASP A 1 792 ? 0.489 -0.872 42.624 1.00 43.91 792 ASP A N 1
ATOM 6395 C CA . ASP A 1 792 ? 0.034 -2.163 42.112 1.00 43.91 792 ASP A CA 1
ATOM 6396 C C . ASP A 1 792 ? -0.110 -3.200 43.249 1.00 43.91 792 ASP A C 1
ATOM 6398 O O . ASP A 1 792 ? 0.103 -2.909 44.430 1.00 43.91 792 ASP A O 1
ATOM 6402 N N . GLU A 1 793 ? -0.443 -4.442 42.893 1.00 41.06 793 GLU A N 1
ATOM 6403 C CA . GLU A 1 793 ? -0.502 -5.563 43.843 1.00 41.06 793 GLU A CA 1
ATOM 6404 C C . GLU A 1 793 ? 0.892 -5.975 44.385 1.00 41.06 793 GLU A C 1
ATOM 6406 O O . GLU A 1 793 ? 0.969 -6.838 45.259 1.00 41.06 793 GLU A O 1
ATOM 6411 N N . THR A 1 794 ? 1.987 -5.348 43.917 1.00 41.91 794 THR A N 1
ATOM 6412 C CA . THR A 1 794 ? 3.379 -5.589 44.354 1.00 41.91 794 THR A CA 1
ATOM 6413 C C . THR A 1 794 ? 3.984 -4.438 45.174 1.00 41.91 794 THR A C 1
ATOM 6415 O O . THR A 1 794 ? 5.111 -4.546 45.659 1.00 41.91 794 THR A O 1
ATOM 6418 N N . GLY A 1 795 ? 3.236 -3.350 45.394 1.00 40.44 795 GLY A N 1
ATOM 6419 C CA . GLY A 1 795 ? 3.694 -2.162 46.120 1.00 40.44 795 GLY A CA 1
ATOM 6420 C C . GLY A 1 795 ? 4.558 -1.200 45.293 1.00 40.44 795 GLY A C 1
ATOM 6421 O O . GLY A 1 795 ? 5.125 -0.261 45.858 1.00 40.44 795 GLY A O 1
ATOM 6422 N N . GLN A 1 796 ? 4.658 -1.384 43.975 1.00 39.56 796 GLN A N 1
ATOM 6423 C CA . GLN A 1 796 ? 5.344 -0.451 43.087 1.00 39.56 796 GLN A CA 1
ATOM 6424 C C . GLN A 1 796 ? 4.474 0.785 42.806 1.00 39.56 796 GLN A C 1
ATOM 6426 O O . GLN A 1 796 ? 3.338 0.655 42.343 1.00 39.56 796 GLN A O 1
ATOM 6431 N N . PRO A 1 797 ? 4.992 2.005 43.044 1.00 33.09 797 PRO A N 1
ATOM 6432 C CA . PRO A 1 797 ? 4.303 3.233 42.679 1.00 33.09 797 PRO A CA 1
ATOM 6433 C C . PRO A 1 797 ? 4.389 3.455 41.166 1.00 33.09 797 PRO A C 1
ATOM 6435 O O . PRO A 1 797 ? 5.466 3.750 40.645 1.00 33.09 797 PRO A O 1
ATOM 6438 N N . PHE A 1 798 ? 3.256 3.404 40.466 1.00 42.06 798 PHE A N 1
ATOM 6439 C CA . PHE A 1 798 ? 3.176 3.855 39.077 1.00 42.06 798 PHE A CA 1
ATOM 6440 C C . PHE A 1 798 ? 2.351 5.140 38.962 1.00 42.06 798 PHE A C 1
ATOM 6442 O O . PHE A 1 798 ? 1.372 5.375 39.676 1.00 42.06 798 PHE A O 1
ATOM 6449 N N . ILE A 1 799 ? 2.794 6.025 38.068 1.00 42.59 799 ILE A N 1
ATOM 6450 C CA . ILE A 1 799 ? 2.221 7.361 37.899 1.00 42.59 799 ILE A CA 1
ATOM 6451 C C . ILE A 1 799 ? 1.136 7.276 36.831 1.00 42.59 799 ILE A C 1
ATOM 6453 O O . ILE A 1 799 ? 1.431 7.174 35.639 1.00 42.59 799 ILE A O 1
ATOM 6457 N N . LEU A 1 800 ? -0.128 7.345 37.248 1.00 39.31 800 LEU A N 1
ATOM 6458 C CA . LEU A 1 800 ? -1.254 7.338 36.319 1.00 39.31 800 LEU A CA 1
ATOM 6459 C C . LEU A 1 800 ? -1.376 8.719 35.651 1.00 39.31 800 LEU A C 1
ATOM 6461 O O . LEU A 1 800 ? -2.072 9.616 36.128 1.00 39.31 800 LEU A O 1
ATOM 6465 N N . MET A 1 801 ? -0.653 8.905 34.542 1.00 36.19 801 MET A N 1
ATOM 6466 C CA . MET A 1 801 ? -0.753 10.115 33.726 1.00 36.19 801 MET A CA 1
ATOM 6467 C C . MET A 1 801 ? -2.164 10.238 33.141 1.00 36.19 801 MET A C 1
ATOM 6469 O O . MET A 1 801 ? -2.643 9.355 32.430 1.00 36.19 801 MET A O 1
ATOM 6473 N N . ARG A 1 802 ? -2.827 11.370 33.405 1.00 43.34 802 ARG A N 1
ATOM 6474 C CA . ARG A 1 802 ? -4.155 11.719 32.874 1.00 43.34 802 ARG A CA 1
ATOM 6475 C C . ARG A 1 802 ? -4.107 12.092 31.385 1.00 43.34 802 ARG A C 1
ATOM 6477 O O . ARG A 1 802 ? -4.517 13.174 30.985 1.00 43.34 802 ARG A O 1
ATOM 6484 N N . GLU A 1 803 ? -3.663 11.178 30.529 1.00 43.62 803 GLU A N 1
ATOM 6485 C CA . GLU A 1 803 ? -3.808 11.348 29.073 1.00 43.62 803 GLU A CA 1
ATOM 6486 C C . GLU A 1 803 ? -5.264 11.195 28.612 1.00 43.62 803 GLU A C 1
ATOM 6488 O O . GLU A 1 803 ? -5.638 11.701 27.561 1.00 43.62 803 GLU A O 1
ATOM 6493 N N . GLN A 1 804 ? -6.127 10.608 29.448 1.00 45.75 804 GLN A N 1
ATOM 6494 C CA . GLN A 1 804 ? -7.580 10.603 29.241 1.00 45.75 804 GLN A CA 1
ATOM 6495 C C . GLN A 1 804 ? -8.215 12.006 29.315 1.00 45.75 804 GLN A C 1
ATOM 6497 O O . GLN A 1 804 ? -9.320 12.180 28.811 1.00 45.75 804 GLN A O 1
ATOM 6502 N N . GLU A 1 805 ? -7.538 13.005 29.901 1.00 45.91 805 GLU A N 1
ATOM 6503 C CA . GLU A 1 805 ? -7.971 14.413 29.836 1.00 45.91 805 GLU A CA 1
ATOM 6504 C C . GLU A 1 805 ? -7.496 15.117 28.544 1.00 45.91 805 GLU A C 1
ATOM 6506 O O . GLU A 1 805 ? -8.003 16.190 28.234 1.00 45.91 805 GLU A O 1
ATOM 6511 N N . LYS A 1 806 ? -6.598 14.492 27.758 1.00 47.31 806 LYS A N 1
ATOM 6512 C CA . LYS A 1 806 ? -6.104 14.944 26.435 1.00 47.31 806 LYS A CA 1
ATOM 6513 C C . LYS A 1 806 ? -6.781 14.222 25.251 1.00 47.31 806 LYS A C 1
ATOM 6515 O O . LYS A 1 806 ? -6.177 13.982 24.203 1.00 47.31 806 LYS A O 1
ATOM 6520 N N . GLN A 1 807 ? -8.004 13.735 25.446 1.00 57.03 807 GLN A N 1
ATOM 6521 C CA . GLN A 1 807 ? -8.807 13.163 24.366 1.00 57.03 807 GLN A CA 1
ATOM 6522 C C . GLN A 1 807 ? -10.167 13.832 24.366 1.00 57.03 807 GLN A C 1
ATOM 6524 O O . GLN A 1 807 ? -10.993 13.597 25.255 1.00 57.03 807 GLN A O 1
ATOM 6529 N N . LYS A 1 808 ? -10.428 14.651 23.346 1.00 63.28 808 LYS A N 1
ATOM 6530 C CA . LYS A 1 808 ? -11.729 15.290 23.188 1.00 63.28 808 LYS A CA 1
ATOM 6531 C C . LYS A 1 808 ? -12.776 14.236 22.828 1.00 63.28 808 LYS A C 1
ATOM 6533 O O . LYS A 1 808 ? -12.901 13.803 21.682 1.00 63.28 808 LYS A O 1
ATOM 6538 N N . ARG A 1 809 ? -13.535 13.814 23.841 1.00 75.69 809 ARG A N 1
ATOM 6539 C CA . ARG A 1 809 ? -14.625 12.848 23.711 1.00 75.69 809 ARG A CA 1
ATOM 6540 C C . ARG A 1 809 ? -15.973 13.556 23.671 1.00 75.69 809 ARG A C 1
ATOM 6542 O O . ARG A 1 809 ? -16.429 14.074 24.687 1.00 75.69 809 ARG A O 1
ATOM 6549 N N . LEU A 1 810 ? -16.623 13.524 22.514 1.00 78.81 810 LEU A N 1
ATOM 6550 C CA . LEU A 1 810 ? -17.988 14.014 22.332 1.00 78.81 810 LEU A CA 1
ATOM 6551 C C . LEU A 1 810 ? -18.964 12.853 22.548 1.00 78.81 810 LEU A C 1
ATOM 6553 O O . LEU A 1 810 ? -18.727 11.746 22.063 1.00 78.81 810 LEU A O 1
ATOM 6557 N N . ARG A 1 811 ? -20.054 13.096 23.287 1.00 82.00 811 ARG A N 1
ATOM 6558 C CA . ARG A 1 811 ? -21.007 12.058 23.712 1.00 82.00 811 ARG A CA 1
ATOM 6559 C C . ARG A 1 811 ? -22.467 12.468 23.536 1.00 82.00 811 ARG A C 1
ATOM 6561 O O . ARG A 1 811 ? -22.841 13.617 23.767 1.00 82.00 811 ARG A O 1
ATOM 6568 N N . GLY A 1 812 ? -23.303 11.487 23.215 1.00 84.62 812 GLY A N 1
ATOM 6569 C CA . GLY A 1 812 ? -24.751 11.604 23.115 1.00 84.62 812 GLY A CA 1
ATOM 6570 C C . GLY A 1 812 ? -25.188 12.686 22.129 1.00 84.62 812 GLY A C 1
ATOM 6571 O O . GLY A 1 812 ? -24.756 12.732 20.978 1.00 84.62 812 GLY A O 1
ATOM 6572 N N . ILE A 1 813 ? -26.063 13.574 22.601 1.00 85.12 813 ILE A N 1
ATOM 6573 C CA . ILE A 1 813 ? -26.679 14.626 21.783 1.00 85.12 813 ILE A CA 1
ATOM 6574 C C . ILE A 1 813 ? -25.634 15.632 21.272 1.00 85.12 813 ILE A C 1
ATOM 6576 O O . ILE A 1 813 ? -25.783 16.134 20.163 1.00 85.12 813 ILE A O 1
ATOM 6580 N N . GLU A 1 814 ? -24.560 15.907 22.022 1.00 86.12 814 GLU A N 1
ATOM 6581 C CA . GLU A 1 814 ? -23.527 16.863 21.595 1.00 86.12 814 GLU A CA 1
ATOM 6582 C C . GLU A 1 814 ? -22.724 16.343 20.393 1.00 86.12 814 GLU A C 1
ATOM 6584 O O . GLU A 1 814 ? -22.518 17.081 19.429 1.00 86.12 814 GLU A O 1
ATOM 6589 N N . ALA A 1 815 ? -22.356 15.054 20.400 1.00 88.06 815 ALA A N 1
ATOM 6590 C CA . ALA A 1 815 ? -21.729 14.399 19.251 1.00 88.06 815 ALA A CA 1
ATOM 6591 C C . ALA A 1 815 ? -22.647 14.459 18.022 1.00 88.06 815 ALA A C 1
ATOM 6593 O O . ALA A 1 815 ? -22.259 14.980 16.980 1.00 88.06 815 ALA A O 1
ATOM 6594 N N . LEU A 1 816 ? -23.907 14.032 18.171 1.00 90.06 816 LEU A N 1
ATOM 6595 C CA . LEU A 1 816 ? -24.895 14.060 17.089 1.00 90.06 816 LEU A CA 1
ATOM 6596 C C . LEU A 1 816 ? -25.120 15.472 16.526 1.00 90.06 816 LEU A C 1
ATOM 6598 O O . LEU A 1 816 ? -25.164 15.638 15.308 1.00 90.06 816 LEU A O 1
ATOM 6602 N N . LYS A 1 817 ? -25.203 16.505 17.374 1.00 90.69 817 LYS A N 1
ATOM 6603 C CA . LYS A 1 817 ? -25.314 17.900 16.917 1.00 90.69 817 LYS A CA 1
ATOM 6604 C C . LYS A 1 817 ? -24.063 18.375 16.181 1.00 90.69 817 LYS A C 1
ATOM 6606 O O . LYS A 1 817 ? -24.189 19.023 15.146 1.00 90.69 817 LYS A O 1
ATOM 6611 N N . SER A 1 818 ? -22.868 18.010 16.649 1.00 90.38 818 SER A N 1
ATOM 6612 C CA . SER A 1 818 ? -21.615 18.290 15.936 1.00 90.38 818 SER A CA 1
ATOM 6613 C C . SER A 1 818 ? -21.591 17.619 14.553 1.00 90.38 818 SER A C 1
ATOM 6615 O O . SER A 1 818 ? -21.266 18.269 13.558 1.00 90.38 818 SER A O 1
ATOM 6617 N N . HIS A 1 819 ? -22.043 16.364 14.462 1.00 92.44 819 HIS A N 1
ATOM 6618 C CA . HIS A 1 819 ? -22.153 15.613 13.208 1.00 92.44 819 HIS A CA 1
ATOM 6619 C C . HIS A 1 819 ? -23.124 16.265 12.219 1.00 92.44 819 HIS A C 1
ATOM 6621 O O . HIS A 1 819 ? -22.784 16.444 11.048 1.00 92.44 819 HIS A O 1
ATOM 6627 N N . ILE A 1 820 ? -24.311 16.655 12.694 1.00 93.81 820 ILE A N 1
ATOM 6628 C CA . ILE A 1 820 ? -25.325 17.340 11.886 1.00 93.81 820 ILE A CA 1
ATOM 6629 C C . ILE A 1 820 ? -24.810 18.705 11.413 1.00 93.81 820 ILE A C 1
ATOM 6631 O O . ILE A 1 820 ? -24.975 19.040 10.241 1.00 93.81 820 ILE A O 1
ATOM 6635 N N . LEU A 1 821 ? -24.140 19.474 12.277 1.00 93.44 821 LEU A N 1
ATOM 6636 C CA . LEU A 1 821 ? -23.586 20.780 11.921 1.00 93.44 821 LEU A CA 1
ATOM 6637 C C . LEU A 1 821 ? -22.492 20.669 10.847 1.00 93.44 821 LEU A C 1
ATOM 6639 O O . LEU A 1 821 ? -22.514 21.437 9.885 1.00 93.44 821 LEU A O 1
ATOM 6643 N N . ALA A 1 822 ? -21.593 19.687 10.954 1.00 92.69 822 ALA A N 1
ATOM 6644 C CA . ALA A 1 822 ? -20.583 19.420 9.930 1.00 92.69 822 ALA A CA 1
ATOM 6645 C C . ALA A 1 822 ? -21.216 19.003 8.589 1.00 92.69 822 ALA A C 1
ATOM 6647 O O . ALA A 1 822 ? -20.878 19.559 7.543 1.00 92.69 822 ALA A O 1
ATOM 6648 N N . ALA A 1 823 ? -22.187 18.084 8.617 1.00 93.81 823 ALA A N 1
ATOM 6649 C CA . ALA A 1 823 ? -22.916 17.654 7.424 1.00 93.81 823 ALA A CA 1
ATOM 6650 C C . ALA A 1 823 ? -23.676 18.812 6.750 1.00 93.81 823 ALA A C 1
ATOM 6652 O O . ALA A 1 823 ? -23.640 18.972 5.530 1.00 93.81 823 ALA A O 1
ATOM 6653 N N . ARG A 1 824 ? -24.322 19.665 7.552 1.00 93.38 824 ARG A N 1
ATOM 6654 C CA . ARG A 1 824 ? -25.031 20.867 7.098 1.00 93.38 824 ARG A CA 1
ATOM 6655 C C . ARG A 1 824 ? -24.085 21.918 6.513 1.00 93.38 824 ARG A C 1
ATOM 6657 O O . ARG A 1 824 ? -24.466 22.577 5.549 1.00 93.38 824 ARG A O 1
ATOM 6664 N N . ALA A 1 825 ? -22.878 22.081 7.055 1.00 92.75 825 ALA A N 1
ATOM 6665 C CA . ALA A 1 825 ? -21.877 22.998 6.507 1.00 92.75 825 ALA A CA 1
ATOM 6666 C C . ALA A 1 825 ? -21.428 22.560 5.101 1.00 92.75 825 ALA A C 1
ATOM 6668 O O . ALA A 1 825 ? -21.475 23.356 4.164 1.00 92.75 825 ALA A O 1
ATOM 6669 N N . VAL A 1 826 ? -21.101 21.274 4.939 1.00 92.50 826 VAL A N 1
ATOM 6670 C CA . VAL A 1 826 ? -20.758 20.654 3.647 1.00 92.50 826 VAL A CA 1
ATOM 6671 C C . VAL A 1 826 ? -21.902 20.794 2.639 1.00 92.50 826 VAL A C 1
ATOM 6673 O O . VAL A 1 826 ? -21.712 21.333 1.548 1.00 92.50 826 VAL A O 1
ATOM 6676 N N . ALA A 1 827 ? -23.118 20.390 3.021 1.00 93.50 827 ALA A N 1
ATOM 6677 C CA . ALA A 1 827 ? -24.297 20.531 2.171 1.00 93.50 827 ALA A CA 1
ATOM 6678 C C . ALA A 1 827 ? -24.559 21.999 1.795 1.00 93.50 827 ALA A C 1
ATOM 6680 O O . ALA A 1 827 ? -24.918 22.280 0.655 1.00 93.50 827 ALA A O 1
ATOM 6681 N N . GLY A 1 828 ? -24.327 22.945 2.711 1.00 92.75 828 GLY A N 1
ATOM 6682 C CA . GLY A 1 828 ? -24.442 24.384 2.468 1.00 92.75 828 GLY A CA 1
ATOM 6683 C C . GLY A 1 828 ? -23.469 24.920 1.412 1.00 92.75 828 GLY A C 1
ATOM 6684 O O . GLY A 1 828 ? -23.862 25.770 0.616 1.00 92.75 828 GLY A O 1
ATOM 6685 N N . ILE A 1 829 ? -22.242 24.392 1.353 1.00 91.38 829 ILE A N 1
ATOM 6686 C CA . ILE A 1 829 ? -21.254 24.730 0.314 1.00 91.38 829 ILE A CA 1
ATOM 6687 C C . ILE A 1 829 ? -21.713 24.193 -1.049 1.00 91.38 829 ILE A C 1
ATOM 6689 O O . ILE A 1 829 ? -21.722 24.926 -2.040 1.00 91.38 829 ILE A O 1
ATOM 6693 N N . VAL A 1 830 ? -22.129 22.926 -1.106 1.00 92.06 830 VAL A N 1
ATOM 6694 C CA . VAL A 1 830 ? -22.554 22.244 -2.344 1.00 92.06 830 VAL A CA 1
ATOM 6695 C C . VAL A 1 830 ? -23.894 22.786 -2.878 1.00 92.06 830 VAL A C 1
ATOM 6697 O O . VAL A 1 830 ? -24.106 22.835 -4.088 1.00 92.06 830 VAL A O 1
ATOM 6700 N N . LYS A 1 831 ? -24.771 23.303 -2.006 1.00 92.12 831 LYS A N 1
ATOM 6701 C CA . LYS A 1 831 ? -26.107 23.838 -2.337 1.00 92.12 831 LYS A CA 1
ATOM 6702 C C . LYS A 1 831 ? -26.119 24.863 -3.479 1.00 92.12 831 LYS A C 1
ATOM 6704 O O . LYS A 1 831 ? -27.049 24.842 -4.282 1.00 92.12 831 LYS A O 1
ATOM 6709 N N . SER A 1 832 ? -25.105 25.728 -3.595 1.00 92.81 832 SER A N 1
ATOM 6710 C CA . SER A 1 832 ? -25.037 26.766 -4.647 1.00 92.81 832 SER A CA 1
ATOM 6711 C C . SER A 1 832 ? -24.740 26.230 -6.057 1.00 92.81 832 SER A C 1
ATOM 6713 O O . SER A 1 832 ? -24.761 26.994 -7.019 1.00 92.81 832 SER A O 1
ATOM 6715 N N . SER A 1 833 ? -24.424 24.941 -6.175 1.00 91.69 833 SER A N 1
ATOM 6716 C CA . SER A 1 833 ? -24.075 24.251 -7.424 1.00 91.69 833 SER A CA 1
ATOM 6717 C C . SER A 1 833 ? -25.264 23.457 -8.002 1.00 91.69 833 SER A C 1
ATOM 6719 O O . SER A 1 833 ? -25.222 22.986 -9.135 1.00 91.69 833 SER A O 1
ATOM 6721 N N . LEU A 1 834 ? -26.376 23.344 -7.262 1.00 92.00 834 LEU A N 1
ATOM 6722 C CA . LEU A 1 834 ? -27.549 22.569 -7.675 1.00 92.00 834 LEU A CA 1
ATOM 6723 C C . LEU A 1 834 ? -28.443 23.324 -8.681 1.00 92.00 834 LEU A C 1
ATOM 6725 O O . LEU A 1 834 ? -28.947 24.410 -8.387 1.00 92.00 834 LEU A O 1
ATOM 6729 N N . GLY A 1 835 ? -28.722 22.696 -9.828 1.00 89.00 835 GLY A N 1
ATOM 6730 C CA . GLY A 1 835 ? -29.671 23.172 -10.846 1.00 89.00 835 GLY A CA 1
ATOM 6731 C C . GLY A 1 835 ? -29.035 23.917 -12.032 1.00 89.00 835 GLY A C 1
ATOM 6732 O O . GLY A 1 835 ? -27.832 24.167 -12.039 1.00 89.00 835 GLY A O 1
ATOM 6733 N N . PRO A 1 836 ? -29.828 24.314 -13.050 1.00 87.00 836 PRO A N 1
ATOM 6734 C CA . PRO A 1 836 ? -29.325 24.948 -14.279 1.00 87.00 836 PRO A CA 1
ATOM 6735 C C . PRO A 1 836 ? -28.818 26.389 -14.080 1.00 87.00 836 PRO A C 1
ATOM 6737 O O . PRO A 1 836 ? -28.234 26.977 -14.987 1.00 87.00 836 PRO A O 1
ATOM 6740 N N . ARG A 1 837 ? -29.059 26.968 -12.897 1.00 88.75 837 ARG A N 1
ATOM 6741 C CA . ARG A 1 837 ? -28.511 28.252 -12.428 1.00 88.75 837 ARG A CA 1
ATOM 6742 C C . ARG A 1 837 ? -27.474 28.077 -11.306 1.00 88.75 837 ARG A C 1
ATOM 6744 O O . ARG A 1 837 ? -27.108 29.056 -10.665 1.00 88.75 837 ARG A O 1
ATOM 6751 N N . GLY A 1 838 ? -27.028 26.844 -11.054 1.00 88.31 838 GLY A N 1
ATOM 6752 C CA . GLY A 1 838 ? -25.918 26.568 -10.147 1.00 88.31 838 GLY A CA 1
ATOM 6753 C C . GLY A 1 838 ? -24.602 27.147 -10.670 1.00 88.31 838 GLY A C 1
ATOM 6754 O O . GLY A 1 838 ? -24.444 27.364 -11.871 1.00 88.31 838 GLY A O 1
ATOM 6755 N N . PHE A 1 839 ? -23.666 27.400 -9.757 1.00 89.31 839 PHE A N 1
ATOM 6756 C CA . PHE A 1 839 ? -22.332 27.903 -10.080 1.00 89.31 839 PHE A CA 1
ATOM 6757 C C . PHE A 1 839 ? -21.250 26.856 -9.807 1.00 89.31 839 PHE A C 1
ATOM 6759 O O . PHE A 1 839 ? -21.229 26.234 -8.737 1.00 89.31 839 PHE A O 1
ATOM 6766 N N . ASP A 1 840 ? -20.311 26.752 -10.746 1.00 90.25 840 ASP A N 1
ATOM 6767 C CA . ASP A 1 840 ? -19.085 25.967 -10.617 1.00 90.25 840 ASP A CA 1
ATOM 6768 C C . ASP A 1 840 ? -18.240 26.437 -9.420 1.00 90.25 840 ASP A C 1
ATOM 6770 O O . ASP A 1 840 ? -18.270 27.608 -9.022 1.00 90.25 840 ASP A O 1
ATOM 6774 N N . LYS A 1 841 ? -17.411 25.540 -8.879 1.00 91.06 841 LYS A N 1
ATOM 6775 C CA . LYS A 1 841 ? -16.418 25.866 -7.847 1.00 91.06 841 LYS A CA 1
ATOM 6776 C C . LYS A 1 841 ? -15.008 25.742 -8.404 1.00 91.06 841 LYS A C 1
ATOM 6778 O O . LYS A 1 841 ? -14.675 24.745 -9.038 1.00 91.06 841 LYS A O 1
ATOM 6783 N N . MET A 1 842 ? -14.178 26.748 -8.129 1.00 91.88 842 MET A N 1
ATOM 6784 C CA . MET A 1 842 ? -12.734 26.689 -8.346 1.00 91.88 842 MET A CA 1
ATOM 6785 C C . MET A 1 842 ? -12.081 26.043 -7.124 1.00 91.88 842 MET A C 1
ATOM 6787 O O . MET A 1 842 ? -12.205 26.549 -6.010 1.00 91.88 842 MET A O 1
ATOM 6791 N N . LEU A 1 843 ? -11.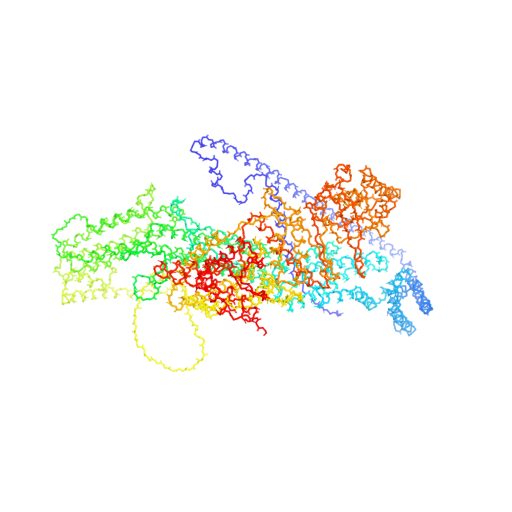395 24.930 -7.349 1.00 91.19 843 LEU A N 1
ATOM 6792 C CA . LEU A 1 843 ? -10.715 24.122 -6.345 1.00 91.19 843 LEU A CA 1
ATOM 6793 C C . LEU A 1 843 ? -9.246 24.005 -6.747 1.00 91.19 843 LEU A C 1
ATOM 6795 O O . LEU A 1 843 ? -8.929 23.868 -7.930 1.00 91.19 843 LEU A O 1
ATOM 6799 N N . VAL A 1 844 ? -8.353 24.092 -5.768 1.00 90.50 844 VAL A N 1
ATOM 6800 C CA . VAL A 1 844 ? -6.902 24.040 -5.968 1.00 90.50 844 VAL A CA 1
ATOM 6801 C C . VAL A 1 844 ? -6.389 22.850 -5.172 1.00 90.50 844 VAL A C 1
ATOM 6803 O O . VAL A 1 844 ? -6.629 22.786 -3.968 1.00 90.50 844 VAL A O 1
ATOM 6806 N N . SER A 1 845 ? -5.742 21.889 -5.834 1.00 84.62 845 SER A N 1
ATOM 6807 C CA . SER A 1 845 ? -5.134 20.754 -5.131 1.00 84.62 845 SER A CA 1
ATOM 6808 C C . SER A 1 845 ? -3.932 21.207 -4.285 1.00 84.62 845 SER A C 1
ATOM 6810 O O . SER A 1 845 ? -3.364 22.269 -4.558 1.00 84.62 845 SER A O 1
ATOM 6812 N N . PRO A 1 846 ? -3.472 20.395 -3.314 1.00 83.94 846 PRO A N 1
ATOM 6813 C CA . PRO A 1 846 ? -2.212 20.648 -2.609 1.00 83.94 846 PRO A CA 1
ATOM 6814 C C . PRO A 1 846 ? -0.995 20.790 -3.544 1.00 83.94 846 PRO A C 1
ATOM 6816 O O . PRO A 1 846 ? -0.067 21.532 -3.234 1.00 83.94 846 PRO A O 1
ATOM 6819 N N . ASP A 1 847 ? -1.024 20.142 -4.715 1.00 86.50 847 ASP A N 1
ATOM 6820 C CA . ASP A 1 847 ? 0.009 20.250 -5.758 1.00 86.50 847 ASP A CA 1
ATOM 6821 C C . ASP A 1 847 ? -0.073 21.550 -6.588 1.00 86.50 847 ASP A C 1
ATOM 6823 O O . ASP A 1 847 ? 0.833 21.848 -7.367 1.00 86.50 847 ASP A O 1
ATOM 6827 N N . GLY A 1 848 ? -1.151 22.330 -6.437 1.00 84.75 848 GLY A N 1
ATOM 6828 C CA . GLY A 1 848 ? -1.409 23.569 -7.177 1.00 84.75 848 GLY A CA 1
ATOM 6829 C C . GLY A 1 848 ? -2.268 23.417 -8.440 1.00 84.75 848 GLY A C 1
ATOM 6830 O O . GLY A 1 848 ? -2.491 24.410 -9.138 1.00 84.75 848 GLY A O 1
ATOM 6831 N N . ASP A 1 849 ? -2.787 22.221 -8.741 1.00 86.56 849 ASP A N 1
ATOM 6832 C CA . ASP A 1 849 ? -3.650 22.002 -9.907 1.00 86.56 849 ASP A CA 1
ATOM 6833 C C . ASP A 1 849 ? -5.029 22.641 -9.702 1.00 86.56 849 ASP A C 1
ATOM 6835 O O . ASP A 1 849 ? -5.774 22.308 -8.775 1.00 86.56 849 ASP A O 1
ATOM 6839 N N . VAL A 1 850 ? -5.399 23.538 -10.618 1.00 91.06 850 VAL A N 1
ATOM 6840 C CA . VAL A 1 850 ? -6.694 24.228 -10.611 1.00 91.06 850 VAL A CA 1
ATOM 6841 C C . VAL A 1 850 ? -7.744 23.398 -11.347 1.00 91.06 850 VAL A C 1
ATOM 6843 O O . VAL A 1 850 ? -7.659 23.195 -12.558 1.00 91.06 850 VAL A O 1
ATOM 6846 N N . THR A 1 851 ? -8.792 22.996 -10.633 1.00 89.19 851 THR A N 1
ATOM 6847 C CA . THR A 1 851 ? -10.003 22.384 -11.196 1.00 89.19 851 THR A CA 1
ATOM 6848 C C . THR A 1 851 ? -11.177 23.351 -11.048 1.00 89.19 851 THR A C 1
ATOM 6850 O O . THR A 1 851 ? -11.384 23.909 -9.976 1.00 89.19 851 THR A O 1
ATOM 6853 N N . ILE A 1 852 ? -11.960 23.555 -12.110 1.00 91.75 852 ILE A N 1
ATOM 6854 C CA . ILE A 1 852 ? -13.237 24.283 -12.054 1.00 91.75 852 ILE A CA 1
ATOM 6855 C C . ILE A 1 852 ? -14.318 23.302 -12.490 1.00 91.75 852 ILE A C 1
ATOM 6857 O O . ILE A 1 852 ? -14.203 22.742 -13.579 1.00 91.75 852 ILE A O 1
ATOM 6861 N N . THR A 1 853 ? -15.311 23.058 -11.634 1.00 89.19 853 THR A N 1
ATOM 6862 C CA . THR A 1 853 ? -16.348 22.049 -11.894 1.00 89.19 853 THR A CA 1
ATOM 6863 C C . THR A 1 853 ? -17.676 22.356 -11.206 1.00 89.19 853 THR A C 1
ATOM 6865 O O . THR A 1 853 ? -17.686 23.014 -10.162 1.00 89.19 853 THR A O 1
ATOM 6868 N N . ASN A 1 854 ? -18.786 21.876 -11.778 1.00 88.69 854 ASN A N 1
ATOM 6869 C CA . ASN A 1 854 ? -20.100 21.875 -11.119 1.00 88.69 854 ASN A CA 1
ATOM 6870 C C . ASN A 1 854 ? -20.516 20.494 -10.571 1.00 88.69 854 ASN A C 1
ATOM 6872 O O . ASN A 1 854 ? -21.554 20.377 -9.916 1.00 88.69 854 ASN A O 1
ATOM 6876 N N . ASP A 1 855 ? -19.740 19.442 -10.845 1.00 86.69 855 ASP A N 1
ATOM 6877 C CA . ASP A 1 855 ? -20.047 18.095 -10.364 1.00 86.69 855 ASP A CA 1
ATOM 6878 C C . ASP A 1 855 ? -19.790 17.967 -8.852 1.00 86.69 855 ASP A C 1
ATOM 6880 O O . ASP A 1 855 ? -18.685 18.195 -8.354 1.00 86.69 855 ASP A O 1
ATOM 6884 N N . GLY A 1 856 ? -20.823 17.554 -8.116 1.00 87.81 856 GLY A N 1
ATOM 6885 C CA . GLY A 1 856 ? -20.781 17.356 -6.675 1.00 87.81 856 GLY A CA 1
ATOM 6886 C C . GLY A 1 856 ? -19.832 16.250 -6.212 1.00 87.81 856 GLY A C 1
ATOM 6887 O O . GLY A 1 856 ? -19.382 16.314 -5.070 1.00 87.81 856 GLY A O 1
ATOM 6888 N N . ALA A 1 857 ? -19.497 15.253 -7.037 1.00 89.25 857 ALA A N 1
ATOM 6889 C CA . ALA A 1 857 ? -18.535 14.216 -6.652 1.00 89.25 857 ALA A CA 1
ATOM 6890 C C . ALA A 1 857 ? -17.101 14.751 -6.735 1.00 89.25 857 ALA A C 1
ATOM 6892 O O . ALA A 1 857 ? -16.364 14.705 -5.749 1.00 89.25 857 ALA A O 1
ATOM 6893 N N . THR A 1 858 ? -16.746 15.376 -7.856 1.00 89.38 858 THR A N 1
ATOM 6894 C CA . THR A 1 858 ? -15.461 16.051 -8.076 1.00 89.38 858 THR A CA 1
ATOM 6895 C C . THR A 1 858 ? -15.242 17.198 -7.089 1.00 89.38 858 THR A C 1
ATOM 6897 O O . THR A 1 858 ? -14.137 17.346 -6.568 1.00 89.38 858 THR A O 1
ATOM 6900 N N . ILE A 1 859 ? -16.277 17.997 -6.786 1.00 92.25 859 ILE A N 1
ATOM 6901 C CA . ILE A 1 859 ? -16.189 19.060 -5.772 1.00 92.25 859 ILE A CA 1
ATOM 6902 C C . ILE A 1 859 ? -15.816 18.477 -4.407 1.00 92.25 859 ILE A C 1
ATOM 6904 O O . ILE A 1 859 ? -14.936 19.007 -3.733 1.00 92.25 859 ILE A O 1
ATOM 6908 N N . MET A 1 860 ? -16.481 17.391 -4.012 1.00 90.56 860 MET A N 1
ATOM 6909 C CA . MET A 1 860 ? -16.295 16.761 -2.709 1.00 90.56 860 MET A CA 1
ATOM 6910 C C . MET A 1 860 ? -14.963 16.008 -2.597 1.00 90.56 860 MET A C 1
ATOM 6912 O O . MET A 1 860 ? -14.339 16.058 -1.546 1.00 90.56 860 MET A O 1
ATOM 6916 N N . ASP A 1 861 ? -14.491 15.363 -3.667 1.00 90.19 861 ASP A N 1
ATOM 6917 C CA . ASP A 1 861 ? -13.183 14.687 -3.701 1.00 90.19 861 ASP A CA 1
ATOM 6918 C C . ASP A 1 861 ? -12.000 15.668 -3.643 1.00 90.19 861 ASP A C 1
ATOM 6920 O O . ASP A 1 861 ? -10.970 15.378 -3.039 1.00 90.19 861 ASP A O 1
ATOM 6924 N N . LYS A 1 862 ? -12.145 16.853 -4.252 1.00 88.75 862 LYS A N 1
ATOM 6925 C CA . LYS A 1 862 ? -11.118 17.909 -4.238 1.00 88.75 862 LYS A CA 1
ATOM 6926 C C . LYS A 1 862 ? -11.187 18.835 -3.022 1.00 88.75 862 LYS A C 1
ATOM 6928 O O . LYS A 1 862 ? -10.300 19.672 -2.867 1.00 88.75 862 LYS A O 1
ATOM 6933 N N . MET A 1 863 ? -12.214 18.721 -2.181 1.00 86.44 863 MET A N 1
ATOM 6934 C CA . MET A 1 863 ? -12.332 19.500 -0.952 1.00 86.44 863 MET A CA 1
ATOM 6935 C C . MET A 1 863 ? -11.658 18.751 0.200 1.00 86.44 863 MET A C 1
ATOM 6937 O O . MET A 1 863 ? -12.147 17.712 0.636 1.00 86.44 863 MET A O 1
ATOM 6941 N N . ASP A 1 864 ? -10.560 19.297 0.725 1.00 85.06 864 ASP A N 1
ATOM 6942 C CA . ASP A 1 864 ? -9.909 18.727 1.904 1.00 85.06 864 ASP A CA 1
ATOM 6943 C C . ASP A 1 864 ? -10.808 18.909 3.140 1.00 85.06 864 ASP A C 1
ATOM 6945 O O . ASP A 1 864 ? -11.138 20.030 3.540 1.00 85.06 864 ASP A O 1
ATOM 6949 N N . VAL A 1 865 ? -11.285 17.793 3.696 1.00 85.00 865 VAL A N 1
ATOM 6950 C CA . VAL A 1 865 ? -12.248 17.761 4.802 1.00 85.00 865 VAL A CA 1
ATOM 6951 C C . VAL A 1 865 ? -11.726 16.899 5.941 1.00 85.00 865 VAL A C 1
ATOM 6953 O O . VAL A 1 865 ? -11.708 15.676 5.860 1.00 85.00 865 VAL A O 1
ATOM 6956 N N . GLU A 1 866 ? -11.362 17.526 7.057 1.00 84.62 866 GLU A N 1
ATOM 6957 C CA . GLU A 1 866 ? -10.863 16.824 8.247 1.00 84.62 866 GLU A CA 1
ATOM 6958 C C . GLU A 1 866 ? -11.958 15.974 8.918 1.00 84.62 866 GLU A C 1
ATOM 6960 O O . GLU A 1 866 ? -11.745 14.810 9.271 1.00 84.62 866 GLU A O 1
ATOM 6965 N N . HIS A 1 867 ? -13.162 16.543 9.056 1.00 87.69 867 HIS A N 1
ATOM 6966 C CA . HIS A 1 867 ? -14.246 15.980 9.858 1.00 87.69 867 HIS A CA 1
ATOM 6967 C C . HIS A 1 867 ? -14.773 14.649 9.292 1.00 87.69 867 HIS A C 1
ATOM 6969 O O . HIS A 1 867 ? -15.270 14.584 8.169 1.00 87.69 867 HIS A O 1
ATOM 6975 N N . HIS A 1 868 ? -14.772 13.587 10.102 1.00 88.69 868 HIS A N 1
ATOM 6976 C CA . HIS A 1 868 ? -15.152 12.229 9.682 1.00 88.69 868 HIS A CA 1
ATOM 6977 C C . HIS A 1 868 ? -16.540 12.138 9.017 1.00 88.69 868 HIS A C 1
ATOM 6979 O O . HIS A 1 868 ? -16.697 11.471 7.999 1.00 88.69 868 HIS A O 1
ATOM 6985 N N . ILE A 1 869 ? -17.539 12.871 9.519 1.00 92.06 869 ILE A N 1
ATOM 6986 C CA . ILE A 1 869 ? -18.883 12.911 8.906 1.00 92.06 869 ILE A CA 1
ATOM 6987 C C . ILE A 1 869 ? -18.890 13.638 7.547 1.00 92.06 869 ILE A C 1
ATOM 6989 O O . ILE A 1 869 ? -19.692 13.303 6.682 1.00 92.06 869 ILE A O 1
ATOM 6993 N N . ALA A 1 870 ? -17.981 14.593 7.321 1.00 91.94 870 ALA A N 1
ATOM 6994 C CA . ALA A 1 870 ? -17.817 15.212 6.007 1.00 91.94 870 ALA A CA 1
ATOM 6995 C C . ALA A 1 870 ? -17.215 14.208 5.010 1.00 91.94 870 ALA A C 1
ATOM 6997 O O . ALA A 1 870 ? -17.736 14.084 3.907 1.00 91.94 870 ALA A O 1
ATOM 6998 N N . LYS A 1 871 ? -16.220 13.409 5.429 1.00 91.75 871 LYS A N 1
ATOM 6999 C CA . LYS A 1 871 ? -15.674 12.295 4.626 1.00 91.75 871 LYS A CA 1
ATOM 7000 C C . LYS A 1 871 ? -16.761 11.280 4.240 1.00 91.75 871 LYS A C 1
ATOM 7002 O O . LYS A 1 871 ? -16.819 10.869 3.088 1.00 91.75 871 LYS A O 1
ATOM 7007 N N . LEU A 1 872 ? -17.692 10.952 5.143 1.00 93.38 872 LEU A N 1
ATOM 7008 C CA . LEU A 1 872 ? -18.854 10.109 4.808 1.00 93.38 872 LEU A CA 1
ATOM 7009 C C . LEU A 1 872 ? -19.761 10.720 3.721 1.00 93.38 872 LEU A C 1
ATOM 7011 O O . LEU A 1 872 ? -20.321 9.980 2.916 1.00 93.38 872 LEU A O 1
ATOM 7015 N N . LEU A 1 873 ? -19.898 12.051 3.662 1.00 93.81 873 LEU A N 1
ATOM 7016 C CA . LEU A 1 873 ? -20.627 12.726 2.578 1.00 93.81 873 LEU A CA 1
ATOM 7017 C C . LEU A 1 873 ? -19.833 12.779 1.261 1.00 93.81 873 LEU A C 1
ATOM 7019 O O . LEU A 1 873 ? -20.450 12.778 0.197 1.00 93.81 873 LEU A O 1
ATOM 7023 N N . VAL A 1 874 ? -18.495 12.797 1.310 1.00 93.06 874 VAL A N 1
ATOM 7024 C CA . VAL A 1 874 ? -17.645 12.641 0.112 1.00 93.06 874 VAL A CA 1
ATOM 7025 C C . VAL A 1 874 ? -17.882 11.266 -0.510 1.00 93.06 874 VAL A C 1
ATOM 7027 O O . VAL A 1 874 ? -18.197 11.177 -1.695 1.00 93.06 874 VAL A O 1
ATOM 7030 N N . GLU A 1 875 ? -17.819 10.207 0.297 1.00 92.88 875 GLU A N 1
ATOM 7031 C CA . GLU A 1 875 ? -18.049 8.836 -0.171 1.00 92.88 875 GLU A CA 1
ATOM 7032 C C . GLU A 1 875 ? -19.500 8.607 -0.637 1.00 92.88 875 GLU A C 1
ATOM 7034 O O . GLU A 1 875 ? -19.714 7.930 -1.638 1.00 92.88 875 GLU A O 1
ATOM 7039 N N . LEU A 1 876 ? -20.498 9.247 -0.010 1.00 94.62 876 LEU A N 1
ATOM 7040 C CA . LEU A 1 876 ? -21.885 9.264 -0.504 1.00 94.62 876 LEU A CA 1
ATOM 7041 C C . LEU A 1 876 ? -21.998 9.872 -1.915 1.00 94.62 876 LEU A C 1
ATOM 7043 O O . LEU A 1 876 ? -22.684 9.318 -2.774 1.00 94.62 876 LEU A O 1
ATOM 7047 N N . SER A 1 877 ? -21.319 10.998 -2.160 1.00 94.19 877 SER A N 1
ATOM 7048 C CA . SER A 1 877 ? -21.308 11.667 -3.469 1.00 94.19 877 SER A CA 1
ATOM 7049 C C . SER A 1 877 ? -20.638 10.794 -4.540 1.00 94.19 877 SER A C 1
ATOM 7051 O O . SER A 1 877 ? -21.181 10.618 -5.630 1.00 94.19 877 SER A O 1
ATOM 7053 N N . LYS A 1 878 ? -19.501 10.165 -4.201 1.00 92.88 878 LYS A N 1
ATOM 7054 C CA . LYS A 1 878 ? -18.774 9.224 -5.072 1.00 92.88 878 LYS A CA 1
ATOM 7055 C C . LYS A 1 878 ? -19.559 7.948 -5.376 1.00 92.88 878 LYS A C 1
ATOM 7057 O O . LYS A 1 878 ? -19.519 7.472 -6.505 1.00 92.88 878 LYS A O 1
ATOM 7062 N N . ALA A 1 879 ? -20.280 7.393 -4.401 1.00 94.00 879 ALA A N 1
ATOM 7063 C CA . ALA A 1 879 ? -21.100 6.199 -4.606 1.00 94.00 879 ALA A CA 1
ATOM 7064 C C . ALA A 1 879 ? -22.234 6.458 -5.614 1.00 94.00 879 ALA A C 1
ATOM 7066 O O . ALA A 1 879 ? -22.467 5.646 -6.509 1.00 94.00 879 ALA A O 1
ATOM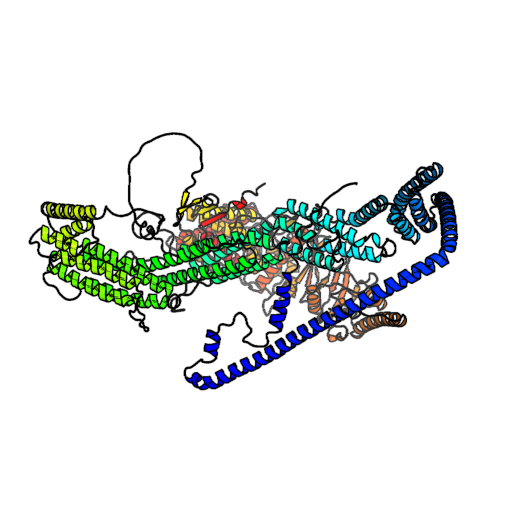 7067 N N . GLN A 1 880 ? -22.886 7.623 -5.518 1.00 93.75 880 GLN A N 1
ATOM 7068 C CA . GLN A 1 880 ? -23.891 8.065 -6.488 1.00 93.75 880 GLN A CA 1
ATOM 7069 C C . GLN A 1 880 ? -23.289 8.250 -7.895 1.00 93.75 880 GLN A C 1
ATOM 7071 O O . GLN A 1 880 ? -23.929 7.891 -8.885 1.00 93.75 880 GLN A O 1
ATOM 7076 N N . ASP A 1 881 ? -22.065 8.774 -7.999 1.00 93.00 881 ASP A N 1
ATOM 7077 C CA . ASP A 1 881 ? -21.360 8.923 -9.280 1.00 93.00 881 ASP A CA 1
ATOM 7078 C C . ASP A 1 881 ? -20.997 7.568 -9.916 1.00 93.00 881 ASP A C 1
ATOM 7080 O O . ASP A 1 881 ? -21.282 7.325 -11.086 1.00 93.00 881 ASP A O 1
ATOM 7084 N N . ALA A 1 882 ? -20.455 6.633 -9.132 1.00 91.31 882 ALA A N 1
ATOM 7085 C CA . ALA A 1 882 ? -20.057 5.316 -9.628 1.00 91.31 882 ALA A CA 1
ATOM 7086 C C . ALA A 1 882 ? -21.252 4.475 -10.128 1.00 91.31 882 ALA A C 1
ATOM 7088 O O . ALA A 1 882 ? -21.207 3.917 -11.229 1.00 91.31 882 ALA A O 1
ATOM 7089 N N . GLU A 1 883 ? -22.333 4.403 -9.345 1.00 87.25 883 GLU A N 1
ATOM 7090 C CA . GLU A 1 883 ? -23.525 3.619 -9.697 1.00 87.25 883 GLU A CA 1
ATOM 7091 C C . GLU A 1 883 ? -24.341 4.290 -10.810 1.00 87.25 883 GLU A C 1
ATOM 7093 O O . GLU A 1 883 ? -24.676 3.667 -11.822 1.00 87.25 883 GLU A O 1
ATOM 7098 N N . ILE A 1 884 ? -24.645 5.583 -10.656 1.00 91.19 884 ILE A N 1
ATOM 7099 C CA . ILE A 1 884 ? -25.598 6.301 -11.511 1.00 91.19 884 ILE A CA 1
ATOM 7100 C C . ILE A 1 884 ? -24.905 7.266 -12.468 1.00 91.19 884 ILE A C 1
ATOM 7102 O O . ILE A 1 884 ? -25.305 7.306 -13.631 1.00 91.19 884 ILE A O 1
ATOM 7106 N N . GLY A 1 885 ? -23.906 8.023 -12.014 1.00 86.31 885 GLY A N 1
ATOM 7107 C CA . GLY A 1 885 ? -23.223 9.067 -12.794 1.00 86.31 885 GLY A CA 1
ATOM 7108 C C . GLY A 1 885 ? -24.039 10.349 -12.987 1.00 86.31 885 GLY A C 1
ATOM 7109 O O . GLY A 1 885 ? -23.819 11.092 -13.937 1.00 86.31 885 GLY A O 1
ATOM 7110 N N . ASP A 1 886 ? -25.046 10.574 -12.138 1.00 87.25 886 ASP A N 1
ATOM 7111 C CA . ASP A 1 886 ? -25.808 11.825 -12.057 1.00 87.25 886 ASP A CA 1
ATOM 7112 C C . ASP A 1 886 ? -26.466 11.947 -10.673 1.00 87.25 886 ASP A C 1
ATOM 7114 O O . ASP A 1 886 ? -26.741 10.938 -10.017 1.00 87.25 886 ASP A O 1
ATOM 7118 N N . GLY A 1 887 ? -26.764 13.168 -10.228 1.00 87.88 887 GLY A N 1
ATOM 7119 C CA . GLY A 1 887 ? -27.374 13.436 -8.919 1.00 87.88 887 GLY A CA 1
ATOM 7120 C C . GLY A 1 887 ? -26.393 13.566 -7.745 1.00 87.88 887 GLY A C 1
ATOM 7121 O O . GLY A 1 887 ? -26.833 13.653 -6.599 1.00 87.88 887 GLY A O 1
ATOM 7122 N N . THR A 1 888 ? -25.087 13.630 -8.015 1.00 92.38 888 THR A N 1
ATOM 7123 C CA . THR A 1 888 ? -23.988 13.756 -7.032 1.00 92.38 888 THR A CA 1
ATOM 7124 C C . THR A 1 888 ? -24.179 14.953 -6.085 1.00 92.38 888 THR A C 1
ATOM 7126 O O . THR A 1 888 ? -24.171 14.823 -4.862 1.00 92.38 888 THR A O 1
ATOM 7129 N N . THR A 1 889 ? -24.488 16.126 -6.637 1.00 92.44 889 THR A N 1
ATOM 7130 C CA . THR A 1 889 ? -24.832 17.346 -5.882 1.00 92.44 889 THR A CA 1
ATOM 7131 C C . THR A 1 889 ? -26.143 17.193 -5.093 1.00 92.44 889 THR A C 1
ATOM 7133 O O . THR A 1 889 ? -26.269 17.706 -3.980 1.00 92.44 889 THR A O 1
ATOM 7136 N N . GLY A 1 890 ? -27.131 16.488 -5.655 1.00 92.12 890 GLY A N 1
ATOM 7137 C CA . GLY A 1 890 ? -28.471 16.330 -5.078 1.00 92.12 890 GLY A CA 1
ATOM 7138 C C . GLY A 1 890 ? -28.488 15.465 -3.818 1.00 92.12 890 GLY A C 1
ATOM 7139 O O . GLY A 1 890 ? -29.064 15.870 -2.806 1.00 92.12 890 GLY A O 1
ATOM 7140 N N . VAL A 1 891 ? -27.797 14.319 -3.845 1.00 94.81 891 VAL A N 1
ATOM 7141 C CA . VAL A 1 891 ? -27.755 13.370 -2.718 1.00 94.81 891 VAL A CA 1
ATOM 7142 C C . VAL A 1 891 ? -27.134 13.989 -1.456 1.00 94.81 891 VAL A C 1
ATOM 7144 O O . VAL A 1 891 ? -27.656 13.801 -0.355 1.00 94.81 891 VAL A O 1
ATOM 7147 N N . VAL A 1 892 ? -26.090 14.817 -1.601 1.00 95.06 892 VAL A N 1
ATOM 7148 C CA . VAL A 1 892 ? -25.438 15.509 -0.471 1.00 95.06 892 VAL A CA 1
ATOM 7149 C C . VAL A 1 892 ? -26.350 16.581 0.138 1.00 95.06 892 VAL A C 1
ATOM 7151 O O . VAL A 1 892 ? -26.465 16.668 1.364 1.00 95.06 892 VAL A O 1
ATOM 7154 N N . VAL A 1 893 ? -27.044 17.374 -0.691 1.00 94.88 893 VAL A N 1
ATOM 7155 C CA . VAL A 1 893 ? -28.013 18.377 -0.204 1.00 94.88 893 VAL A CA 1
ATOM 7156 C C . VAL A 1 893 ? -29.177 17.697 0.523 1.00 94.88 893 VAL A C 1
ATOM 7158 O O . VAL A 1 893 ? -29.583 18.159 1.590 1.00 94.88 893 VAL A O 1
ATOM 7161 N N . MET A 1 894 ? -29.666 16.571 -0.004 1.00 94.94 894 MET A N 1
ATOM 7162 C CA . MET A 1 894 ? -30.751 15.797 0.597 1.00 94.94 894 MET A CA 1
ATOM 7163 C C . MET A 1 894 ? -30.354 15.191 1.954 1.00 94.94 894 MET A C 1
ATOM 7165 O O . MET A 1 894 ? -31.082 15.363 2.932 1.00 94.94 894 MET A O 1
ATOM 7169 N N . ALA A 1 895 ? -29.178 14.561 2.055 1.00 95.81 895 ALA A N 1
ATOM 7170 C CA . ALA A 1 895 ? -28.662 14.030 3.321 1.00 95.81 895 ALA A CA 1
ATOM 7171 C C . ALA A 1 895 ? -28.459 15.137 4.376 1.00 95.81 895 ALA A C 1
ATOM 7173 O O . ALA A 1 895 ? -28.850 14.976 5.536 1.00 95.81 895 ALA A O 1
ATOM 7174 N N . GLY A 1 896 ? -27.921 16.295 3.971 1.00 95.38 896 GLY A N 1
ATOM 7175 C CA . GLY A 1 896 ? -27.787 17.467 4.841 1.00 95.38 896 GLY A CA 1
ATOM 7176 C C . GLY A 1 896 ? -29.134 17.992 5.356 1.00 95.38 896 GLY A C 1
ATOM 7177 O O . GLY A 1 896 ? -29.253 18.322 6.537 1.00 95.38 896 GLY A O 1
ATOM 7178 N N . ALA A 1 897 ? -30.168 18.012 4.509 1.00 95.50 897 ALA A N 1
ATOM 7179 C CA . ALA A 1 897 ? -31.519 18.415 4.899 1.00 95.50 897 ALA A CA 1
ATOM 7180 C C . ALA A 1 897 ? -32.188 17.410 5.854 1.00 95.50 897 ALA A C 1
ATOM 7182 O O . ALA A 1 897 ? -32.786 17.818 6.851 1.00 95.50 897 ALA A O 1
ATOM 7183 N N . MET A 1 898 ? -32.044 16.103 5.608 1.00 96.31 898 MET A N 1
ATOM 7184 C CA . MET A 1 898 ? -32.557 15.052 6.499 1.00 96.31 898 MET A CA 1
ATOM 7185 C C . MET A 1 898 ? -31.925 15.123 7.899 1.00 96.31 898 MET A C 1
ATOM 7187 O O . MET A 1 898 ? -32.628 14.954 8.899 1.00 96.31 898 MET A O 1
ATOM 7191 N N . LEU A 1 899 ? -30.622 15.420 7.982 1.00 95.56 899 LEU A N 1
ATOM 7192 C CA . LEU A 1 899 ? -29.903 15.634 9.245 1.00 95.56 899 LEU A CA 1
ATOM 7193 C C . LEU A 1 899 ? -30.333 16.928 9.948 1.00 95.56 899 LEU A C 1
ATOM 7195 O O . LEU A 1 899 ? -30.584 16.902 11.151 1.00 95.56 899 LEU A O 1
ATOM 7199 N N . GLN A 1 900 ? -30.498 18.034 9.215 1.00 94.75 900 GLN A N 1
ATOM 7200 C CA . GLN A 1 900 ? -31.033 19.284 9.770 1.00 94.75 900 GLN A CA 1
ATOM 7201 C C . GLN A 1 900 ? -32.447 19.096 10.349 1.00 94.75 900 GLN A C 1
ATOM 7203 O O . GLN A 1 900 ? -32.772 19.667 11.389 1.00 94.75 900 GLN A O 1
ATOM 7208 N N . GLN A 1 901 ? -33.291 18.287 9.706 1.00 94.62 901 GLN A N 1
ATOM 7209 C CA . GLN A 1 901 ? -34.617 17.971 10.238 1.00 94.62 901 GLN A CA 1
ATOM 7210 C C . GLN A 1 901 ? -34.556 17.004 11.429 1.00 94.62 901 GLN A C 1
ATOM 7212 O O . GLN A 1 901 ? -35.309 17.163 12.391 1.00 94.62 901 GLN A O 1
ATOM 7217 N N . ALA A 1 902 ? -33.598 16.071 11.441 1.00 94.44 902 ALA A N 1
ATOM 7218 C CA . ALA A 1 902 ? -33.357 15.213 12.597 1.00 94.44 902 ALA A CA 1
ATOM 7219 C C . ALA A 1 902 ? -32.928 16.024 13.836 1.00 94.44 902 ALA A C 1
ATOM 7221 O O . ALA A 1 902 ? -33.386 15.711 14.931 1.00 94.44 902 ALA A O 1
ATOM 7222 N N . GLU A 1 903 ? -32.145 17.101 13.681 1.00 93.38 903 GLU A N 1
ATOM 7223 C CA . GLU A 1 903 ? -31.771 18.020 14.776 1.00 93.38 903 GLU A CA 1
ATOM 7224 C C . GLU A 1 903 ? -33.000 18.525 15.551 1.00 93.38 903 GLU A C 1
ATOM 7226 O O . GLU A 1 903 ? -33.049 18.446 16.779 1.00 93.38 903 GLU A O 1
ATOM 7231 N N . GLN A 1 904 ? -34.043 18.952 14.831 1.00 92.88 904 GLN A N 1
ATOM 7232 C CA . GLN A 1 904 ? -35.286 19.446 15.430 1.00 92.88 904 GLN A CA 1
ATOM 7233 C C . GLN A 1 904 ? -36.086 18.355 16.156 1.00 92.88 904 GLN A C 1
ATOM 7235 O O . GLN A 1 904 ? -36.871 18.658 17.057 1.00 92.88 904 GLN A O 1
ATOM 7240 N N . LEU A 1 905 ? -35.940 17.092 15.748 1.00 93.25 905 LEU A N 1
ATOM 7241 C CA . LEU A 1 905 ? -36.567 15.950 16.415 1.00 93.25 905 LEU A CA 1
ATOM 7242 C C . LEU A 1 905 ? -35.778 15.519 17.660 1.00 93.25 905 LEU A C 1
ATOM 7244 O O . LEU A 1 905 ? -36.392 15.180 18.673 1.00 93.25 905 LEU A O 1
ATOM 7248 N N . LEU A 1 906 ? -34.444 15.603 17.616 1.00 92.19 906 LEU A N 1
ATOM 7249 C CA . LEU A 1 906 ? -33.571 15.401 18.777 1.00 92.19 906 LEU A CA 1
ATOM 7250 C C . LEU A 1 906 ? -33.860 16.445 19.867 1.00 92.19 906 LEU A C 1
ATOM 7252 O O . LEU A 1 906 ? -34.003 16.079 21.032 1.00 92.19 906 LEU A O 1
ATOM 7256 N N . ASP A 1 907 ? -34.056 17.714 19.495 1.00 91.50 907 ASP A N 1
ATOM 7257 C CA . ASP A 1 907 ? -34.429 18.788 20.432 1.00 91.50 907 ASP A CA 1
ATOM 7258 C C . ASP A 1 907 ? -35.832 18.624 21.039 1.00 91.50 907 ASP A C 1
ATOM 7260 O O . ASP A 1 907 ? -36.094 19.096 22.145 1.00 91.50 907 ASP A O 1
ATOM 7264 N N . LYS A 1 908 ? -36.727 17.891 20.366 1.00 90.50 908 LYS A N 1
ATOM 7265 C CA . LYS A 1 908 ? -38.031 17.466 20.912 1.00 90.50 908 LYS A CA 1
ATOM 7266 C C . LYS A 1 908 ? -37.933 16.206 21.789 1.00 90.50 908 LYS A C 1
ATOM 7268 O O . LYS A 1 908 ? -38.958 15.723 22.264 1.00 90.50 908 LYS A O 1
ATOM 7273 N N . GLY A 1 909 ? -36.731 15.665 22.005 1.00 89.44 909 GLY A N 1
ATOM 7274 C CA . GLY A 1 909 ? -36.484 14.480 22.829 1.00 89.44 909 GLY A CA 1
ATOM 7275 C C . GLY A 1 909 ? -36.775 13.141 22.142 1.00 89.44 909 GLY A C 1
ATOM 7276 O O . GLY A 1 909 ? -36.912 12.127 22.827 1.00 89.44 909 GLY A O 1
ATOM 7277 N N . ILE A 1 910 ? -36.884 13.099 20.808 1.00 91.00 910 ILE A N 1
ATOM 7278 C CA . ILE A 1 910 ? -37.088 11.842 20.072 1.00 91.00 910 ILE A CA 1
ATOM 7279 C C . ILE A 1 910 ? -35.746 11.111 19.934 1.00 91.00 910 ILE A C 1
ATOM 7281 O O . ILE A 1 910 ? -34.751 11.683 19.498 1.00 91.00 910 ILE A O 1
ATOM 7285 N N . HIS A 1 911 ? -35.715 9.825 20.294 1.00 90.69 911 HIS A N 1
ATOM 7286 C CA . HIS A 1 911 ? -34.488 9.025 20.284 1.00 90.69 911 HIS A CA 1
ATOM 7287 C C . HIS A 1 911 ? -33.908 8.855 18.856 1.00 90.69 911 HIS A C 1
ATOM 7289 O O . HIS A 1 911 ? -34.670 8.484 17.958 1.00 90.69 911 HIS A O 1
ATOM 7295 N N . PRO A 1 912 ? -32.580 9.001 18.635 1.00 92.12 912 PRO A N 1
ATOM 7296 C CA . PRO A 1 912 ? -31.956 8.935 17.304 1.00 92.12 912 PRO A CA 1
ATOM 7297 C C . PRO A 1 912 ? -32.336 7.691 16.487 1.00 92.12 912 PRO A C 1
ATOM 7299 O O . PRO A 1 912 ? -32.744 7.804 15.334 1.00 92.12 912 PRO A O 1
ATOM 7302 N N . LEU A 1 913 ? -32.301 6.504 17.110 1.00 91.25 913 LEU A N 1
ATOM 7303 C CA . LEU A 1 913 ? -32.714 5.245 16.468 1.00 91.25 913 LEU A CA 1
ATOM 7304 C C . LEU A 1 913 ? -34.168 5.272 15.961 1.00 91.25 913 LEU A C 1
ATOM 7306 O O . LEU A 1 913 ? -34.441 4.751 14.888 1.00 91.25 913 LEU A O 1
ATOM 7310 N N . LYS A 1 914 ? -35.095 5.919 16.685 1.00 91.50 914 LYS A N 1
ATOM 7311 C CA . LYS A 1 914 ? -36.502 6.025 16.265 1.00 91.50 914 LYS A CA 1
ATOM 7312 C C . LYS A 1 914 ? -36.700 7.003 15.109 1.00 91.50 914 LYS A C 1
ATOM 7314 O O . LYS A 1 914 ? -37.581 6.776 14.286 1.00 91.50 914 LYS A O 1
ATOM 7319 N N . ILE A 1 915 ? -35.869 8.043 15.019 1.00 93.62 915 ILE A N 1
ATOM 7320 C CA . ILE A 1 915 ? -35.820 8.917 13.839 1.00 93.62 915 ILE A CA 1
ATOM 7321 C C . ILE A 1 915 ? -35.315 8.111 12.636 1.00 93.62 915 ILE A C 1
ATOM 7323 O O . ILE A 1 915 ? -35.954 8.121 11.589 1.00 93.62 915 ILE A O 1
ATOM 7327 N N . ALA A 1 916 ? -34.224 7.359 12.805 1.00 93.69 916 ALA A N 1
ATOM 7328 C CA . ALA A 1 916 ? -33.630 6.552 11.743 1.00 93.69 916 ALA A CA 1
ATOM 7329 C C . ALA A 1 916 ? -34.571 5.448 11.218 1.00 93.69 916 ALA A C 1
ATOM 7331 O O . ALA A 1 916 ? -34.727 5.311 10.007 1.00 93.69 916 ALA A O 1
ATOM 7332 N N . ASP A 1 917 ? -35.242 4.703 12.102 1.00 92.12 917 ASP A N 1
ATOM 7333 C CA . ASP A 1 917 ? -36.236 3.695 11.701 1.00 92.12 917 ASP A CA 1
ATOM 7334 C C . ASP A 1 917 ? -37.446 4.346 10.995 1.00 92.12 917 ASP A C 1
ATOM 7336 O O . ASP A 1 917 ? -37.948 3.825 9.999 1.00 92.12 917 ASP A O 1
ATOM 7340 N N . GLY A 1 918 ? -37.891 5.520 11.464 1.00 92.75 918 GLY A N 1
ATOM 7341 C CA . GLY A 1 918 ? -38.960 6.290 10.823 1.00 92.75 918 GLY A CA 1
ATOM 7342 C C . GLY A 1 918 ? -38.578 6.826 9.437 1.00 92.75 918 GLY A C 1
ATOM 7343 O O . GLY A 1 918 ? -39.405 6.797 8.527 1.00 92.75 918 GLY A O 1
ATOM 7344 N N . TYR A 1 919 ? -37.326 7.255 9.250 1.00 95.31 919 TYR A N 1
ATOM 7345 C CA . TYR A 1 919 ? -36.784 7.664 7.950 1.00 95.31 919 TYR A CA 1
ATOM 7346 C C . TYR A 1 919 ? -36.662 6.478 6.978 1.00 95.31 919 TYR A C 1
ATOM 7348 O O . TYR A 1 919 ? -37.041 6.627 5.820 1.00 95.31 919 TYR A O 1
ATOM 7356 N N . ASP A 1 920 ? -36.231 5.291 7.427 1.00 94.00 920 ASP A N 1
ATOM 7357 C CA . ASP A 1 920 ? -36.216 4.068 6.598 1.00 94.00 920 ASP A CA 1
ATOM 7358 C C . ASP A 1 920 ? -37.630 3.716 6.080 1.00 94.00 920 ASP A C 1
ATOM 7360 O O . ASP A 1 920 ? -37.802 3.299 4.930 1.00 94.00 920 ASP A O 1
ATOM 7364 N N . LEU A 1 921 ? -38.663 3.882 6.915 1.00 92.81 921 LEU A N 1
ATOM 7365 C CA . LEU A 1 921 ? -40.059 3.632 6.537 1.00 92.81 921 LEU A CA 1
ATOM 7366 C C . LEU A 1 921 ? -40.612 4.714 5.589 1.00 92.81 921 LEU A C 1
ATOM 7368 O O . LEU A 1 921 ? -41.222 4.379 4.571 1.00 92.81 921 LEU A O 1
ATOM 7372 N N . ALA A 1 922 ? -40.341 5.993 5.864 1.00 95.12 922 ALA A N 1
ATOM 7373 C CA . ALA A 1 922 ? -40.707 7.104 4.984 1.00 95.12 922 ALA A CA 1
ATOM 7374 C C . ALA A 1 922 ? -40.011 7.011 3.610 1.00 95.12 922 ALA A C 1
ATOM 7376 O O . ALA A 1 922 ? -40.644 7.234 2.577 1.00 95.12 922 ALA A O 1
ATOM 7377 N N . CYS A 1 923 ? -38.745 6.582 3.581 1.00 95.94 923 CYS A N 1
ATOM 7378 C CA . CYS A 1 923 ? -37.987 6.313 2.362 1.00 95.94 923 CYS A CA 1
ATOM 7379 C C . CYS A 1 923 ? -38.668 5.245 1.497 1.00 95.94 923 CYS A C 1
ATOM 7381 O O . CYS A 1 923 ? -38.885 5.472 0.309 1.00 95.94 923 CYS A O 1
ATOM 7383 N N . LYS A 1 924 ? -39.086 4.108 2.074 1.00 95.31 924 LYS A N 1
ATOM 7384 C CA . LYS A 1 924 ? -39.833 3.071 1.331 1.00 95.31 924 LYS A CA 1
ATOM 7385 C C . LYS A 1 924 ? -41.107 3.633 0.696 1.00 95.31 924 LYS A C 1
ATOM 7387 O O . LYS A 1 924 ? -41.368 3.376 -0.478 1.00 95.31 924 LYS A O 1
ATOM 7392 N N . LYS A 1 925 ? -41.856 4.463 1.431 1.00 93.81 925 LYS A N 1
ATOM 7393 C CA . LYS A 1 925 ? -43.063 5.130 0.919 1.00 93.81 925 LYS A CA 1
ATOM 7394 C C . LYS A 1 925 ? -42.762 6.111 -0.223 1.00 93.81 925 LYS A C 1
ATOM 7396 O O . LYS A 1 925 ? -43.529 6.175 -1.187 1.00 93.81 925 LYS A O 1
ATOM 7401 N N . ALA A 1 926 ? -41.655 6.850 -0.146 1.00 95.44 926 ALA A N 1
ATOM 7402 C CA . ALA A 1 926 ? -41.198 7.727 -1.223 1.00 95.44 926 ALA A CA 1
ATOM 7403 C C . ALA A 1 926 ? -40.810 6.924 -2.479 1.00 95.44 926 ALA A C 1
ATOM 7405 O O . ALA A 1 926 ? -41.278 7.238 -3.570 1.00 95.44 926 ALA A O 1
ATOM 7406 N N . LEU A 1 927 ? -40.057 5.829 -2.330 1.00 95.50 927 LEU A N 1
ATOM 7407 C CA . LEU A 1 927 ? -39.666 4.943 -3.436 1.00 95.50 927 LEU A CA 1
ATOM 7408 C C . LEU A 1 927 ? -40.884 4.308 -4.136 1.00 95.50 927 LEU A C 1
ATOM 7410 O O . LEU A 1 927 ? -40.962 4.327 -5.363 1.00 95.50 927 LEU A O 1
ATOM 7414 N N . GLU A 1 928 ? -41.879 3.834 -3.375 1.00 95.12 928 GLU A N 1
ATOM 7415 C CA . GLU A 1 928 ? -43.166 3.382 -3.929 1.00 95.12 928 GLU A CA 1
ATOM 7416 C C . GLU A 1 928 ? -43.922 4.485 -4.685 1.00 95.12 928 GLU A C 1
ATOM 7418 O O . GLU A 1 928 ? -44.720 4.194 -5.576 1.00 95.12 928 GLU A O 1
ATOM 7423 N N . THR A 1 929 ? -43.760 5.742 -4.270 1.00 93.62 929 THR A N 1
ATOM 7424 C CA . THR A 1 929 ? -44.407 6.890 -4.913 1.00 93.62 929 THR A CA 1
ATOM 7425 C C . THR A 1 929 ? -43.696 7.222 -6.221 1.00 93.62 929 THR A C 1
ATOM 7427 O O . THR A 1 929 ? -44.375 7.403 -7.229 1.00 93.62 929 THR A O 1
ATOM 7430 N N . LEU A 1 930 ? -42.357 7.183 -6.246 1.00 94.06 930 LEU A N 1
ATOM 7431 C CA . LEU A 1 930 ? -41.562 7.297 -7.471 1.00 94.06 930 LEU A CA 1
ATOM 7432 C C . LEU A 1 930 ? -41.960 6.243 -8.521 1.00 94.06 930 LEU A C 1
ATOM 7434 O O . LEU A 1 930 ? -42.167 6.602 -9.675 1.00 94.06 930 LEU A O 1
ATOM 7438 N N . ASP A 1 931 ? -42.151 4.973 -8.135 1.00 93.69 931 ASP A N 1
ATOM 7439 C CA . ASP A 1 931 ? -42.638 3.931 -9.063 1.00 93.69 931 ASP A CA 1
ATOM 7440 C C . ASP A 1 931 ? -44.043 4.215 -9.625 1.00 93.69 931 ASP A C 1
ATOM 7442 O O . ASP A 1 931 ? -44.340 3.810 -10.746 1.00 93.69 931 ASP A O 1
ATOM 7446 N N . LYS A 1 932 ? -44.916 4.898 -8.869 1.00 92.81 932 LYS A N 1
ATOM 7447 C CA . LYS A 1 932 ? -46.298 5.215 -9.284 1.00 92.81 932 LYS A CA 1
ATOM 7448 C C . LYS A 1 932 ? -46.397 6.447 -10.187 1.00 92.81 932 LYS A C 1
ATOM 7450 O O . LYS A 1 932 ? -47.348 6.532 -10.959 1.00 92.81 932 LYS A O 1
ATOM 7455 N N . ILE A 1 933 ? -45.470 7.402 -10.069 1.00 92.12 933 ILE A N 1
ATOM 7456 C CA . ILE A 1 933 ? -45.438 8.621 -10.901 1.00 92.12 933 ILE A CA 1
ATOM 7457 C C . ILE A 1 933 ? -44.560 8.481 -12.152 1.00 92.12 933 ILE A C 1
ATOM 7459 O O . ILE A 1 933 ? -44.569 9.379 -12.993 1.00 92.12 933 ILE A O 1
ATOM 7463 N N . ALA A 1 934 ? -43.785 7.399 -12.258 1.00 91.56 934 ALA A N 1
ATOM 7464 C CA . ALA A 1 934 ? -42.901 7.158 -13.387 1.00 91.56 934 ALA A CA 1
ATOM 7465 C C . ALA A 1 934 ? -43.674 6.935 -14.696 1.00 91.56 934 ALA A C 1
ATOM 7467 O O . ALA A 1 934 ? -44.721 6.287 -14.718 1.00 91.56 934 ALA A O 1
ATOM 7468 N N . GLU A 1 935 ? -43.119 7.428 -15.802 1.00 90.62 935 GLU A N 1
ATOM 7469 C CA . GLU A 1 935 ? -43.624 7.170 -17.153 1.00 90.62 935 GLU A CA 1
ATOM 7470 C C . GLU A 1 935 ? -42.610 6.333 -17.949 1.00 90.62 935 GLU A C 1
ATOM 7472 O O . GLU A 1 935 ? -41.398 6.538 -17.839 1.00 90.62 935 GLU A O 1
ATOM 7477 N N . ASP A 1 936 ? -43.096 5.395 -18.767 1.00 87.69 936 ASP A N 1
ATOM 7478 C CA . ASP A 1 936 ? -42.251 4.625 -19.683 1.00 87.69 936 ASP A CA 1
ATOM 7479 C C . ASP A 1 936 ? -41.742 5.510 -20.829 1.00 87.69 936 ASP A C 1
ATOM 7481 O O . ASP A 1 936 ? -42.512 6.109 -21.585 1.00 87.69 936 ASP A O 1
ATOM 7485 N N . PHE A 1 937 ? -40.423 5.558 -20.987 1.00 81.19 937 PHE A N 1
ATOM 7486 C CA . PHE A 1 937 ? -39.727 6.280 -22.041 1.00 81.19 937 PHE A CA 1
ATOM 7487 C C . PHE A 1 937 ? -39.430 5.371 -23.233 1.00 81.19 937 PHE A C 1
ATOM 7489 O O . PHE A 1 937 ? -39.009 4.223 -23.074 1.00 81.19 937 PHE A O 1
ATOM 7496 N N . ASN A 1 938 ? -39.594 5.893 -24.449 1.00 82.69 938 ASN A N 1
ATOM 7497 C CA . ASN A 1 938 ? -39.236 5.155 -25.654 1.00 82.69 938 ASN A CA 1
ATOM 7498 C C . ASN A 1 938 ? -37.756 5.370 -26.003 1.00 82.69 938 ASN A C 1
ATOM 7500 O O . ASN A 1 938 ? -37.408 6.321 -26.699 1.00 82.69 938 ASN A O 1
ATOM 7504 N N . VAL A 1 939 ? -36.899 4.446 -25.565 1.00 76.94 939 VAL A N 1
ATOM 7505 C CA . VAL A 1 939 ? -35.441 4.450 -25.817 1.00 76.94 939 VAL A CA 1
ATOM 7506 C C . VAL A 1 939 ? -35.092 4.424 -27.318 1.00 76.94 939 VAL A C 1
ATOM 7508 O O . VAL A 1 939 ? -33.992 4.805 -27.701 1.00 76.94 939 VAL A O 1
ATOM 7511 N N . LEU A 1 940 ? -36.021 4.018 -28.194 1.00 79.88 940 LEU A N 1
ATOM 7512 C CA . LEU A 1 940 ? -35.815 4.039 -29.649 1.00 79.88 940 LEU A CA 1
ATOM 7513 C C . LEU A 1 940 ? -35.871 5.455 -30.254 1.00 79.88 940 LEU A C 1
ATOM 7515 O O . LEU A 1 940 ? -35.432 5.643 -31.389 1.00 79.88 940 LEU A O 1
ATOM 7519 N N . ASP A 1 941 ? -36.411 6.447 -29.538 1.00 84.62 941 ASP A N 1
ATOM 7520 C CA . ASP A 1 941 ? -36.433 7.835 -30.000 1.00 84.62 941 ASP A CA 1
ATOM 7521 C C . ASP A 1 941 ? -35.136 8.567 -29.612 1.00 84.62 941 ASP A C 1
ATOM 7523 O O . ASP A 1 941 ? -34.947 9.026 -28.480 1.00 84.62 941 ASP A O 1
ATOM 7527 N N . ARG A 1 942 ? -34.245 8.723 -30.599 1.00 89.12 942 ARG A N 1
ATOM 7528 C CA . ARG A 1 942 ? -32.997 9.488 -30.465 1.00 89.12 942 ARG A CA 1
ATOM 7529 C C . ARG A 1 942 ? -33.246 10.928 -30.008 1.00 89.12 942 ARG A C 1
ATOM 7531 O O . ARG A 1 942 ? -32.450 11.449 -29.233 1.00 89.12 942 ARG A O 1
ATOM 7538 N N . GLU A 1 943 ? -34.299 11.597 -30.481 1.00 89.06 943 GLU A N 1
ATOM 7539 C CA . GLU A 1 943 ? -34.552 12.992 -30.100 1.00 89.06 943 GLU A CA 1
ATOM 7540 C C . GLU A 1 943 ? -34.978 13.092 -28.630 1.00 89.06 943 GLU A C 1
ATOM 7542 O O . GLU A 1 943 ? -34.591 14.032 -27.933 1.00 89.06 943 GLU A O 1
ATOM 7547 N N . ALA A 1 944 ? -35.714 12.096 -28.137 1.00 86.31 944 ALA A N 1
ATOM 7548 C CA . ALA A 1 944 ? -36.063 11.986 -26.728 1.00 86.31 944 ALA A CA 1
ATOM 7549 C C . ALA A 1 944 ? -34.808 11.764 -25.858 1.00 86.31 944 ALA A C 1
ATOM 7551 O O . ALA A 1 944 ? -34.586 12.529 -24.919 1.00 86.31 944 ALA A O 1
ATOM 7552 N N . LEU A 1 945 ? -33.931 10.813 -26.215 1.00 89.94 945 LEU A N 1
ATOM 7553 C CA . LEU A 1 945 ? -32.652 10.599 -25.514 1.00 89.94 945 LEU A CA 1
ATOM 7554 C C . LEU A 1 945 ? -31.778 11.866 -25.479 1.00 89.94 945 LEU A C 1
ATOM 7556 O O . LEU A 1 945 ? -31.201 12.193 -24.440 1.00 89.94 945 LEU A O 1
ATOM 7560 N N . VAL A 1 946 ? -31.721 12.620 -26.584 1.00 91.88 946 VAL A N 1
ATOM 7561 C CA . VAL A 1 946 ? -30.992 13.900 -26.651 1.00 91.88 946 VAL A CA 1
ATOM 7562 C C . VAL A 1 946 ? -31.584 14.930 -25.684 1.00 91.88 946 VAL A C 1
ATOM 7564 O O . VAL A 1 946 ? -30.821 15.619 -25.014 1.00 91.88 946 VAL A O 1
ATOM 7567 N N . LYS A 1 947 ? -32.913 15.017 -25.532 1.00 87.94 947 LYS A N 1
ATOM 7568 C CA . LYS A 1 947 ? -33.560 15.926 -24.560 1.00 87.94 947 LYS A CA 1
ATOM 7569 C C . LYS A 1 947 ? -33.229 15.563 -23.106 1.00 87.94 947 LYS A C 1
ATOM 7571 O O . LYS A 1 947 ? -32.936 16.455 -22.308 1.00 87.94 947 LYS A O 1
ATOM 7576 N N . SER A 1 948 ? -33.189 14.273 -22.770 1.00 88.88 948 SER A N 1
ATOM 7577 C CA . SER A 1 948 ? -32.737 13.812 -21.449 1.00 88.88 948 SER A CA 1
ATOM 7578 C C . SER A 1 948 ? -31.264 14.163 -21.195 1.00 88.88 948 SER A C 1
ATOM 7580 O O . SER A 1 948 ? -30.940 14.747 -20.162 1.00 88.88 948 SER A O 1
ATOM 7582 N N . ALA A 1 949 ? -30.373 13.917 -22.160 1.00 91.12 949 ALA A N 1
ATOM 7583 C CA . ALA A 1 949 ? -28.960 14.290 -22.047 1.00 91.12 949 ALA A CA 1
ATOM 7584 C C . ALA A 1 949 ? -28.749 15.821 -21.967 1.00 91.12 949 ALA A C 1
ATOM 7586 O O . ALA A 1 949 ? -27.915 16.295 -21.194 1.00 91.12 949 ALA A O 1
ATOM 7587 N N . MET A 1 950 ? -29.547 16.616 -22.695 1.00 90.56 950 MET A N 1
ATOM 7588 C CA . MET A 1 950 ? -29.549 18.084 -22.599 1.00 90.56 950 MET A CA 1
ATOM 7589 C C . MET A 1 950 ? -29.941 18.590 -21.203 1.00 90.56 950 MET A C 1
ATOM 7591 O O . MET A 1 950 ? -29.435 19.636 -20.794 1.00 90.56 950 MET A O 1
ATOM 7595 N N . THR A 1 951 ? -30.795 17.862 -20.471 1.00 88.19 951 THR A N 1
ATOM 7596 C CA . THR A 1 951 ? -31.175 18.212 -19.091 1.00 88.19 951 THR A CA 1
ATOM 7597 C C . THR A 1 951 ? -29.962 18.123 -18.158 1.00 88.19 951 THR A C 1
ATOM 7599 O O . THR A 1 951 ? -29.650 19.101 -17.480 1.00 88.19 951 THR A O 1
ATOM 7602 N N . SER A 1 952 ? -29.204 17.018 -18.198 1.00 87.06 952 SER A N 1
ATOM 7603 C CA . SER A 1 952 ? -27.992 16.831 -17.373 1.00 87.06 952 SER A CA 1
ATOM 7604 C C . SER A 1 952 ? -26.835 17.772 -17.754 1.00 87.06 952 SER A C 1
ATOM 7606 O O . SER A 1 952 ? -26.058 18.201 -16.901 1.00 87.06 952 SER A O 1
ATOM 7608 N N . LEU A 1 953 ? -26.725 18.153 -19.033 1.00 88.88 953 LEU A N 1
ATOM 7609 C CA . LEU A 1 953 ? -25.725 19.123 -19.504 1.00 88.88 953 LEU A CA 1
ATOM 7610 C C . LEU A 1 953 ? -26.110 20.591 -19.238 1.00 88.88 953 LEU A C 1
ATOM 7612 O O . LEU A 1 953 ? -25.255 21.474 -19.332 1.00 88.88 953 LEU A O 1
ATOM 7616 N N . GLY A 1 954 ? -27.378 20.874 -18.919 1.00 84.56 954 GLY A N 1
ATOM 7617 C CA . GLY A 1 954 ? -27.908 22.234 -18.776 1.00 84.56 954 GLY A CA 1
ATOM 7618 C C . GLY A 1 954 ? -27.343 23.035 -17.597 1.00 84.56 954 GLY A C 1
ATOM 7619 O O . GLY A 1 954 ? -27.423 24.260 -17.608 1.00 84.56 954 GLY A O 1
ATOM 7620 N N . SER A 1 955 ? -26.750 22.373 -16.601 1.00 83.44 955 SER A N 1
ATOM 7621 C CA . SER A 1 955 ? -26.124 23.003 -15.430 1.00 83.44 955 SER A CA 1
ATOM 7622 C C . SER A 1 955 ? -24.609 23.204 -15.544 1.00 83.44 955 SER A C 1
ATOM 7624 O O . SER A 1 955 ? -24.011 23.734 -14.617 1.00 83.44 955 SER A O 1
ATOM 7626 N N . LYS A 1 956 ? -23.962 22.770 -16.632 1.00 84.25 956 LYS A N 1
ATOM 7627 C CA . LYS A 1 956 ? -22.491 22.650 -16.714 1.00 84.25 956 LYS A CA 1
ATOM 7628 C C . LYS A 1 956 ? -21.905 23.697 -17.665 1.00 84.25 956 LYS A C 1
ATOM 7630 O O . LYS A 1 956 ? -22.630 24.251 -18.488 1.00 84.25 956 LYS A O 1
ATOM 7635 N N . ILE A 1 957 ? -20.586 23.925 -17.640 1.00 82.88 957 ILE A N 1
ATOM 7636 C CA . ILE A 1 957 ? -19.884 24.874 -18.547 1.00 82.88 957 ILE A CA 1
ATOM 7637 C C . ILE A 1 957 ? -20.249 24.647 -20.031 1.00 82.88 957 ILE A C 1
ATOM 7639 O O . ILE A 1 957 ? -20.320 25.577 -20.837 1.00 82.88 957 ILE A O 1
ATOM 7643 N N . VAL A 1 958 ? -20.542 23.394 -20.381 1.00 84.00 958 VAL A N 1
ATOM 7644 C CA . VAL A 1 958 ? -20.942 22.935 -21.716 1.00 84.00 958 VAL A CA 1
ATOM 7645 C C . VAL A 1 958 ? -22.304 23.491 -22.179 1.00 84.00 958 VAL A C 1
ATOM 7647 O O . VAL A 1 958 ? -22.587 23.424 -23.373 1.00 84.00 958 VAL A O 1
ATOM 7650 N N . ASN A 1 959 ? -23.118 24.107 -21.305 1.00 83.44 959 ASN A N 1
ATOM 7651 C CA . ASN A 1 959 ? -24.465 24.643 -21.581 1.00 83.44 959 ASN A CA 1
ATOM 7652 C C . ASN A 1 959 ? -24.572 25.375 -22.939 1.00 83.44 959 ASN A C 1
ATOM 7654 O O . ASN A 1 959 ? -25.426 25.046 -23.760 1.00 83.44 959 ASN A O 1
ATOM 7658 N N . LYS A 1 960 ? -23.619 26.262 -23.270 1.00 84.12 960 LYS A N 1
ATOM 7659 C CA . LYS A 1 960 ? -23.600 26.999 -24.554 1.00 84.12 960 LYS A CA 1
ATOM 7660 C C . LYS A 1 960 ? -23.652 26.097 -25.806 1.00 84.12 960 LYS A C 1
ATOM 7662 O O . LYS A 1 960 ? -24.201 26.500 -26.829 1.00 84.12 960 LYS A O 1
ATOM 7667 N N . SER A 1 961 ? -23.086 24.895 -25.729 1.00 84.31 961 SER A N 1
ATOM 7668 C CA . SER A 1 961 ? -23.010 23.906 -26.813 1.00 84.31 961 SER A CA 1
ATOM 7669 C C . SER A 1 961 ? -23.701 22.584 -26.442 1.00 84.31 961 SER A C 1
ATOM 7671 O O . SER A 1 961 ? -23.488 21.571 -27.108 1.00 84.31 961 SER A O 1
ATOM 7673 N N . HIS A 1 962 ? -24.547 22.571 -25.403 1.00 86.50 962 HIS A N 1
ATOM 7674 C CA . HIS A 1 962 ? -25.068 21.342 -24.795 1.00 86.50 962 HIS A CA 1
ATOM 7675 C C . HIS A 1 962 ? -25.834 20.423 -25.747 1.00 86.50 962 HIS A C 1
ATOM 7677 O O . HIS A 1 962 ? -25.818 19.216 -25.549 1.00 86.50 962 HIS A O 1
ATOM 7683 N N . ARG A 1 963 ? -26.444 20.954 -26.814 1.00 91.06 963 ARG A N 1
ATOM 7684 C CA . ARG A 1 963 ? -27.112 20.136 -27.830 1.00 91.06 963 ARG A CA 1
ATOM 7685 C C . ARG A 1 963 ? -26.122 19.282 -28.626 1.00 91.06 963 ARG A C 1
ATOM 7687 O O . ARG A 1 963 ? -26.367 18.098 -28.806 1.00 91.06 963 ARG A O 1
ATOM 7694 N N . GLN A 1 964 ? -25.001 19.860 -29.062 1.00 91.31 964 GLN A N 1
ATOM 7695 C CA . GLN A 1 964 ? -23.946 19.132 -29.778 1.00 91.31 964 GLN A CA 1
ATOM 7696 C C . GLN A 1 964 ? -23.341 18.049 -28.879 1.00 91.31 964 GLN A C 1
ATOM 7698 O O . GLN A 1 964 ? -23.123 16.929 -29.325 1.00 91.31 964 GLN A O 1
ATOM 7703 N N . PHE A 1 965 ? -23.122 18.361 -27.600 1.00 92.69 965 PHE A N 1
ATOM 7704 C CA . PHE A 1 965 ? -22.620 17.392 -26.626 1.00 92.69 965 PHE A CA 1
ATOM 7705 C C . PHE A 1 965 ? -23.643 16.292 -26.313 1.00 92.69 965 PHE A C 1
ATOM 7707 O O . PHE A 1 965 ? -23.273 15.127 -26.333 1.00 92.69 965 PHE A O 1
ATOM 7714 N N . ALA A 1 966 ? -24.925 16.621 -26.136 1.00 92.75 966 ALA A N 1
ATOM 7715 C CA . ALA A 1 966 ? -25.997 15.638 -25.970 1.00 92.75 966 ALA A CA 1
ATOM 7716 C C . ALA A 1 966 ? -26.117 14.703 -27.184 1.00 92.75 966 ALA A C 1
ATOM 7718 O O . ALA A 1 966 ? -26.224 13.491 -27.019 1.00 92.75 966 ALA A O 1
ATOM 7719 N N . GLU A 1 967 ? -26.058 15.249 -28.403 1.00 93.50 967 GLU A N 1
ATOM 7720 C CA . GLU A 1 967 ? -26.063 14.465 -29.641 1.00 93.50 967 GLU A CA 1
ATOM 7721 C C . GLU A 1 967 ? -24.816 13.565 -29.743 1.00 93.50 967 GLU A C 1
ATOM 7723 O O . GLU A 1 967 ? -24.964 12.386 -30.057 1.00 93.50 967 GLU A O 1
ATOM 7728 N N . MET A 1 968 ? -23.617 14.053 -29.388 1.00 92.81 968 MET A N 1
ATOM 7729 C CA . MET A 1 968 ? -22.398 13.227 -29.324 1.00 92.81 968 MET A CA 1
ATOM 7730 C C . MET A 1 968 ? -22.497 12.098 -28.288 1.00 92.81 968 MET A C 1
ATOM 7732 O O . MET A 1 968 ? -22.139 10.968 -28.610 1.00 92.81 968 MET A O 1
ATOM 7736 N N . SER A 1 969 ? -22.984 12.373 -27.074 1.00 92.94 969 SER A N 1
ATOM 7737 C CA . SER A 1 969 ? -23.126 11.367 -26.012 1.00 92.94 969 SER A CA 1
ATOM 7738 C C . SER A 1 969 ? -24.138 10.288 -26.377 1.00 92.94 969 SER A C 1
ATOM 7740 O O . SER A 1 969 ? -23.857 9.103 -26.214 1.00 92.94 969 SER A O 1
ATOM 7742 N N . VAL A 1 970 ? -25.298 10.678 -26.918 1.00 93.06 970 VAL A N 1
ATOM 7743 C CA . VAL A 1 970 ? -26.323 9.732 -27.382 1.00 93.06 970 VAL A CA 1
ATOM 7744 C C . VAL A 1 970 ? -25.798 8.894 -28.545 1.00 93.06 970 VAL A C 1
ATOM 7746 O O . VAL A 1 970 ? -25.933 7.673 -28.514 1.00 93.06 970 VAL A O 1
ATOM 7749 N N . ASP A 1 971 ? -25.150 9.506 -29.540 1.00 91.56 971 ASP A N 1
ATOM 7750 C CA . ASP A 1 971 ? -24.614 8.770 -30.689 1.00 91.56 971 ASP A CA 1
ATOM 7751 C C . ASP A 1 971 ? -23.456 7.838 -30.300 1.00 91.56 971 ASP A C 1
ATOM 7753 O O . ASP A 1 971 ? -23.348 6.751 -30.868 1.00 91.56 971 ASP A O 1
ATOM 7757 N N . ALA A 1 972 ? -22.615 8.215 -29.332 1.00 92.44 972 ALA A N 1
ATOM 7758 C CA . ALA A 1 972 ? -21.555 7.357 -28.806 1.00 92.44 972 ALA A CA 1
ATOM 7759 C C . ALA A 1 972 ? -22.130 6.163 -28.029 1.00 92.44 972 ALA A C 1
ATOM 7761 O O . ALA A 1 972 ? -21.809 5.016 -28.339 1.00 92.44 972 ALA A O 1
ATOM 7762 N N . VAL A 1 973 ? -23.045 6.411 -27.085 1.00 92.38 973 VAL A N 1
ATOM 7763 C CA . VAL A 1 973 ? -23.671 5.351 -26.282 1.00 92.38 973 VAL A CA 1
ATOM 7764 C C . VAL A 1 973 ? -24.473 4.386 -27.159 1.00 92.38 973 VAL A C 1
ATOM 7766 O O . VAL A 1 973 ? -24.264 3.181 -27.060 1.00 92.38 973 VAL A O 1
ATOM 7769 N N . LEU A 1 974 ? -25.309 4.873 -28.084 1.00 89.06 974 LEU A N 1
ATOM 7770 C CA . LEU A 1 974 ? -26.057 4.013 -29.018 1.00 89.06 974 LEU A CA 1
ATOM 7771 C C . LEU A 1 974 ? -25.156 3.223 -29.983 1.00 89.06 974 LEU A C 1
ATOM 7773 O O . LEU A 1 974 ? -25.598 2.229 -30.553 1.00 89.06 974 LEU A O 1
ATOM 7777 N N . THR A 1 975 ? -23.910 3.657 -30.191 1.00 86.44 975 THR A N 1
ATOM 7778 C CA . THR A 1 975 ? -22.944 2.952 -31.044 1.00 86.44 975 THR A CA 1
ATOM 7779 C C . THR A 1 975 ? -22.283 1.768 -30.322 1.00 86.44 975 THR A C 1
ATOM 7781 O O . THR A 1 975 ? -21.920 0.793 -30.985 1.00 86.44 975 THR A O 1
ATOM 7784 N N . VAL A 1 976 ? -22.138 1.827 -28.990 1.00 87.44 976 VAL A N 1
ATOM 7785 C CA . VAL A 1 976 ? -21.513 0.759 -28.179 1.00 87.44 976 VAL A CA 1
ATOM 7786 C C . VAL A 1 976 ? -22.519 -0.122 -27.428 1.00 87.44 976 VAL A C 1
ATOM 7788 O O . VAL A 1 976 ? -22.178 -1.241 -27.054 1.00 87.44 976 VAL A O 1
ATOM 7791 N N . ALA A 1 977 ? -23.741 0.369 -27.199 1.00 84.81 977 ALA A N 1
ATOM 7792 C CA . ALA A 1 977 ? -24.781 -0.329 -26.450 1.00 84.81 977 ALA A CA 1
ATOM 7793 C C . ALA A 1 977 ? -25.262 -1.598 -27.164 1.00 84.81 977 ALA A C 1
ATOM 7795 O O . ALA A 1 977 ? -25.662 -1.563 -28.331 1.00 84.81 977 ALA A O 1
ATOM 7796 N N . ASP A 1 978 ? -25.317 -2.710 -26.430 1.00 82.94 978 ASP A N 1
ATOM 7797 C CA . ASP A 1 978 ? -26.029 -3.898 -26.888 1.00 82.94 978 ASP A CA 1
ATOM 7798 C C . ASP A 1 978 ? -27.479 -3.852 -26.394 1.00 82.94 978 ASP A C 1
ATOM 7800 O O . ASP A 1 978 ? -27.795 -4.149 -25.242 1.00 82.94 978 ASP A O 1
ATOM 7804 N N . MET A 1 979 ? -28.388 -3.505 -27.304 1.00 79.25 979 MET A N 1
ATOM 7805 C CA . MET A 1 979 ? -29.822 -3.407 -27.023 1.00 79.25 979 MET A CA 1
ATOM 7806 C C . MET A 1 979 ? -30.461 -4.747 -26.608 1.00 79.25 979 MET A C 1
ATOM 7808 O O . MET A 1 979 ? -31.568 -4.733 -26.070 1.00 79.25 979 MET A O 1
ATOM 7812 N N . ALA A 1 980 ? -29.804 -5.892 -26.847 1.00 81.12 980 ALA A N 1
ATOM 7813 C CA . ALA A 1 980 ? -30.299 -7.201 -26.420 1.00 81.12 980 ALA A CA 1
ATOM 7814 C C . ALA A 1 980 ? -30.006 -7.483 -24.936 1.00 81.12 980 ALA A C 1
ATOM 7816 O O . ALA A 1 980 ? -30.888 -7.967 -24.226 1.00 81.12 980 ALA A O 1
ATOM 7817 N N . SER A 1 981 ? -28.800 -7.161 -24.458 1.00 81.25 981 SER A N 1
ATOM 7818 C CA . SER A 1 981 ? -28.423 -7.273 -23.039 1.00 81.25 981 SER A CA 1
ATOM 7819 C C . SER A 1 981 ? -28.794 -6.046 -22.196 1.00 81.25 981 SER A C 1
ATOM 7821 O O . SER A 1 981 ? -28.827 -6.150 -20.971 1.00 81.25 981 SER A O 1
ATOM 7823 N N . ARG A 1 982 ? -29.112 -4.909 -22.836 1.00 83.75 982 ARG A N 1
ATOM 7824 C CA . ARG A 1 982 ? -29.287 -3.579 -22.214 1.00 83.75 982 ARG A CA 1
ATOM 7825 C C . ARG A 1 982 ? -28.048 -3.094 -21.453 1.00 83.75 982 ARG A C 1
ATOM 7827 O O . ARG A 1 982 ? -28.163 -2.282 -20.534 1.00 83.75 982 ARG A O 1
ATOM 7834 N N . ASP A 1 983 ? -26.873 -3.577 -21.845 1.00 85.94 983 ASP A N 1
ATOM 7835 C CA . ASP A 1 983 ? -25.606 -3.168 -21.254 1.00 85.94 983 ASP A CA 1
ATOM 7836 C C . ASP A 1 983 ? -24.849 -2.177 -22.149 1.00 85.94 983 ASP A C 1
ATOM 7838 O O . ASP A 1 983 ? -24.989 -2.155 -23.377 1.00 85.94 983 ASP A O 1
ATOM 7842 N N . VAL A 1 984 ? -24.055 -1.324 -21.506 1.00 85.62 984 VAL A N 1
ATOM 7843 C CA . VAL A 1 984 ? -23.282 -0.252 -22.138 1.00 85.62 984 VAL A CA 1
ATOM 7844 C C . VAL A 1 984 ? -21.898 -0.243 -21.508 1.00 85.62 984 VAL A C 1
ATOM 7846 O O . VAL A 1 984 ? -21.713 0.294 -20.415 1.00 85.62 984 VAL A O 1
ATOM 7849 N N . ASN A 1 985 ? -20.916 -0.814 -22.207 1.00 87.94 985 ASN A N 1
ATOM 7850 C CA . ASN A 1 985 ? -19.531 -0.744 -21.761 1.00 87.94 985 ASN A CA 1
ATOM 7851 C C . ASN A 1 985 ? -18.880 0.571 -22.229 1.00 87.94 985 ASN A C 1
ATOM 7853 O O . ASN A 1 985 ? -18.669 0.780 -23.426 1.00 87.94 985 ASN A O 1
ATOM 7857 N N . PHE A 1 986 ? -18.538 1.442 -21.276 1.00 88.69 986 PHE A N 1
ATOM 7858 C CA . PHE A 1 986 ? -17.843 2.702 -21.542 1.00 88.69 986 PHE A CA 1
ATOM 7859 C C . PHE A 1 986 ? -16.371 2.535 -21.939 1.00 88.69 986 PHE A C 1
ATOM 7861 O O . PHE A 1 986 ? -15.846 3.440 -22.581 1.00 88.69 986 PHE A O 1
ATOM 7868 N N . ASP A 1 987 ? -15.726 1.391 -21.679 1.00 88.12 987 ASP A N 1
ATOM 7869 C CA . ASP A 1 987 ? -14.344 1.127 -22.120 1.00 88.12 987 ASP A CA 1
ATOM 7870 C C . ASP A 1 987 ? -14.195 1.248 -23.648 1.00 88.12 987 ASP A C 1
ATOM 7872 O O . ASP A 1 987 ? -13.132 1.600 -24.157 1.00 88.12 987 ASP A O 1
ATOM 7876 N N . LEU A 1 988 ? -15.283 0.995 -24.387 1.00 88.44 988 LEU A N 1
ATOM 7877 C CA . LEU A 1 988 ? -15.363 1.107 -25.844 1.00 88.44 988 LEU A CA 1
ATOM 7878 C C . LEU A 1 988 ? -15.490 2.561 -26.352 1.00 88.44 988 LEU A C 1
ATOM 7880 O O . LEU A 1 988 ? -15.343 2.808 -27.554 1.00 88.44 988 LEU A O 1
ATOM 7884 N N . ILE A 1 989 ? -15.751 3.528 -25.462 1.00 91.50 989 ILE A N 1
ATOM 7885 C CA . ILE A 1 989 ? -15.844 4.961 -25.770 1.00 91.50 989 ILE A CA 1
ATOM 7886 C C . ILE A 1 989 ? -14.592 5.671 -25.245 1.00 91.50 989 ILE A C 1
ATOM 7888 O O . ILE A 1 989 ? -14.499 6.058 -24.082 1.00 91.50 989 ILE A O 1
ATOM 7892 N N . LYS A 1 990 ? -13.627 5.933 -26.128 1.00 91.12 990 LYS A N 1
ATOM 7893 C CA . LYS A 1 990 ? -12.443 6.722 -25.767 1.00 91.12 990 LYS A CA 1
ATOM 7894 C C . LYS A 1 990 ? -12.787 8.215 -25.756 1.00 91.12 990 LYS A C 1
ATOM 7896 O O . LYS A 1 990 ? -13.230 8.743 -26.771 1.00 91.12 990 LYS A O 1
ATOM 7901 N N . ILE A 1 991 ? -12.514 8.937 -24.670 1.00 92.94 991 ILE A N 1
ATOM 7902 C CA . ILE A 1 991 ? -12.625 10.408 -24.647 1.00 92.94 991 ILE A CA 1
ATOM 7903 C C . ILE A 1 991 ? -11.221 11.023 -24.663 1.00 92.94 991 ILE A C 1
ATOM 7905 O O . ILE A 1 991 ? -10.507 10.998 -23.661 1.00 92.94 991 ILE A O 1
ATOM 7909 N N . GLN A 1 992 ? -10.821 11.602 -25.797 1.00 91.12 992 GLN A N 1
ATOM 7910 C CA . GLN A 1 992 ? -9.525 12.264 -25.957 1.00 91.12 992 GLN A CA 1
ATOM 7911 C C . GLN A 1 992 ? -9.700 13.785 -25.901 1.00 91.12 992 GLN A C 1
ATOM 7913 O O . GLN A 1 992 ? -10.470 14.351 -26.670 1.00 91.12 992 GLN A O 1
ATOM 7918 N N . GLY A 1 993 ? -8.978 14.468 -25.012 1.00 90.69 993 GLY A N 1
ATOM 7919 C CA . GLY A 1 993 ? -9.033 15.928 -24.886 1.00 90.69 993 GLY A CA 1
ATOM 7920 C C . GLY A 1 993 ? -7.781 16.600 -25.442 1.00 90.69 993 GLY A C 1
ATOM 7921 O O . GLY A 1 993 ? -6.683 16.253 -25.015 1.00 90.69 993 GLY A O 1
ATOM 7922 N N . LYS A 1 994 ? -7.925 17.580 -26.349 1.00 89.00 994 LYS A N 1
ATOM 7923 C CA . LYS A 1 994 ? -6.792 18.352 -26.890 1.00 89.00 994 LYS A CA 1
ATOM 7924 C C . LYS A 1 994 ? -6.988 19.862 -26.793 1.00 89.00 994 LYS A C 1
ATOM 7926 O O . LYS A 1 994 ? -7.991 20.409 -27.253 1.00 89.00 994 LYS A O 1
ATOM 7931 N N . VAL A 1 995 ? -5.985 20.531 -26.224 1.00 90.06 995 VAL A N 1
ATOM 7932 C CA . VAL A 1 995 ? -5.939 21.990 -26.058 1.00 90.06 995 VAL A CA 1
ATOM 7933 C C . VAL A 1 995 ? -5.899 22.696 -27.418 1.00 90.06 995 VAL A C 1
ATOM 7935 O O . VAL A 1 995 ? -5.249 22.247 -28.362 1.00 90.06 995 VAL A O 1
ATOM 7938 N N . GLY A 1 996 ? -6.603 23.822 -27.504 1.00 85.25 996 GLY A N 1
ATOM 7939 C CA . GLY A 1 996 ? -6.742 24.662 -28.688 1.00 85.25 996 GLY A CA 1
ATOM 7940 C C . GLY A 1 996 ? -8.087 24.475 -29.393 1.00 85.25 996 GLY A C 1
ATOM 7941 O O . GLY A 1 996 ? -8.592 23.358 -29.520 1.00 85.25 996 GLY A O 1
ATOM 7942 N N . GLY A 1 997 ? -8.632 25.575 -29.914 1.00 85.25 997 GLY A N 1
ATOM 7943 C CA . GLY A 1 997 ? -9.986 25.635 -30.477 1.00 85.25 997 GLY A CA 1
ATOM 7944 C C . GLY A 1 997 ? -11.044 26.008 -29.432 1.00 85.25 997 GLY A C 1
ATOM 7945 O O . GLY A 1 997 ? -10.728 26.392 -28.304 1.00 85.25 997 GLY A O 1
ATOM 7946 N N . LYS A 1 998 ? -12.311 25.916 -29.822 1.00 88.75 998 LYS A N 1
ATOM 7947 C CA . LYS A 1 998 ? -13.494 26.105 -28.973 1.00 88.75 998 LYS A CA 1
ATOM 7948 C C . LYS A 1 998 ? -14.103 24.751 -28.593 1.00 88.75 998 LYS A C 1
ATOM 7950 O O . LYS A 1 998 ? -13.837 23.754 -29.252 1.00 88.75 998 LYS A O 1
ATOM 7955 N N . LEU A 1 999 ? -15.009 24.741 -27.608 1.00 88.94 999 LEU A N 1
ATOM 7956 C CA . LEU A 1 999 ? -15.852 23.566 -27.313 1.00 88.94 999 LEU A CA 1
ATOM 7957 C C . LEU A 1 999 ? -16.664 23.111 -28.536 1.00 88.94 999 LEU A C 1
ATOM 7959 O O . LEU A 1 999 ? -16.813 21.914 -28.755 1.00 88.94 999 LEU A O 1
ATOM 7963 N N . GLU A 1 1000 ? -17.114 24.070 -29.351 1.00 90.06 1000 GLU A N 1
ATOM 7964 C CA . GLU A 1 1000 ? -17.831 23.877 -30.622 1.00 90.06 1000 GLU A CA 1
ATOM 7965 C C . GLU A 1 1000 ? -17.036 23.020 -31.639 1.00 90.06 1000 GLU A C 1
ATOM 7967 O O . GLU A 1 1000 ? -17.641 22.349 -32.470 1.00 90.06 1000 GLU A O 1
ATOM 7972 N N . ASP A 1 1001 ? -15.698 22.972 -31.544 1.00 89.75 1001 ASP A N 1
ATOM 7973 C CA . ASP A 1 1001 ? -14.830 22.175 -32.432 1.00 89.75 1001 ASP A CA 1
ATOM 7974 C C . ASP A 1 1001 ? -14.720 20.691 -31.996 1.00 89.75 1001 ASP A C 1
ATOM 7976 O O . ASP A 1 1001 ? -13.974 19.912 -32.597 1.00 89.75 1001 ASP A O 1
ATOM 7980 N N . SER A 1 1002 ? -15.422 20.292 -30.928 1.00 91.69 1002 SER A N 1
ATOM 7981 C CA . SER A 1 1002 ? -15.435 18.914 -30.418 1.00 91.69 1002 SER A CA 1
ATOM 7982 C C . SER A 1 1002 ? -16.266 17.991 -31.314 1.00 91.69 1002 SER A C 1
ATOM 7984 O O . SER A 1 1002 ? -17.339 18.369 -31.785 1.00 91.69 1002 SER A O 1
ATOM 7986 N N . THR A 1 1003 ? -15.783 16.770 -31.557 1.00 90.88 1003 THR A N 1
ATOM 7987 C CA . THR A 1 1003 ? -16.376 15.852 -32.547 1.00 90.88 1003 THR A CA 1
ATOM 7988 C C . THR A 1 1003 ? -16.356 14.390 -32.102 1.00 90.88 1003 THR A C 1
ATOM 7990 O O . THR A 1 1003 ? -15.400 13.923 -31.485 1.00 90.88 1003 THR A O 1
ATOM 7993 N N . LEU A 1 1004 ? -17.403 13.644 -32.469 1.00 92.19 1004 LEU A N 1
ATOM 7994 C CA . LEU A 1 1004 ? -17.448 12.185 -32.366 1.00 92.19 1004 LEU A CA 1
ATOM 7995 C C . LEU A 1 1004 ? -16.809 11.558 -33.614 1.00 92.19 1004 LEU A C 1
ATOM 7997 O O . LEU A 1 1004 ? -17.346 11.654 -34.719 1.00 92.19 1004 LEU A O 1
ATOM 8001 N N . VAL A 1 1005 ? -15.679 10.881 -33.432 1.00 89.38 1005 VAL A N 1
ATOM 8002 C CA . VAL A 1 1005 ? -14.990 10.102 -34.463 1.00 89.38 1005 VAL A CA 1
ATOM 8003 C C . VAL A 1 1005 ? -15.485 8.656 -34.395 1.00 89.38 1005 VAL A C 1
ATOM 8005 O O . VAL A 1 1005 ? -15.287 7.958 -33.399 1.00 89.38 1005 VAL A O 1
ATOM 8008 N N . LYS A 1 1006 ? -16.119 8.181 -35.476 1.00 85.06 1006 LYS A N 1
ATOM 8009 C CA . LYS A 1 1006 ? -16.526 6.772 -35.640 1.00 85.06 1006 LYS A CA 1
ATOM 8010 C C . LYS A 1 1006 ? -15.313 5.918 -36.015 1.00 85.06 1006 LYS A C 1
ATOM 8012 O O . LYS A 1 1006 ? -15.090 5.589 -37.181 1.00 85.06 1006 LYS A O 1
ATOM 8017 N N . GLY A 1 1007 ? -14.501 5.654 -35.000 1.00 87.12 1007 GLY A N 1
ATOM 8018 C CA . GLY A 1 1007 ? -13.181 5.057 -35.096 1.00 87.12 1007 GLY A CA 1
ATOM 8019 C C . GLY A 1 1007 ? -12.302 5.533 -33.940 1.00 87.12 1007 GLY A C 1
ATOM 8020 O O . GLY A 1 1007 ? -12.812 5.887 -32.874 1.00 87.12 1007 GLY A O 1
ATOM 8021 N N . ILE A 1 1008 ? -10.981 5.527 -34.130 1.00 91.38 1008 ILE A N 1
ATOM 8022 C CA . ILE A 1 1008 ? -10.020 5.724 -33.034 1.00 91.38 1008 ILE A CA 1
ATOM 8023 C C . ILE A 1 1008 ? -9.057 6.870 -33.314 1.00 91.38 1008 ILE A C 1
ATOM 8025 O O . ILE A 1 1008 ? -8.471 6.946 -34.392 1.00 91.38 1008 ILE A O 1
ATOM 8029 N N . VAL A 1 1009 ? -8.873 7.738 -32.314 1.00 92.19 1009 VAL A N 1
ATOM 8030 C CA . VAL A 1 1009 ? -7.854 8.796 -32.327 1.00 92.19 1009 VAL A CA 1
ATOM 8031 C C . VAL A 1 1009 ? -6.708 8.423 -31.386 1.00 92.19 1009 VAL A C 1
ATOM 8033 O O . VAL A 1 1009 ? -6.936 8.074 -30.225 1.00 92.19 1009 VAL A O 1
ATOM 8036 N N . LEU A 1 1010 ? -5.472 8.506 -31.877 1.00 91.81 1010 LEU A N 1
ATOM 8037 C CA . LEU A 1 1010 ? -4.239 8.246 -31.128 1.00 91.81 1010 LEU A CA 1
ATOM 8038 C C . LEU A 1 1010 ? -3.384 9.513 -31.067 1.00 91.81 1010 LEU A C 1
ATOM 8040 O O . LEU A 1 1010 ? -3.199 10.184 -32.081 1.00 91.81 1010 LEU A O 1
ATOM 8044 N N . GLU A 1 1011 ? -2.776 9.802 -29.918 1.00 88.50 1011 GLU A N 1
ATOM 8045 C CA . GLU A 1 1011 ? -1.798 10.895 -29.778 1.00 88.50 1011 GLU A CA 1
ATOM 8046 C C . GLU A 1 1011 ? -0.390 10.449 -30.210 1.00 88.50 1011 GLU A C 1
ATOM 8048 O O . GLU A 1 1011 ? 0.559 10.423 -29.419 1.00 88.50 1011 GLU A O 1
ATOM 8053 N N . LYS A 1 1012 ? -0.283 10.027 -31.475 1.00 88.62 1012 LYS A N 1
ATOM 8054 C CA . LYS A 1 1012 ? 0.947 9.597 -32.155 1.00 88.62 1012 LYS A CA 1
ATOM 8055 C C . LYS A 1 1012 ? 0.927 10.094 -33.605 1.00 88.62 1012 LYS A C 1
ATOM 8057 O O . LYS A 1 1012 ? -0.131 10.117 -34.228 1.00 88.62 1012 LYS A O 1
ATOM 8062 N N . GLY A 1 1013 ? 2.098 10.427 -34.144 1.00 87.25 1013 GLY A N 1
ATOM 8063 C CA . GLY A 1 1013 ? 2.315 10.600 -35.586 1.00 87.25 1013 GLY A CA 1
ATOM 8064 C C . GLY A 1 1013 ? 2.857 9.327 -36.244 1.00 87.25 1013 GLY A C 1
ATOM 8065 O O . GLY A 1 1013 ? 3.127 8.334 -35.560 1.00 87.25 1013 GLY A O 1
ATOM 8066 N N . MET A 1 1014 ? 3.064 9.360 -37.563 1.00 89.75 1014 MET A N 1
ATOM 8067 C CA . MET A 1 1014 ? 3.773 8.286 -38.270 1.00 89.75 1014 MET A CA 1
ATOM 8068 C C . MET A 1 1014 ? 5.229 8.161 -37.780 1.00 89.75 1014 MET A C 1
ATOM 8070 O O . MET A 1 1014 ? 5.863 9.146 -37.398 1.00 89.75 1014 MET A O 1
ATOM 8074 N N . ALA A 1 1015 ? 5.791 6.948 -37.792 1.00 90.19 1015 ALA A N 1
ATOM 8075 C CA . ALA A 1 1015 ? 7.102 6.679 -37.191 1.00 90.19 1015 ALA A CA 1
ATOM 8076 C C . ALA A 1 1015 ? 8.275 7.405 -37.875 1.00 90.19 1015 ALA A C 1
ATOM 8078 O O . ALA A 1 1015 ? 9.246 7.749 -37.198 1.00 90.19 1015 ALA A O 1
ATOM 8079 N N . HIS A 1 1016 ? 8.180 7.656 -39.185 1.00 88.56 1016 HIS A N 1
ATOM 8080 C CA . HIS A 1 1016 ? 9.149 8.435 -39.955 1.00 88.56 1016 HIS A CA 1
ATOM 8081 C C . HIS A 1 1016 ? 8.467 9.671 -40.570 1.00 88.56 1016 HIS A C 1
ATOM 8083 O O . HIS A 1 1016 ? 7.424 9.519 -41.205 1.00 88.56 1016 HIS A O 1
ATOM 8089 N N . PRO A 1 1017 ? 9.041 10.889 -40.474 1.00 86.19 1017 PRO A N 1
ATOM 8090 C CA . PRO A 1 1017 ? 8.376 12.126 -40.907 1.00 86.19 1017 PRO A CA 1
ATOM 8091 C C . PRO A 1 1017 ? 8.149 12.244 -42.424 1.00 86.19 1017 PRO A C 1
ATOM 8093 O O . PRO A 1 1017 ? 7.438 13.148 -42.859 1.00 86.19 1017 PRO A O 1
ATOM 8096 N N . GLN A 1 1018 ? 8.757 11.365 -43.230 1.00 88.19 1018 GLN A N 1
ATOM 8097 C CA . GLN A 1 1018 ? 8.529 11.281 -44.680 1.00 88.19 1018 GLN A CA 1
ATOM 8098 C C . GLN A 1 1018 ? 7.456 10.245 -45.075 1.00 88.19 1018 GLN A C 1
ATOM 8100 O O . GLN A 1 1018 ? 7.143 10.132 -46.256 1.00 88.19 1018 GLN A O 1
ATOM 8105 N N . MET A 1 1019 ? 6.888 9.487 -44.126 1.00 89.06 1019 MET A N 1
ATOM 8106 C CA . MET A 1 1019 ? 5.767 8.582 -44.416 1.00 89.06 1019 MET A CA 1
ATOM 8107 C C . MET A 1 1019 ? 4.517 9.367 -44.866 1.00 89.06 1019 MET A C 1
ATOM 8109 O O . MET A 1 1019 ? 4.326 10.517 -44.456 1.00 89.06 1019 MET A O 1
ATOM 8113 N N . PRO A 1 1020 ? 3.647 8.770 -45.705 1.00 89.50 1020 PRO A N 1
ATOM 8114 C CA . PRO A 1 1020 ? 2.407 9.402 -46.142 1.00 89.50 1020 PRO A CA 1
ATOM 8115 C C . PRO A 1 1020 ? 1.490 9.706 -44.951 1.00 89.50 1020 PRO A C 1
ATOM 8117 O O . PRO A 1 1020 ? 1.207 8.837 -44.130 1.00 89.50 1020 PRO A O 1
ATOM 8120 N N . LYS A 1 1021 ? 0.999 10.948 -44.887 1.00 88.31 1021 LYS A N 1
ATOM 8121 C CA . LYS A 1 1021 ? 0.126 11.431 -43.802 1.00 88.31 1021 LYS A CA 1
ATOM 8122 C C . LYS A 1 1021 ? -1.336 11.015 -43.942 1.00 88.31 1021 LYS A C 1
ATOM 8124 O O . LYS A 1 1021 ? -2.074 11.111 -42.973 1.00 88.31 1021 LYS A O 1
ATOM 8129 N N . GLU A 1 1022 ? -1.768 10.590 -45.124 1.00 91.69 1022 GLU A N 1
ATOM 8130 C CA . GLU A 1 1022 ? -3.117 10.082 -45.383 1.00 91.69 1022 GLU A CA 1
ATOM 8131 C C . GLU A 1 1022 ? -2.996 8.796 -46.202 1.00 91.69 1022 GLU A C 1
ATOM 8133 O O . GLU A 1 1022 ? -2.287 8.760 -47.209 1.00 91.69 1022 GLU A O 1
ATOM 8138 N N . ILE A 1 1023 ? -3.673 7.740 -45.755 1.00 90.75 1023 ILE A N 1
ATOM 8139 C CA . ILE A 1 1023 ? -3.702 6.418 -46.384 1.00 90.75 1023 ILE A CA 1
ATOM 8140 C C . ILE A 1 1023 ? -5.171 5.990 -46.472 1.00 90.75 1023 ILE A C 1
ATOM 8142 O O . ILE A 1 1023 ? -5.918 6.159 -45.507 1.00 90.75 1023 ILE A O 1
ATOM 8146 N N . LYS A 1 1024 ? -5.590 5.448 -47.620 1.00 90.25 1024 LYS A N 1
ATOM 8147 C CA . LYS A 1 1024 ? -6.965 4.988 -47.888 1.00 90.25 1024 LYS A CA 1
ATOM 8148 C C . LYS A 1 1024 ? -7.006 3.474 -48.061 1.00 90.25 1024 LYS A C 1
ATOM 8150 O O . LYS A 1 1024 ? -6.003 2.891 -48.467 1.00 90.25 1024 LYS A O 1
ATOM 8155 N N . ASP A 1 1025 ? -8.153 2.876 -47.748 1.00 89.00 1025 ASP A N 1
ATOM 8156 C CA . ASP A 1 1025 ? -8.433 1.434 -47.801 1.00 89.00 1025 ASP A CA 1
ATOM 8157 C C . ASP A 1 1025 ? -7.348 0.597 -47.099 1.00 89.00 1025 ASP A C 1
ATOM 8159 O O . ASP A 1 1025 ? -6.724 -0.309 -47.658 1.00 89.00 1025 ASP A O 1
ATOM 8163 N N . VAL A 1 1026 ? -7.096 0.956 -45.840 1.00 89.31 1026 VAL A N 1
ATOM 8164 C CA . VAL A 1 1026 ? -5.945 0.523 -45.052 1.00 89.31 1026 VAL A CA 1
ATOM 8165 C C . VAL A 1 1026 ? -6.173 -0.864 -44.454 1.00 89.31 1026 VAL A C 1
ATOM 8167 O O . VAL A 1 1026 ? -7.131 -1.097 -43.715 1.00 89.31 1026 VAL A O 1
ATOM 8170 N N . LYS A 1 1027 ? -5.226 -1.773 -44.701 1.00 92.69 1027 LYS A N 1
ATOM 8171 C CA . LYS A 1 1027 ? -5.102 -3.051 -43.992 1.00 92.69 1027 LYS A CA 1
ATOM 8172 C C . LYS A 1 1027 ? -4.062 -2.917 -42.887 1.00 92.69 1027 LYS A C 1
ATOM 8174 O O . LYS A 1 1027 ? -2.879 -2.718 -43.163 1.00 92.69 1027 LYS A O 1
ATOM 8179 N N . ILE A 1 1028 ? -4.509 -3.012 -41.641 1.00 93.25 1028 ILE A N 1
ATOM 8180 C CA . ILE A 1 1028 ? -3.717 -2.729 -40.446 1.00 93.25 1028 ILE A CA 1
ATOM 8181 C C . ILE A 1 1028 ? -3.194 -4.037 -39.843 1.00 93.25 1028 ILE A C 1
ATOM 8183 O O . ILE A 1 1028 ? -3.969 -4.887 -39.403 1.00 93.25 1028 ILE A O 1
ATOM 8187 N N . ALA A 1 1029 ? -1.871 -4.184 -39.783 1.00 94.38 1029 ALA A N 1
ATOM 8188 C CA . ALA A 1 1029 ? -1.214 -5.204 -38.972 1.00 94.38 1029 ALA A CA 1
ATOM 8189 C C . ALA A 1 1029 ? -1.094 -4.697 -37.529 1.00 94.38 1029 ALA A C 1
ATOM 8191 O O . ALA A 1 1029 ? -0.418 -3.700 -37.281 1.00 94.38 1029 ALA A O 1
ATOM 8192 N N . ILE A 1 1030 ? -1.745 -5.379 -36.585 1.00 94.94 1030 ILE A N 1
ATOM 8193 C CA . ILE A 1 1030 ? -1.733 -5.032 -35.158 1.00 94.94 1030 ILE A CA 1
ATOM 8194 C C . ILE A 1 1030 ? -0.730 -5.948 -34.454 1.00 94.94 1030 ILE A C 1
ATOM 8196 O O . ILE A 1 1030 ? -0.948 -7.156 -34.362 1.00 94.94 1030 ILE A O 1
ATOM 8200 N N . LEU A 1 1031 ? 0.385 -5.388 -33.991 1.00 93.00 1031 LEU A N 1
ATOM 8201 C CA . LEU A 1 1031 ? 1.579 -6.134 -33.597 1.00 93.00 1031 LEU A CA 1
ATOM 8202 C C . LEU A 1 1031 ? 1.991 -5.839 -32.147 1.00 93.00 1031 LEU A C 1
ATOM 8204 O O . LEU A 1 1031 ? 2.163 -4.686 -31.748 1.00 93.00 1031 LEU A O 1
ATOM 8208 N N . THR A 1 1032 ? 2.241 -6.890 -31.364 1.00 92.69 1032 THR A N 1
ATOM 8209 C CA . THR A 1 1032 ? 2.826 -6.779 -30.008 1.00 92.69 1032 THR A CA 1
ATOM 8210 C C . THR A 1 1032 ? 4.285 -7.239 -29.939 1.00 92.69 1032 THR A C 1
ATOM 8212 O O . THR A 1 1032 ? 4.870 -7.302 -28.858 1.00 92.69 1032 THR A O 1
ATOM 8215 N N . CYS A 1 1033 ? 4.913 -7.492 -31.092 1.00 87.56 1033 CYS A N 1
ATOM 8216 C CA . CYS A 1 1033 ? 6.358 -7.665 -31.236 1.00 87.56 1033 CYS A CA 1
ATOM 8217 C C . CYS A 1 1033 ? 7.063 -6.339 -31.605 1.00 87.56 1033 CYS A C 1
ATOM 8219 O O . CYS A 1 1033 ? 6.511 -5.556 -32.385 1.00 87.56 1033 CYS A O 1
ATOM 8221 N N . PRO A 1 1034 ? 8.274 -6.073 -31.076 1.00 88.38 1034 PRO A N 1
ATOM 8222 C CA . PRO A 1 1034 ? 9.111 -4.956 -31.517 1.00 88.38 1034 PRO A CA 1
ATOM 8223 C C . PRO A 1 1034 ? 9.738 -5.235 -32.892 1.00 88.38 1034 PRO A C 1
ATOM 8225 O O . PRO A 1 1034 ? 10.023 -6.388 -33.223 1.00 88.38 1034 PRO A O 1
ATOM 8228 N N . PHE A 1 1035 ? 10.011 -4.181 -33.667 1.00 86.81 1035 PHE A N 1
ATOM 8229 C CA . PHE A 1 1035 ? 10.912 -4.264 -34.825 1.00 86.81 1035 PHE A CA 1
ATOM 8230 C C . PHE A 1 1035 ? 12.358 -4.072 -34.345 1.00 86.81 1035 PHE A C 1
ATOM 8232 O O . PHE A 1 1035 ? 12.935 -2.992 -34.472 1.00 86.81 1035 PHE A O 1
ATOM 8239 N N . GLU A 1 1036 ? 12.912 -5.141 -33.776 1.00 86.12 1036 GLU A N 1
ATOM 8240 C CA . GLU A 1 1036 ? 14.304 -5.280 -33.328 1.00 86.12 1036 GLU A CA 1
ATOM 8241 C C . GLU A 1 1036 ? 14.817 -6.680 -33.728 1.00 86.12 1036 GLU A C 1
ATOM 8243 O O . GLU A 1 1036 ? 14.004 -7.608 -33.833 1.00 86.12 1036 GLU A O 1
ATOM 8248 N N . PRO A 1 1037 ? 16.136 -6.906 -33.887 1.00 83.44 1037 PRO A N 1
ATOM 8249 C CA . PRO A 1 1037 ? 16.678 -8.244 -34.108 1.00 83.44 1037 PRO A CA 1
ATOM 8250 C C . PRO A 1 1037 ? 16.321 -9.166 -32.924 1.00 83.44 1037 PRO A C 1
ATOM 8252 O O . PRO A 1 1037 ? 16.321 -8.712 -31.775 1.00 83.44 1037 PRO A O 1
ATOM 8255 N N . PRO A 1 1038 ? 16.012 -10.458 -33.153 1.00 81.38 1038 PRO A N 1
ATOM 8256 C CA . PRO A 1 1038 ? 15.436 -11.331 -32.133 1.00 81.38 1038 PRO A CA 1
ATOM 8257 C C . PRO A 1 1038 ? 16.428 -11.635 -31.002 1.00 81.38 1038 PRO A C 1
ATOM 8259 O O . PRO A 1 1038 ? 17.237 -12.560 -31.077 1.00 81.38 1038 PRO A O 1
ATOM 8262 N N . LYS A 1 1039 ? 16.328 -10.867 -29.916 1.00 80.31 1039 LYS A N 1
ATOM 8263 C CA . LYS A 1 1039 ? 17.080 -11.063 -28.672 1.00 80.31 1039 LYS A CA 1
ATOM 8264 C C . LYS A 1 1039 ? 16.427 -12.192 -27.857 1.00 80.31 1039 LYS A C 1
ATOM 8266 O O . LYS A 1 1039 ? 15.237 -12.091 -27.541 1.00 80.31 1039 LYS A O 1
ATOM 8271 N N . PRO A 1 1040 ? 17.144 -13.266 -27.470 1.00 81.25 1040 PRO A N 1
ATOM 8272 C CA . PRO A 1 1040 ? 16.588 -14.259 -26.556 1.00 81.25 1040 PRO A CA 1
ATOM 8273 C C . PRO A 1 1040 ? 16.302 -13.616 -25.190 1.00 81.25 1040 PRO A C 1
ATOM 8275 O O . PRO A 1 1040 ? 17.086 -12.809 -24.694 1.00 81.25 1040 PRO A O 1
ATOM 8278 N N . LYS A 1 1041 ? 15.192 -14.008 -24.546 1.00 81.06 1041 LYS A N 1
ATOM 8279 C CA . LYS A 1 1041 ? 14.752 -13.462 -23.241 1.00 81.06 1041 LYS A CA 1
ATOM 8280 C C . LYS A 1 1041 ? 15.664 -13.834 -22.055 1.00 81.06 1041 LYS A C 1
ATOM 8282 O O . LYS A 1 1041 ? 15.398 -13.444 -20.923 1.00 81.06 1041 LYS A O 1
ATOM 8287 N N . ILE A 1 1042 ? 16.719 -14.605 -22.306 1.00 83.94 1042 ILE A N 1
ATOM 8288 C CA . ILE A 1 1042 ? 17.728 -15.039 -21.336 1.00 83.94 1042 ILE A CA 1
ATOM 8289 C C . ILE A 1 1042 ? 18.954 -14.125 -21.484 1.00 83.94 1042 ILE A C 1
ATOM 8291 O O . ILE A 1 1042 ? 19.241 -13.636 -22.579 1.00 83.94 1042 ILE A O 1
ATOM 8295 N N . LYS A 1 1043 ? 19.711 -13.907 -20.400 1.00 76.44 1043 LYS A N 1
ATOM 8296 C CA . LYS A 1 1043 ? 21.020 -13.237 -20.472 1.00 76.44 1043 LYS A CA 1
ATOM 8297 C C . LYS A 1 1043 ? 21.936 -14.002 -21.433 1.00 76.44 1043 LYS A C 1
ATOM 8299 O O . LYS A 1 1043 ? 22.440 -15.064 -21.083 1.00 76.44 1043 LYS A O 1
ATOM 8304 N N . HIS A 1 1044 ? 22.160 -13.441 -22.614 1.00 76.38 1044 HIS A N 1
ATOM 8305 C CA . HIS A 1 1044 ? 23.081 -13.963 -23.614 1.00 76.38 1044 HIS A CA 1
ATOM 8306 C C . HIS A 1 1044 ? 24.262 -13.003 -23.781 1.00 76.38 1044 HIS A C 1
ATOM 8308 O O . HIS A 1 1044 ? 24.137 -11.795 -23.571 1.00 76.38 1044 HIS A O 1
ATOM 8314 N N . LYS A 1 1045 ? 25.411 -13.553 -24.164 1.00 78.31 1045 LYS A N 1
ATOM 8315 C CA . LYS A 1 1045 ? 26.542 -12.810 -24.719 1.00 78.31 1045 LYS A CA 1
ATOM 8316 C C . LYS A 1 1045 ? 26.840 -13.426 -26.077 1.00 78.31 1045 LYS A C 1
ATOM 8318 O O . LYS A 1 1045 ? 26.812 -14.647 -26.201 1.00 78.31 1045 LYS A O 1
ATOM 8323 N N . LEU A 1 1046 ? 27.064 -12.586 -27.079 1.00 78.44 1046 LEU A N 1
ATOM 8324 C CA . LEU A 1 1046 ? 27.472 -13.018 -28.408 1.00 78.44 1046 LEU A CA 1
ATOM 8325 C C . LEU A 1 1046 ? 28.951 -12.664 -28.554 1.00 78.44 1046 LEU A C 1
ATOM 8327 O O . LEU A 1 1046 ? 29.302 -11.496 -28.708 1.00 78.44 1046 LEU A O 1
ATOM 8331 N N . ASP A 1 1047 ? 29.808 -13.675 -28.437 1.00 82.69 1047 ASP A N 1
ATOM 8332 C CA . ASP A 1 1047 ? 31.256 -13.500 -28.481 1.00 82.69 1047 ASP A CA 1
ATOM 8333 C C . ASP A 1 1047 ? 31.733 -13.456 -29.941 1.00 82.69 1047 ASP A C 1
ATOM 8335 O O . ASP A 1 1047 ? 31.662 -14.441 -30.675 1.00 82.69 1047 ASP A O 1
ATOM 8339 N N . ILE A 1 1048 ? 32.204 -12.285 -30.381 1.00 83.88 1048 ILE A N 1
ATOM 8340 C CA . ILE A 1 1048 ? 32.659 -12.046 -31.758 1.00 83.88 1048 ILE A CA 1
ATOM 8341 C C . ILE A 1 1048 ? 34.173 -12.274 -31.832 1.00 83.88 1048 ILE A C 1
ATOM 8343 O O . ILE A 1 1048 ? 34.958 -11.400 -31.469 1.00 83.88 1048 ILE A O 1
ATOM 8347 N N . GLY A 1 1049 ? 34.584 -13.456 -32.303 1.00 84.19 1049 GLY A N 1
ATOM 8348 C CA . GLY A 1 1049 ? 35.999 -13.834 -32.416 1.00 84.19 1049 GLY A CA 1
ATOM 8349 C C . GLY A 1 1049 ? 36.714 -13.314 -33.673 1.00 84.19 1049 GLY A C 1
ATOM 8350 O O . GLY A 1 1049 ? 37.924 -13.099 -33.638 1.00 84.19 1049 GLY A O 1
ATOM 8351 N N . SER A 1 1050 ? 35.989 -13.097 -34.778 1.00 84.50 1050 SER A N 1
ATOM 8352 C CA . SER A 1 1050 ? 36.555 -12.688 -36.075 1.00 84.50 1050 SER A CA 1
ATOM 8353 C C . SER A 1 1050 ? 35.890 -11.436 -36.656 1.00 84.50 1050 SER A C 1
ATOM 8355 O O . SER A 1 1050 ? 34.701 -11.179 -36.462 1.00 84.50 1050 SER A O 1
ATOM 8357 N N . THR A 1 1051 ? 36.643 -10.681 -37.465 1.00 88.44 1051 THR A N 1
ATOM 8358 C CA . THR A 1 1051 ? 36.095 -9.561 -38.257 1.00 88.44 1051 THR A CA 1
ATOM 8359 C C . THR A 1 1051 ? 35.109 -10.027 -39.332 1.00 88.44 1051 THR A C 1
ATOM 8361 O O . THR A 1 1051 ? 34.243 -9.256 -39.751 1.00 88.44 1051 THR A O 1
ATOM 8364 N N . GLU A 1 1052 ? 35.196 -11.290 -39.761 1.00 88.56 1052 GLU A N 1
ATOM 8365 C CA . GLU A 1 1052 ? 34.208 -11.899 -40.653 1.00 88.56 1052 GLU A CA 1
ATOM 8366 C C . GLU A 1 1052 ? 32.865 -12.103 -39.956 1.00 88.56 1052 GLU A C 1
ATOM 8368 O O . GLU A 1 1052 ? 31.824 -11.859 -40.560 1.00 88.56 1052 GLU A O 1
ATOM 8373 N N . ASP A 1 1053 ? 32.875 -12.492 -38.682 1.00 88.38 1053 ASP A N 1
ATOM 8374 C CA . ASP A 1 1053 ? 31.648 -12.738 -37.923 1.00 88.38 1053 ASP A CA 1
ATOM 8375 C C . ASP A 1 1053 ? 30.923 -11.427 -37.615 1.00 88.38 1053 ASP A C 1
ATOM 8377 O O . ASP A 1 1053 ? 29.702 -11.373 -37.713 1.00 88.38 1053 ASP A O 1
ATOM 8381 N N . PHE A 1 1054 ? 31.660 -10.333 -37.393 1.00 86.88 1054 PHE A N 1
ATOM 8382 C CA . PHE A 1 1054 ? 31.076 -8.989 -37.322 1.00 86.88 1054 PHE A CA 1
ATOM 8383 C C . PHE A 1 1054 ? 30.375 -8.582 -38.634 1.00 86.88 1054 PHE A C 1
ATOM 8385 O O . PHE A 1 1054 ? 29.277 -8.027 -38.610 1.00 86.88 1054 PHE A O 1
ATOM 8392 N N . LYS A 1 1055 ? 30.970 -8.890 -39.799 1.00 89.75 1055 LYS A N 1
ATOM 8393 C CA . LYS A 1 1055 ? 30.332 -8.639 -41.106 1.00 89.75 1055 LYS A CA 1
ATOM 8394 C C . LYS A 1 1055 ? 29.094 -9.515 -41.320 1.00 89.75 1055 LYS A C 1
ATOM 8396 O O . LYS A 1 1055 ? 28.083 -9.003 -41.793 1.00 89.75 1055 LYS A O 1
ATOM 8401 N N . LYS A 1 1056 ? 29.158 -10.803 -40.955 1.00 88.69 1056 LYS A N 1
ATOM 8402 C CA . LYS A 1 1056 ? 28.011 -11.728 -41.009 1.00 88.69 1056 LYS A CA 1
ATOM 8403 C C . LYS A 1 1056 ? 26.878 -11.260 -40.096 1.00 88.69 1056 LYS A C 1
ATOM 8405 O O . LYS A 1 1056 ? 25.735 -11.285 -40.528 1.00 88.69 1056 LYS A O 1
ATOM 8410 N N . LEU A 1 1057 ? 27.187 -10.799 -38.882 1.00 87.56 1057 LEU A N 1
ATOM 8411 C CA . LEU A 1 1057 ? 26.203 -10.296 -37.922 1.00 87.56 1057 LEU A CA 1
ATOM 8412 C C . LEU A 1 1057 ? 25.488 -9.051 -38.454 1.00 87.56 1057 LEU A C 1
ATOM 8414 O O . LEU A 1 1057 ? 24.263 -9.029 -38.469 1.00 87.56 1057 LEU A O 1
ATOM 8418 N N . ARG A 1 1058 ? 26.225 -8.071 -38.992 1.00 85.94 1058 ARG A N 1
ATOM 8419 C CA . ARG A 1 1058 ? 25.614 -6.877 -39.598 1.00 85.94 1058 ARG A CA 1
ATOM 8420 C C . ARG A 1 1058 ? 24.733 -7.214 -40.806 1.00 85.94 1058 ARG A C 1
ATOM 8422 O O . ARG A 1 1058 ? 23.668 -6.629 -40.977 1.00 85.94 1058 ARG A O 1
ATOM 8429 N N . GLN A 1 1059 ? 25.168 -8.152 -41.652 1.00 89.44 1059 GLN A N 1
ATOM 8430 C CA . GLN A 1 1059 ? 24.349 -8.620 -42.773 1.00 89.44 1059 GLN A CA 1
ATOM 8431 C C . GLN A 1 1059 ? 23.091 -9.345 -42.269 1.00 89.44 1059 GLN A C 1
ATOM 8433 O O . GLN A 1 1059 ? 22.005 -9.091 -42.774 1.00 89.44 1059 GLN A O 1
ATOM 8438 N N . TYR A 1 1060 ? 23.223 -10.178 -41.233 1.00 89.31 1060 TYR A N 1
ATOM 8439 C CA . TYR A 1 1060 ? 22.112 -10.871 -40.583 1.00 89.31 1060 TYR A CA 1
ATOM 8440 C C . TYR A 1 1060 ? 21.091 -9.903 -39.968 1.00 89.31 1060 TYR A C 1
ATOM 8442 O O . TYR A 1 1060 ? 19.899 -10.122 -40.145 1.00 89.31 1060 TYR A O 1
ATOM 8450 N N . GLU A 1 1061 ? 21.512 -8.823 -39.304 1.00 86.38 1061 GLU A N 1
ATOM 8451 C CA . GLU A 1 1061 ? 20.597 -7.799 -38.769 1.00 86.38 1061 GLU A CA 1
ATOM 8452 C C . GLU A 1 1061 ? 19.752 -7.163 -39.886 1.00 86.38 1061 GLU A C 1
ATOM 8454 O O . GLU A 1 1061 ? 18.522 -7.142 -39.801 1.00 86.38 1061 GLU A O 1
ATOM 8459 N N . ILE A 1 1062 ? 20.395 -6.743 -40.983 1.00 86.44 1062 ILE A N 1
ATOM 8460 C CA . ILE A 1 1062 ? 19.716 -6.186 -42.163 1.00 86.44 1062 ILE A CA 1
ATOM 8461 C C . ILE A 1 1062 ? 18.781 -7.225 -42.803 1.00 86.44 1062 ILE A C 1
ATOM 8463 O O . ILE A 1 1062 ? 17.625 -6.915 -43.094 1.00 86.44 1062 ILE A O 1
ATOM 8467 N N . ASP A 1 1063 ? 19.243 -8.461 -42.997 1.00 89.62 1063 ASP A N 1
ATOM 8468 C CA . ASP A 1 1063 ? 18.455 -9.536 -43.606 1.00 89.62 1063 ASP A CA 1
ATOM 8469 C C . ASP A 1 1063 ? 17.244 -9.915 -42.736 1.00 89.62 1063 ASP A C 1
ATOM 8471 O O . ASP A 1 1063 ? 16.158 -10.156 -43.265 1.00 89.62 1063 ASP A O 1
ATOM 8475 N N . VAL A 1 1064 ? 17.390 -9.916 -41.407 1.00 88.50 1064 VAL A N 1
ATOM 8476 C CA . VAL A 1 1064 ? 16.301 -10.138 -40.444 1.00 88.50 1064 VAL A CA 1
ATOM 8477 C C . VAL A 1 1064 ? 15.260 -9.026 -40.526 1.00 88.50 1064 VAL A C 1
ATOM 8479 O O . VAL A 1 1064 ? 14.076 -9.339 -40.648 1.00 88.50 1064 VAL A O 1
ATOM 8482 N N . PHE A 1 1065 ? 15.664 -7.752 -40.530 1.00 88.38 1065 PHE A N 1
ATOM 8483 C CA . PHE A 1 1065 ? 14.722 -6.642 -40.708 1.00 88.38 1065 PHE A CA 1
ATOM 8484 C C . PHE A 1 1065 ? 14.008 -6.714 -42.062 1.00 88.38 1065 PHE A C 1
ATOM 8486 O O . PHE A 1 1065 ? 12.788 -6.563 -42.129 1.00 88.38 1065 PHE A O 1
ATOM 8493 N N . LEU A 1 1066 ? 14.736 -7.009 -43.143 1.00 88.38 1066 LEU A N 1
ATOM 8494 C CA . LEU A 1 1066 ? 14.142 -7.210 -44.464 1.00 88.38 1066 LEU A CA 1
ATOM 8495 C C . LEU A 1 1066 ? 13.171 -8.396 -44.481 1.00 88.38 1066 LEU A C 1
ATOM 8497 O O . LEU A 1 1066 ? 12.167 -8.330 -45.184 1.00 88.38 1066 LEU A O 1
ATOM 8501 N N . ASN A 1 1067 ? 13.423 -9.461 -43.719 1.00 90.00 1067 ASN A N 1
ATOM 8502 C CA . ASN A 1 1067 ? 12.503 -10.591 -43.601 1.00 90.00 1067 ASN A CA 1
ATOM 8503 C C . ASN A 1 1067 ? 11.254 -10.236 -42.776 1.00 90.00 1067 ASN A C 1
ATOM 8505 O O . ASN A 1 1067 ? 10.155 -10.515 -43.238 1.00 90.00 1067 ASN A O 1
ATOM 8509 N N . MET A 1 1068 ? 11.380 -9.514 -41.657 1.00 89.94 1068 MET A N 1
ATOM 8510 C CA . MET A 1 1068 ? 10.223 -8.994 -40.905 1.00 89.94 1068 MET A CA 1
ATOM 8511 C C . MET A 1 1068 ? 9.342 -8.080 -41.773 1.00 89.94 1068 MET A C 1
ATOM 8513 O O . MET A 1 1068 ? 8.119 -8.204 -41.775 1.00 89.94 1068 MET A O 1
ATOM 8517 N N . ILE A 1 1069 ? 9.951 -7.187 -42.562 1.00 89.12 1069 ILE A N 1
ATOM 8518 C CA . ILE A 1 1069 ? 9.224 -6.299 -43.484 1.00 89.12 1069 ILE A CA 1
ATOM 8519 C C . ILE A 1 1069 ? 8.574 -7.097 -44.626 1.00 89.12 1069 ILE A C 1
ATOM 8521 O O . ILE A 1 1069 ? 7.440 -6.794 -45.007 1.00 89.12 1069 ILE A O 1
ATOM 8525 N N . LYS A 1 1070 ? 9.242 -8.135 -45.152 1.00 89.44 1070 LYS A N 1
ATOM 8526 C CA . LYS A 1 1070 ? 8.636 -9.068 -46.117 1.00 89.44 1070 LYS A CA 1
ATOM 8527 C C . LYS A 1 1070 ? 7.436 -9.785 -45.509 1.00 89.44 1070 LYS A C 1
ATOM 8529 O O . LYS A 1 1070 ? 6.413 -9.818 -46.172 1.00 89.44 1070 LYS A O 1
ATOM 8534 N N . ASP A 1 1071 ? 7.508 -10.296 -44.282 1.00 90.19 1071 ASP A N 1
ATOM 8535 C CA . ASP A 1 1071 ? 6.381 -10.980 -43.631 1.00 90.19 1071 ASP A CA 1
ATOM 8536 C C . ASP A 1 1071 ? 5.161 -10.050 -43.505 1.00 90.19 1071 ASP A C 1
ATOM 8538 O O . ASP A 1 1071 ? 4.039 -10.434 -43.854 1.00 90.19 1071 ASP A O 1
ATOM 8542 N N . VAL A 1 1072 ? 5.380 -8.783 -43.124 1.00 91.31 1072 VAL A N 1
ATOM 8543 C CA . VAL A 1 1072 ? 4.306 -7.776 -43.077 1.00 91.31 1072 VAL A CA 1
ATOM 8544 C C . VAL A 1 1072 ? 3.726 -7.492 -44.466 1.00 91.31 1072 VAL A C 1
ATOM 8546 O O . VAL A 1 1072 ? 2.506 -7.554 -44.634 1.00 91.31 1072 VAL A O 1
ATOM 8549 N N . LYS A 1 1073 ? 4.565 -7.291 -45.488 1.00 89.94 1073 LYS A N 1
ATOM 8550 C CA . LYS A 1 1073 ? 4.110 -7.113 -46.880 1.00 89.94 1073 LYS A CA 1
ATOM 8551 C C . LYS A 1 1073 ? 3.390 -8.340 -47.448 1.00 89.94 1073 LYS A C 1
ATOM 8553 O O . LYS A 1 1073 ? 2.368 -8.187 -48.110 1.00 89.94 1073 LYS A O 1
ATOM 8558 N N . ASN A 1 1074 ? 3.883 -9.544 -47.168 1.00 90.06 1074 ASN A N 1
ATOM 8559 C CA . ASN A 1 1074 ? 3.337 -10.818 -47.644 1.00 90.06 1074 ASN A CA 1
ATOM 8560 C C . ASN A 1 1074 ? 1.930 -11.077 -47.089 1.00 90.06 1074 ASN A C 1
ATOM 8562 O O . ASN A 1 1074 ? 1.101 -11.665 -47.778 1.00 90.06 1074 ASN A O 1
ATOM 8566 N N . SER A 1 1075 ? 1.632 -10.596 -45.876 1.00 89.00 1075 SER A N 1
ATOM 8567 C CA . SER A 1 1075 ? 0.268 -10.625 -45.331 1.00 89.00 1075 SER A CA 1
ATOM 8568 C C . SER A 1 1075 ? -0.714 -9.704 -46.077 1.00 89.00 1075 SER A C 1
ATOM 8570 O O . SER A 1 1075 ? -1.926 -9.890 -45.976 1.00 89.00 1075 SER A O 1
ATOM 8572 N N . GLY A 1 1076 ? -0.208 -8.724 -46.836 1.00 89.00 1076 GLY A N 1
ATOM 8573 C CA . GLY A 1 1076 ? -0.997 -7.698 -47.517 1.00 89.00 1076 GLY A CA 1
ATOM 8574 C C . GLY A 1 1076 ? -1.338 -6.478 -46.653 1.00 89.00 1076 GLY A C 1
ATOM 8575 O O . GLY A 1 1076 ? -2.273 -5.753 -46.993 1.00 89.00 1076 GLY A O 1
ATOM 8576 N N . ALA A 1 1077 ? -0.626 -6.254 -45.543 1.00 90.44 1077 ALA A N 1
ATOM 8577 C CA . ALA A 1 1077 ? -0.802 -5.077 -44.695 1.00 90.44 1077 ALA A CA 1
ATOM 8578 C C . ALA A 1 1077 ? -0.212 -3.810 -45.339 1.00 90.44 1077 ALA A C 1
ATOM 8580 O O . ALA A 1 1077 ? 0.883 -3.835 -45.899 1.00 90.44 1077 ALA A O 1
ATOM 8581 N N . THR A 1 1078 ? -0.928 -2.692 -45.215 1.00 90.88 1078 THR A N 1
ATOM 8582 C CA . THR A 1 1078 ? -0.528 -1.365 -45.718 1.00 90.88 1078 THR A CA 1
ATOM 8583 C C . THR A 1 1078 ? -0.124 -0.401 -44.598 1.00 90.88 1078 THR A C 1
ATOM 8585 O O . THR A 1 1078 ? 0.424 0.659 -44.878 1.00 90.88 1078 THR A O 1
ATOM 8588 N N . LEU A 1 1079 ? -0.410 -0.741 -43.337 1.00 92.75 1079 LEU A N 1
ATOM 8589 C CA . LEU A 1 1079 ? -0.007 0.006 -42.144 1.00 92.75 1079 LEU A CA 1
ATOM 8590 C C . LEU A 1 1079 ? 0.347 -0.982 -41.026 1.00 92.75 1079 LEU A C 1
ATOM 8592 O O . LEU A 1 1079 ? -0.428 -1.897 -40.749 1.00 92.75 1079 LEU A O 1
ATOM 8596 N N . ALA A 1 1080 ? 1.481 -0.784 -40.357 1.00 92.81 1080 ALA A N 1
ATOM 8597 C CA . ALA A 1 1080 ? 1.855 -1.544 -39.164 1.00 92.81 1080 ALA A CA 1
ATOM 8598 C C . ALA A 1 1080 ? 1.649 -0.706 -37.892 1.00 92.81 1080 ALA A C 1
ATOM 8600 O O . ALA A 1 1080 ? 2.221 0.372 -37.759 1.00 92.81 1080 ALA A O 1
ATOM 8601 N N . ILE A 1 1081 ? 0.861 -1.194 -36.936 1.00 94.38 1081 ILE A N 1
ATOM 8602 C CA . ILE A 1 1081 ? 0.691 -0.569 -35.619 1.00 94.38 1081 ILE A CA 1
ATOM 8603 C C . ILE A 1 1081 ? 1.330 -1.472 -34.569 1.00 94.38 1081 ILE A C 1
ATOM 8605 O O . ILE A 1 1081 ? 0.917 -2.619 -34.399 1.00 94.38 1081 ILE A O 1
ATOM 8609 N N . CYS A 1 1082 ? 2.324 -0.943 -33.857 1.00 93.44 1082 CYS A N 1
ATOM 8610 C CA . CYS A 1 1082 ? 3.096 -1.670 -32.858 1.00 93.44 1082 CYS A CA 1
ATOM 8611 C C . CYS A 1 1082 ? 2.953 -1.086 -31.453 1.00 93.44 1082 CYS A C 1
ATOM 8613 O O . CYS A 1 1082 ? 3.012 0.129 -31.245 1.00 93.44 1082 CYS A O 1
ATOM 8615 N N . GLN A 1 1083 ? 2.887 -1.986 -30.471 1.00 93.44 1083 GLN A N 1
ATOM 8616 C CA . GLN A 1 1083 ? 2.953 -1.629 -29.051 1.00 93.44 1083 GLN A CA 1
ATOM 8617 C C . GLN A 1 1083 ? 4.314 -1.037 -28.653 1.00 93.44 1083 GLN A C 1
ATOM 8619 O O . GLN A 1 1083 ? 4.400 -0.135 -27.822 1.00 93.44 1083 GLN A O 1
ATOM 8624 N N . TRP A 1 1084 ? 5.387 -1.552 -29.251 1.00 91.81 1084 TRP A N 1
ATOM 8625 C CA . TRP A 1 1084 ? 6.768 -1.222 -28.901 1.00 91.81 1084 TRP A CA 1
ATOM 8626 C C . TRP A 1 1084 ? 7.395 -0.209 -29.866 1.00 91.81 1084 TRP A C 1
ATOM 8628 O O . TRP A 1 1084 ? 6.783 0.216 -30.850 1.00 91.81 1084 TRP A O 1
ATOM 8638 N N . GLY A 1 1085 ? 8.630 0.181 -29.557 1.00 85.81 1085 GLY A N 1
ATOM 8639 C CA . GLY A 1 1085 ? 9.487 0.966 -30.436 1.00 85.81 1085 GLY A CA 1
ATOM 8640 C C . GLY A 1 1085 ? 9.999 0.193 -31.654 1.00 85.81 1085 GLY A C 1
ATOM 8641 O O . GLY A 1 1085 ? 9.817 -1.019 -31.785 1.00 85.81 1085 GLY A O 1
ATOM 8642 N N . PHE A 1 1086 ? 10.671 0.942 -32.526 1.00 87.81 1086 PHE A N 1
ATOM 8643 C CA . PHE A 1 1086 ? 11.443 0.452 -33.668 1.00 87.81 1086 PHE A CA 1
ATOM 8644 C C . PHE A 1 1086 ? 12.872 0.962 -33.512 1.00 87.81 1086 PHE A C 1
ATOM 8646 O O . PHE A 1 1086 ? 13.040 2.124 -33.123 1.00 87.81 1086 PHE A O 1
ATOM 8653 N N . ASP A 1 1087 ? 13.862 0.152 -33.884 1.00 84.62 1087 ASP A N 1
ATOM 8654 C CA . ASP A 1 1087 ? 15.219 0.652 -34.113 1.00 84.62 1087 ASP A CA 1
ATOM 8655 C C . ASP A 1 1087 ? 15.226 1.675 -35.274 1.00 84.62 1087 ASP A C 1
ATOM 8657 O O . ASP A 1 1087 ? 14.370 1.651 -36.171 1.00 84.62 1087 ASP A O 1
ATOM 8661 N N . ASP A 1 1088 ? 16.193 2.596 -35.285 1.00 85.25 1088 ASP A N 1
ATOM 8662 C CA . ASP A 1 1088 ? 16.274 3.638 -36.323 1.00 85.25 1088 ASP A CA 1
ATOM 8663 C C . ASP A 1 1088 ? 16.548 3.040 -37.717 1.00 85.25 1088 ASP A C 1
ATOM 8665 O O . ASP A 1 1088 ? 15.966 3.482 -38.711 1.00 85.25 1088 ASP A O 1
ATOM 8669 N N . GLU A 1 1089 ? 17.355 1.972 -37.792 1.00 84.81 1089 GLU A N 1
ATOM 8670 C CA . GLU A 1 1089 ? 17.575 1.216 -39.033 1.00 84.81 1089 GLU A CA 1
ATOM 8671 C C . GLU A 1 1089 ? 16.272 0.577 -39.538 1.00 84.81 1089 GLU A C 1
ATOM 8673 O O . GLU A 1 1089 ? 15.944 0.700 -40.719 1.00 84.81 1089 GLU A O 1
ATOM 8678 N N . ALA A 1 1090 ? 15.475 -0.018 -38.642 1.00 86.69 1090 ALA A N 1
ATOM 8679 C CA . ALA A 1 1090 ? 14.164 -0.567 -38.981 1.00 86.69 1090 ALA A CA 1
ATOM 8680 C C . ALA A 1 1090 ? 13.206 0.526 -39.478 1.00 86.69 1090 ALA A C 1
ATOM 8682 O O . ALA A 1 1090 ? 12.503 0.329 -40.465 1.00 86.69 1090 ALA A O 1
ATOM 8683 N N . THR A 1 1091 ? 13.219 1.705 -38.851 1.00 87.62 1091 THR A N 1
ATOM 8684 C CA . THR A 1 1091 ? 12.386 2.855 -39.242 1.00 87.62 1091 THR A CA 1
ATOM 8685 C C . THR A 1 1091 ? 12.732 3.356 -40.650 1.00 87.62 1091 THR A C 1
ATOM 8687 O O . THR A 1 1091 ? 11.833 3.600 -41.459 1.00 87.62 1091 THR A O 1
ATOM 8690 N N . HIS A 1 1092 ? 14.024 3.454 -40.982 1.00 88.81 1092 HIS A N 1
ATOM 8691 C CA . HIS A 1 1092 ? 14.472 3.807 -42.331 1.00 88.81 1092 HIS A CA 1
ATOM 8692 C C . HIS A 1 1092 ? 14.140 2.705 -43.353 1.00 88.81 1092 HIS A C 1
ATOM 8694 O O . HIS A 1 1092 ? 13.681 3.008 -44.453 1.00 88.81 1092 HIS A O 1
ATOM 8700 N N . LEU A 1 1093 ? 14.326 1.428 -42.999 1.00 87.62 1093 LEU A N 1
ATOM 8701 C CA . LEU A 1 1093 ? 13.993 0.296 -43.871 1.00 87.62 1093 LEU A CA 1
ATOM 8702 C C . LEU A 1 1093 ? 12.485 0.173 -44.130 1.00 87.62 1093 LEU A C 1
ATOM 8704 O O . LEU A 1 1093 ? 12.114 -0.162 -45.252 1.00 87.62 1093 LEU A O 1
ATOM 8708 N N . LEU A 1 1094 ? 11.630 0.472 -43.145 1.00 90.50 1094 LEU A N 1
ATOM 8709 C CA . LEU A 1 1094 ? 10.169 0.540 -43.287 1.00 90.50 1094 LEU A CA 1
ATOM 8710 C C . LEU A 1 1094 ? 9.758 1.635 -44.279 1.00 90.50 1094 LEU A C 1
ATOM 8712 O O . LEU A 1 1094 ? 8.990 1.369 -45.205 1.00 90.50 1094 LEU A O 1
ATOM 8716 N N . TYR A 1 1095 ? 10.330 2.836 -44.143 1.00 89.25 1095 TYR A N 1
ATOM 8717 C CA . TYR A 1 1095 ? 10.107 3.940 -45.079 1.00 89.25 1095 TYR A CA 1
ATOM 8718 C C . TYR A 1 1095 ? 10.597 3.612 -46.499 1.00 89.25 1095 TYR A C 1
ATOM 8720 O O . TYR A 1 1095 ? 9.831 3.741 -47.447 1.00 89.25 1095 TYR A O 1
ATOM 8728 N N . ALA A 1 1096 ? 11.822 3.098 -46.649 1.00 88.94 1096 ALA A N 1
ATOM 8729 C CA . ALA A 1 1096 ? 12.381 2.679 -47.941 1.00 88.94 1096 ALA A CA 1
ATOM 8730 C C . ALA A 1 1096 ? 11.637 1.492 -48.590 1.00 88.94 1096 ALA A C 1
ATOM 8732 O O . ALA A 1 1096 ? 11.911 1.135 -49.734 1.00 88.94 1096 ALA A O 1
ATOM 8733 N N . ASN A 1 1097 ? 10.718 0.862 -47.855 1.00 86.25 1097 ASN A N 1
ATOM 8734 C CA . ASN A 1 1097 ? 9.843 -0.201 -48.323 1.00 86.25 1097 ASN A CA 1
ATOM 8735 C C . ASN A 1 1097 ? 8.389 0.252 -48.529 1.00 86.25 1097 ASN A C 1
ATOM 8737 O O . ASN A 1 1097 ? 7.548 -0.617 -48.751 1.00 86.25 1097 ASN A O 1
ATOM 8741 N N . ASP A 1 1098 ? 8.068 1.544 -48.457 1.00 87.75 1098 ASP A N 1
ATOM 8742 C CA . ASP A 1 1098 ? 6.692 2.048 -48.573 1.00 87.75 1098 ASP A CA 1
ATOM 8743 C C . ASP A 1 1098 ? 5.716 1.382 -47.577 1.00 87.75 1098 ASP A C 1
ATOM 8745 O O . ASP A 1 1098 ? 4.546 1.160 -47.889 1.00 87.75 1098 ASP A O 1
ATOM 8749 N N . LEU A 1 1099 ? 6.191 1.040 -46.370 1.00 89.75 1099 LEU A N 1
ATOM 8750 C CA . LEU A 1 1099 ? 5.365 0.487 -45.292 1.00 89.75 1099 LEU A CA 1
ATOM 8751 C C . LEU A 1 1099 ? 5.264 1.493 -44.132 1.00 89.75 1099 LEU A C 1
ATOM 8753 O O . LEU A 1 1099 ? 6.126 1.509 -43.248 1.00 89.75 1099 LEU A O 1
ATOM 8757 N N . PRO A 1 1100 ? 4.220 2.344 -44.118 1.00 92.19 1100 PRO A N 1
ATOM 8758 C CA . PRO A 1 1100 ? 3.892 3.197 -42.986 1.00 92.19 1100 PRO A CA 1
ATOM 8759 C C . PRO A 1 1100 ? 3.757 2.397 -41.692 1.00 92.19 1100 PRO A C 1
ATOM 8761 O O . PRO A 1 1100 ? 3.197 1.296 -41.675 1.00 92.19 1100 PRO A O 1
ATOM 8764 N N . ALA A 1 1101 ? 4.247 2.967 -40.594 1.00 92.44 1101 ALA A N 1
ATOM 8765 C CA . ALA A 1 1101 ? 4.196 2.320 -39.295 1.00 92.44 1101 ALA A CA 1
ATOM 8766 C C . ALA A 1 1101 ? 3.994 3.320 -38.149 1.00 92.44 1101 ALA A C 1
ATOM 8768 O O . ALA A 1 1101 ? 4.433 4.469 -38.225 1.00 92.44 1101 ALA A O 1
ATOM 8769 N N . VAL A 1 1102 ? 3.365 2.860 -37.068 1.00 93.38 1102 VAL A N 1
ATOM 8770 C CA . VAL A 1 1102 ? 3.127 3.604 -35.824 1.00 93.38 1102 VAL A CA 1
ATOM 8771 C C . VAL A 1 1102 ? 3.753 2.818 -34.676 1.00 93.38 1102 VAL A C 1
ATOM 8773 O O . VAL A 1 1102 ? 3.469 1.632 -34.506 1.00 93.38 1102 VAL A O 1
ATOM 8776 N N . ARG A 1 1103 ? 4.608 3.480 -33.894 1.00 92.25 1103 ARG A N 1
ATOM 8777 C CA . ARG A 1 1103 ? 5.301 2.913 -32.725 1.00 92.25 1103 ARG A CA 1
ATOM 8778 C C . ARG A 1 1103 ? 4.719 3.446 -31.420 1.00 92.25 1103 ARG A C 1
ATOM 8780 O O . ARG A 1 1103 ? 4.193 4.559 -31.398 1.00 92.25 1103 ARG A O 1
ATOM 8787 N N . TRP A 1 1104 ? 4.904 2.695 -30.335 1.00 92.06 1104 TRP A N 1
ATOM 8788 C CA . TRP A 1 1104 ? 4.506 3.085 -28.974 1.00 92.06 1104 TRP A CA 1
ATOM 8789 C C . TRP A 1 1104 ? 3.000 3.352 -28.794 1.00 92.06 1104 TRP A C 1
ATOM 8791 O O . TRP A 1 1104 ? 2.616 4.342 -28.164 1.00 92.06 1104 TRP A O 1
ATOM 8801 N N . VAL A 1 1105 ? 2.143 2.489 -29.348 1.00 93.50 1105 VAL A N 1
ATOM 8802 C CA . VAL A 1 1105 ? 0.689 2.536 -29.105 1.00 93.50 1105 VAL A CA 1
ATOM 8803 C C . VAL A 1 1105 ? 0.341 1.774 -27.821 1.00 93.50 1105 VAL A C 1
ATOM 8805 O O . VAL A 1 1105 ? 0.881 0.697 -27.566 1.00 93.50 1105 VAL A O 1
ATOM 8808 N N . GLY A 1 1106 ? -0.529 2.341 -26.980 1.00 92.50 1106 GLY A N 1
ATOM 8809 C CA . GLY A 1 1106 ? -0.875 1.763 -25.680 1.00 92.50 1106 GLY A CA 1
ATOM 8810 C C . GLY A 1 1106 ? -1.619 0.427 -25.787 1.00 92.50 1106 GLY A C 1
ATOM 8811 O O . GLY A 1 1106 ? -2.294 0.157 -26.775 1.00 92.50 1106 GLY A O 1
ATOM 8812 N N . GLY A 1 1107 ? -1.546 -0.402 -24.739 1.00 91.62 1107 GLY A N 1
ATOM 8813 C CA . GLY A 1 1107 ? -2.275 -1.680 -24.672 1.00 91.62 1107 GLY A CA 1
ATOM 8814 C C . GLY A 1 1107 ? -3.793 -1.537 -24.887 1.00 91.62 1107 GLY A C 1
ATOM 8815 O O . GLY A 1 1107 ? -4.309 -2.149 -25.820 1.00 91.62 1107 GLY A O 1
ATOM 8816 N N . PRO A 1 1108 ? -4.493 -0.674 -24.118 1.00 90.81 1108 PRO A N 1
ATOM 8817 C CA . PRO A 1 1108 ? -5.926 -0.423 -24.314 1.00 90.81 1108 PRO A CA 1
ATOM 8818 C C . PRO A 1 1108 ? -6.249 0.166 -25.694 1.00 90.81 1108 PRO A C 1
ATOM 8820 O O . PRO A 1 1108 ? -7.268 -0.153 -26.296 1.00 90.81 1108 PRO A O 1
ATOM 8823 N N . GLU A 1 1109 ? -5.356 0.996 -26.242 1.00 91.50 1109 GLU A N 1
ATOM 8824 C CA . GLU A 1 1109 ? -5.521 1.547 -27.590 1.00 91.50 1109 GLU A CA 1
ATOM 8825 C C . GLU A 1 1109 ? -5.431 0.448 -28.660 1.00 91.50 1109 GLU A C 1
ATOM 8827 O O . GLU A 1 1109 ? -6.229 0.439 -29.590 1.00 91.50 1109 GLU A O 1
ATOM 8832 N N . ILE A 1 1110 ? -4.504 -0.504 -28.517 1.00 92.56 1110 ILE A N 1
ATOM 8833 C CA . ILE A 1 1110 ? -4.361 -1.665 -29.408 1.00 92.56 1110 ILE A CA 1
ATOM 8834 C C . ILE A 1 1110 ? -5.591 -2.574 -29.361 1.00 92.56 1110 ILE A C 1
ATOM 8836 O O . ILE A 1 1110 ? -6.023 -3.057 -30.409 1.00 92.56 1110 ILE A O 1
ATOM 8840 N N . GLU A 1 1111 ? -6.170 -2.785 -28.181 1.00 91.56 1111 GLU A N 1
ATOM 8841 C CA . GLU A 1 1111 ? -7.401 -3.560 -28.020 1.00 91.56 1111 GLU A CA 1
ATOM 8842 C C . GLU A 1 1111 ? -8.593 -2.874 -28.698 1.00 91.56 1111 GLU A C 1
ATOM 8844 O O . GLU A 1 1111 ? -9.274 -3.497 -29.516 1.00 91.56 1111 GLU A O 1
ATOM 8849 N N . LEU A 1 1112 ? -8.772 -1.567 -28.482 1.00 90.31 1112 LEU A N 1
ATOM 8850 C CA . LEU A 1 1112 ? -9.780 -0.781 -29.196 1.00 90.31 1112 LEU A CA 1
ATOM 8851 C C . LEU A 1 1112 ? -9.578 -0.845 -30.717 1.00 90.31 1112 LEU A C 1
ATOM 8853 O O . LEU A 1 1112 ? -10.545 -1.055 -31.452 1.00 90.31 1112 LEU A O 1
ATOM 8857 N N . ILE A 1 1113 ? -8.338 -0.715 -31.210 1.00 91.88 1113 ILE A N 1
ATOM 8858 C CA . ILE A 1 1113 ? -8.033 -0.801 -32.650 1.00 91.88 1113 ILE A CA 1
ATOM 8859 C C . ILE A 1 1113 ? -8.395 -2.185 -33.188 1.00 91.88 1113 ILE A C 1
ATOM 8861 O O . ILE A 1 1113 ? -8.993 -2.269 -34.260 1.00 91.88 1113 ILE A O 1
ATOM 8865 N N . ALA A 1 1114 ? -8.090 -3.260 -32.460 1.00 92.25 1114 ALA A N 1
ATOM 8866 C CA . ALA A 1 1114 ? -8.467 -4.618 -32.845 1.00 92.25 1114 ALA A CA 1
ATOM 8867 C C . ALA A 1 1114 ? -9.993 -4.776 -32.947 1.00 92.25 1114 ALA A C 1
ATOM 8869 O O . ALA A 1 1114 ? -10.486 -5.270 -33.962 1.00 92.25 1114 ALA A O 1
ATOM 8870 N N . ILE A 1 1115 ? -10.743 -4.272 -31.959 1.00 91.00 1115 ILE A N 1
ATOM 8871 C CA . ILE A 1 1115 ? -12.213 -4.310 -31.942 1.00 91.00 1115 ILE A CA 1
ATOM 8872 C C . ILE A 1 1115 ? -12.800 -3.517 -33.118 1.00 91.00 1115 ILE A C 1
ATOM 8874 O O . ILE A 1 1115 ? -13.562 -4.080 -33.903 1.00 91.00 1115 ILE A O 1
ATOM 8878 N N . ALA A 1 1116 ? -12.416 -2.247 -33.291 1.00 89.69 1116 ALA A N 1
ATOM 8879 C CA . ALA A 1 1116 ? -12.943 -1.389 -34.356 1.00 89.69 1116 ALA A CA 1
ATOM 8880 C C . ALA A 1 1116 ? -12.630 -1.953 -35.753 1.00 89.69 1116 ALA A C 1
ATOM 8882 O O . ALA A 1 1116 ? -13.505 -2.121 -36.604 1.00 89.69 1116 ALA A O 1
ATOM 8883 N N . THR A 1 1117 ? -11.361 -2.284 -35.998 1.00 89.69 1117 THR A N 1
ATOM 8884 C CA . THR A 1 1117 ? -10.891 -2.709 -37.327 1.00 89.69 1117 THR A CA 1
ATOM 8885 C C . THR A 1 1117 ? -11.231 -4.167 -37.656 1.00 89.69 1117 THR A C 1
ATOM 8887 O O . THR A 1 1117 ? -10.990 -4.604 -38.782 1.00 89.69 1117 THR A O 1
ATOM 8890 N N . LYS A 1 1118 ? -11.772 -4.930 -36.691 1.00 88.81 1118 LYS A N 1
ATOM 8891 C CA . LYS A 1 1118 ? -11.922 -6.401 -36.712 1.00 88.81 1118 LYS A CA 1
ATOM 8892 C C . LYS A 1 1118 ? -10.603 -7.162 -36.927 1.00 88.81 1118 LYS A C 1
ATOM 8894 O O . LYS A 1 1118 ? -10.615 -8.321 -37.341 1.00 88.81 1118 LYS A O 1
ATOM 8899 N N . GLY A 1 1119 ? -9.470 -6.525 -36.630 1.00 90.06 1119 GLY A N 1
ATOM 8900 C CA . GLY A 1 1119 ? -8.152 -7.154 -36.652 1.00 90.06 1119 GLY A CA 1
ATOM 8901 C C . GLY A 1 1119 ? -7.915 -8.044 -35.432 1.00 90.06 1119 GLY A C 1
ATOM 8902 O O . GLY A 1 1119 ? -8.550 -7.892 -34.390 1.00 90.06 1119 GLY A O 1
ATOM 8903 N N . ARG A 1 1120 ? -6.956 -8.968 -35.532 1.00 92.50 1120 ARG A N 1
ATOM 8904 C CA . ARG A 1 1120 ? -6.446 -9.724 -34.379 1.00 92.50 1120 ARG A CA 1
ATOM 8905 C C . ARG A 1 1120 ? -5.076 -9.193 -33.982 1.00 92.50 1120 ARG A C 1
ATOM 8907 O O . ARG A 1 1120 ? -4.239 -8.925 -34.837 1.00 92.50 1120 ARG A O 1
ATOM 8914 N N . ILE A 1 1121 ? -4.838 -9.096 -32.679 1.00 94.50 1121 ILE A N 1
ATOM 8915 C CA . ILE A 1 1121 ? -3.535 -8.733 -32.119 1.00 94.50 1121 ILE A CA 1
ATOM 8916 C C . ILE A 1 1121 ? -2.562 -9.898 -32.369 1.00 94.50 1121 ILE A C 1
ATOM 8918 O O . ILE A 1 1121 ? -2.828 -11.026 -31.949 1.00 94.50 1121 ILE A O 1
ATOM 8922 N N . VAL A 1 1122 ? -1.449 -9.648 -33.064 1.00 93.19 1122 VAL A N 1
ATOM 8923 C CA . VAL A 1 1122 ? -0.478 -10.682 -33.460 1.00 93.19 1122 VAL A CA 1
ATOM 8924 C C . VAL A 1 1122 ? 0.838 -10.536 -32.674 1.00 93.19 1122 VAL A C 1
ATOM 8926 O O . VAL A 1 1122 ? 1.468 -9.478 -32.729 1.00 93.19 1122 VAL A O 1
ATOM 8929 N N . PRO A 1 1123 ? 1.302 -11.588 -31.964 1.00 91.12 1123 PRO A N 1
ATOM 8930 C CA . PRO A 1 1123 ? 2.489 -11.511 -31.105 1.00 91.12 1123 PRO A CA 1
ATOM 8931 C C . PRO A 1 1123 ? 3.820 -11.810 -31.811 1.00 91.12 1123 PRO A C 1
ATOM 8933 O O . PRO A 1 1123 ? 4.880 -11.610 -31.218 1.00 91.12 1123 PRO A O 1
ATOM 8936 N N . ARG A 1 1124 ? 3.794 -12.344 -33.040 1.00 87.62 1124 ARG A N 1
ATOM 8937 C CA . ARG A 1 1124 ? 4.979 -12.744 -33.818 1.00 87.62 1124 ARG A CA 1
ATOM 8938 C C . ARG A 1 1124 ? 4.759 -12.492 -35.308 1.00 87.62 1124 ARG A C 1
ATOM 8940 O O . ARG A 1 1124 ? 3.723 -12.883 -35.835 1.00 87.62 1124 ARG A O 1
ATOM 8947 N N . PHE A 1 1125 ? 5.759 -11.936 -35.996 1.00 87.19 1125 PHE A N 1
ATOM 8948 C CA . PHE A 1 1125 ? 5.711 -11.672 -37.444 1.00 87.19 1125 PHE A CA 1
ATOM 8949 C C . PHE A 1 1125 ? 5.334 -12.911 -38.279 1.00 87.19 1125 PHE A C 1
ATOM 8951 O O . PHE A 1 1125 ? 4.506 -12.813 -39.177 1.00 87.19 1125 PHE A O 1
ATOM 8958 N N . SER A 1 1126 ? 5.838 -14.094 -37.914 1.00 86.38 1126 SER A N 1
ATOM 8959 C CA . SER A 1 1126 ? 5.552 -15.364 -38.601 1.00 86.38 1126 SER A CA 1
ATOM 8960 C C . SER A 1 1126 ? 4.108 -15.868 -38.472 1.00 86.38 1126 SER A C 1
ATOM 8962 O O . SER A 1 1126 ? 3.712 -16.782 -39.189 1.00 86.38 1126 SER A O 1
ATOM 8964 N N . GLU A 1 1127 ? 3.309 -15.307 -37.561 1.00 88.19 1127 GLU A N 1
ATOM 8965 C CA . GLU A 1 1127 ? 1.887 -15.639 -37.412 1.00 88.19 1127 GLU A CA 1
ATOM 8966 C C . GLU A 1 1127 ? 0.967 -14.691 -38.188 1.00 88.19 1127 GLU A C 1
ATOM 8968 O O . GLU A 1 1127 ? -0.261 -14.868 -38.177 1.00 88.19 1127 GLU A O 1
ATOM 8973 N N . LEU A 1 1128 ? 1.532 -13.671 -38.833 1.00 88.12 1128 LEU A N 1
ATOM 8974 C CA . LEU A 1 1128 ? 0.781 -12.691 -39.591 1.00 88.12 1128 LEU A CA 1
ATOM 8975 C C . LEU A 1 1128 ? 0.185 -13.341 -40.844 1.00 88.12 1128 LEU A C 1
ATOM 8977 O O . LEU A 1 1128 ? 0.840 -14.068 -41.585 1.00 88.12 1128 LEU A O 1
ATOM 8981 N N . SER A 1 1129 ? -1.104 -13.114 -41.051 1.00 87.62 1129 SER A N 1
ATOM 8982 C CA . SER A 1 1129 ? -1.901 -13.737 -42.110 1.00 87.62 1129 SER A CA 1
ATOM 8983 C C . SER A 1 1129 ? -2.984 -12.751 -42.545 1.00 87.62 1129 SER A C 1
ATOM 8985 O O . SER A 1 1129 ? -3.430 -11.959 -41.709 1.00 87.62 1129 SER A O 1
ATOM 8987 N N . PRO A 1 1130 ? -3.425 -12.778 -43.816 1.00 89.44 1130 PRO A N 1
ATOM 8988 C CA . PRO A 1 1130 ? -4.375 -11.797 -44.346 1.00 89.44 1130 PRO A CA 1
ATOM 8989 C C . PRO A 1 1130 ? -5.704 -11.763 -43.572 1.00 89.44 1130 PRO A C 1
ATOM 8991 O O . PRO A 1 1130 ? -6.315 -10.707 -43.463 1.00 89.44 1130 PRO A O 1
ATOM 8994 N N . GLU A 1 1131 ? -6.117 -12.888 -42.981 1.00 90.06 1131 GLU A N 1
ATOM 8995 C CA . GLU A 1 1131 ? -7.322 -13.015 -42.145 1.00 90.06 1131 GLU A CA 1
ATOM 8996 C C . GLU A 1 1131 ? -7.223 -12.319 -40.776 1.00 90.06 1131 GLU A C 1
ATOM 8998 O O . GLU A 1 1131 ? -8.243 -12.070 -40.138 1.00 90.06 1131 GLU A O 1
ATOM 9003 N N . LYS A 1 1132 ? -6.007 -12.039 -40.288 1.00 90.69 1132 LYS A N 1
ATOM 9004 C CA . LYS A 1 1132 ? -5.775 -11.391 -38.985 1.00 90.69 1132 LYS A CA 1
ATOM 9005 C C . LYS A 1 1132 ? -5.657 -9.870 -39.089 1.00 90.69 1132 LYS A C 1
ATOM 9007 O O . LYS A 1 1132 ? -5.615 -9.206 -38.055 1.00 90.69 1132 LYS A O 1
ATOM 9012 N N . LEU A 1 1133 ? -5.568 -9.322 -40.300 1.00 91.81 1133 LEU A N 1
ATOM 9013 C CA . LEU A 1 1133 ? -5.418 -7.885 -40.517 1.00 91.81 1133 LEU A CA 1
ATOM 9014 C C . LEU A 1 1133 ? -6.730 -7.151 -40.233 1.00 91.81 1133 LEU A C 1
ATOM 9016 O O . LEU A 1 1133 ? -7.799 -7.586 -40.654 1.00 91.81 1133 LEU A O 1
ATOM 9020 N N . GLY A 1 1134 ? -6.632 -6.013 -39.552 1.00 90.62 1134 GLY A N 1
ATOM 9021 C CA . GLY A 1 1134 ? -7.748 -5.086 -39.416 1.00 90.62 1134 GLY A CA 1
ATOM 9022 C C . GLY A 1 1134 ? -7.993 -4.314 -40.711 1.00 90.62 1134 GLY A C 1
ATOM 9023 O O . GLY A 1 1134 ? -7.067 -4.106 -41.494 1.00 90.62 1134 GLY A O 1
ATOM 9024 N N . PHE A 1 1135 ? -9.219 -3.848 -40.929 1.00 92.38 1135 PHE A N 1
ATOM 9025 C CA . PHE A 1 1135 ? -9.567 -2.948 -42.030 1.00 92.38 1135 PHE A CA 1
ATOM 9026 C C . PHE A 1 1135 ? -9.992 -1.571 -41.502 1.00 92.38 1135 PHE A C 1
ATOM 9028 O O . PHE A 1 1135 ? -10.742 -1.484 -40.530 1.00 92.38 1135 PHE A O 1
ATOM 9035 N N . ALA A 1 1136 ? -9.536 -0.500 -42.153 1.00 90.62 1136 ALA A N 1
ATOM 9036 C CA . ALA A 1 1136 ? -9.977 0.872 -41.907 1.00 90.62 1136 ALA A CA 1
ATOM 9037 C C . ALA A 1 1136 ? -10.013 1.666 -43.222 1.00 90.62 1136 ALA A C 1
ATOM 9039 O O . ALA A 1 1136 ? -9.035 1.679 -43.967 1.00 90.62 1136 ALA A O 1
ATOM 9040 N N . GLY A 1 1137 ? -11.119 2.355 -43.504 1.00 88.56 1137 GLY A N 1
ATOM 9041 C CA . GLY A 1 1137 ? -11.298 3.112 -44.748 1.00 88.56 1137 GLY A CA 1
ATOM 9042 C C . GLY A 1 1137 ? -10.290 4.251 -44.945 1.00 88.56 1137 GLY A C 1
ATOM 9043 O O . GLY A 1 1137 ? -9.789 4.427 -46.053 1.00 88.56 1137 GLY A O 1
ATOM 9044 N N . THR A 1 1138 ? -9.941 4.989 -43.886 1.00 91.88 1138 THR A N 1
ATOM 9045 C CA . THR A 1 1138 ? -8.938 6.068 -43.950 1.00 91.88 1138 THR A CA 1
ATOM 9046 C C . THR A 1 1138 ? -8.128 6.138 -42.662 1.00 91.88 1138 THR A C 1
ATOM 9048 O O . THR A 1 1138 ? -8.692 6.172 -41.570 1.00 91.88 1138 THR A O 1
ATOM 9051 N N . VAL A 1 1139 ? -6.805 6.252 -42.783 1.00 92.94 1139 VAL A N 1
ATOM 9052 C CA . VAL A 1 1139 ? -5.917 6.636 -41.679 1.00 92.94 1139 VAL A CA 1
ATOM 9053 C C . VAL A 1 1139 ? -5.239 7.959 -42.027 1.00 92.94 1139 VAL A C 1
ATOM 9055 O O . VAL A 1 1139 ? -4.554 8.047 -43.045 1.00 92.94 1139 VAL A O 1
ATOM 9058 N N . LYS A 1 1140 ? -5.439 8.992 -41.200 1.00 91.75 1140 LYS A N 1
ATOM 9059 C CA . LYS A 1 1140 ? -4.932 10.357 -41.436 1.00 91.75 1140 LYS A CA 1
ATOM 9060 C C . LYS A 1 1140 ? -4.219 10.931 -40.207 1.00 91.75 1140 LYS A C 1
ATOM 9062 O O . LYS A 1 1140 ? -4.727 10.853 -39.092 1.00 91.75 1140 LYS A O 1
ATOM 9067 N N . GLU A 1 1141 ? -3.055 11.535 -40.412 1.00 91.38 1141 GLU A N 1
ATOM 9068 C CA . GLU A 1 1141 ? -2.287 12.264 -39.403 1.00 91.38 1141 GLU A CA 1
ATOM 9069 C C . GLU A 1 1141 ? -2.648 13.758 -39.458 1.00 91.38 1141 GLU A C 1
ATOM 9071 O O . GLU A 1 1141 ? -2.343 14.449 -40.432 1.00 91.38 1141 GLU A O 1
ATOM 9076 N N . VAL A 1 1142 ? -3.289 14.269 -38.403 1.00 88.00 1142 VAL A N 1
ATOM 9077 C CA . VAL A 1 1142 ? -3.743 15.664 -38.305 1.00 88.00 1142 VAL A CA 1
ATOM 9078 C C . VAL A 1 1142 ? -2.962 16.395 -37.215 1.00 88.00 1142 VAL A C 1
ATOM 9080 O O . VAL A 1 1142 ? -3.004 16.033 -36.041 1.00 88.00 1142 VAL A O 1
ATOM 9083 N N . THR A 1 1143 ? -2.267 17.464 -37.601 1.00 84.56 1143 THR A N 1
ATOM 9084 C CA . THR A 1 1143 ? -1.634 18.431 -36.688 1.00 84.56 1143 THR A CA 1
ATOM 9085 C C . THR A 1 1143 ? -2.585 19.588 -36.404 1.00 84.56 1143 THR A C 1
ATOM 9087 O O . THR A 1 1143 ? -3.191 20.115 -37.339 1.00 84.56 1143 THR A O 1
ATOM 9090 N N . TYR A 1 1144 ? -2.676 20.038 -35.151 1.00 78.81 1144 TYR A N 1
ATOM 9091 C CA . TYR A 1 1144 ? -3.586 21.119 -34.762 1.00 78.81 1144 TYR A CA 1
ATOM 9092 C C . TYR A 1 1144 ? -2.867 22.356 -34.214 1.00 78.81 1144 TYR A C 1
ATOM 9094 O O . TYR A 1 1144 ? -2.079 22.283 -33.275 1.00 78.81 1144 TYR A O 1
ATOM 9102 N N . GLY A 1 1145 ? -3.230 23.524 -34.753 1.00 73.81 1145 GLY A N 1
ATOM 9103 C CA . GLY A 1 1145 ? -2.691 24.813 -34.322 1.00 73.81 1145 GLY A CA 1
ATOM 9104 C C . GLY A 1 1145 ? -1.200 24.964 -34.635 1.00 73.81 1145 GLY A C 1
ATOM 9105 O O . GLY A 1 1145 ? -0.725 24.527 -35.680 1.00 73.81 1145 GLY A O 1
ATOM 9106 N N . THR A 1 1146 ? -0.466 25.610 -33.729 1.00 70.81 1146 THR A N 1
ATOM 9107 C CA . THR A 1 1146 ? 0.994 25.802 -33.808 1.00 70.81 1146 THR A CA 1
ATOM 9108 C C . THR A 1 1146 ? 1.791 24.742 -33.042 1.00 70.81 1146 THR A C 1
ATOM 9110 O O . THR A 1 1146 ? 3.022 24.745 -33.097 1.00 70.81 1146 THR A O 1
ATOM 9113 N N . MET A 1 1147 ? 1.120 23.836 -32.324 1.00 66.00 1147 MET A N 1
ATOM 9114 C CA . MET A 1 1147 ? 1.778 22.749 -31.603 1.00 66.00 1147 MET A CA 1
ATOM 9115 C C . MET A 1 1147 ? 2.209 21.657 -32.586 1.00 66.00 1147 MET A C 1
ATOM 9117 O O . MET A 1 1147 ? 1.475 21.293 -33.500 1.00 66.00 1147 MET A O 1
ATOM 9121 N N . LYS A 1 1148 ? 3.423 21.125 -32.398 1.00 69.31 1148 LYS A N 1
ATOM 9122 C CA . LYS A 1 1148 ? 4.014 20.097 -33.278 1.00 69.31 1148 LYS A CA 1
ATOM 9123 C C . LYS A 1 1148 ? 3.413 18.698 -33.089 1.00 69.31 1148 LYS A C 1
ATOM 9125 O O . LYS A 1 1148 ? 3.858 17.757 -33.737 1.00 69.31 1148 LYS A O 1
ATOM 9130 N N . GLU A 1 1149 ? 2.454 18.556 -32.184 1.00 75.81 1149 GLU A N 1
ATOM 9131 C CA . GLU A 1 1149 ? 1.841 17.281 -31.837 1.00 75.81 1149 GLU A CA 1
ATOM 9132 C C . GLU A 1 1149 ? 0.782 16.909 -32.876 1.00 75.81 1149 GLU A C 1
ATOM 9134 O O . GLU A 1 1149 ? -0.219 17.609 -33.060 1.00 75.81 1149 GLU A O 1
ATOM 9139 N N . SER A 1 1150 ? 1.018 15.800 -33.569 1.00 82.94 1150 SER A N 1
ATOM 9140 C CA . SER A 1 1150 ? 0.045 15.182 -34.456 1.00 82.94 1150 SER A CA 1
ATOM 9141 C C . SER A 1 1150 ? -0.796 14.136 -33.732 1.00 82.94 1150 SER A C 1
ATOM 9143 O O . SER A 1 1150 ? -0.350 13.475 -32.793 1.00 82.94 1150 SER A O 1
ATOM 9145 N N . MET A 1 1151 ? -2.034 13.987 -34.199 1.00 89.88 1151 MET A N 1
ATOM 9146 C CA . MET A 1 1151 ? -2.927 12.902 -33.814 1.00 89.88 1151 MET A CA 1
ATOM 9147 C C . MET A 1 1151 ? -3.279 12.070 -35.043 1.00 89.88 1151 MET A C 1
ATOM 9149 O O . MET A 1 1151 ? -3.588 12.616 -36.105 1.00 89.88 1151 MET A O 1
ATOM 9153 N N . LEU A 1 1152 ? -3.249 10.750 -34.893 1.00 92.06 1152 LEU A N 1
ATOM 9154 C CA . LEU A 1 1152 ? -3.640 9.798 -35.922 1.00 92.06 1152 LEU A CA 1
ATOM 9155 C C . LEU A 1 1152 ? -5.121 9.459 -35.761 1.00 92.06 1152 LEU A C 1
ATOM 9157 O O . LEU A 1 1152 ? -5.537 8.998 -34.701 1.00 92.06 1152 LEU A O 1
ATOM 9161 N N . PHE A 1 1153 ? -5.902 9.659 -36.813 1.00 92.62 1153 PHE A N 1
ATOM 9162 C CA . PHE A 1 1153 ? -7.314 9.299 -36.885 1.00 92.62 1153 PHE A CA 1
ATOM 9163 C C . PHE A 1 1153 ? -7.444 8.048 -37.747 1.00 92.62 1153 PHE A C 1
ATOM 9165 O O . PHE A 1 1153 ? -7.006 8.050 -38.898 1.00 92.62 1153 PHE A O 1
ATOM 9172 N N . ILE A 1 1154 ? -8.060 7.007 -37.198 1.00 91.81 1154 ILE A N 1
ATOM 9173 C CA . ILE A 1 1154 ? -8.408 5.762 -37.880 1.00 91.81 1154 ILE A CA 1
ATOM 9174 C C . ILE A 1 1154 ? -9.929 5.775 -38.054 1.00 91.81 1154 ILE A C 1
ATOM 9176 O O . ILE A 1 1154 ? -10.660 5.646 -37.075 1.00 91.81 1154 ILE A O 1
ATOM 9180 N N . GLU A 1 1155 ? -10.401 5.978 -39.282 1.00 90.00 1155 GLU A N 1
ATOM 9181 C CA . GLU A 1 1155 ? -11.813 6.163 -39.640 1.00 90.00 1155 GLU A CA 1
ATOM 9182 C C . GLU A 1 1155 ? -12.274 5.116 -40.667 1.00 90.00 1155 GLU A C 1
ATOM 9184 O O . GLU A 1 1155 ? -11.475 4.541 -41.407 1.00 90.00 1155 GLU A O 1
ATOM 9189 N N . GLY A 1 1156 ? -13.588 4.881 -40.748 1.00 83.88 1156 GLY A N 1
ATOM 9190 C CA . GLY A 1 1156 ? -14.161 3.923 -41.704 1.00 83.88 1156 GLY A CA 1
ATOM 9191 C C . GLY A 1 1156 ? -13.927 2.461 -41.308 1.00 83.88 1156 GLY A C 1
ATOM 9192 O O . GLY A 1 1156 ? -13.645 1.624 -42.163 1.00 83.88 1156 GLY A O 1
ATOM 9193 N N . CYS A 1 1157 ? -13.995 2.167 -40.012 1.00 82.06 1157 CYS A N 1
ATOM 9194 C CA . CYS A 1 1157 ? -13.859 0.822 -39.460 1.00 82.06 1157 CYS A CA 1
ATOM 9195 C C . CYS A 1 1157 ? -15.119 -0.046 -39.716 1.00 82.06 1157 CYS A C 1
ATOM 9197 O O . CYS A 1 1157 ? -16.235 0.478 -39.675 1.00 82.06 1157 CYS A O 1
ATOM 9199 N N . PRO A 1 1158 ? -14.980 -1.367 -39.959 1.00 75.94 1158 PRO A N 1
ATOM 9200 C CA . PRO A 1 1158 ? -16.094 -2.285 -40.220 1.00 75.94 1158 PRO A CA 1
ATOM 9201 C C . PRO A 1 1158 ? -16.842 -2.739 -38.955 1.00 75.94 1158 PRO A C 1
ATOM 9203 O O . PRO A 1 1158 ? -17.902 -3.364 -39.065 1.00 75.94 1158 PRO A O 1
ATOM 9206 N N . ASP A 1 1159 ? -16.287 -2.506 -37.764 1.00 72.31 1159 ASP A N 1
ATOM 9207 C CA . ASP A 1 1159 ? -17.036 -2.462 -36.511 1.00 72.31 1159 ASP A CA 1
ATOM 9208 C C . ASP A 1 1159 ? -17.077 -1.018 -36.018 1.00 72.31 1159 ASP A C 1
ATOM 9210 O O . ASP A 1 1159 ? -16.035 -0.399 -35.802 1.00 72.31 1159 ASP A O 1
ATOM 9214 N N . THR A 1 1160 ? -18.275 -0.475 -35.822 1.00 71.94 1160 THR A N 1
ATOM 9215 C CA . THR A 1 1160 ? -18.424 0.849 -35.211 1.00 71.94 1160 THR A CA 1
ATOM 9216 C C . THR A 1 1160 ? -18.448 0.788 -33.689 1.00 71.94 1160 THR A C 1
ATOM 9218 O O . THR A 1 1160 ? -18.358 1.844 -33.082 1.00 71.94 1160 THR A O 1
ATOM 9221 N N . ARG A 1 1161 ? -18.518 -0.406 -33.069 1.00 80.62 1161 ARG A N 1
ATOM 9222 C CA . ARG A 1 1161 ? -18.670 -0.600 -31.610 1.00 80.62 1161 ARG A CA 1
ATOM 9223 C C . ARG A 1 1161 ? -17.569 0.000 -30.731 1.00 80.62 1161 ARG A C 1
ATOM 9225 O O . ARG A 1 1161 ? -17.713 -0.051 -29.520 1.00 80.62 1161 ARG A O 1
ATOM 9232 N N . ALA A 1 1162 ? -16.500 0.552 -31.298 1.00 84.94 1162 ALA A N 1
ATOM 9233 C CA . ALA A 1 1162 ? -15.566 1.410 -30.580 1.00 84.94 1162 ALA A CA 1
ATOM 9234 C C . ALA A 1 1162 ? -15.491 2.779 -31.272 1.00 84.94 1162 ALA A C 1
ATOM 9236 O O . ALA A 1 1162 ? -15.279 2.870 -32.485 1.00 84.94 1162 ALA A O 1
ATOM 9237 N N . CYS A 1 1163 ? -15.660 3.846 -30.494 1.00 89.12 1163 CYS A N 1
ATOM 9238 C CA . CYS A 1 1163 ? -15.668 5.223 -30.985 1.00 89.12 1163 CYS A CA 1
ATOM 9239 C C . CYS A 1 1163 ? -14.818 6.136 -30.100 1.00 89.12 1163 CYS A C 1
ATOM 9241 O O . CYS A 1 1163 ? -14.622 5.863 -28.916 1.00 89.12 1163 CYS A O 1
ATOM 9243 N N . THR A 1 1164 ? -14.331 7.242 -30.664 1.00 92.31 1164 THR A N 1
ATOM 9244 C CA . THR A 1 1164 ? -13.548 8.234 -29.921 1.00 92.31 1164 THR A CA 1
ATOM 9245 C C . THR A 1 1164 ? -14.204 9.599 -29.983 1.00 92.31 1164 THR A C 1
ATOM 9247 O O . THR A 1 1164 ? -14.429 10.133 -31.065 1.00 92.31 1164 THR A O 1
ATOM 9250 N N . ILE A 1 1165 ? -14.459 10.204 -28.831 1.00 93.69 1165 ILE A N 1
ATOM 9251 C CA . ILE A 1 1165 ? -14.891 11.594 -28.742 1.00 93.69 1165 ILE A CA 1
ATOM 9252 C C . ILE A 1 1165 ? -13.647 12.461 -28.583 1.00 93.69 1165 ILE A C 1
ATOM 9254 O O . ILE A 1 1165 ? -12.918 12.344 -27.598 1.00 93.69 1165 ILE A O 1
ATOM 9258 N N . LEU A 1 1166 ? -13.398 13.329 -29.562 1.00 92.94 1166 LEU A N 1
ATOM 9259 C CA . LEU A 1 1166 ? -12.328 14.314 -29.520 1.00 92.94 1166 LEU A CA 1
ATOM 9260 C C . LEU A 1 1166 ? -12.875 15.633 -28.972 1.00 92.94 1166 LEU A C 1
ATOM 9262 O O . LEU A 1 1166 ? -13.573 16.367 -29.673 1.00 92.94 1166 LEU A O 1
ATOM 9266 N N . LEU A 1 1167 ? -12.522 15.948 -27.730 1.00 93.06 1167 LEU A N 1
ATOM 9267 C CA . LEU A 1 1167 ? -12.878 17.196 -27.067 1.00 93.06 1167 LEU A CA 1
ATOM 9268 C C . LEU A 1 1167 ? -11.830 18.278 -27.313 1.00 93.06 1167 LEU A C 1
ATOM 9270 O O . LEU A 1 1167 ? -10.622 18.039 -27.226 1.00 93.06 1167 LEU A O 1
ATOM 9274 N N . ARG A 1 1168 ? -12.313 19.485 -27.605 1.00 89.88 1168 ARG A N 1
ATOM 9275 C CA . ARG A 1 1168 ? -11.515 20.672 -27.923 1.00 89.88 1168 ARG A CA 1
ATOM 9276 C C . ARG A 1 1168 ? -11.870 21.815 -26.991 1.00 89.88 1168 ARG A C 1
ATOM 9278 O O . ARG A 1 1168 ? -13.009 21.954 -26.565 1.00 89.88 1168 ARG A O 1
ATOM 9285 N N . GLY A 1 1169 ? -10.897 22.660 -26.677 1.00 88.75 1169 GLY A N 1
ATOM 9286 C CA . GLY A 1 1169 ? -11.132 23.801 -25.804 1.00 88.75 1169 GLY A CA 1
ATOM 9287 C C . GLY A 1 1169 ? -9.906 24.680 -25.631 1.00 88.75 1169 GLY A C 1
ATOM 9288 O O . GLY A 1 1169 ? -8.776 24.232 -25.812 1.00 88.75 1169 GLY A O 1
ATOM 9289 N N . ALA A 1 1170 ? -10.133 25.940 -25.268 1.00 88.38 1170 ALA A N 1
ATOM 9290 C CA . ALA A 1 1170 ? -9.075 26.931 -25.104 1.00 88.38 1170 ALA A CA 1
ATOM 9291 C C . ALA A 1 1170 ? -8.034 26.522 -24.046 1.00 88.38 1170 ALA A C 1
ATOM 9293 O O . ALA A 1 1170 ? -6.839 26.639 -24.300 1.00 88.38 1170 ALA A O 1
ATOM 9294 N N . ASN A 1 1171 ? -8.493 25.992 -22.905 1.00 89.19 1171 ASN A N 1
ATOM 9295 C CA . ASN A 1 1171 ? -7.670 25.625 -21.750 1.00 89.19 1171 ASN A CA 1
ATOM 9296 C C . ASN A 1 1171 ? -7.940 24.174 -21.321 1.00 89.19 1171 ASN A C 1
ATOM 9298 O O . ASN A 1 1171 ? -9.054 23.675 -21.494 1.00 89.19 1171 ASN A O 1
ATOM 9302 N N . THR A 1 1172 ? -6.956 23.542 -20.674 1.00 89.88 1172 THR A N 1
ATOM 9303 C CA . THR A 1 1172 ? -7.066 22.197 -20.071 1.00 89.88 1172 THR A CA 1
ATOM 9304 C C . THR A 1 1172 ? -8.241 22.083 -19.103 1.00 89.88 1172 THR A C 1
ATOM 9306 O O . THR A 1 1172 ? -9.036 21.164 -19.239 1.00 89.88 1172 THR A O 1
ATOM 9309 N N . ILE A 1 1173 ? -8.419 23.057 -18.203 1.00 90.38 1173 ILE A N 1
ATOM 9310 C CA . ILE A 1 1173 ? -9.504 23.085 -17.201 1.00 90.38 1173 ILE A CA 1
ATOM 9311 C C . ILE A 1 1173 ? -10.882 22.884 -17.856 1.00 90.38 1173 ILE A C 1
ATOM 9313 O O . ILE A 1 1173 ? -11.680 22.068 -17.407 1.00 90.38 1173 ILE A O 1
ATOM 9317 N N . MET A 1 1174 ? -11.139 23.587 -18.964 1.00 89.75 1174 MET A N 1
ATOM 9318 C CA . MET A 1 1174 ? -12.413 23.508 -19.686 1.00 89.75 1174 MET A CA 1
ATOM 9319 C C . MET A 1 1174 ? -12.574 22.184 -20.451 1.00 89.75 1174 MET A C 1
ATOM 9321 O O . MET A 1 1174 ? -13.696 21.745 -20.674 1.00 89.75 1174 MET A O 1
ATOM 9325 N N . ILE A 1 1175 ? -11.471 21.544 -20.851 1.00 92.00 1175 ILE A N 1
ATOM 9326 C CA . ILE A 1 1175 ? -11.482 20.220 -21.489 1.00 92.00 1175 ILE A CA 1
ATOM 9327 C C . ILE A 1 1175 ? -11.750 19.128 -20.455 1.00 92.00 1175 ILE A C 1
ATOM 9329 O O . ILE A 1 1175 ? -12.572 18.257 -20.718 1.00 92.00 1175 ILE A O 1
ATOM 9333 N N . GLU A 1 1176 ? -11.108 19.180 -19.286 1.00 90.69 1176 GLU A N 1
ATOM 9334 C CA . GLU A 1 1176 ? -11.372 18.227 -18.203 1.00 90.69 1176 GLU A CA 1
ATOM 9335 C C . GLU A 1 1176 ? -12.813 18.345 -17.696 1.00 90.69 1176 GLU A C 1
ATOM 9337 O O . GLU A 1 1176 ? -13.471 17.329 -17.497 1.00 90.69 1176 GLU A O 1
ATOM 9342 N N . GLU A 1 1177 ? -13.362 19.558 -17.590 1.00 89.69 1177 GLU A N 1
ATOM 9343 C CA . GLU A 1 1177 ? -14.779 19.713 -17.245 1.00 89.69 1177 GLU A CA 1
ATOM 9344 C C . GLU A 1 1177 ? -15.725 19.275 -18.370 1.00 89.69 1177 GLU A C 1
ATOM 9346 O O . GLU A 1 1177 ? -16.757 18.661 -18.108 1.00 89.69 1177 GLU A O 1
ATOM 9351 N N . ALA A 1 1178 ? -15.361 19.501 -19.636 1.00 91.94 1178 ALA A N 1
ATOM 9352 C CA . ALA A 1 1178 ? -16.121 18.968 -20.762 1.00 91.94 1178 ALA A CA 1
ATOM 9353 C C . ALA A 1 1178 ? -16.101 17.429 -20.810 1.00 91.94 1178 ALA A C 1
ATOM 9355 O O . ALA A 1 1178 ? -17.106 16.839 -21.198 1.00 91.94 1178 ALA A O 1
ATOM 9356 N N . LYS A 1 1179 ? -15.005 16.773 -20.388 1.00 92.19 1179 LYS A N 1
ATOM 9357 C CA . LYS A 1 1179 ? -14.942 15.309 -20.226 1.00 92.19 1179 LYS A CA 1
ATOM 9358 C C . LYS A 1 1179 ? -15.924 14.824 -19.160 1.00 92.19 1179 LYS A C 1
ATOM 9360 O O . LYS A 1 1179 ? -16.678 13.900 -19.449 1.00 92.19 1179 LYS A O 1
ATOM 9365 N N . ARG A 1 1180 ? -15.938 15.450 -17.973 1.00 88.94 1180 ARG A N 1
ATOM 9366 C CA . ARG A 1 1180 ? -16.871 15.102 -16.881 1.00 88.94 1180 ARG A CA 1
ATOM 9367 C C . ARG A 1 1180 ? -18.318 15.280 -17.313 1.00 88.94 1180 ARG A C 1
ATOM 9369 O O . ARG A 1 1180 ? -19.058 14.312 -17.372 1.00 88.94 1180 ARG A O 1
ATOM 9376 N N . ALA A 1 1181 ? -18.673 16.478 -17.777 1.00 90.31 1181 ALA A N 1
ATOM 9377 C CA . ALA A 1 1181 ? -20.020 16.771 -18.254 1.00 90.31 1181 ALA A CA 1
ATOM 9378 C C . ALA A 1 1181 ? -20.497 15.778 -19.331 1.00 90.31 1181 ALA A C 1
ATOM 9380 O O . ALA A 1 1181 ? -21.666 15.386 -19.345 1.00 90.31 1181 ALA A O 1
ATOM 9381 N N . LEU A 1 1182 ? -19.590 15.349 -20.218 1.00 91.62 1182 LEU A N 1
ATOM 9382 C CA . LEU A 1 1182 ? -19.883 14.325 -21.210 1.00 91.62 1182 LEU A CA 1
ATOM 9383 C C . LEU A 1 1182 ? -20.116 12.952 -20.562 1.00 91.62 1182 LEU A C 1
ATOM 9385 O O . LEU A 1 1182 ? -21.128 12.331 -20.883 1.00 91.62 1182 LEU A O 1
ATOM 9389 N N . ASN A 1 1183 ? -19.254 12.513 -19.640 1.00 90.62 1183 ASN A N 1
ATOM 9390 C CA . ASN A 1 1183 ? -19.424 11.272 -18.879 1.00 90.62 1183 ASN A CA 1
ATOM 9391 C C . ASN A 1 1183 ? -20.809 11.194 -18.223 1.00 90.62 1183 ASN A C 1
ATOM 9393 O O . ASN A 1 1183 ? -21.559 10.265 -18.504 1.00 90.62 1183 ASN A O 1
ATOM 9397 N N . ASP A 1 1184 ? -21.204 12.221 -17.474 1.00 90.19 1184 ASP A N 1
ATOM 9398 C CA . ASP A 1 1184 ? -22.494 12.267 -16.777 1.00 90.19 1184 ASP A CA 1
ATOM 9399 C C . ASP A 1 1184 ? -23.669 12.139 -17.764 1.00 90.19 1184 ASP A C 1
ATOM 9401 O O . ASP A 1 1184 ? -24.634 11.404 -17.550 1.00 90.19 1184 ASP A O 1
ATOM 9405 N N . SER A 1 1185 ? -23.571 12.811 -18.917 1.00 91.69 1185 SER A N 1
ATOM 9406 C CA . SER A 1 1185 ? -24.593 12.720 -19.962 1.00 91.69 1185 SER A CA 1
ATOM 9407 C C . SER A 1 1185 ? -24.649 11.336 -20.628 1.00 91.69 1185 SER A C 1
ATOM 9409 O O . SER A 1 1185 ? -25.738 10.875 -20.970 1.00 91.69 1185 SER A O 1
ATOM 9411 N N . MET A 1 1186 ? -23.517 10.632 -20.763 1.00 92.88 1186 MET A N 1
ATOM 9412 C CA . MET A 1 1186 ? -23.489 9.230 -21.201 1.00 92.88 1186 MET A CA 1
ATOM 9413 C C . MET A 1 1186 ? -24.063 8.297 -20.130 1.00 92.88 1186 MET A C 1
ATOM 9415 O O . MET A 1 1186 ? -24.810 7.379 -20.466 1.00 92.88 1186 MET A O 1
ATOM 9419 N N . CYS A 1 1187 ? -23.776 8.551 -18.852 1.00 92.62 1187 CYS A N 1
ATOM 9420 C CA . CYS A 1 1187 ? -24.349 7.846 -17.709 1.00 92.62 1187 CYS A CA 1
ATOM 9421 C C . CYS A 1 1187 ? -25.879 7.954 -17.686 1.00 92.62 1187 CYS A C 1
ATOM 9423 O O . CYS A 1 1187 ? -26.555 6.933 -17.578 1.00 92.62 1187 CYS A O 1
ATOM 9425 N N . VAL A 1 1188 ? -26.447 9.142 -17.913 1.00 92.06 1188 VAL A N 1
ATOM 9426 C CA . VAL A 1 1188 ? -27.904 9.328 -18.050 1.00 92.06 1188 VAL A CA 1
ATOM 9427 C C . VAL A 1 1188 ? -28.487 8.492 -19.198 1.00 92.06 1188 VAL A C 1
ATOM 9429 O O . VAL A 1 1188 ? -29.502 7.821 -19.004 1.00 92.06 1188 VAL A O 1
ATOM 9432 N N . VAL A 1 1189 ? -27.842 8.462 -20.370 1.00 92.19 1189 VAL A N 1
ATOM 9433 C CA . VAL A 1 1189 ? -28.302 7.653 -21.519 1.00 92.19 1189 VAL A CA 1
ATOM 9434 C C . VAL A 1 1189 ? -28.174 6.148 -21.237 1.00 92.19 1189 VAL A C 1
ATOM 9436 O O . VAL A 1 1189 ? -29.108 5.397 -21.511 1.00 92.19 1189 VAL A O 1
ATOM 9439 N N . ARG A 1 1190 ? -27.075 5.699 -20.613 1.00 91.75 1190 ARG A N 1
ATOM 9440 C CA . ARG A 1 1190 ? -26.901 4.321 -20.113 1.00 91.75 1190 ARG A CA 1
ATOM 9441 C C . ARG A 1 1190 ? -28.030 3.933 -19.161 1.00 91.75 1190 ARG A C 1
ATOM 9443 O O . ARG A 1 1190 ? -28.584 2.843 -19.281 1.00 91.75 1190 ARG A O 1
ATOM 9450 N N . ASN A 1 1191 ? -28.378 4.809 -18.223 1.00 91.62 1191 ASN A N 1
ATOM 9451 C CA . ASN A 1 1191 ? -29.402 4.527 -17.223 1.00 91.62 1191 ASN A CA 1
ATOM 9452 C C . ASN A 1 1191 ? -30.788 4.370 -17.875 1.00 91.62 1191 ASN A C 1
ATOM 9454 O O . ASN A 1 1191 ? -31.517 3.467 -17.482 1.00 91.62 1191 ASN A O 1
ATOM 9458 N N . LEU A 1 1192 ? -31.099 5.156 -18.919 1.00 90.50 1192 LEU A N 1
ATOM 9459 C CA . LEU A 1 1192 ? -32.312 5.001 -19.742 1.00 90.50 1192 LEU A CA 1
ATOM 9460 C C . LEU A 1 1192 ? -32.340 3.703 -20.567 1.00 90.50 1192 LEU A C 1
ATOM 9462 O O . LEU A 1 1192 ? -33.417 3.177 -20.841 1.00 90.50 1192 LEU A O 1
ATOM 9466 N N . ILE A 1 1193 ? -31.180 3.180 -20.976 1.00 89.38 1193 ILE A N 1
ATOM 9467 C CA . ILE A 1 1193 ? -31.075 1.883 -21.667 1.00 89.38 1193 ILE A CA 1
ATOM 9468 C C . ILE A 1 1193 ? -31.299 0.724 -20.683 1.00 89.38 1193 ILE A C 1
ATOM 9470 O O . ILE A 1 1193 ? -32.005 -0.229 -21.019 1.00 89.38 1193 ILE A O 1
ATOM 9474 N N . LYS A 1 1194 ? -30.753 0.822 -19.461 1.00 88.19 1194 LYS A N 1
ATOM 9475 C CA . LYS A 1 1194 ? -30.950 -0.166 -18.386 1.00 88.19 1194 LYS A CA 1
ATOM 9476 C C . LYS A 1 1194 ? -32.409 -0.200 -17.907 1.00 88.19 1194 LYS A C 1
ATOM 9478 O O . LYS A 1 1194 ? -33.065 -1.241 -18.005 1.00 88.19 1194 LYS A O 1
ATOM 9483 N N . ASP A 1 1195 ? -32.927 0.937 -17.440 1.00 88.56 1195 ASP A N 1
ATOM 9484 C CA . ASP A 1 1195 ? -34.319 1.128 -17.017 1.00 88.56 1195 ASP A CA 1
ATOM 9485 C C . ASP A 1 1195 ? -34.942 2.284 -17.806 1.00 88.56 1195 ASP A C 1
ATOM 9487 O O . ASP A 1 1195 ? -34.584 3.450 -17.642 1.00 88.56 1195 ASP A O 1
ATOM 9491 N N . ASN A 1 1196 ? -35.908 1.958 -18.663 1.00 89.50 1196 ASN A N 1
ATOM 9492 C CA . ASN A 1 1196 ? -36.548 2.913 -19.558 1.00 89.50 1196 ASN A CA 1
ATOM 9493 C C . ASN A 1 1196 ? -37.563 3.831 -18.851 1.00 89.50 1196 ASN A C 1
ATOM 9495 O O . ASN A 1 1196 ? -38.311 4.526 -19.530 1.00 89.50 1196 ASN A O 1
ATOM 9499 N N . ARG A 1 1197 ? -37.648 3.831 -17.518 1.00 91.69 1197 ARG A N 1
ATOM 9500 C CA . ARG A 1 1197 ? -38.611 4.645 -16.764 1.00 91.69 1197 ARG A CA 1
ATOM 9501 C C . ARG A 1 1197 ? -38.029 5.999 -16.368 1.00 91.69 1197 ARG A C 1
ATOM 9503 O O . ARG A 1 1197 ? -36.934 6.099 -15.806 1.00 91.69 1197 ARG A O 1
ATOM 9510 N N . ILE A 1 1198 ? -38.801 7.052 -16.617 1.00 92.81 1198 ILE A N 1
ATOM 9511 C CA . ILE A 1 1198 ? -38.436 8.438 -16.311 1.00 92.81 1198 ILE A CA 1
ATOM 9512 C C . ILE A 1 1198 ? -39.336 9.053 -15.248 1.00 92.81 1198 ILE A C 1
ATOM 9514 O O . ILE A 1 1198 ? -40.484 8.653 -15.060 1.00 92.81 1198 ILE A O 1
ATOM 9518 N N . VAL A 1 1199 ? -38.809 10.087 -14.601 1.00 93.12 1199 VAL A N 1
ATOM 9519 C CA . VAL A 1 1199 ? -39.554 11.013 -13.747 1.00 93.12 1199 VAL A CA 1
ATOM 9520 C C . VAL A 1 1199 ? -39.263 12.449 -14.178 1.00 93.12 1199 VAL A C 1
ATOM 9522 O O . VAL A 1 1199 ? -38.247 12.743 -14.813 1.00 93.12 1199 VAL A O 1
ATOM 9525 N N . TYR A 1 1200 ? -40.179 13.357 -13.861 1.00 92.69 1200 TYR A N 1
ATOM 9526 C CA . TYR A 1 1200 ? -40.013 14.769 -14.182 1.00 92.69 1200 TYR A CA 1
ATOM 9527 C C . TYR A 1 1200 ? -39.203 15.476 -13.101 1.00 92.69 1200 TYR A C 1
ATOM 9529 O O . TYR A 1 1200 ? -39.476 15.320 -11.910 1.00 92.69 1200 TYR A O 1
ATOM 9537 N N . GLY A 1 1201 ? -38.194 16.225 -13.542 1.00 90.94 1201 GLY A N 1
ATOM 9538 C CA . GLY A 1 1201 ? -37.225 16.846 -12.651 1.00 90.94 1201 GLY A CA 1
ATOM 9539 C C . GLY A 1 1201 ? -37.670 18.190 -12.090 1.00 90.94 1201 GLY A C 1
ATOM 9540 O O . GLY A 1 1201 ? -38.832 18.388 -11.745 1.00 90.94 1201 GLY A O 1
ATOM 9541 N N . GLY A 1 1202 ? -36.733 19.130 -11.945 1.00 88.69 1202 GLY A N 1
ATOM 9542 C CA . GLY A 1 1202 ? -37.037 20.478 -11.440 1.00 88.69 1202 GLY A CA 1
ATOM 9543 C C . GLY A 1 1202 ? -37.587 20.500 -10.005 1.00 88.69 1202 GLY A C 1
ATOM 9544 O O . GLY A 1 1202 ? -38.268 21.450 -9.621 1.00 88.69 1202 GLY A O 1
ATOM 9545 N N . GLY A 1 1203 ? -37.335 19.444 -9.223 1.00 92.06 1203 GLY A N 1
ATOM 9546 C CA . GLY A 1 1203 ? -37.891 19.254 -7.882 1.00 92.06 1203 GLY A CA 1
ATOM 9547 C C . GLY A 1 1203 ? -39.337 18.733 -7.847 1.00 92.06 1203 GLY A C 1
ATOM 9548 O O . GLY A 1 1203 ? -39.913 18.647 -6.762 1.00 92.06 1203 GLY A O 1
ATOM 9549 N N . ALA A 1 1204 ? -39.945 18.413 -8.998 1.00 93.88 1204 ALA A N 1
ATOM 9550 C CA . ALA A 1 1204 ? -41.334 17.956 -9.081 1.00 93.88 1204 ALA A CA 1
ATOM 9551 C C . ALA A 1 1204 ? -41.531 16.567 -8.450 1.00 93.88 1204 ALA A C 1
ATOM 9553 O O . ALA A 1 1204 ? -42.479 16.369 -7.686 1.00 93.88 1204 ALA A O 1
ATOM 9554 N N . ALA A 1 1205 ? -40.614 15.630 -8.725 1.00 93.75 1205 ALA A N 1
ATOM 9555 C CA . ALA A 1 1205 ? -40.633 14.273 -8.178 1.00 93.75 1205 ALA A CA 1
ATOM 9556 C C . ALA A 1 1205 ? -40.432 14.247 -6.651 1.00 93.75 1205 ALA A C 1
ATOM 9558 O O . ALA A 1 1205 ? -41.144 13.531 -5.944 1.00 93.75 1205 ALA A O 1
ATOM 9559 N N . GLU A 1 1206 ? -39.506 15.054 -6.127 1.00 94.62 1206 GLU A N 1
ATOM 9560 C CA . GLU A 1 1206 ? -39.258 15.202 -4.691 1.00 94.62 1206 GLU A CA 1
ATOM 9561 C C . GLU A 1 1206 ? -40.471 15.805 -3.974 1.00 94.62 1206 GLU A C 1
ATOM 9563 O O . GLU A 1 1206 ? -40.858 15.315 -2.913 1.00 94.62 1206 GLU A O 1
ATOM 9568 N N . LEU A 1 1207 ? -41.116 16.811 -4.575 1.00 94.56 1207 LEU A N 1
ATOM 9569 C CA . LEU A 1 1207 ? -42.326 17.429 -4.033 1.00 94.56 1207 LEU A CA 1
ATOM 9570 C C . LEU A 1 1207 ? -43.520 16.459 -4.024 1.00 94.56 1207 LEU A C 1
ATOM 9572 O O . LEU A 1 1207 ? -44.227 16.365 -3.020 1.00 94.56 1207 LEU A O 1
ATOM 9576 N N . ALA A 1 1208 ? -43.693 15.668 -5.087 1.00 94.06 1208 ALA A N 1
ATOM 9577 C CA . ALA A 1 1208 ? -44.722 14.631 -5.150 1.00 94.06 1208 ALA A CA 1
ATOM 9578 C C . ALA A 1 1208 ? -44.506 13.552 -4.070 1.00 94.06 1208 ALA A C 1
ATOM 9580 O O . ALA A 1 1208 ? -45.460 13.108 -3.424 1.00 94.06 1208 ALA A O 1
ATOM 9581 N N . CYS A 1 1209 ? -43.248 13.176 -3.814 1.00 94.69 1209 CYS A N 1
ATOM 9582 C CA . CYS A 1 1209 ? -42.892 12.280 -2.714 1.00 94.69 1209 CYS A CA 1
ATOM 9583 C C . CYS A 1 1209 ? -43.145 12.918 -1.340 1.00 94.69 1209 CYS A C 1
ATOM 9585 O O . CYS A 1 1209 ? -43.695 12.252 -0.466 1.00 94.69 1209 CYS A O 1
ATOM 9587 N N . ALA A 1 1210 ? -42.809 14.197 -1.147 1.00 95.25 1210 ALA A N 1
ATOM 9588 C CA . ALA A 1 1210 ? -43.072 14.921 0.097 1.00 95.25 1210 ALA A CA 1
ATOM 9589 C C . ALA A 1 1210 ? -44.574 14.962 0.431 1.00 95.25 1210 ALA A C 1
ATOM 9591 O O . ALA A 1 1210 ? -44.961 14.682 1.566 1.00 95.25 1210 ALA A O 1
ATOM 9592 N N . ILE A 1 1211 ? -45.432 15.223 -0.563 1.00 94.31 1211 ILE A N 1
ATOM 9593 C CA . ILE A 1 1211 ? -46.894 15.187 -0.405 1.00 94.31 1211 ILE A CA 1
ATOM 9594 C C . ILE A 1 1211 ? -47.357 13.782 0.008 1.00 94.31 1211 ILE A C 1
ATOM 9596 O O . ILE A 1 1211 ? -48.039 13.642 1.022 1.00 94.31 1211 ILE A O 1
ATOM 9600 N N . ALA A 1 1212 ? -46.941 12.733 -0.709 1.00 93.94 1212 ALA A N 1
ATOM 9601 C CA . ALA A 1 1212 ? -47.362 11.358 -0.420 1.00 93.94 1212 ALA A CA 1
ATOM 9602 C C . ALA A 1 1212 ? -46.862 10.829 0.941 1.00 93.94 1212 ALA A C 1
ATOM 9604 O O . ALA A 1 1212 ? -47.576 10.085 1.618 1.00 93.94 1212 ALA A O 1
ATOM 9605 N N . VAL A 1 1213 ? -45.654 11.216 1.365 1.00 95.19 1213 VAL A N 1
ATOM 9606 C CA . VAL A 1 1213 ? -45.113 10.900 2.698 1.00 95.19 1213 VAL A CA 1
ATOM 9607 C C . VAL A 1 1213 ? -45.858 11.687 3.784 1.00 95.19 1213 VAL A C 1
ATOM 9609 O O . VAL A 1 1213 ? -46.177 11.115 4.825 1.00 95.19 1213 VAL A O 1
ATOM 9612 N N . SER A 1 1214 ? -46.212 12.954 3.537 1.00 93.94 1214 SER A N 1
ATOM 9613 C CA . SER A 1 1214 ? -47.025 13.766 4.455 1.00 93.94 1214 SER A CA 1
ATOM 9614 C C . SER A 1 1214 ? -48.436 13.194 4.644 1.00 93.94 1214 SER A C 1
ATOM 9616 O O . SER A 1 1214 ? -48.901 13.111 5.777 1.00 93.94 1214 SER A O 1
ATOM 9618 N N . GLU A 1 1215 ? -49.102 12.748 3.572 1.00 93.12 1215 GLU A N 1
ATOM 9619 C CA . GLU A 1 1215 ? -50.413 12.084 3.660 1.00 93.12 1215 GLU A CA 1
ATOM 9620 C C . GLU A 1 1215 ? -50.354 10.762 4.442 1.00 93.12 1215 GLU A C 1
ATOM 9622 O O . GLU A 1 1215 ? -51.320 10.382 5.104 1.00 93.12 1215 GLU A O 1
ATOM 9627 N N . GLU A 1 1216 ? -49.239 10.029 4.368 1.00 92.38 1216 GLU A N 1
ATOM 9628 C CA . GLU A 1 1216 ? -49.047 8.813 5.164 1.00 92.38 1216 GLU A CA 1
ATOM 9629 C C . GLU A 1 1216 ? -48.758 9.140 6.637 1.00 92.38 1216 GLU A C 1
ATOM 9631 O O . GLU A 1 1216 ? -49.273 8.462 7.527 1.00 92.38 1216 GLU A O 1
ATOM 9636 N N . ALA A 1 1217 ? -48.028 10.228 6.907 1.00 92.81 1217 ALA A N 1
ATOM 9637 C CA . ALA A 1 1217 ? -47.773 10.718 8.260 1.00 92.81 1217 ALA A CA 1
ATOM 9638 C C . ALA A 1 1217 ? -49.067 11.029 9.031 1.00 92.81 1217 ALA A C 1
ATOM 9640 O O . ALA A 1 1217 ? -49.125 10.823 10.241 1.00 92.81 1217 ALA A O 1
ATOM 9641 N N . ASP A 1 1218 ? -50.114 11.497 8.349 1.00 91.81 1218 ASP A N 1
ATOM 9642 C CA . ASP A 1 1218 ? -51.409 11.804 8.969 1.00 91.81 1218 ASP A CA 1
ATOM 9643 C C . ASP A 1 1218 ? -52.231 10.547 9.319 1.00 91.81 1218 ASP A C 1
ATOM 9645 O O . ASP A 1 1218 ? -53.114 10.610 10.174 1.00 91.81 1218 ASP A O 1
ATOM 9649 N N . LYS A 1 1219 ? -51.920 9.391 8.712 1.00 91.25 1219 LYS A N 1
ATOM 9650 C CA . LYS A 1 1219 ? -52.541 8.088 9.028 1.00 91.25 1219 LYS A CA 1
ATOM 9651 C C . LYS A 1 1219 ? -51.839 7.374 10.184 1.00 91.25 1219 LYS A C 1
ATOM 9653 O O . LYS A 1 1219 ? -52.468 6.590 10.893 1.00 91.25 1219 LYS A O 1
ATOM 9658 N N . ILE A 1 1220 ? -50.540 7.615 10.357 1.00 88.06 1220 ILE A N 1
ATOM 9659 C CA . ILE A 1 1220 ? -49.713 6.980 11.387 1.00 88.06 1220 ILE A CA 1
ATOM 9660 C C . ILE A 1 1220 ? -49.886 7.725 12.715 1.00 88.06 1220 ILE A C 1
ATOM 9662 O O . ILE A 1 1220 ? -49.580 8.908 12.832 1.00 88.06 1220 ILE A O 1
ATOM 9666 N N . SER A 1 1221 ? -50.329 7.018 13.756 1.00 84.06 1221 SER A N 1
ATOM 9667 C CA . SER A 1 1221 ? -50.384 7.543 15.123 1.00 84.06 1221 SER A CA 1
ATOM 9668 C C . SER A 1 1221 ? -49.126 7.169 15.912 1.00 84.06 1221 SER A C 1
ATOM 9670 O O . SER A 1 1221 ? -48.863 5.983 16.110 1.00 84.06 1221 SER A O 1
ATOM 9672 N N . GLY A 1 1222 ? -48.386 8.152 16.432 1.00 84.94 1222 GLY A N 1
ATOM 9673 C CA . GLY A 1 1222 ? -47.253 7.922 17.338 1.00 84.94 1222 GLY A CA 1
ATOM 9674 C C . GLY A 1 1222 ? -46.049 8.818 17.049 1.00 84.94 1222 GLY A C 1
ATOM 9675 O O . GLY A 1 1222 ? -46.163 9.826 16.358 1.00 84.94 1222 GLY A O 1
ATOM 9676 N N . LEU A 1 1223 ? -44.875 8.445 17.568 1.00 84.94 1223 LEU A N 1
ATOM 9677 C CA . LEU A 1 1223 ? -43.627 9.195 17.345 1.00 84.94 1223 LEU A CA 1
ATOM 9678 C C . LEU A 1 1223 ? -43.171 9.167 15.875 1.00 84.94 1223 LEU A C 1
ATOM 9680 O O . LEU A 1 1223 ? -42.583 10.132 15.394 1.00 84.94 1223 LEU A O 1
ATOM 9684 N N . GLU A 1 1224 ? -43.485 8.090 15.152 1.00 87.00 1224 GLU A N 1
ATOM 9685 C CA . GLU A 1 1224 ? -43.121 7.895 13.741 1.00 87.00 1224 GLU A CA 1
ATOM 9686 C C . GLU A 1 1224 ? -43.745 8.956 12.818 1.00 87.00 1224 GLU A C 1
ATOM 9688 O O . GLU A 1 1224 ? -43.113 9.353 11.841 1.00 87.00 1224 GLU A O 1
ATOM 9693 N N . GLN A 1 1225 ? -44.907 9.519 13.178 1.00 92.38 1225 GLN A N 1
ATOM 9694 C CA . GLN A 1 1225 ? -45.527 10.650 12.472 1.00 92.38 1225 GLN A CA 1
ATOM 9695 C C . GLN A 1 1225 ? -44.573 11.845 12.325 1.00 92.38 1225 GLN A C 1
ATOM 9697 O O . GLN A 1 1225 ? -44.525 12.481 11.271 1.00 92.38 1225 GLN A O 1
ATOM 9702 N N . TYR A 1 1226 ? -43.794 12.155 13.367 1.00 93.00 1226 TYR A N 1
ATOM 9703 C CA . TYR A 1 1226 ? -42.846 13.269 13.333 1.00 93.00 1226 TYR A CA 1
ATOM 9704 C C . TYR A 1 1226 ? -41.644 12.969 12.432 1.00 93.00 1226 TYR A C 1
ATOM 9706 O O . TYR A 1 1226 ? -41.185 13.868 11.732 1.00 93.00 1226 TYR A O 1
ATOM 9714 N N . ALA A 1 1227 ? -41.175 11.717 12.398 1.00 93.31 1227 ALA A N 1
ATOM 9715 C CA . ALA A 1 1227 ? -40.109 11.288 11.493 1.00 93.31 1227 ALA A CA 1
ATOM 9716 C C . ALA A 1 1227 ? -40.561 11.322 10.022 1.00 93.31 1227 ALA A C 1
ATOM 9718 O O . ALA A 1 1227 ? -39.831 11.834 9.178 1.00 93.31 1227 ALA A O 1
ATOM 9719 N N . TYR A 1 1228 ? -41.784 10.876 9.715 1.00 94.50 1228 TYR A N 1
ATOM 9720 C CA . TYR A 1 1228 ? -42.355 10.992 8.367 1.00 94.50 1228 TYR A CA 1
ATOM 9721 C C . TYR A 1 1228 ? -42.487 12.457 7.916 1.00 94.50 1228 TYR A C 1
ATOM 9723 O O . TYR A 1 1228 ? -42.084 12.789 6.803 1.00 94.50 1228 TYR A O 1
ATOM 9731 N N . ARG A 1 1229 ? -43.003 13.354 8.772 1.00 94.50 1229 ARG A N 1
ATOM 9732 C CA . ARG A 1 1229 ? -43.109 14.789 8.441 1.00 94.50 1229 ARG A CA 1
ATOM 9733 C C . ARG A 1 1229 ? -41.737 15.435 8.227 1.00 94.50 1229 ARG A C 1
ATOM 9735 O O . ARG A 1 1229 ? -41.545 16.106 7.221 1.00 94.50 1229 ARG A O 1
ATOM 9742 N N . ALA A 1 1230 ? -40.768 15.158 9.098 1.00 94.81 1230 ALA A N 1
ATOM 9743 C CA . ALA A 1 1230 ? -39.388 15.621 8.943 1.00 94.81 1230 ALA A CA 1
ATOM 9744 C C . ALA A 1 1230 ? -38.733 15.127 7.637 1.00 94.81 1230 ALA A C 1
ATOM 9746 O O . ALA A 1 1230 ? -38.033 15.890 6.973 1.00 94.81 1230 ALA A O 1
ATOM 9747 N N . PHE A 1 1231 ? -38.999 13.881 7.228 1.00 95.88 1231 PHE A N 1
ATOM 9748 C CA . PHE A 1 1231 ? -38.538 13.338 5.947 1.00 95.88 1231 PHE A CA 1
ATOM 9749 C C . PHE A 1 1231 ? -39.194 14.049 4.749 1.00 95.88 1231 PHE A C 1
ATOM 9751 O O . PHE A 1 1231 ? -38.507 14.398 3.791 1.00 95.88 1231 PHE A O 1
ATOM 9758 N N . ALA A 1 1232 ? -40.501 14.325 4.813 1.00 95.62 1232 ALA A N 1
ATOM 9759 C CA . ALA A 1 1232 ? -41.205 15.094 3.785 1.00 95.62 1232 ALA A CA 1
ATOM 9760 C C . ALA A 1 1232 ? -40.654 16.528 3.653 1.00 95.62 1232 ALA A C 1
ATOM 9762 O O . ALA A 1 1232 ? -40.334 16.961 2.549 1.00 95.62 1232 ALA A O 1
ATOM 9763 N N . GLU A 1 1233 ? -40.456 17.241 4.766 1.00 94.56 1233 GLU A N 1
ATOM 9764 C CA . GLU A 1 1233 ? -39.847 18.580 4.764 1.00 94.56 1233 GLU A CA 1
ATOM 9765 C C . GLU A 1 1233 ? -38.387 18.569 4.264 1.00 94.56 1233 GLU A C 1
ATOM 9767 O O . GLU A 1 1233 ? -37.926 19.535 3.654 1.00 94.56 1233 GLU A O 1
ATOM 9772 N N . ALA A 1 1234 ? -37.642 17.479 4.489 1.00 95.50 1234 ALA A N 1
ATOM 9773 C CA . ALA A 1 1234 ? -36.295 17.316 3.943 1.00 95.50 1234 ALA A CA 1
ATOM 9774 C C . ALA A 1 1234 ? -36.299 17.148 2.412 1.00 95.50 1234 ALA A C 1
ATOM 9776 O O . ALA A 1 1234 ? -35.421 17.699 1.746 1.00 95.50 1234 ALA A O 1
ATOM 9777 N N . LEU A 1 1235 ? -37.292 16.460 1.835 1.00 95.44 1235 LEU A N 1
ATOM 9778 C CA . LEU A 1 1235 ? -37.456 16.354 0.378 1.00 95.44 1235 LEU A CA 1
ATOM 9779 C C . LEU A 1 1235 ? -37.792 17.710 -0.269 1.00 95.44 1235 LEU A C 1
ATOM 9781 O O . LEU A 1 1235 ? -37.240 18.039 -1.319 1.00 95.44 1235 LEU A O 1
ATOM 9785 N N . GLU A 1 1236 ? -38.602 18.551 0.386 1.00 94.44 1236 GLU A N 1
ATOM 9786 C CA . GLU A 1 1236 ? -38.907 19.915 -0.088 1.00 94.44 1236 GLU A CA 1
ATOM 9787 C C . GLU A 1 1236 ? -37.664 20.830 -0.165 1.00 94.44 1236 GLU A C 1
ATOM 9789 O O . GLU A 1 1236 ? -37.677 21.851 -0.859 1.00 94.44 1236 GLU A O 1
ATOM 9794 N N . SER A 1 1237 ? -36.550 20.460 0.481 1.00 93.06 1237 SER A N 1
ATOM 9795 C CA . SER A 1 1237 ? -35.293 21.216 0.410 1.00 93.06 1237 SER A CA 1
ATOM 9796 C C . SER A 1 1237 ? -34.699 21.297 -1.002 1.00 93.06 1237 SER A C 1
ATOM 9798 O O . SER A 1 1237 ? -34.031 22.287 -1.315 1.00 93.06 1237 SER A O 1
ATOM 9800 N N . ILE A 1 1238 ? -34.965 20.313 -1.869 1.00 94.25 1238 ILE A N 1
ATOM 9801 C CA . ILE A 1 1238 ? -34.479 20.283 -3.255 1.00 94.25 1238 ILE A CA 1
ATOM 9802 C C . ILE A 1 1238 ? -35.166 21.365 -4.110 1.00 94.25 1238 ILE A C 1
ATOM 9804 O O . ILE A 1 1238 ? -34.454 22.264 -4.571 1.00 94.25 1238 ILE A O 1
ATOM 9808 N N . PRO A 1 1239 ? -36.508 21.403 -4.269 1.00 94.69 1239 PRO A N 1
ATOM 9809 C CA . PRO A 1 1239 ? -37.167 22.495 -4.986 1.00 94.69 1239 PRO A CA 1
ATOM 9810 C C . PRO A 1 1239 ? -36.950 23.863 -4.316 1.00 94.69 1239 PRO A C 1
ATOM 9812 O O . PRO A 1 1239 ? -36.742 24.847 -5.026 1.00 94.69 1239 PRO A O 1
ATOM 9815 N N . MET A 1 1240 ? -36.873 23.951 -2.977 1.00 94.38 1240 MET A N 1
ATOM 9816 C CA . MET A 1 1240 ? -36.493 25.207 -2.302 1.00 94.38 1240 MET A CA 1
ATOM 9817 C C . MET A 1 1240 ? -35.093 25.694 -2.716 1.00 94.38 1240 MET A C 1
ATOM 9819 O O . MET A 1 1240 ? -34.877 26.893 -2.889 1.00 94.38 1240 MET A O 1
ATOM 9823 N N . THR A 1 1241 ? -34.134 24.780 -2.891 1.00 93.88 1241 THR A N 1
ATOM 9824 C CA . THR A 1 1241 ? -32.774 25.108 -3.352 1.00 93.88 1241 THR A CA 1
ATOM 9825 C C . THR A 1 1241 ? -32.768 25.567 -4.806 1.00 93.88 1241 THR A C 1
ATOM 9827 O O . THR A 1 1241 ? -32.147 26.581 -5.116 1.00 93.88 1241 THR A O 1
ATOM 9830 N N . LEU A 1 1242 ? -33.484 24.863 -5.686 1.00 93.06 1242 LEU A N 1
ATOM 9831 C CA . LEU A 1 1242 ? -33.597 25.227 -7.100 1.00 93.06 1242 LEU A CA 1
ATOM 9832 C C . LEU A 1 1242 ? -34.228 26.615 -7.274 1.00 93.06 1242 LEU A C 1
ATOM 9834 O O . LEU A 1 1242 ? -33.722 27.422 -8.053 1.00 93.06 1242 LEU A O 1
ATOM 9838 N N . ALA A 1 1243 ? -35.275 26.927 -6.505 1.00 94.06 1243 ALA A N 1
ATOM 9839 C CA . ALA A 1 1243 ? -35.889 28.253 -6.488 1.00 94.06 1243 ALA A CA 1
ATOM 9840 C C . ALA A 1 1243 ? -34.896 29.330 -6.014 1.00 94.06 1243 ALA A C 1
ATOM 9842 O O . ALA A 1 1243 ? -34.711 30.331 -6.708 1.00 94.06 1243 ALA A O 1
ATOM 9843 N N . ALA A 1 1244 ? -34.191 29.089 -4.901 1.00 93.88 1244 ALA A N 1
ATOM 9844 C CA . ALA A 1 1244 ? -33.195 30.016 -4.358 1.00 93.88 1244 ALA A CA 1
ATOM 9845 C C . ALA A 1 1244 ? -32.061 30.320 -5.355 1.00 93.88 1244 ALA A C 1
ATOM 9847 O O . ALA A 1 1244 ? -31.769 31.487 -5.610 1.00 93.88 1244 ALA A O 1
ATOM 9848 N N . ASN A 1 1245 ? -31.466 29.287 -5.963 1.00 93.62 1245 ASN A N 1
ATOM 9849 C CA . ASN A 1 1245 ? -30.382 29.438 -6.942 1.00 93.62 1245 ASN A CA 1
ATOM 9850 C C . ASN A 1 1245 ? -30.854 30.123 -8.238 1.00 93.62 1245 ASN A C 1
ATOM 9852 O O . ASN A 1 1245 ? -30.059 30.746 -8.936 1.00 93.62 1245 ASN A O 1
ATOM 9856 N N . SER A 1 1246 ? -32.151 30.044 -8.549 1.00 91.06 1246 SER A N 1
ATOM 9857 C CA . SER A 1 1246 ? -32.751 30.735 -9.697 1.00 91.06 1246 SER A CA 1
ATOM 9858 C C . SER A 1 1246 ? -33.091 32.202 -9.417 1.00 91.06 1246 SER A C 1
ATOM 9860 O O . SER A 1 1246 ? -33.341 32.941 -10.362 1.00 91.06 1246 SER A O 1
ATOM 9862 N N . GLY A 1 1247 ? -33.088 32.641 -8.150 1.00 91.19 1247 GLY A N 1
ATOM 9863 C CA . GLY A 1 1247 ? -33.519 33.983 -7.735 1.00 91.19 1247 GLY A CA 1
ATOM 9864 C C . GLY A 1 1247 ? -35.022 34.110 -7.446 1.00 91.19 1247 GLY A C 1
ATOM 9865 O O . GLY A 1 1247 ? -35.529 35.223 -7.305 1.00 91.19 1247 GLY A O 1
ATOM 9866 N N . LEU A 1 1248 ? -35.744 32.991 -7.352 1.00 91.50 1248 LEU A N 1
ATOM 9867 C CA . LEU A 1 1248 ? -37.152 32.938 -6.953 1.00 91.50 1248 LEU A CA 1
ATOM 9868 C C . LEU A 1 1248 ? -37.284 32.886 -5.422 1.00 91.50 1248 LEU A C 1
ATOM 9870 O O . LEU A 1 1248 ? -36.410 32.363 -4.731 1.00 91.50 1248 LEU A O 1
ATOM 9874 N N . SER A 1 1249 ? -38.408 33.372 -4.883 1.00 93.19 1249 SER A N 1
ATOM 9875 C CA . SER A 1 1249 ? -38.729 33.213 -3.455 1.00 93.19 1249 SER A CA 1
ATOM 9876 C C . SER A 1 1249 ? -38.938 31.724 -3.133 1.00 93.19 1249 SER A C 1
ATOM 9878 O O . SER A 1 1249 ? -39.889 31.134 -3.661 1.00 93.19 1249 SER A O 1
ATOM 9880 N N . PRO A 1 1250 ? -38.098 31.081 -2.294 1.00 91.44 1250 PRO A N 1
ATOM 9881 C CA . PRO A 1 1250 ? -38.153 29.628 -2.113 1.00 91.44 1250 PRO A CA 1
ATOM 9882 C C . PRO A 1 1250 ? -39.464 29.156 -1.485 1.00 91.44 1250 PRO A C 1
ATOM 9884 O O . PRO A 1 1250 ? -40.035 28.158 -1.917 1.00 91.44 1250 PRO A O 1
ATOM 9887 N N . ILE A 1 1251 ? -39.952 29.905 -0.493 1.00 93.44 1251 ILE A N 1
ATOM 9888 C CA . ILE A 1 1251 ? -41.156 29.570 0.272 1.00 93.44 1251 ILE A CA 1
ATOM 9889 C C . ILE A 1 1251 ? -42.396 29.730 -0.610 1.00 93.44 1251 ILE A C 1
ATOM 9891 O O . ILE A 1 1251 ? -43.200 28.803 -0.699 1.00 93.44 1251 ILE A O 1
ATOM 9895 N N . ASP A 1 1252 ? -42.532 30.864 -1.304 1.00 93.75 1252 ASP A N 1
ATOM 9896 C CA . ASP A 1 1252 ? -43.700 31.128 -2.150 1.00 93.75 1252 ASP A CA 1
ATOM 9897 C C . ASP A 1 1252 ? -43.771 30.139 -3.317 1.00 93.75 1252 ASP A C 1
ATOM 9899 O O . ASP A 1 1252 ? -44.832 29.579 -3.583 1.00 93.75 1252 ASP A O 1
ATOM 9903 N N . THR A 1 1253 ? -42.633 29.869 -3.969 1.00 91.88 1253 THR A N 1
ATOM 9904 C CA . THR A 1 1253 ? -42.561 28.958 -5.122 1.00 91.88 1253 THR A CA 1
ATOM 9905 C C . THR A 1 1253 ? -42.948 27.536 -4.723 1.00 91.88 1253 THR A C 1
ATOM 9907 O O . THR A 1 1253 ? -43.818 26.940 -5.353 1.00 91.88 1253 THR A O 1
ATOM 9910 N N . VAL A 1 1254 ? -42.365 26.993 -3.647 1.00 92.38 1254 VAL A N 1
ATOM 9911 C CA . VAL A 1 1254 ? -42.686 25.628 -3.196 1.00 92.38 1254 VAL A CA 1
ATOM 9912 C C . VAL A 1 1254 ? -44.108 25.537 -2.648 1.00 92.38 1254 VAL A C 1
ATOM 9914 O O . VAL A 1 1254 ? -44.799 24.566 -2.942 1.00 92.38 1254 VAL A O 1
ATOM 9917 N N . THR A 1 1255 ? -44.606 26.561 -1.947 1.00 93.06 1255 THR A N 1
ATOM 9918 C CA . THR A 1 1255 ? -45.999 26.587 -1.465 1.00 93.06 1255 THR A CA 1
ATOM 9919 C C . THR A 1 1255 ? -46.999 26.603 -2.626 1.00 93.06 1255 THR A C 1
ATOM 9921 O O . THR A 1 1255 ? -47.978 25.856 -2.602 1.00 93.06 1255 THR A O 1
ATOM 9924 N N . GLN A 1 1256 ? -46.746 27.405 -3.667 1.00 92.25 1256 GLN A N 1
ATOM 9925 C CA . GLN A 1 1256 ? -47.578 27.453 -4.873 1.00 92.25 1256 GLN A CA 1
ATOM 9926 C C . GLN A 1 1256 ? -47.544 26.122 -5.632 1.00 92.25 1256 GLN A C 1
ATOM 9928 O O . GLN A 1 1256 ? -48.604 25.579 -5.939 1.00 92.25 1256 GLN A O 1
ATOM 9933 N N . LEU A 1 1257 ? -46.355 25.558 -5.872 1.00 92.62 1257 LEU A N 1
ATOM 9934 C CA . LEU A 1 1257 ? -46.207 24.260 -6.536 1.00 92.62 1257 LEU A CA 1
ATOM 9935 C C . LEU A 1 1257 ? -46.876 23.134 -5.743 1.00 92.62 1257 LEU A C 1
ATOM 9937 O O . LEU A 1 1257 ? -47.575 22.316 -6.333 1.00 92.62 1257 LEU A O 1
ATOM 9941 N N . ARG A 1 1258 ? -46.741 23.115 -4.411 1.00 91.75 1258 ARG A N 1
ATOM 9942 C CA . ARG A 1 1258 ? -47.387 22.122 -3.540 1.00 91.75 1258 ARG A CA 1
ATOM 9943 C C . ARG A 1 1258 ? -48.908 22.226 -3.624 1.00 91.75 1258 ARG A C 1
ATOM 9945 O O . ARG A 1 1258 ? -49.583 21.214 -3.789 1.00 91.75 1258 ARG A O 1
ATOM 9952 N N . ALA A 1 1259 ? -49.451 23.443 -3.572 1.00 92.44 1259 ALA A N 1
ATOM 9953 C CA . ALA A 1 1259 ? -50.884 23.679 -3.729 1.00 92.44 1259 ALA A CA 1
ATOM 9954 C C . ALA A 1 1259 ? -51.397 23.253 -5.118 1.00 92.44 1259 ALA A C 1
ATOM 9956 O O . ALA A 1 1259 ? -52.460 22.635 -5.208 1.00 92.44 1259 ALA A O 1
ATOM 9957 N N . GLN A 1 1260 ? -50.641 23.525 -6.188 1.00 91.50 1260 GLN A N 1
ATOM 9958 C CA . GLN A 1 1260 ? -50.977 23.096 -7.549 1.00 91.50 1260 GLN A CA 1
ATOM 9959 C C . GLN A 1 1260 ? -50.908 21.567 -7.700 1.00 91.50 1260 GLN A C 1
ATOM 9961 O O . GLN A 1 1260 ? -51.888 20.968 -8.138 1.00 91.50 1260 GLN A O 1
ATOM 9966 N N . GLN A 1 1261 ? -49.823 20.913 -7.260 1.00 92.00 1261 GLN A N 1
ATOM 9967 C CA . GLN A 1 1261 ? -49.689 19.450 -7.304 1.00 92.00 1261 GLN A CA 1
ATOM 9968 C C . GLN A 1 1261 ? -50.831 18.745 -6.553 1.00 92.00 1261 GLN A C 1
ATOM 9970 O O . GLN A 1 1261 ? -51.366 17.762 -7.061 1.00 92.00 1261 GLN A O 1
ATOM 9975 N N . ILE A 1 1262 ? -51.256 19.254 -5.388 1.00 91.00 1262 ILE A N 1
ATOM 9976 C CA . ILE A 1 1262 ? -52.391 18.699 -4.625 1.00 91.00 1262 ILE A CA 1
ATOM 9977 C C . ILE A 1 1262 ? -53.728 18.931 -5.351 1.00 91.00 1262 ILE A C 1
ATOM 9979 O O . ILE A 1 1262 ? -54.548 18.015 -5.440 1.00 91.00 1262 ILE A O 1
ATOM 9983 N N . THR A 1 1263 ? -53.956 20.139 -5.877 1.00 91.31 1263 THR A N 1
ATOM 9984 C CA . THR A 1 1263 ? -55.232 20.522 -6.513 1.00 91.31 1263 THR A CA 1
ATOM 9985 C C . THR A 1 1263 ? -55.444 19.811 -7.850 1.00 91.31 1263 THR A C 1
ATOM 9987 O O . THR A 1 1263 ? -56.534 19.315 -8.124 1.00 91.31 1263 THR A O 1
ATOM 9990 N N . GLU A 1 1264 ? -54.400 19.735 -8.675 1.00 88.56 1264 GLU A N 1
ATOM 9991 C CA . GLU A 1 1264 ? -54.439 19.139 -10.015 1.00 88.56 1264 GLU A CA 1
ATOM 9992 C C . GLU A 1 1264 ? -54.108 17.638 -10.017 1.00 88.56 1264 GLU A C 1
ATOM 9994 O O . GLU A 1 1264 ? -54.342 16.960 -11.017 1.00 88.56 1264 GLU A O 1
ATOM 9999 N N . LYS A 1 1265 ? -53.549 17.112 -8.915 1.00 85.69 1265 LYS A N 1
ATOM 10000 C CA . LYS A 1 1265 ? -52.969 15.756 -8.813 1.00 85.69 1265 LYS A CA 1
ATOM 10001 C C . LYS A 1 1265 ? -51.932 15.466 -9.904 1.00 85.69 1265 LYS A C 1
ATOM 10003 O O . LYS A 1 1265 ? -51.816 14.343 -10.392 1.00 85.69 1265 LYS A O 1
ATOM 10008 N N . ASN A 1 1266 ? -51.183 16.498 -10.286 1.00 87.00 1266 ASN A N 1
ATOM 10009 C CA . ASN A 1 1266 ? -50.233 16.479 -11.390 1.00 87.00 1266 ASN A CA 1
ATOM 10010 C C . ASN A 1 1266 ? -48.786 16.471 -10.851 1.00 87.00 1266 ASN A C 1
ATOM 10012 O O . ASN A 1 1266 ? -48.274 17.533 -10.498 1.00 87.00 1266 ASN A O 1
ATOM 10016 N N . PRO A 1 1267 ? -48.091 15.315 -10.800 1.00 88.00 1267 PRO A N 1
ATOM 10017 C CA . PRO A 1 1267 ? -46.742 15.208 -10.227 1.00 88.00 1267 PRO A CA 1
ATOM 10018 C C . PRO A 1 1267 ? -45.644 15.829 -11.111 1.00 88.00 1267 PRO A C 1
ATOM 10020 O O . PRO A 1 1267 ? -44.465 15.727 -10.790 1.00 88.00 1267 PRO A O 1
ATOM 10023 N N . ARG A 1 1268 ? -46.010 16.440 -12.248 1.00 90.25 1268 ARG A N 1
ATOM 10024 C CA . ARG A 1 1268 ? -45.081 17.009 -13.238 1.00 90.25 1268 ARG A CA 1
ATOM 10025 C C . ARG A 1 1268 ? -44.734 18.480 -12.985 1.00 90.25 1268 ARG A C 1
ATOM 10027 O O . ARG A 1 1268 ? -43.888 19.034 -13.683 1.00 90.25 1268 ARG A O 1
ATOM 10034 N N . LEU A 1 1269 ? -45.404 19.128 -12.030 1.00 92.25 1269 LEU A N 1
ATOM 10035 C CA . LEU A 1 1269 ? -45.218 20.550 -11.742 1.00 92.25 1269 LEU A CA 1
ATOM 10036 C C . LEU A 1 1269 ? -43.970 20.771 -10.878 1.00 92.25 1269 LEU A C 1
ATOM 10038 O O . LEU A 1 1269 ? -43.916 20.289 -9.748 1.00 92.25 1269 LEU A O 1
ATOM 10042 N N . GLY A 1 1270 ? -42.988 21.500 -11.402 1.00 91.75 1270 GLY A N 1
ATOM 10043 C CA . GLY A 1 1270 ? -41.702 21.780 -10.758 1.00 91.75 1270 GLY A CA 1
ATOM 10044 C C . GLY A 1 1270 ? -41.295 23.250 -10.858 1.00 91.75 1270 GLY A C 1
ATOM 10045 O O . GLY A 1 1270 ? -42.049 24.097 -11.337 1.00 91.75 1270 GLY A O 1
ATOM 10046 N N . VAL A 1 1271 ? -40.085 23.561 -10.399 1.00 92.69 1271 VAL A N 1
ATOM 10047 C CA . VAL A 1 1271 ? -39.542 24.925 -10.390 1.00 92.69 1271 VAL A CA 1
ATOM 10048 C C . VAL A 1 1271 ? -39.056 25.324 -11.786 1.00 92.69 1271 VAL A C 1
ATOM 10050 O O . VAL A 1 1271 ? -38.091 24.757 -12.300 1.00 92.69 1271 VAL A O 1
ATOM 10053 N N . ASP A 1 1272 ? -39.664 26.358 -12.372 1.00 90.12 1272 ASP A N 1
ATOM 10054 C CA . ASP A 1 1272 ? -39.179 26.992 -13.603 1.00 90.12 1272 ASP A CA 1
ATOM 10055 C C . ASP A 1 1272 ? -37.919 27.840 -13.341 1.00 90.12 1272 ASP A C 1
ATOM 10057 O O . ASP A 1 1272 ? -37.960 29.059 -13.178 1.00 90.12 1272 ASP A O 1
ATOM 10061 N N . ALA A 1 1273 ? -36.767 27.171 -13.307 1.00 86.50 1273 ALA A N 1
ATOM 10062 C CA . ALA A 1 1273 ? -35.453 27.782 -13.091 1.00 86.50 1273 ALA A CA 1
ATOM 10063 C C . ALA A 1 1273 ? -34.943 28.647 -14.270 1.00 86.50 1273 ALA A C 1
ATOM 10065 O O . ALA A 1 1273 ? -33.882 29.278 -14.181 1.00 86.50 1273 ALA A O 1
ATOM 10066 N N . LEU A 1 1274 ? -35.656 28.652 -15.403 1.00 86.69 1274 LEU A N 1
ATOM 10067 C CA . LEU A 1 1274 ? -35.254 29.350 -16.628 1.00 86.69 1274 LEU A CA 1
ATOM 10068 C C . LEU A 1 1274 ? -36.185 30.509 -17.010 1.00 86.69 1274 LEU A C 1
ATOM 10070 O O . LEU A 1 1274 ? -35.818 31.270 -17.905 1.00 86.69 1274 LEU A O 1
ATOM 10074 N N . TYR A 1 1275 ? -37.297 30.703 -16.292 1.00 86.50 1275 TYR A N 1
ATOM 10075 C CA . TYR A 1 1275 ? -38.316 31.728 -16.557 1.00 86.50 1275 TYR A CA 1
ATOM 10076 C C . TYR A 1 1275 ? -39.007 31.561 -17.926 1.00 86.50 1275 TYR A C 1
ATOM 10078 O O . TYR A 1 1275 ? -39.307 32.537 -18.616 1.00 86.50 1275 TYR A O 1
ATOM 10086 N N . ASN A 1 1276 ? -39.278 30.313 -18.312 1.00 82.06 1276 ASN A N 1
ATOM 10087 C CA . ASN A 1 1276 ? -40.045 29.963 -19.510 1.00 82.06 1276 ASN A CA 1
ATOM 10088 C C . ASN A 1 1276 ? -41.558 30.252 -19.379 1.00 82.06 1276 ASN A C 1
ATOM 10090 O O . ASN A 1 1276 ? -42.265 30.278 -20.386 1.00 82.06 1276 ASN A O 1
ATOM 10094 N N . GLY A 1 1277 ? -42.067 30.463 -18.160 1.00 84.75 1277 GLY A N 1
ATOM 10095 C CA . GLY A 1 1277 ? -43.461 30.818 -17.874 1.00 84.75 1277 GLY A CA 1
ATOM 10096 C C . GLY A 1 1277 ? -44.408 29.628 -17.682 1.00 84.75 1277 GLY A C 1
ATOM 10097 O O . GLY A 1 1277 ? -45.624 29.816 -17.691 1.00 84.75 1277 GLY A O 1
ATOM 10098 N N . THR A 1 1278 ? -43.880 28.413 -17.513 1.00 85.94 1278 THR A N 1
ATOM 10099 C CA . THR A 1 1278 ? -44.661 27.189 -17.266 1.00 85.94 1278 THR A CA 1
ATOM 10100 C C . THR A 1 1278 ? -43.972 26.310 -16.226 1.00 85.94 1278 THR A C 1
ATOM 10102 O O . THR A 1 1278 ? -42.780 26.029 -16.329 1.00 85.94 1278 THR A O 1
ATOM 10105 N N . ASN A 1 1279 ? -44.744 25.844 -15.242 1.00 87.12 1279 ASN A N 1
ATOM 10106 C CA . ASN A 1 1279 ? -44.268 24.945 -14.189 1.00 87.12 1279 ASN A CA 1
ATOM 10107 C C . ASN A 1 1279 ? -44.293 23.465 -14.619 1.00 87.12 1279 ASN A C 1
ATOM 10109 O O . ASN A 1 1279 ? -43.754 22.624 -13.906 1.00 87.12 1279 ASN A O 1
ATOM 10113 N N . ASP A 1 1280 ? -44.920 23.105 -15.749 1.00 91.38 1280 ASP A N 1
ATOM 10114 C CA . ASP A 1 1280 ? -44.988 21.706 -16.193 1.00 91.38 1280 ASP A CA 1
ATOM 10115 C C . ASP A 1 1280 ? -43.658 21.271 -16.822 1.00 91.38 1280 ASP A C 1
ATOM 10117 O O . ASP A 1 1280 ? -43.336 21.603 -17.969 1.00 91.38 1280 ASP A O 1
ATOM 10121 N N . MET A 1 1281 ? -42.900 20.472 -16.076 1.00 90.81 1281 MET A N 1
ATOM 10122 C CA . MET A 1 1281 ? -41.593 19.958 -16.476 1.00 90.81 1281 MET A CA 1
ATOM 10123 C C . MET A 1 1281 ? -41.664 19.046 -17.707 1.00 90.81 1281 MET A C 1
ATOM 10125 O O . MET A 1 1281 ? -40.677 18.938 -18.436 1.00 90.81 1281 MET A O 1
ATOM 10129 N N . LYS A 1 1282 ? -42.830 18.454 -18.014 1.00 89.44 1282 LYS A N 1
ATOM 10130 C CA . LYS A 1 1282 ? -43.046 17.725 -19.273 1.00 89.44 1282 LYS A CA 1
ATOM 10131 C C . LYS A 1 1282 ? -43.065 18.665 -20.469 1.00 89.44 1282 LYS A C 1
ATOM 10133 O O . LYS A 1 1282 ? -42.436 18.363 -21.479 1.00 89.44 1282 LYS A O 1
ATOM 10138 N N . SER A 1 1283 ? -43.718 19.822 -20.342 1.00 87.81 1283 SER A N 1
ATOM 10139 C CA . SER A 1 1283 ? -43.715 20.855 -21.387 1.00 87.81 1283 SER A CA 1
ATOM 10140 C C . SER A 1 1283 ? -42.313 21.431 -21.634 1.00 87.81 1283 SER A C 1
ATOM 10142 O O . SER A 1 1283 ? -41.951 21.707 -22.777 1.00 87.81 1283 SER A O 1
ATOM 10144 N N . LEU A 1 1284 ? -41.491 21.522 -20.580 1.00 86.88 1284 LEU A N 1
ATOM 10145 C CA . LEU A 1 1284 ? -40.096 21.969 -20.655 1.00 86.88 1284 LEU A CA 1
ATOM 10146 C C . LEU A 1 1284 ? -39.090 20.865 -21.028 1.00 86.88 1284 LEU A C 1
ATOM 10148 O O . LEU A 1 1284 ? -37.924 21.170 -21.258 1.00 86.88 1284 LEU A O 1
ATOM 10152 N N . ASN A 1 1285 ? -39.525 19.605 -21.137 1.00 86.56 1285 ASN A N 1
ATOM 10153 C CA . ASN A 1 1285 ? -38.676 18.423 -21.353 1.00 86.56 1285 ASN A CA 1
ATOM 10154 C C . ASN A 1 1285 ? -37.577 18.225 -20.282 1.00 86.56 1285 ASN A C 1
ATOM 10156 O O . ASN A 1 1285 ? -36.523 17.668 -20.582 1.00 86.56 1285 ASN A O 1
ATOM 10160 N N . VAL A 1 1286 ? -37.825 18.643 -19.034 1.00 90.12 1286 VAL A N 1
ATOM 10161 C CA . VAL A 1 1286 ? -36.914 18.427 -17.896 1.00 90.12 1286 VAL A CA 1
ATOM 10162 C C . VAL A 1 1286 ? -37.128 17.010 -17.362 1.00 90.12 1286 VAL A C 1
ATOM 10164 O O . VAL A 1 1286 ? -38.045 16.746 -16.578 1.00 90.12 1286 VAL A O 1
ATOM 10167 N N . ILE A 1 1287 ? -36.298 16.087 -17.844 1.00 89.50 1287 ILE A N 1
ATOM 10168 C CA . ILE A 1 1287 ? -36.444 14.640 -17.654 1.00 89.50 1287 ILE A CA 1
ATOM 10169 C C . ILE A 1 1287 ? -35.242 14.100 -16.878 1.00 89.50 1287 ILE A C 1
ATOM 10171 O O . ILE A 1 1287 ? -34.102 14.277 -17.301 1.00 89.50 1287 ILE A O 1
ATOM 10175 N N . GLU A 1 1288 ? -35.508 13.383 -15.788 1.00 90.44 1288 GLU A N 1
ATOM 10176 C CA . GLU A 1 1288 ? -34.510 12.661 -14.996 1.00 90.44 1288 GLU A CA 1
ATOM 10177 C C . GLU A 1 1288 ? -34.862 11.160 -14.967 1.00 90.44 1288 GLU A C 1
ATOM 10179 O O . GLU A 1 1288 ? -36.011 10.758 -15.173 1.00 90.44 1288 GLU A O 1
ATOM 10184 N N . THR A 1 1289 ? -33.870 10.295 -14.749 1.00 91.88 1289 THR A N 1
ATOM 10185 C CA . THR A 1 1289 ? -34.109 8.840 -14.717 1.00 91.88 1289 THR A CA 1
ATOM 10186 C C . THR A 1 1289 ? -34.715 8.414 -13.382 1.00 91.88 1289 THR A C 1
ATOM 10188 O O . THR A 1 1289 ? -34.299 8.897 -12.324 1.00 91.88 1289 THR A O 1
ATOM 10191 N N . LEU A 1 1290 ? -35.674 7.478 -13.409 1.00 93.19 1290 LEU A N 1
ATOM 10192 C CA . LEU A 1 1290 ? -36.272 6.932 -12.184 1.00 93.19 1290 LEU A CA 1
ATOM 10193 C C . LEU A 1 1290 ? -35.198 6.320 -11.274 1.00 93.19 1290 LEU A C 1
ATOM 10195 O O . LEU A 1 1290 ? -35.206 6.551 -10.065 1.00 93.19 1290 LEU A O 1
ATOM 10199 N N . LEU A 1 1291 ? -34.260 5.578 -11.872 1.00 92.19 1291 LEU A N 1
ATOM 10200 C CA . LEU A 1 1291 ? -33.141 4.942 -11.180 1.00 92.19 1291 LEU A CA 1
ATOM 10201 C C . LEU A 1 1291 ? -32.306 5.967 -10.393 1.00 92.19 1291 LEU A C 1
ATOM 10203 O O . LEU A 1 1291 ? -32.062 5.767 -9.207 1.00 92.19 1291 LEU A O 1
ATOM 10207 N N . SER A 1 1292 ? -31.957 7.107 -11.005 1.00 92.88 1292 SER A N 1
ATOM 10208 C CA . SER A 1 1292 ? -31.188 8.160 -10.330 1.00 92.88 1292 SER A CA 1
ATOM 10209 C C . SER A 1 1292 ? -31.898 8.704 -9.088 1.00 92.88 1292 SER A C 1
ATOM 10211 O O . SER A 1 1292 ? -31.281 8.793 -8.029 1.00 92.88 1292 SER A O 1
ATOM 10213 N N . LYS A 1 1293 ? -33.200 9.021 -9.170 1.00 93.25 1293 LYS A N 1
ATOM 10214 C CA . LYS A 1 1293 ? -33.945 9.543 -8.006 1.00 93.25 1293 LYS A CA 1
ATOM 10215 C C . LYS A 1 1293 ? -34.135 8.507 -6.905 1.00 93.25 1293 LYS A C 1
ATOM 10217 O O . LYS A 1 1293 ? -34.102 8.871 -5.731 1.00 93.25 1293 LYS A O 1
ATOM 10222 N N . LYS A 1 1294 ? -34.317 7.234 -7.261 1.00 94.12 1294 LYS A N 1
ATOM 10223 C CA . LYS A 1 1294 ? -34.416 6.153 -6.276 1.00 94.12 1294 LYS A CA 1
ATOM 10224 C C . LYS A 1 1294 ? -33.131 6.003 -5.472 1.00 94.12 1294 LYS A C 1
ATOM 10226 O O . LYS A 1 1294 ? -33.201 6.025 -4.243 1.00 94.12 1294 LYS A O 1
ATOM 10231 N N . GLU A 1 1295 ? -31.983 5.923 -6.142 1.00 94.00 1295 GLU A N 1
ATOM 10232 C CA . GLU A 1 1295 ? -30.705 5.773 -5.443 1.00 94.00 1295 GLU A CA 1
ATOM 10233 C C . GLU A 1 1295 ? -30.339 7.025 -4.639 1.00 94.00 1295 GLU A C 1
ATOM 10235 O O . GLU A 1 1295 ? -29.956 6.888 -3.481 1.00 94.00 1295 GLU A O 1
ATOM 10240 N N . GLN A 1 1296 ? -30.600 8.240 -5.145 1.00 94.81 1296 GLN A N 1
ATOM 10241 C CA . GLN A 1 1296 ? -30.399 9.473 -4.365 1.00 94.81 1296 GLN A CA 1
ATOM 10242 C C . GLN A 1 1296 ? -31.161 9.453 -3.026 1.00 94.81 1296 GLN A C 1
ATOM 10244 O O . GLN A 1 1296 ? -30.573 9.732 -1.981 1.00 94.81 1296 GLN A O 1
ATOM 10249 N N . ILE A 1 1297 ? -32.455 9.101 -3.023 1.00 95.12 1297 ILE A N 1
ATOM 10250 C CA . ILE A 1 1297 ? -33.252 9.048 -1.782 1.00 95.12 1297 ILE A CA 1
ATOM 10251 C C . ILE A 1 1297 ? -32.787 7.891 -0.880 1.00 95.12 1297 ILE A C 1
ATOM 10253 O O . ILE A 1 1297 ? -32.653 8.069 0.333 1.00 95.12 1297 ILE A O 1
ATOM 10257 N N . SER A 1 1298 ? -32.515 6.721 -1.466 1.00 95.06 1298 SER A N 1
ATOM 10258 C CA . SER A 1 1298 ? -32.086 5.509 -0.755 1.00 95.06 1298 SER A CA 1
ATOM 10259 C C . SER A 1 1298 ? -30.736 5.694 -0.054 1.00 95.06 1298 SER A C 1
ATOM 10261 O O . SER A 1 1298 ? -30.630 5.483 1.156 1.00 95.06 1298 SER A O 1
ATOM 10263 N N . LEU A 1 1299 ? -29.710 6.138 -0.785 1.00 95.38 1299 LEU A N 1
ATOM 10264 C CA . LEU A 1 1299 ? -28.355 6.332 -0.269 1.00 95.38 1299 LEU A CA 1
ATOM 10265 C C . LEU A 1 1299 ? -28.304 7.462 0.768 1.00 95.38 1299 LEU A C 1
ATOM 10267 O O . LEU A 1 1299 ? -27.671 7.296 1.815 1.00 95.38 1299 LEU A O 1
ATOM 10271 N N . ALA A 1 1300 ? -29.029 8.568 0.542 1.00 95.69 1300 ALA A N 1
ATOM 10272 C CA . ALA A 1 1300 ? -29.157 9.632 1.537 1.00 95.69 1300 ALA A CA 1
ATOM 10273 C C . ALA A 1 1300 ? -29.755 9.098 2.850 1.00 95.69 1300 ALA A C 1
ATOM 10275 O O . ALA A 1 1300 ? -29.152 9.276 3.909 1.00 95.69 1300 ALA A O 1
ATOM 10276 N N . ALA A 1 1301 ? -30.885 8.383 2.798 1.00 95.38 1301 ALA A N 1
ATOM 10277 C CA . ALA A 1 1301 ? -31.523 7.821 3.990 1.00 95.38 1301 ALA A CA 1
ATOM 10278 C C . ALA A 1 1301 ? -30.606 6.831 4.739 1.00 95.38 1301 ALA A C 1
ATOM 10280 O O . ALA A 1 1301 ? -30.491 6.901 5.966 1.00 95.38 1301 ALA A O 1
ATOM 10281 N N . GLN A 1 1302 ? -29.895 5.960 4.015 1.00 94.50 1302 GLN A N 1
ATOM 10282 C CA . GLN A 1 1302 ? -28.961 4.988 4.596 1.00 94.50 1302 GLN A CA 1
ATOM 10283 C C . GLN A 1 1302 ? -27.776 5.656 5.315 1.00 94.50 1302 GLN A C 1
ATOM 10285 O O . GLN A 1 1302 ? -27.457 5.285 6.449 1.00 94.50 1302 GLN A O 1
ATOM 10290 N N . VAL A 1 1303 ? -27.149 6.670 4.707 1.00 94.81 1303 VAL A N 1
ATOM 10291 C CA . VAL A 1 1303 ? -26.034 7.404 5.332 1.00 94.81 1303 VAL A CA 1
ATOM 10292 C C . VAL A 1 1303 ? -26.516 8.238 6.520 1.00 94.81 1303 VAL A C 1
ATOM 10294 O O . VAL A 1 1303 ? -25.873 8.227 7.569 1.00 94.81 1303 VAL A O 1
ATOM 10297 N N . VAL A 1 1304 ? -27.687 8.875 6.430 1.00 95.38 1304 VAL A N 1
ATOM 10298 C CA . VAL A 1 1304 ? -28.315 9.583 7.562 1.00 95.38 1304 VAL A CA 1
ATOM 10299 C C . VAL A 1 1304 ? -28.567 8.623 8.730 1.00 95.38 1304 VAL A C 1
ATOM 10301 O O . VAL A 1 1304 ? -28.223 8.933 9.870 1.00 95.38 1304 VAL A O 1
ATOM 10304 N N . ARG A 1 1305 ? -29.089 7.420 8.459 1.00 94.31 1305 ARG A N 1
ATOM 10305 C CA . ARG A 1 1305 ? -29.274 6.359 9.459 1.00 94.31 1305 ARG A CA 1
ATOM 10306 C C . ARG A 1 1305 ? -27.961 5.893 10.087 1.00 94.31 1305 ARG A C 1
ATOM 10308 O O . ARG A 1 1305 ? -27.956 5.557 11.270 1.00 94.31 1305 ARG A O 1
ATOM 10315 N N . MET A 1 1306 ? -26.865 5.855 9.331 1.00 93.50 1306 MET A N 1
ATOM 10316 C CA . MET A 1 1306 ? -25.543 5.552 9.880 1.00 93.50 1306 MET A CA 1
ATOM 10317 C C . MET A 1 1306 ? -25.057 6.677 10.801 1.00 93.50 1306 MET A C 1
ATOM 10319 O O . MET A 1 1306 ? -24.682 6.402 11.935 1.00 93.50 1306 MET A O 1
ATOM 10323 N N . ILE A 1 1307 ? -25.150 7.937 10.369 1.00 94.31 1307 ILE A N 1
ATOM 10324 C CA . ILE A 1 1307 ? -24.727 9.112 11.152 1.00 94.31 1307 ILE A CA 1
ATOM 10325 C C . ILE A 1 1307 ? -25.525 9.231 12.462 1.00 94.31 1307 ILE A C 1
ATOM 10327 O O . ILE A 1 1307 ? -24.936 9.462 13.517 1.00 94.31 1307 ILE A O 1
ATOM 10331 N N . LEU A 1 1308 ? -26.842 8.991 12.432 1.00 92.81 1308 LEU A N 1
ATOM 10332 C CA . LEU A 1 1308 ? -27.711 9.010 13.620 1.00 92.81 1308 LEU A CA 1
ATOM 10333 C C . LEU A 1 1308 ? -27.435 7.877 14.628 1.00 92.81 1308 LEU A C 1
ATOM 10335 O O . LEU A 1 1308 ? -27.939 7.936 15.750 1.00 92.81 1308 LEU A O 1
ATOM 10339 N N . LYS A 1 1309 ? -26.655 6.852 14.258 1.00 91.56 1309 LYS A N 1
ATOM 10340 C CA . LYS A 1 1309 ? -26.203 5.787 15.172 1.00 91.56 1309 LYS A CA 1
ATOM 10341 C C . LYS A 1 1309 ? -24.885 6.111 15.886 1.00 91.56 1309 LYS A C 1
ATOM 10343 O O . LYS A 1 1309 ? -24.529 5.374 16.798 1.00 91.56 1309 LYS A O 1
ATOM 10348 N N . ILE A 1 1310 ? -24.160 7.159 15.483 1.00 91.12 1310 ILE A N 1
ATOM 10349 C CA . ILE A 1 1310 ? -22.850 7.510 16.052 1.00 91.12 1310 ILE A CA 1
ATOM 10350 C C . ILE A 1 1310 ? -23.048 8.529 17.182 1.00 91.12 1310 ILE A C 1
ATOM 10352 O O . ILE A 1 1310 ? -23.172 9.729 16.932 1.00 91.12 1310 ILE A O 1
ATOM 10356 N N . ASP A 1 1311 ? -23.069 8.046 18.425 1.00 87.88 1311 ASP A N 1
ATOM 10357 C CA . ASP A 1 1311 ? -23.292 8.844 19.637 1.00 87.88 1311 ASP A CA 1
ATOM 10358 C C . ASP A 1 1311 ? -22.037 9.049 20.513 1.00 87.88 1311 ASP A C 1
ATOM 10360 O O . ASP A 1 1311 ? -22.054 9.898 21.399 1.00 87.88 1311 ASP A O 1
ATOM 10364 N N . ASP A 1 1312 ? -20.941 8.322 20.284 1.00 86.06 1312 ASP A N 1
ATOM 10365 C CA . ASP A 1 1312 ? -19.679 8.435 21.035 1.00 86.06 1312 ASP A CA 1
ATOM 10366 C C . ASP A 1 1312 ? -18.506 8.575 20.055 1.00 86.06 1312 ASP A C 1
ATOM 10368 O O . ASP A 1 1312 ? -18.200 7.644 19.311 1.00 86.06 1312 ASP A O 1
ATOM 10372 N N . VAL A 1 1313 ? -17.838 9.733 20.052 1.00 82.88 1313 VAL A N 1
ATOM 10373 C CA . VAL A 1 1313 ? -16.662 10.002 19.206 1.00 82.88 1313 VAL A CA 1
ATOM 10374 C C . VAL A 1 1313 ? -15.480 10.403 20.074 1.00 82.88 1313 VAL A C 1
ATOM 10376 O O . VAL A 1 1313 ? -15.606 11.226 20.981 1.00 82.88 1313 VAL A O 1
ATOM 10379 N N . ARG A 1 1314 ? -14.318 9.814 19.785 1.00 78.88 1314 ARG A N 1
ATOM 10380 C CA . ARG A 1 1314 ? -13.044 10.085 20.457 1.00 78.88 1314 ARG A CA 1
ATOM 10381 C C . ARG A 1 1314 ? -12.080 10.675 19.440 1.00 78.88 1314 ARG A C 1
ATOM 10383 O O . ARG A 1 1314 ? -11.776 10.019 18.450 1.00 78.88 1314 ARG A O 1
ATOM 10390 N N . ILE A 1 1315 ? -11.613 11.892 19.691 1.00 67.81 1315 ILE A N 1
ATOM 10391 C CA . ILE A 1 1315 ? -10.577 12.545 18.889 1.00 67.81 1315 ILE A CA 1
ATOM 10392 C C . ILE A 1 1315 ? -9.293 12.565 19.736 1.00 67.81 1315 ILE A C 1
ATOM 10394 O O . ILE A 1 1315 ? -9.338 13.080 20.858 1.00 67.81 1315 ILE A O 1
ATOM 10398 N N . PRO A 1 1316 ? -8.174 11.980 19.269 1.00 58.81 1316 PRO A N 1
ATOM 10399 C CA . PRO A 1 1316 ? -6.877 12.151 19.917 1.00 58.81 1316 PRO A CA 1
ATOM 10400 C C . PRO A 1 1316 ? -6.338 13.566 19.646 1.00 58.81 1316 PRO A C 1
ATOM 10402 O O . PRO A 1 1316 ? -6.342 14.016 18.503 1.00 58.81 1316 PRO A O 1
ATOM 10405 N N . ASP A 1 1317 ? -5.837 14.261 20.672 1.00 52.66 1317 ASP A N 1
ATOM 10406 C CA . ASP A 1 1317 ? -5.384 15.663 20.550 1.00 52.66 1317 ASP A CA 1
ATOM 10407 C C . ASP A 1 1317 ? -4.125 15.860 19.665 1.00 52.66 1317 ASP A C 1
ATOM 10409 O O . ASP A 1 1317 ? -3.730 16.997 19.405 1.00 52.66 1317 ASP A O 1
ATOM 10413 N N . GLU A 1 1318 ? -3.504 14.785 19.157 1.00 47.28 1318 GLU A N 1
ATOM 10414 C CA . GLU A 1 1318 ? -2.313 14.846 18.288 1.00 47.28 1318 GLU A CA 1
ATOM 10415 C C . GLU A 1 1318 ? -2.539 15.642 16.985 1.00 47.28 1318 GLU A C 1
ATOM 10417 O O . GLU A 1 1318 ? -1.579 16.161 16.418 1.00 47.28 1318 GLU A O 1
ATOM 10422 N N . GLU A 1 1319 ? -3.790 15.812 16.539 1.00 43.56 1319 GLU A N 1
ATOM 10423 C CA . GLU A 1 1319 ? -4.127 16.590 15.335 1.00 43.56 1319 GLU A CA 1
ATOM 10424 C C . GLU A 1 1319 ? -4.157 18.122 15.569 1.00 43.56 1319 GLU A C 1
ATOM 10426 O O . GLU A 1 1319 ? -4.036 18.880 14.610 1.00 43.56 1319 GLU A O 1
ATOM 10431 N N . GLN A 1 1320 ? -4.254 18.627 16.813 1.00 36.09 1320 GLN A N 1
ATOM 10432 C CA . GLN A 1 1320 ? -4.417 20.079 17.063 1.00 36.09 1320 GLN A CA 1
ATOM 10433 C C . GLN A 1 1320 ? -3.110 20.885 17.154 1.00 36.09 1320 GLN A C 1
ATOM 10435 O O . GLN A 1 1320 ? -3.134 22.099 16.958 1.00 36.09 1320 GLN A O 1
ATOM 10440 N N . ASN A 1 1321 ? -1.961 20.247 17.394 1.00 34.16 1321 ASN A N 1
ATOM 10441 C CA . ASN A 1 1321 ? -0.661 20.938 17.478 1.00 34.16 1321 ASN A CA 1
ATOM 10442 C C . ASN A 1 1321 ? 0.022 21.173 16.113 1.00 34.16 1321 ASN A C 1
ATOM 10444 O O . ASN A 1 1321 ? 1.167 21.618 16.080 1.00 34.16 1321 ASN A O 1
ATOM 10448 N N . MET A 1 1322 ? -0.663 20.895 14.996 1.00 32.06 1322 MET A N 1
ATOM 10449 C CA . MET A 1 1322 ? -0.149 21.104 13.630 1.00 32.06 1322 MET A CA 1
ATOM 10450 C C . MET A 1 1322 ? -0.861 22.239 12.866 1.00 32.06 1322 MET A C 1
ATOM 10452 O O . MET A 1 1322 ? -0.696 22.370 11.654 1.00 32.06 1322 MET A O 1
ATOM 10456 N N . GLY A 1 1323 ? -1.636 23.077 13.564 1.00 31.88 1323 GLY A N 1
ATOM 10457 C CA . GLY A 1 1323 ? -2.325 24.234 12.987 1.00 31.88 1323 GLY A CA 1
ATOM 10458 C C . GLY A 1 1323 ? -1.506 25.533 13.020 1.00 31.88 1323 GLY A C 1
ATOM 10459 O O . GLY A 1 1323 ? -1.621 26.272 13.993 1.00 31.88 1323 GLY A O 1
ATOM 10460 N N . TYR A 1 1324 ? -0.806 25.816 11.909 1.00 32.94 1324 TYR A N 1
ATOM 10461 C CA . TYR A 1 1324 ? -0.095 27.065 11.531 1.00 32.94 1324 TYR A CA 1
ATOM 10462 C C . TYR A 1 1324 ? 1.117 27.524 12.368 1.00 32.94 1324 TYR A C 1
ATOM 10464 O O . TYR A 1 1324 ? 0.944 28.009 13.506 1.00 32.94 1324 TYR A O 1
#

InterPro domains:
  IPR002194 Chaperonin TCP-1, conserved site [PS00750] (831-843)
  IPR002194 Chaperonin TCP-1, conserved site [PS00751] (852-868)
  IPR002194 Chaperonin TCP-1, conserved site [PS00995] (880-888)
  IPR002423 Chaperonin Cpn60/GroEL/TCP-1 family [PF00118] (826-1313)
  IPR007234 Vps53, N-terminal [PF04100] (40-396)
  IPR012718 T-complex protein 1, epsilon subunit [TIGR02343] (789-1316)
  IPR012718 T-complex protein 1, epsilon subunit [cd03339] (792-1314)
  IPR017998 T-complex protein 1 [PR00304] (828-844)
  IPR017998 T-complex protein 1 [PR00304] (850-868)
  IPR017998 T-complex protein 1 [PR00304] (880-899)
  IPR017998 T-complex protein 1 [PR00304] (1164-1186)
  IPR017998 T-complex protein 1 [PR00304] (1198-1210)
  IPR027409 GroEL-like apical domain superfamily [G3DSA:3.50.7.10] (1006-1160)
  IPR027409 GroEL-like apical domain superfamily [SSF52029] (1001-1169)
  IPR027410 TCP-1-like chaperonin intermediate domain superfamily [G3DSA:3.30.260.10] (936-1196)
  IPR027410 TCP-1-like chaperonin intermediate domain superfamily [SSF54849] (941-1197)
  IPR027413 GroEL-like equatorial domain superfamily [G3DSA:1.10.560.10] (823-1313)
  IPR027413 GroEL-like equatorial domain superfamily [SSF48592] (807-1313)
  IPR031745 Vps53, C-terminal [PF16854] (640-723)
  IPR038260 Vps53, C-terminal domain superfamily [G3DSA:1.10.357.110] (606-763)

Foldseek 3Di:
DDDDDDDDDDDPPPPPPPVVVVVVVVVLVVPPPDPVSDPPDDPVVVVCVCDVDPVSVVCVVVVCVVVVVVVVVVVVVVVVVVVVVVVVVVVVVVVVVVVVVVVVVVVVVVVVVVVVVVVVCVVVCVVCVVVVVVVVVVVVVVVVVVLVVLVVLLVVLLVVLVVVLVVLCLVVCLVRVLSNVVSLVVCPVVCVDVVNVVSVVSNVVSLVSLLVVLLVVLVVCVVVLDDDPSLLSSQSSQVSRDPVSVVVNLVVVLCVLCVVVCVQLPLPHPCVDLQNVLVLLVVVVVSLVCCCVSVPPSSHDVVSVSSLVSVLVSLVVNQVSCLVSCVVPVVVDAVVSLLVSLVSLQVSLVVVCVVDPDDVPGDSQCSNLQSSQVNCVNVLVVLLVVLVVLLVVLLVCVVVCVQQDFCVVDLAAAATPSLVVSVVSVVVVLVVLVRRHSDSLVSLVSCLVSNLVSLVSCLVRVQVVLADDPPPPDDDDDDPPPDPPPDDPPDDDADDLSSLLSLLNSLNNLQVSLVVVVVVQVVSCVSPVPDDNVVSSVSSVVSNVSSLVSNLVRLVVVLVVLLVVVLVDQQQPQPAADAADPSLVVNLVVLLVVLVSSCSRCVVVVVSNLVSLQVNLLSSLVVNLVSLLSNPAHDLRSLVNVLNNLVSNLVSSLCSSCRPNPDPDHRDPSSNCSSCVSSLVSNLLSVLLNDDCPDLLVSLVSCCVSCVPDDLVSVVSSCRNNVHDPVRVVVSSVSNVVVVVVVVVVPPDDDDDDDDPDPPPPDDDPDDDDDDDDDDDDDDDDDDDPFPQDADPVRDTDTPDPLVVQWDKFFFLRLLVVLLVLLLVLLVVLLQLDFLLRAWDWAAAPVGDTATASQLQVVLVRDDDPDPSSVLLNVLLVVLCVPQVDCSSVLSNLLSLLSVLVNVLVVVVHALLLLLVLLVVLLVLLLVLLVVQKDFFDLPDLVLLLLQLLLLLSSIPCNVVSSVLSNLLSVLQVQQADLVVLAGDCLLEAEAEDADDAQVPWDKALADKAQFAWPDPPADQKDFFFWEQAEADEQFPDDPPDDDDDDDPDPVVVVVVVVVRVVRLVVLLVLCVVQVGQEYEYCAYYDPSSSVVCVVVNRIYIHNDHPSRSVSNCQQQVAAYDHDSVVRHNNRIGTFGMWGWDDDDPDPTIMIRGHRTPRSNHIYIYGYHNDPNVRVNSVSSSSSSSSQSSLCSVPSIKDFDQLLSLLSSLVSLLVVLVVDDDSSSSSSNSSSSSSLSSLLSLCVSLVHRSVVQSVVQSVCCVVVVNSQFHDPSPPPPGRRSVVVSNIGRSVSVSSSSVSSSVSSSVSSVDRIDIGRSPVVVPDD

Organism: Strongyloides stercoralis (NCBI:txid6248)

Secondary structure (DSSP, 8-state):
-------------SSSSTTHHHHHHHHHHHH--SGGG-TT--HHHHHHHH-SSGGGGGGHHHHHHHHHHHHHHHHHHHHHHHHHHHHHHHHHHHHHHHHHHHHHHHHHHHHHHHHHHHHHHHHHHHHTHHHHHHHHHHHHHHHHHHHHHHHHHHHHHHHHHHHHTTTT-HHHHHHHHHHHHHHHHTTGGGTTSHHHHHHHHHHHHHHHHHHHHHHHHHHHHHHHT---HHHHHHHHHHTTS-HHHHHHHHHHHHHHHHHHHHHHT-TT-GGGSGGGHHHHHHHHHHHHHHHHHHS-TTSS-GGG-HHHHHHHHHHHHHHHHHHHHHHHTGGG--HHHHHHHHHHHHHHHHHHHHHS--BTTB--TTTTGGGGGGGHHHHHHHHHHHHHHHHHHHHHHHHHTTT---TTT-SS----HHHHHHHHHHHHHHHHHHHH-SSHHHHHHHHHHHHHHHHHHIIIIIIGGGSPPGGGSS---S---S-TT----TT--SPPHHHHHHHHHHHHHHHHHHHHHHHHHHHHHTT-TT---HHHHHHHHHHHHHHHHHHHHHHHHHHHHHHHHHHHS-GGG--S--SS-HHHHHHHHHHHHHHHHHHHHTSS-HHHHHHHHHHHHHHHHHHHHHHHTT--S--HHHHHHHHHHHHHHHHHHHHGGGTT-SS-PPPPHHHHHHHHHHHHHHHHHHHHHHS--S-HHHHHHHHHHH-TT--HHHHHHHHHHTT--HHHHHHHHHHHHHHHHHHHTTSS-S--------SS-TT---S---------------------EEE-TT--EEE---GGGGEEEEETHHHHHHHHHHHHHHHHHHGGG-STT---EEEE-TT--EEEE--HHHHHHHS---SHHHHHHHHHHHHHHHHTSS-HHHHHHHHHHHHHHHHHHHHTT--HHHHHHHHHHHHHHHHHHHHHH-EE--TT-HHHHHHHHHHHHTTSGGGGGHHHHHHHHHHHHHHH-BTTTTB--GGGEEEEEEEBS-GGG-EEESEEEES---SSTTS-SEEEEEEEEEE-S-BS----SS-------SHHHHHHHHHHHHHHHHHHHHHHHHTT-SEEEESS-B-HHHHHHHHTTT--EE----HHHHHHHHHHHT---BSSGGG--GGG-EEEEEEEEEE-TT---EEEEEE--S--SSEEEEEEESSHHHHHHHHHHHHHHHHHHHHHHH--EEEETTTHHHHHHHHHHHHHHTT--STHHHHHHHHHHHHTHHHHHHHHHHTS-HHHHHHHHHHHHHHH--TTB---TT--S--BTTTTT-EEEHHHHHHHHHHHHHHHHHHTT--EEEEEGGGGGG--

pLDDT: mean 79.68, std 16.9, range [22.42, 96.31]